Protein AF-A0A7S4SMW5-F1 (afdb_monomer_lite)

Radius of gyration: 36.95 Å; chains: 1; bounding box: 103×95×147 Å

pLDDT: mean 75.42, std 23.66, range [21.19, 98.94]

Secondary structure (DSSP, 8-state):
-------------------------------------------------------------GGGGGGGTTTTSS-SS-------------------------------PPPP---EEEEE-TTTSS--GGGBSEEEETTEEEEPTTEEE-TTS-EEE----------SSSHHHHTTTEEEEETTEEEEPPTT-B---TTGGGSTTTT-TTTSPBPTTS-TT-B---BHHHHHHTSSEETTEE-TTT-SGGGT-HHHH-GGGT-SEEEE-SS-----------------EEEEE-TTTSS--GGG-SEEEETTEEEEPTTEEE-TTS-EEEPPPPPS-THHHHHHHTTTEEEPGGG-EEEPPTT-B---TTGGGSTTTT-TTTEEEPTTS-TT-EEEEBHHHHHHTT-EETTEEPTTSTTSS-HHHH-GGGT-SEEEE-TTHHHHHHHHHHS-----EEEEE-TTTSS--GGGBSEEEETTEEEEPTTEEE-TTS-EEE---EEEEEEEE-BTTB----GGGSS--EEEEE---HHHHHHHHHHHHHHHHHTT-GGG--EEEEEHHHHHHHHHHHH-SS-HHHHH-SPP-GGG--HHHHTSPPPGGGGGGG--HHHHHHHHHHHT--HHHHHHHHHIIIIIGGGT---SS-BB-SSHHHHHHHHHH-GGGSS---B-PPTTS-SEEEEEEEEEEETTB---TTT-EEEEE-SSEEEE-S-GGGS-EEE-BTTGGGSPPEEEE---SEEEEGGGTTSBPPSS--TT-EEEEEEPPSS--BHHHHHHHHT-TTHHHHHHHT--SSTTSGGGS-EEEE-PPP-SSS-SPPPPEEEEEEEGGGT-SSSHHHHHHTT-SEEEEEE--SSPPPSS--TTSS-TT---TTSS-HHHHGGGT-----GGGT--GGG---S-HHHHHHHHHHHHHHHHTT--EEEEEEEEEEEETTTTEEEEEEEEEEEEE----HHHHHHS-HHHHHHHTTTTSSTTTT-SS--SS-SSSSSSPPPHHHHHHHHHHHHHHHHTTHHHHHHHH-

Sequence (1034 aa):
GGAPKREAALPIRPAMRPCAADGSALLGDGPQEEDSTGSESGNLEALVVGGRLRGCLASSRWVALLAAGLALTVLVLAPQPLSGLGLPALAPALEAVGLSSGFSAGAAPPPPCSLTTVGSCRFTGRCDSSRGNTTCRSGRCVCAQGYCANSAGVCLWQGGGAVERPQAAPVLRTALGLHVVSRDMMCEDTPEWTDGWLHCGYEDGGAHPELCPPTPGASWPSTRGWTCQAYREKGWCSGGKGTSSMMGLLRNHPEGNCCACGGGRQIASRRATGELAAVRLLEGRCSRDTGGSCAWTKSCGRFRGPVACVSGKCLCQEGYCSDVAGTCHPKAPPAAPMASLVVRESLGLHREPGQAMCQDTPGWSDGWALCAYEAGGRRSDLCRPFPGLAWPSTAGWTCQAYAEKGWCRGRRVLDGHLGAFFPEQHCCACGGGKIVARGSSAAAVVANATQPKCYRDTGGTCRLLGQCRDFRGEASCESNRCICREGYCAHSDGACYRNFGLIAATVVPVHQQQPSFPERQAFIATGLCISGGGSRSAASALGVLRALHSLGLLPGVDAISAVSGGSWASAVFMFANLTLAELLGSRTDPSRLSLAALAAPPPALGFVATAATTRTALGLKAAGVPLGALWVSTVAKAILEPFGLGSLHMPMAPSSEAVASIRARNPQFREQAFLVPQPGRPRTFIIGGTVEAPDGYRASGDNAVSLQMSPDFSGTPFYPNNMTVSYESSLGPRRPPLKNVLLGGGLVETFAFGGEGPAVQPPNGGAVLLRAPVQVLSLARAVGISSAAFAGAVSQAGLLDSSAGATLSPHGNIWPVTSAQQPGPRQTITYQLGDGASIENTGLLALLQRRVPKIAMVINTDVPLSTDVDFCNVASDYDPSGTVSSALADKFGFPTVSSMSGLFWARNQVFSKSDFLPLLCELGTLRKAGRPLVSRHQLPVQPNAWWGISGGWTVDLLLVLLDRSPAFEAELPAETQAEVEKGTVGRFAHFPHFKTVLQTADLTALHVDQANLLAALMEYAVMENAQHFQDIFR

InterPro domains:
  IPR016035 Acyl transferase/acyl hydrolase/lysophospholipase [SSF52151] (517-577)

Foldseek 3Di:
DDDDDDDDDDDDDDDDDDDDDDDDDDDDDDDDDDDDDDDDDDDDDDDDDDDDDDDDDDDDPPVPVVVPVPPDLPDDDDDDDDYDDDDDDDDDDDDDDDDDDDDDDDDDDDDDFAFFAPFFCQPPLDTDPQQPAWHQDPRGTTHDPQWGQDPNNRTDHDDDDDDDDDDDDCPVCVVQQWDDLDPFWIFHFAPPDFQQPQQQLVDPVNVPCQQWNADPPDDPVGTRHGDLVVCVVVPQFASLAGDPVCADDNRPGSSQGHVSHNHGGIDGGPDDDDDDDPDDPDDDDFFFFLVAFCQPVCDTDCQQPQWHQDPRTTTHDPQWGHDPNSHTDGDDDDDDPCVVVLVCLVQQWDADPQRWIFHFAPPDALQPLCLCVDDVNVPCSAWPADPPDDPPGTRHGGLVVCVVVVCADPLAGDPPCPPSNCCSQGHRSHNHGDRPGGHPVVVVVVVVLQDDPQFQFLVAFPQPPCDTQCQQPQWHHDPRTTGHDPQWGHDPQSHTFGFLRKAKWWWAFCALVRVDDPPLLFPFQFEEWQFAQFLLSLLLLLLQLQLCVVLVQQLLHQEYFYFANRLLLVLCQFFFPDDPCQQNNHADQQLPLDPVNLQDFGRDSSQSQFFQLFVQLSVVVVSPGFQACSLLQSCLPGRQVVRPQSDQHAAFAADPVRLVVRCVRRVSCVVGHHTYTDPSGHSKYWQWKWFAFFPQWAGALQAIAIWTAIRFKTFGRYWALNFAGKTHGLLPPVDHIRPRHTGARTIMGQQQFLWWFAQDADQRIDIGMTGGHSGGDGSSNSNSLSNQQCQLLLRHNSPDPDPRRLRNFHKGWGWYRAHPVRDDGDGITITGMHHSQLAAGWSVLSVLSNVRAFYETEASALQDQAPVDQLVPDDQPDQCQSNGDLSVVLCQQRRNDDSNSSHNSNQRHFFHVNVVSVLSNQQSVCVVVLHFSWDWDFTFTDDRSRSSRHTDHTHTYTYGYDDGRPVSLVSHPPNVNVQVVVACDHQQHSPPSQHSAPSDPRGGHDNSSNSNVSSNSSSVNCVVVVVSSVVNSD

Organism: NCBI:txid311494

Structure (mmCIF, N/CA/C/O backbone):
data_AF-A0A7S4SMW5-F1
#
_entry.id   AF-A0A7S4SMW5-F1
#
loop_
_atom_site.group_PDB
_atom_site.id
_atom_site.type_symbol
_atom_site.label_atom_id
_atom_site.label_alt_id
_atom_site.label_comp_id
_atom_site.label_asym_id
_atom_site.label_entity_id
_atom_site.label_seq_id
_atom_site.pdbx_PDB_ins_code
_atom_site.Cartn_x
_atom_site.Cartn_y
_atom_site.Cartn_z
_atom_site.occupancy
_atom_site.B_iso_or_equiv
_atom_site.auth_seq_id
_atom_site.auth_comp_id
_atom_site.auth_asym_id
_atom_site.auth_atom_id
_atom_site.pdbx_PDB_model_num
ATOM 1 N N . GLY A 1 1 ? -10.385 17.214 84.967 1.00 27.80 1 GLY A N 1
ATOM 2 C CA . GLY A 1 1 ? -10.527 18.529 85.628 1.00 27.80 1 GLY A CA 1
ATOM 3 C C . GLY A 1 1 ? -9.815 19.585 84.804 1.00 27.80 1 GLY A C 1
ATOM 4 O O . GLY A 1 1 ? -8.972 19.207 84.001 1.00 27.80 1 GLY A O 1
ATOM 5 N N . GLY A 1 2 ? -10.170 20.864 84.961 1.00 30.41 2 GLY A N 1
ATOM 6 C CA . GLY A 1 2 ? -9.479 21.990 84.304 1.00 30.41 2 GLY A CA 1
ATOM 7 C C . GLY A 1 2 ? -8.140 22.345 84.975 1.00 30.41 2 GLY A C 1
ATOM 8 O O . GLY A 1 2 ? -7.918 21.931 86.108 1.00 30.41 2 GLY A O 1
ATOM 9 N N . ALA A 1 3 ? -7.228 23.026 84.264 1.00 34.56 3 ALA A N 1
ATOM 10 C CA . ALA A 1 3 ? -7.095 24.507 84.249 1.00 34.56 3 ALA A CA 1
ATOM 11 C C . ALA A 1 3 ? -6.193 25.003 85.417 1.00 34.56 3 ALA A C 1
ATOM 13 O O . ALA A 1 3 ? -5.865 24.163 86.255 1.00 34.56 3 ALA A O 1
ATOM 14 N N . PRO A 1 4 ? -5.745 26.285 85.539 1.00 61.53 4 PRO A N 1
ATOM 15 C CA . PRO A 1 4 ? -5.929 27.526 84.729 1.00 61.53 4 PRO A CA 1
ATOM 16 C C . PRO A 1 4 ? -4.967 27.556 83.500 1.00 61.53 4 PRO A C 1
ATOM 18 O O . PRO A 1 4 ? -4.498 26.480 83.155 1.00 61.53 4 PRO A O 1
ATOM 21 N N . LYS A 1 5 ? -4.536 28.615 82.770 1.00 34.62 5 LYS A N 1
ATOM 22 C CA . LYS A 1 5 ? -4.829 30.034 82.324 1.00 34.62 5 LYS A CA 1
ATOM 23 C C . LYS A 1 5 ? -3.675 30.335 81.297 1.00 34.62 5 LYS A C 1
ATOM 25 O O . LYS A 1 5 ? -2.670 29.640 81.390 1.00 34.62 5 LYS A O 1
ATOM 30 N N . ARG A 1 6 ? -3.580 31.304 80.366 1.00 35.34 6 ARG A N 1
ATOM 31 C CA . ARG A 1 6 ? -4.329 32.386 79.645 1.00 35.34 6 ARG A CA 1
ATOM 32 C C . ARG A 1 6 ? -3.314 32.899 78.561 1.00 35.34 6 ARG A C 1
ATOM 34 O O . ARG A 1 6 ? -2.131 32.649 78.758 1.00 35.34 6 ARG A O 1
ATOM 41 N N . GLU A 1 7 ? -3.553 33.614 77.451 1.00 33.50 7 GLU A N 1
ATOM 42 C CA . GLU A 1 7 ? -4.680 34.188 76.664 1.00 33.50 7 GLU A CA 1
ATOM 43 C C . GLU A 1 7 ? -4.083 34.624 75.272 1.00 33.50 7 GLU A C 1
ATOM 45 O O . GLU A 1 7 ? -2.875 34.501 75.099 1.00 33.50 7 GLU A O 1
ATOM 50 N N . ALA A 1 8 ? -4.761 35.122 74.219 1.00 25.19 8 ALA A N 1
ATOM 51 C CA . ALA A 1 8 ? -6.172 35.489 74.029 1.00 25.19 8 ALA A CA 1
ATOM 52 C C . ALA A 1 8 ? -6.758 35.139 72.624 1.00 25.19 8 ALA A C 1
ATOM 54 O O . ALA A 1 8 ? -7.539 34.196 72.536 1.00 25.19 8 ALA A O 1
ATOM 55 N N . ALA A 1 9 ? -6.482 35.922 71.557 1.00 29.30 9 ALA A N 1
ATOM 56 C CA . ALA A 1 9 ? -7.368 36.029 70.372 1.00 29.30 9 ALA A CA 1
ATOM 57 C C . ALA A 1 9 ? -6.740 36.722 69.123 1.00 29.30 9 ALA A C 1
ATOM 59 O O . ALA A 1 9 ? -5.805 37.494 69.307 1.00 29.30 9 ALA A O 1
ATOM 60 N N . LEU A 1 10 ? -7.224 36.600 67.861 1.00 24.59 10 LEU A N 1
ATOM 61 C CA . LEU A 1 10 ? -8.102 35.582 67.218 1.00 24.59 10 LEU A CA 1
ATOM 62 C C . LEU A 1 10 ? -7.814 35.366 65.665 1.00 24.59 10 LEU A C 1
ATOM 64 O O . LEU A 1 10 ? -6.851 34.642 65.433 1.00 24.59 10 LEU A O 1
ATOM 68 N N . PRO A 1 11 ? -8.554 35.828 64.595 1.00 51.38 11 PRO A N 1
ATOM 69 C CA . PRO A 1 11 ? -8.689 35.014 63.345 1.00 51.38 11 PRO A CA 1
ATOM 70 C C . PRO A 1 11 ? -8.680 35.724 61.934 1.00 51.38 11 PRO A C 1
ATOM 72 O O . PRO A 1 11 ? -8.496 36.931 61.829 1.00 51.38 11 PRO A O 1
ATOM 75 N N . ILE A 1 12 ? -9.041 34.955 60.873 1.00 26.02 12 ILE A N 1
ATOM 76 C CA . ILE A 1 12 ? -9.769 35.292 59.593 1.00 26.02 12 ILE A CA 1
ATOM 77 C C . ILE A 1 12 ? -9.053 35.046 58.221 1.00 26.02 12 ILE A C 1
ATOM 79 O O . ILE A 1 12 ? -7.835 35.059 58.100 1.00 26.02 12 ILE A O 1
ATOM 83 N N . ARG A 1 13 ? -9.888 34.710 57.209 1.00 30.89 13 ARG A N 1
ATOM 84 C CA . ARG A 1 13 ? -9.672 34.260 55.803 1.00 30.89 13 ARG A CA 1
ATOM 85 C C . ARG A 1 13 ? -9.303 35.378 54.793 1.00 30.89 13 ARG A C 1
ATOM 87 O O . ARG A 1 13 ? -9.582 36.542 55.064 1.00 30.89 13 ARG A O 1
ATOM 94 N N . PRO A 1 14 ? -8.897 35.009 53.556 1.00 37.12 14 PRO A N 1
ATOM 95 C CA . PRO A 1 14 ? -9.666 35.343 52.325 1.00 37.12 14 PRO A CA 1
ATOM 96 C C . PRO A 1 14 ? -9.847 34.121 51.373 1.00 37.12 14 PRO A C 1
ATOM 98 O O . PRO A 1 14 ? -9.265 33.076 51.642 1.00 37.12 14 PRO A O 1
ATOM 101 N N . ALA A 1 15 ? -10.678 34.061 50.312 1.00 24.03 15 ALA A N 1
ATOM 102 C CA . ALA A 1 15 ? -11.484 35.001 49.485 1.00 24.03 15 ALA A CA 1
ATOM 103 C C . ALA A 1 15 ? -10.901 35.364 48.080 1.00 24.03 15 ALA A C 1
ATOM 105 O O . ALA A 1 15 ? -9.728 35.129 47.817 1.00 24.03 15 ALA A O 1
ATOM 106 N N . MET A 1 16 ? -11.760 35.808 47.139 1.00 24.06 16 MET A N 1
ATOM 107 C CA . MET A 1 16 ? -11.584 35.711 45.664 1.00 24.06 16 MET A CA 1
ATOM 108 C C . MET A 1 16 ? -11.137 36.993 44.908 1.00 24.06 16 MET A C 1
ATOM 110 O O . MET A 1 16 ? -11.603 38.072 45.259 1.00 24.06 16 MET A O 1
ATOM 114 N N . ARG A 1 17 ? -10.524 36.799 43.710 1.00 22.72 17 ARG A N 1
ATOM 115 C CA . ARG A 1 17 ? -10.624 37.648 42.473 1.00 22.72 17 ARG A CA 1
ATOM 116 C C . ARG A 1 17 ? -10.066 39.109 42.571 1.00 22.72 17 ARG A C 1
ATOM 118 O O . ARG A 1 17 ? -9.559 39.470 43.624 1.00 22.72 17 ARG A O 1
ATOM 125 N N . PRO A 1 18 ? -10.147 39.965 41.517 1.00 51.06 18 PRO A N 1
ATOM 126 C CA . PRO A 1 18 ? -9.567 39.849 40.154 1.00 51.06 18 PRO A CA 1
ATOM 127 C C . PRO A 1 18 ? -8.881 41.172 39.669 1.00 51.06 18 PRO A C 1
ATOM 129 O O . PRO A 1 18 ? -8.834 42.125 40.438 1.00 51.06 18 PRO A O 1
ATOM 132 N N . CYS A 1 19 ? -8.412 41.256 38.402 1.00 21.19 19 CYS A N 1
ATOM 133 C CA . CYS A 1 19 ? -8.600 42.374 37.419 1.00 21.19 19 CYS A CA 1
ATOM 134 C C . CYS A 1 19 ? -7.594 42.330 36.232 1.00 21.19 19 CYS A C 1
ATOM 136 O O . CYS A 1 19 ? -6.705 41.482 36.222 1.00 21.19 19 CYS A O 1
ATOM 138 N N . ALA A 1 20 ? -7.779 43.188 35.210 1.00 24.80 20 ALA A N 1
ATOM 139 C CA . ALA A 1 20 ? -7.033 43.216 33.934 1.00 24.80 20 ALA A CA 1
ATOM 140 C C . ALA A 1 20 ? -6.979 44.633 33.289 1.00 24.80 20 ALA A C 1
ATOM 142 O O . ALA A 1 20 ? -7.697 45.514 33.760 1.00 24.80 20 ALA A O 1
ATOM 143 N N . ALA A 1 21 ? -6.211 44.784 32.187 1.00 30.50 21 ALA A N 1
ATOM 144 C CA . ALA A 1 21 ? -5.989 45.997 31.352 1.00 30.50 21 ALA A CA 1
ATOM 145 C C . ALA A 1 21 ? -5.236 47.163 32.058 1.00 30.50 21 ALA A C 1
ATOM 147 O O . ALA A 1 21 ? -5.276 47.253 33.281 1.00 30.50 21 ALA A O 1
ATOM 148 N N . ASP A 1 22 ? -4.490 48.075 31.410 1.00 28.53 22 ASP A N 1
ATOM 149 C CA . ASP A 1 22 ? -4.074 48.306 29.996 1.00 28.53 22 ASP A CA 1
ATOM 150 C C . ASP A 1 22 ? -2.712 49.088 30.011 1.00 28.53 22 ASP A C 1
ATOM 152 O O . ASP A 1 22 ? -2.187 49.313 31.101 1.00 28.53 22 ASP A O 1
ATOM 156 N N . GLY A 1 23 ? -2.040 49.571 28.946 1.00 26.62 23 GLY A N 1
ATOM 157 C CA . GLY A 1 23 ? -2.279 49.611 27.488 1.00 26.62 23 GLY A CA 1
ATOM 158 C C . GLY A 1 23 ? -1.383 50.669 26.782 1.00 26.62 23 GLY A C 1
ATOM 159 O O . GLY A 1 23 ? -0.776 51.489 27.466 1.00 26.62 23 GLY A O 1
ATOM 160 N N . SER A 1 24 ? -1.384 50.730 25.433 1.00 26.80 24 SER A N 1
ATOM 161 C CA . SER A 1 24 ? -0.723 51.758 24.557 1.00 26.80 24 SER A CA 1
ATOM 162 C C . SER A 1 24 ? 0.833 51.771 24.471 1.00 26.80 24 SER A C 1
ATOM 164 O O . SER A 1 24 ? 1.486 51.332 25.406 1.00 26.80 24 SER A O 1
ATOM 166 N N . ALA A 1 25 ? 1.529 52.323 23.447 1.00 28.08 25 ALA A N 1
ATOM 167 C CA . ALA A 1 25 ? 1.265 52.516 21.996 1.00 28.08 25 ALA A CA 1
ATOM 168 C C . ALA A 1 25 ? 2.518 53.064 21.219 1.00 28.08 25 ALA A C 1
ATOM 170 O O . ALA A 1 25 ? 3.287 53.822 21.796 1.00 28.08 25 ALA A O 1
ATOM 171 N N . LEU A 1 26 ? 2.601 52.790 19.895 1.00 27.72 26 LEU A N 1
ATOM 172 C CA . LEU A 1 26 ? 3.250 53.563 18.785 1.00 27.72 26 LEU A CA 1
ATOM 173 C C . LEU A 1 26 ? 4.799 53.689 18.592 1.00 27.72 26 LEU A C 1
ATOM 175 O O . LEU A 1 26 ? 5.475 54.251 19.440 1.00 27.72 26 LEU A O 1
ATOM 179 N N . LEU A 1 27 ? 5.243 53.376 17.343 1.00 27.70 27 LEU A N 1
ATOM 180 C CA . LEU A 1 27 ? 6.417 53.885 16.552 1.00 27.70 27 LEU A CA 1
ATOM 181 C C . LEU A 1 27 ? 7.842 53.633 17.133 1.00 27.70 27 LEU A C 1
ATOM 183 O O . LEU A 1 27 ? 7.990 53.506 18.338 1.00 27.70 27 LEU A O 1
ATOM 187 N N . GLY A 1 28 ? 8.970 53.528 16.407 1.00 25.41 28 GLY A N 1
ATOM 188 C CA . GLY A 1 28 ? 9.387 53.569 14.980 1.00 25.41 28 GLY A CA 1
ATOM 189 C C . GLY A 1 28 ? 10.949 53.501 14.939 1.00 25.41 28 GLY A C 1
ATOM 190 O O . GLY A 1 28 ? 11.555 53.678 15.995 1.00 25.41 28 GLY A O 1
ATOM 191 N N . ASP A 1 29 ? 11.731 53.235 13.875 1.00 27.59 29 ASP A N 1
ATOM 192 C CA . ASP A 1 29 ? 11.532 52.873 12.451 1.00 27.59 29 ASP A CA 1
ATOM 193 C C . ASP A 1 29 ? 12.815 52.134 11.910 1.00 27.59 29 ASP A C 1
ATOM 195 O O . ASP A 1 29 ? 13.575 51.596 12.715 1.00 27.59 29 ASP A O 1
ATOM 199 N N . GLY A 1 30 ? 13.065 52.042 10.583 1.00 23.69 30 GLY A N 1
ATOM 200 C CA . GLY A 1 30 ? 14.235 51.350 9.947 1.00 23.69 30 GLY A CA 1
ATOM 201 C C . GLY A 1 30 ? 15.356 52.290 9.424 1.00 23.69 30 GLY A C 1
ATOM 202 O O . GLY A 1 30 ? 15.435 53.404 9.942 1.00 23.69 30 GLY A O 1
ATOM 203 N N . PRO A 1 31 ? 16.168 51.953 8.374 1.00 45.47 31 PRO A N 1
ATOM 204 C CA . PRO A 1 31 ? 16.222 50.743 7.513 1.00 45.47 31 PRO A CA 1
ATOM 205 C C . PRO A 1 31 ? 17.684 50.270 7.137 1.00 45.47 31 PRO A C 1
ATOM 207 O O . PRO A 1 31 ? 18.601 50.507 7.915 1.00 45.47 31 PRO A O 1
ATOM 210 N N . GLN A 1 32 ? 17.887 49.675 5.933 1.00 26.41 32 GLN A N 1
ATOM 211 C CA . GLN A 1 32 ? 19.157 49.263 5.241 1.00 26.41 32 GLN A CA 1
ATOM 212 C C . GLN A 1 32 ? 19.795 47.920 5.705 1.00 26.41 32 GLN A C 1
ATOM 214 O O . GLN A 1 32 ? 19.625 47.532 6.855 1.00 26.41 32 GLN A O 1
ATOM 219 N N . GLU A 1 33 ? 20.273 47.002 4.835 1.00 26.50 33 GLU A N 1
ATOM 220 C CA . GLU A 1 33 ? 21.410 47.009 3.858 1.00 26.50 33 GLU A CA 1
ATOM 221 C C . GLU A 1 33 ? 22.780 47.145 4.579 1.00 26.50 33 GLU A C 1
ATOM 223 O O . GLU A 1 33 ? 22.881 47.908 5.531 1.00 26.50 33 GLU A O 1
ATOM 228 N N . GLU A 1 34 ? 23.863 46.410 4.268 1.00 27.38 34 GLU A N 1
ATOM 229 C CA . GLU A 1 34 ? 24.282 45.767 3.004 1.00 27.38 34 GLU A CA 1
ATOM 230 C C . GLU A 1 34 ? 25.174 44.488 3.217 1.00 27.38 34 GLU A C 1
ATOM 232 O O . GLU A 1 34 ? 25.127 43.843 4.260 1.00 27.38 34 GLU A O 1
ATOM 237 N N . ASP A 1 35 ? 25.939 44.117 2.185 1.00 25.86 35 ASP A N 1
ATOM 238 C CA . ASP A 1 35 ? 26.629 42.865 1.790 1.00 25.86 35 ASP A CA 1
ATOM 239 C C . ASP A 1 35 ? 27.801 42.278 2.657 1.00 25.86 35 ASP A C 1
ATOM 241 O O . ASP A 1 35 ? 28.300 42.888 3.599 1.00 25.86 35 ASP A O 1
ATOM 245 N N . SER A 1 36 ? 28.347 41.136 2.186 1.00 25.02 36 SER A N 1
ATOM 246 C CA . SER A 1 36 ? 29.781 40.723 2.181 1.00 25.02 36 SER A CA 1
ATOM 247 C C . SER A 1 36 ? 30.413 39.731 3.213 1.00 25.02 36 SER A C 1
ATOM 249 O O . SER A 1 36 ? 30.618 40.007 4.386 1.00 25.02 36 SER A O 1
ATOM 251 N N . THR A 1 37 ? 30.851 38.581 2.661 1.00 25.70 37 THR A N 1
ATOM 252 C CA . THR A 1 37 ? 32.169 37.875 2.775 1.00 25.70 37 THR A CA 1
ATOM 253 C C . THR A 1 37 ? 32.894 37.530 4.102 1.00 25.70 37 THR A C 1
ATOM 255 O O . THR A 1 37 ? 33.118 38.376 4.954 1.00 25.70 37 THR A O 1
ATOM 258 N N . GLY A 1 38 ? 33.510 36.329 4.112 1.00 23.58 38 GLY A N 1
ATOM 259 C CA . GLY A 1 38 ? 34.675 35.928 4.941 1.00 23.58 38 GLY A CA 1
ATOM 260 C C . GLY A 1 38 ? 34.314 35.089 6.183 1.00 23.58 38 GLY A C 1
ATOM 261 O O . GLY A 1 38 ? 33.488 35.523 6.969 1.00 23.58 38 GLY A O 1
ATOM 262 N N . SER A 1 39 ? 34.725 33.829 6.411 1.00 24.19 39 SER A N 1
ATOM 263 C CA . SER A 1 39 ? 35.981 33.052 6.233 1.00 24.19 39 SER A CA 1
ATOM 264 C C . SER A 1 39 ? 36.849 32.979 7.500 1.00 24.19 39 SER A C 1
ATOM 266 O O . SER A 1 39 ? 36.927 33.948 8.237 1.00 24.19 39 SER A O 1
ATOM 268 N N . GLU A 1 40 ? 37.539 31.841 7.682 1.00 25.31 40 GLU A N 1
ATOM 269 C CA . GLU A 1 40 ? 38.502 31.524 8.766 1.00 25.31 40 GLU A CA 1
ATOM 270 C C . GLU A 1 40 ? 37.867 31.375 10.173 1.00 25.31 40 GLU A C 1
ATOM 272 O O . GLU A 1 40 ? 37.367 32.317 10.767 1.00 25.31 40 GLU A O 1
ATOM 277 N N . SER A 1 41 ? 37.632 30.167 10.706 1.00 26.12 41 SER A N 1
ATOM 278 C CA . SER A 1 41 ? 38.523 29.044 11.090 1.00 26.12 41 SER A CA 1
ATOM 279 C C . SER A 1 41 ? 38.976 29.108 12.554 1.00 26.12 41 SER A C 1
ATOM 281 O O . SER A 1 41 ? 39.723 29.999 12.944 1.00 26.12 41 SER A O 1
ATOM 283 N N . GLY A 1 42 ? 38.591 28.101 13.345 1.00 24.08 42 GLY A N 1
ATOM 284 C CA . GLY A 1 42 ? 38.998 27.958 14.743 1.00 24.08 42 GLY A CA 1
ATOM 285 C C . GLY A 1 42 ? 38.905 26.508 15.211 1.00 24.08 42 GLY A C 1
ATOM 286 O O . GLY A 1 42 ? 37.850 26.064 15.655 1.00 24.08 42 GLY A O 1
ATOM 287 N N . ASN A 1 43 ? 40.013 25.769 15.114 1.00 24.47 43 ASN A N 1
ATOM 288 C CA . ASN A 1 43 ? 40.161 24.487 15.804 1.00 24.47 43 ASN A CA 1
ATOM 289 C C . ASN A 1 43 ? 40.403 24.739 17.295 1.00 24.47 43 ASN A C 1
ATOM 291 O O . ASN A 1 43 ? 41.274 25.536 17.637 1.00 24.47 43 ASN A O 1
ATOM 295 N N . LEU A 1 44 ? 39.734 23.985 18.167 1.00 24.44 44 LEU A N 1
ATOM 296 C CA . LEU A 1 44 ? 40.197 23.747 19.534 1.00 24.44 44 LEU A CA 1
ATOM 297 C C . LEU A 1 44 ? 39.686 22.385 20.016 1.00 24.44 44 LEU A C 1
ATOM 299 O O . LEU A 1 44 ? 38.498 22.083 19.913 1.00 24.44 44 LEU A O 1
ATOM 303 N N . GLU A 1 45 ? 40.599 21.545 20.498 1.00 25.69 45 GLU A N 1
ATOM 304 C CA . GLU A 1 45 ? 40.285 20.201 20.986 1.00 25.69 45 GLU A CA 1
ATOM 305 C C . GLU A 1 45 ? 39.690 20.246 22.401 1.00 25.69 45 GLU A C 1
ATOM 307 O O . GLU A 1 45 ? 40.026 21.107 23.215 1.00 25.69 45 GLU A O 1
ATOM 312 N N . ALA A 1 46 ? 38.804 19.298 22.712 1.00 24.48 46 ALA A N 1
ATOM 313 C CA . ALA A 1 46 ? 38.152 19.219 24.014 1.00 24.48 46 ALA A CA 1
ATOM 314 C C . ALA A 1 46 ? 38.964 18.375 25.011 1.00 24.48 46 ALA A C 1
ATOM 316 O O . ALA A 1 46 ? 39.336 17.241 24.710 1.00 24.48 46 ALA A O 1
ATOM 317 N N . LEU A 1 47 ? 39.137 18.879 26.238 1.00 22.19 47 LEU A N 1
ATOM 318 C CA . LEU A 1 47 ? 39.600 18.090 27.384 1.00 22.19 47 LEU A CA 1
ATOM 319 C C . LEU A 1 47 ? 38.471 17.939 28.416 1.00 22.19 47 LEU A C 1
ATOM 321 O O . LEU A 1 47 ? 37.728 18.883 28.679 1.00 22.19 47 LEU A O 1
ATOM 325 N N . VAL A 1 48 ? 38.329 16.746 28.999 1.00 25.23 48 VAL A N 1
ATOM 326 C CA . VAL A 1 48 ? 37.160 16.360 29.809 1.00 25.23 48 VAL A CA 1
ATOM 327 C C . VAL A 1 48 ? 37.492 16.261 31.298 1.00 25.23 48 VAL A C 1
ATOM 329 O O . VAL A 1 48 ? 38.304 15.426 31.688 1.00 25.23 48 VAL A O 1
ATOM 332 N N . VAL A 1 49 ? 36.746 16.988 32.138 1.00 22.72 49 VAL A N 1
ATOM 333 C CA . VAL A 1 49 ? 36.401 16.588 33.520 1.00 22.72 49 VAL A CA 1
ATOM 334 C C . VAL A 1 49 ? 34.938 16.982 33.775 1.00 22.72 49 VAL A C 1
ATOM 336 O O . VAL A 1 49 ? 34.493 18.032 33.321 1.00 22.72 49 VAL A O 1
ATOM 339 N N . GLY A 1 50 ? 34.159 16.124 34.443 1.00 23.19 50 GLY A N 1
ATOM 340 C CA . GLY A 1 50 ? 32.700 16.273 34.556 1.00 23.19 50 GLY A CA 1
ATOM 341 C C . GLY A 1 50 ? 32.182 16.828 35.890 1.00 23.19 50 GLY A C 1
ATOM 342 O O . GLY A 1 50 ? 32.824 16.699 36.930 1.00 23.19 50 GLY A O 1
ATOM 343 N N . GLY A 1 51 ? 30.953 17.355 35.864 1.00 22.42 51 GLY A N 1
ATOM 344 C CA . GLY A 1 51 ? 30.154 17.737 37.036 1.00 22.42 51 GLY A CA 1
ATOM 345 C C . GLY A 1 51 ? 28.715 17.213 36.917 1.00 22.42 51 GLY A C 1
ATOM 346 O O . GLY A 1 51 ? 28.187 17.089 35.814 1.00 22.42 51 GLY A O 1
ATOM 347 N N . ARG A 1 52 ? 28.079 16.851 38.040 1.00 24.48 52 ARG A N 1
ATOM 348 C CA . ARG A 1 52 ? 26.722 16.267 38.064 1.00 24.48 52 ARG A CA 1
ATOM 349 C C . ARG A 1 52 ? 25.644 17.330 38.278 1.00 24.48 52 ARG A C 1
ATOM 351 O O . ARG A 1 52 ? 25.736 18.084 39.239 1.00 24.48 52 ARG A O 1
ATOM 358 N N . LEU A 1 53 ? 24.540 17.228 37.537 1.00 23.94 53 LEU A N 1
ATOM 359 C CA . LEU A 1 53 ? 23.218 17.703 37.964 1.00 23.94 53 LEU A CA 1
ATOM 360 C C . LEU A 1 53 ? 22.145 16.654 37.622 1.00 23.94 53 LEU A C 1
ATOM 362 O O . LEU A 1 53 ? 22.338 15.815 36.742 1.00 23.94 53 LEU A O 1
ATOM 366 N N . ARG A 1 54 ? 21.036 16.655 38.370 1.00 24.30 54 ARG A N 1
ATOM 367 C CA . ARG A 1 54 ? 19.895 15.731 38.224 1.00 24.30 54 ARG A CA 1
ATOM 368 C C . ARG A 1 54 ? 18.614 16.534 38.009 1.00 24.30 54 ARG A C 1
ATOM 370 O O . ARG A 1 54 ? 18.424 17.522 38.706 1.00 24.30 54 ARG A O 1
ATOM 377 N N . GLY A 1 55 ? 17.691 15.998 37.206 1.00 22.12 55 GLY A N 1
ATOM 378 C CA . GLY A 1 55 ? 16.257 16.251 37.389 1.00 22.12 55 GLY A CA 1
ATOM 379 C C . GLY A 1 55 ? 15.508 16.847 36.199 1.00 22.12 55 GLY A C 1
ATOM 380 O O . GLY A 1 55 ? 15.248 18.039 36.187 1.00 22.12 55 GLY A O 1
ATOM 381 N N . CYS A 1 56 ? 15.082 15.988 35.269 1.00 22.12 56 CYS A N 1
ATOM 382 C CA . CYS A 1 56 ? 13.724 15.991 34.706 1.00 22.12 56 CYS A CA 1
ATOM 383 C C . CYS A 1 56 ? 13.452 14.628 34.039 1.00 22.12 56 CYS A C 1
ATOM 385 O O . CYS A 1 56 ? 14.388 13.935 33.633 1.00 22.12 56 CYS A O 1
ATOM 387 N N . LEU A 1 57 ? 12.186 14.208 33.997 1.00 24.33 57 LEU A N 1
ATOM 388 C CA . LEU A 1 57 ? 11.757 12.890 33.506 1.00 24.33 57 LEU A CA 1
ATOM 389 C C . LEU A 1 57 ? 11.578 12.947 31.975 1.00 24.33 57 LEU A C 1
ATOM 391 O O . LEU A 1 57 ? 10.874 13.804 31.462 1.00 24.33 57 LEU A O 1
ATOM 395 N N . ALA A 1 58 ? 12.367 12.195 31.207 1.00 27.06 58 ALA A N 1
ATOM 396 C CA . ALA A 1 58 ? 12.171 10.772 30.877 1.00 27.06 58 ALA A CA 1
ATOM 397 C C . ALA A 1 58 ? 11.392 10.545 29.563 1.00 27.06 58 ALA A C 1
ATOM 399 O O . ALA A 1 58 ? 10.444 9.766 29.503 1.00 27.06 58 ALA A O 1
ATOM 400 N N . SER A 1 59 ? 11.848 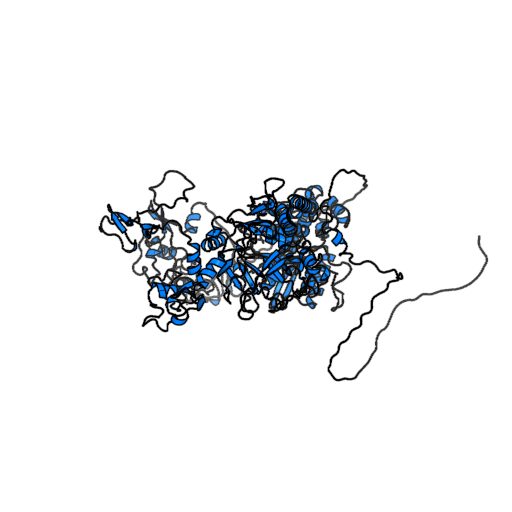11.186 28.486 1.00 28.61 59 SER A N 1
ATOM 401 C CA . SER A 1 59 ? 11.396 10.916 27.122 1.00 28.61 59 SER A CA 1
ATOM 402 C C . SER A 1 59 ? 12.196 9.785 26.447 1.00 28.61 59 SER A C 1
ATOM 404 O O . SER A 1 59 ? 13.392 9.590 26.672 1.00 28.61 59 SER A O 1
ATOM 406 N N . SER A 1 60 ? 11.502 9.025 25.596 1.00 35.81 60 SER A N 1
ATOM 407 C CA . SER A 1 60 ? 12.005 8.462 24.331 1.00 35.81 60 SER A CA 1
ATOM 408 C C . SER A 1 60 ? 13.456 7.930 24.251 1.00 35.81 60 SER A C 1
ATOM 410 O O . SER A 1 60 ? 14.213 8.321 23.363 1.00 35.81 60 SER A O 1
ATOM 412 N N . ARG A 1 61 ? 13.831 6.921 25.053 1.00 28.11 61 ARG A N 1
ATOM 413 C CA . ARG A 1 61 ? 15.070 6.119 24.860 1.00 28.11 61 ARG A CA 1
ATOM 414 C C . ARG A 1 61 ? 15.037 5.177 23.625 1.00 28.11 61 ARG A C 1
ATOM 416 O O . ARG A 1 61 ? 15.655 4.117 23.633 1.00 28.11 61 ARG A O 1
ATOM 423 N N . TRP A 1 62 ? 14.345 5.552 22.548 1.00 33.47 62 TRP A N 1
ATOM 424 C CA . TRP A 1 62 ? 14.027 4.687 21.395 1.00 33.47 62 TRP A CA 1
ATOM 425 C C . TRP A 1 62 ? 15.236 4.185 20.581 1.00 33.47 62 TRP A C 1
ATOM 427 O O . TRP A 1 62 ? 15.126 3.172 19.900 1.00 33.47 62 TRP A O 1
ATOM 437 N N . VAL A 1 63 ? 16.411 4.811 20.702 1.00 30.16 63 VAL A N 1
ATOM 438 C CA . VAL A 1 63 ? 17.661 4.328 20.073 1.00 30.16 63 VAL A CA 1
ATOM 439 C C . VAL A 1 63 ? 18.243 3.094 20.795 1.00 30.16 63 VAL A C 1
ATOM 441 O O . VAL A 1 63 ? 19.042 2.352 20.227 1.00 30.16 63 VAL A O 1
ATOM 444 N N . ALA A 1 64 ? 17.828 2.819 22.039 1.00 31.59 64 ALA A N 1
ATOM 445 C CA . ALA A 1 64 ? 18.439 1.794 22.894 1.00 31.59 64 ALA A CA 1
ATOM 446 C C . ALA A 1 64 ? 18.239 0.336 22.424 1.00 31.59 64 ALA A C 1
ATOM 448 O O . ALA A 1 64 ? 18.872 -0.556 22.982 1.00 31.59 64 ALA A O 1
ATOM 449 N N . LEU A 1 65 ? 17.421 0.082 21.392 1.00 31.28 65 LEU A N 1
ATOM 450 C CA . LEU A 1 65 ? 17.298 -1.228 20.733 1.00 31.28 65 LEU A CA 1
ATOM 451 C C . LEU A 1 65 ? 17.820 -1.270 19.283 1.00 31.28 65 LEU A C 1
ATOM 453 O O . LEU A 1 65 ? 17.533 -2.212 18.548 1.00 31.28 65 LEU A O 1
ATOM 457 N N . LEU A 1 66 ? 18.791 -0.405 18.949 1.00 41.88 66 LEU A N 1
ATOM 458 C CA . LEU A 1 66 ? 19.922 -0.865 18.118 1.00 41.88 66 LEU A CA 1
ATOM 459 C C . LEU A 1 66 ? 20.542 -2.153 18.703 1.00 41.88 66 LEU A C 1
ATOM 461 O O . LEU A 1 66 ? 20.973 -3.028 17.960 1.00 41.88 66 LEU A O 1
ATOM 465 N N . ALA A 1 67 ? 20.473 -2.324 20.029 1.00 36.69 67 ALA A N 1
ATOM 466 C CA . ALA A 1 67 ? 20.764 -3.564 20.747 1.00 36.69 67 ALA A CA 1
ATOM 467 C C . ALA A 1 67 ? 19.736 -4.707 20.531 1.00 36.69 67 ALA A C 1
ATOM 469 O O . ALA A 1 67 ? 19.682 -5.630 21.339 1.00 36.69 67 ALA A O 1
ATOM 470 N N . ALA A 1 68 ? 18.950 -4.681 19.446 1.00 31.34 68 ALA A N 1
ATOM 471 C CA . ALA A 1 68 ? 18.341 -5.874 18.850 1.00 31.34 68 ALA A CA 1
ATOM 472 C C . ALA A 1 68 ? 18.653 -6.070 17.351 1.00 31.34 68 ALA A C 1
ATOM 474 O O . ALA A 1 68 ? 18.133 -7.006 16.740 1.00 31.34 68 ALA A O 1
ATOM 475 N N . GLY A 1 69 ? 19.551 -5.267 16.762 1.00 42.31 69 GLY A N 1
ATOM 476 C CA . GLY A 1 69 ? 20.054 -5.418 15.389 1.00 42.31 69 GLY A CA 1
ATOM 477 C C . GLY A 1 69 ? 20.931 -6.664 15.230 1.00 42.31 69 GLY A C 1
ATOM 478 O O . GLY A 1 69 ? 22.150 -6.562 15.166 1.00 42.31 69 GLY A O 1
ATOM 479 N N . LEU A 1 70 ? 20.287 -7.836 15.213 1.00 37.91 70 LEU A N 1
ATOM 480 C CA . LEU A 1 70 ? 20.831 -9.121 15.669 1.00 37.91 70 LEU A CA 1
ATOM 481 C C . LEU A 1 70 ? 21.204 -9.131 17.169 1.00 37.91 70 LEU A C 1
ATOM 483 O O . LEU A 1 70 ? 22.347 -9.407 17.528 1.00 37.91 70 LEU A O 1
ATOM 487 N N . ALA A 1 71 ? 20.206 -8.965 18.050 1.00 36.00 71 ALA A N 1
ATOM 488 C CA . ALA A 1 71 ? 20.194 -9.665 19.346 1.00 36.00 71 ALA A CA 1
ATOM 489 C C . ALA A 1 71 ? 19.314 -10.927 19.221 1.00 36.00 71 ALA A C 1
ATOM 491 O O . ALA A 1 71 ? 18.123 -10.903 19.505 1.00 36.00 71 ALA A O 1
ATOM 492 N N . LEU A 1 72 ? 19.833 -12.055 18.739 1.00 30.77 72 LEU A N 1
ATOM 493 C CA . LEU A 1 72 ? 21.232 -12.335 18.400 1.00 30.77 72 LEU A CA 1
ATOM 494 C C . LEU A 1 72 ? 21.406 -12.792 16.948 1.00 30.77 72 LEU A C 1
ATOM 496 O O . LEU A 1 72 ? 20.452 -13.086 16.228 1.00 30.77 72 LEU A O 1
ATOM 500 N N . THR A 1 73 ? 22.664 -13.037 16.592 1.00 43.78 73 THR A N 1
ATOM 501 C CA . THR A 1 73 ? 23.102 -14.217 15.824 1.00 43.78 73 THR A CA 1
ATOM 502 C C . THR A 1 73 ? 22.640 -15.535 16.503 1.00 43.78 73 THR A C 1
ATOM 504 O O . THR A 1 73 ? 23.448 -16.396 16.833 1.00 43.78 73 THR A O 1
ATOM 507 N N . VAL A 1 74 ? 21.333 -15.660 16.777 1.00 30.34 74 VAL A N 1
ATOM 508 C CA . VAL A 1 74 ? 20.573 -16.733 17.463 1.00 30.34 74 VAL A CA 1
ATOM 509 C C . VAL A 1 74 ? 20.960 -17.084 18.917 1.00 30.34 74 VAL A C 1
ATOM 511 O O . VAL A 1 74 ? 20.069 -17.460 19.668 1.00 30.34 74 VAL A O 1
ATOM 514 N N . LEU A 1 75 ? 22.223 -16.918 19.336 1.00 30.50 75 LEU A N 1
ATOM 515 C CA . LEU A 1 75 ? 22.965 -17.935 20.112 1.00 30.50 75 LEU A CA 1
ATOM 516 C C . LEU A 1 75 ? 23.111 -19.195 19.231 1.00 30.50 75 LEU A C 1
ATOM 518 O O . LEU A 1 75 ? 22.138 -19.827 18.853 1.00 30.50 75 LEU A O 1
ATOM 522 N N . VAL A 1 76 ? 24.288 -19.590 18.746 1.00 29.48 76 VAL A N 1
ATOM 523 C CA . VAL A 1 76 ? 25.534 -19.806 19.498 1.00 29.48 76 VAL A CA 1
ATOM 524 C C . VAL A 1 76 ? 25.257 -20.596 20.782 1.00 29.48 76 VAL A C 1
ATOM 526 O O . VAL A 1 76 ? 25.351 -20.066 21.882 1.00 29.48 76 VAL A O 1
ATOM 529 N N . LEU A 1 77 ? 24.986 -21.894 20.582 1.00 27.17 77 LEU A N 1
ATOM 530 C CA . LEU A 1 77 ? 24.855 -22.957 21.594 1.00 27.17 77 LEU A CA 1
ATOM 531 C C . LEU A 1 77 ? 23.513 -22.980 22.371 1.00 27.17 77 LEU A C 1
ATOM 533 O O . LEU A 1 77 ? 22.754 -22.019 22.387 1.00 27.17 77 LEU A O 1
ATOM 537 N N . ALA A 1 78 ? 23.196 -24.144 22.947 1.00 24.36 78 ALA A N 1
ATOM 538 C CA . ALA A 1 78 ? 21.917 -24.526 23.576 1.00 24.36 78 ALA A CA 1
ATOM 539 C C . ALA A 1 78 ? 22.201 -25.325 24.882 1.00 24.36 78 ALA A C 1
ATOM 541 O O . ALA A 1 78 ? 23.384 -25.554 25.145 1.00 24.36 78 ALA A O 1
ATOM 542 N N . PRO A 1 79 ? 21.227 -25.915 25.624 1.00 42.31 79 PRO A N 1
ATOM 543 C CA . PRO A 1 79 ? 19.801 -25.605 25.886 1.00 42.31 79 PRO A CA 1
ATOM 544 C C . PRO A 1 79 ? 19.472 -25.575 27.428 1.00 42.31 79 PRO A C 1
ATOM 546 O O . PRO A 1 79 ? 20.389 -25.536 28.238 1.00 42.31 79 PRO A O 1
ATOM 549 N N . GLN A 1 80 ? 18.182 -25.729 27.815 1.00 28.31 80 GLN A N 1
ATOM 550 C CA . GLN A 1 80 ? 17.621 -26.143 29.146 1.00 28.31 80 GLN A CA 1
ATOM 551 C C . GLN A 1 80 ? 17.204 -25.038 30.185 1.00 28.31 80 GLN A C 1
ATOM 553 O O . GLN A 1 80 ? 17.647 -23.901 30.038 1.00 28.31 80 GLN A O 1
ATOM 558 N N . PRO A 1 81 ? 16.229 -25.298 31.117 1.00 42.81 81 PRO A N 1
ATOM 559 C CA . PRO A 1 81 ? 15.155 -24.332 31.461 1.00 42.81 81 PRO A CA 1
ATOM 560 C C . PRO A 1 81 ? 14.722 -24.295 32.974 1.00 42.81 81 PRO A C 1
ATOM 562 O O . PRO A 1 81 ? 15.558 -24.514 33.843 1.00 42.81 81 PRO A O 1
ATOM 565 N N . LEU A 1 82 ? 13.401 -24.115 33.246 1.00 25.94 82 LEU A N 1
ATOM 566 C CA . LEU A 1 82 ? 12.608 -24.162 34.519 1.00 25.94 82 LEU A CA 1
ATOM 567 C C . LEU A 1 82 ? 12.320 -22.773 35.164 1.00 25.94 82 LEU A C 1
ATOM 569 O O . LEU A 1 82 ? 13.229 -21.971 35.314 1.00 25.94 82 LEU A O 1
ATOM 573 N N . SER A 1 83 ? 11.052 -22.328 35.305 1.00 26.88 83 SER A N 1
ATOM 574 C CA . SER A 1 83 ? 10.016 -22.590 36.358 1.00 26.88 83 SER A CA 1
ATOM 575 C C . SER A 1 83 ? 10.158 -21.685 37.606 1.00 26.88 83 SER A C 1
ATOM 577 O O . SER A 1 83 ? 11.271 -21.470 38.057 1.00 26.88 83 SER A O 1
ATOM 579 N N . GLY A 1 84 ? 9.106 -21.141 38.248 1.00 25.00 84 GLY A N 1
ATOM 580 C CA . GLY A 1 84 ? 7.641 -21.221 38.051 1.00 25.00 84 GLY A CA 1
ATOM 581 C C . GLY A 1 84 ? 6.875 -20.353 39.092 1.00 25.00 84 GLY A C 1
ATOM 582 O O . GLY A 1 84 ? 7.447 -19.383 39.574 1.00 25.00 84 GLY A O 1
ATOM 583 N N . LEU A 1 85 ? 5.648 -20.757 39.489 1.00 25.25 85 LEU A N 1
ATOM 584 C CA . LEU A 1 85 ? 4.737 -20.146 40.508 1.00 25.25 85 LEU A CA 1
ATOM 585 C C . LEU A 1 85 ? 3.966 -18.855 40.089 1.00 25.25 85 LEU A C 1
ATOM 587 O O . LEU A 1 85 ? 4.503 -18.030 39.363 1.00 25.25 85 LEU A O 1
ATOM 591 N N . GLY A 1 86 ? 2.715 -18.596 40.526 1.00 22.06 86 GLY A N 1
ATOM 592 C CA . GLY A 1 86 ? 1.734 -19.529 41.123 1.00 22.06 86 GLY A CA 1
ATOM 593 C C . GLY A 1 86 ? 0.592 -18.954 42.004 1.00 22.06 86 GLY A C 1
ATOM 594 O O . GLY A 1 86 ? 0.688 -19.107 43.215 1.00 22.06 86 GLY A O 1
ATOM 595 N N . LEU A 1 87 ? -0.529 -18.486 41.407 1.00 22.77 87 LEU A N 1
ATOM 596 C CA . LEU A 1 87 ? -1.888 -18.328 42.025 1.00 22.77 87 LEU A CA 1
ATOM 597 C C . LEU A 1 87 ? -2.014 -17.374 43.254 1.00 22.77 87 LEU A C 1
ATOM 599 O O . LEU A 1 87 ? -1.015 -16.797 43.670 1.00 22.77 87 LEU A O 1
ATOM 603 N N . PRO A 1 88 ? -3.197 -17.240 43.910 1.00 30.38 88 PRO A N 1
ATOM 604 C CA . PRO A 1 88 ? -4.586 -16.998 43.446 1.00 30.38 88 PRO A CA 1
ATOM 605 C C . PRO A 1 88 ? -5.072 -15.566 43.856 1.00 30.38 88 PRO A C 1
ATOM 607 O O . PRO A 1 88 ? -4.460 -14.935 44.707 1.00 30.38 88 PRO A O 1
ATOM 610 N N . ALA A 1 89 ? -6.067 -14.881 43.270 1.00 23.50 89 ALA A N 1
ATOM 611 C CA . ALA A 1 89 ? -7.463 -15.198 42.912 1.00 23.50 89 ALA A CA 1
ATOM 612 C C . ALA A 1 89 ? -8.441 -15.350 44.109 1.00 23.50 89 ALA A C 1
ATOM 614 O O . ALA A 1 89 ? -8.429 -16.373 44.785 1.00 23.50 89 ALA A O 1
ATOM 615 N N . LEU A 1 90 ? -9.337 -14.366 44.314 1.00 22.88 90 LEU A N 1
ATOM 616 C CA . LEU A 1 90 ? -10.587 -14.490 45.093 1.00 22.88 90 LEU A CA 1
ATOM 617 C C . LEU A 1 90 ? -11.607 -13.388 44.712 1.00 22.88 90 LEU A C 1
ATOM 619 O O . LEU A 1 90 ? -11.254 -12.218 44.604 1.00 22.88 90 LEU A O 1
ATOM 623 N N . ALA A 1 91 ? -12.865 -13.794 44.540 1.00 22.06 91 ALA A N 1
ATOM 624 C CA . ALA A 1 91 ? -14.100 -12.992 44.427 1.00 22.06 91 ALA A CA 1
ATOM 625 C C . ALA A 1 91 ? -15.106 -13.586 45.470 1.00 22.06 91 ALA A C 1
ATOM 627 O O . ALA A 1 91 ? -14.636 -14.429 46.245 1.00 22.06 91 ALA A O 1
ATOM 628 N N . PRO A 1 92 ? -16.434 -13.299 45.547 1.00 40.59 92 PRO A N 1
ATOM 629 C CA . PRO A 1 92 ? -17.356 -12.523 44.689 1.00 40.59 92 PRO A CA 1
ATOM 630 C C . PRO A 1 92 ? -18.132 -11.457 45.547 1.00 40.59 92 PRO A C 1
ATOM 632 O O . PRO A 1 92 ? -17.504 -10.918 46.451 1.00 40.59 92 PRO A O 1
ATOM 635 N N . ALA A 1 93 ? -19.406 -11.037 45.390 1.00 23.83 93 ALA A N 1
ATOM 636 C CA . ALA A 1 93 ? -20.557 -11.474 44.577 1.00 23.83 93 ALA A CA 1
ATOM 637 C C . ALA A 1 93 ? -21.722 -10.444 44.556 1.00 23.83 93 ALA A C 1
ATOM 639 O O . ALA A 1 93 ? -21.863 -9.736 45.545 1.00 23.83 93 ALA A O 1
ATOM 640 N N . LEU A 1 94 ? -22.599 -10.534 43.528 1.00 22.66 94 LEU A N 1
ATOM 641 C CA . LEU A 1 94 ? -24.077 -10.291 43.528 1.00 22.66 94 LEU A CA 1
ATOM 642 C C . LEU A 1 94 ? -24.590 -8.883 43.961 1.00 22.66 94 LEU A C 1
ATOM 644 O O . LEU A 1 94 ? -23.863 -8.119 44.575 1.00 22.66 94 LEU A O 1
ATOM 648 N N . GLU A 1 95 ? -25.792 -8.379 43.638 1.00 23.97 95 GLU A N 1
ATOM 649 C CA . GLU A 1 95 ? -27.058 -8.828 42.996 1.00 23.97 95 GLU A CA 1
ATOM 650 C C . GLU A 1 95 ? -27.613 -7.596 42.200 1.00 23.97 95 GLU A C 1
ATOM 652 O O . GLU A 1 95 ? -27.360 -6.471 42.619 1.00 23.97 95 GLU A O 1
ATOM 657 N N . ALA A 1 96 ? -28.193 -7.644 40.986 1.00 24.75 96 ALA A N 1
ATOM 658 C CA . ALA A 1 96 ? -29.428 -8.272 40.463 1.00 24.75 96 ALA A CA 1
ATOM 659 C C . ALA A 1 96 ? -30.639 -7.295 40.342 1.00 24.75 96 ALA A C 1
ATOM 661 O O . ALA A 1 96 ? -30.611 -6.199 40.886 1.00 24.75 96 ALA A O 1
ATOM 662 N N . VAL A 1 97 ? -31.706 -7.734 39.643 1.00 24.84 97 VAL A N 1
ATOM 663 C CA . VAL A 1 97 ? -32.931 -6.983 39.231 1.00 24.84 97 VAL A CA 1
ATOM 664 C C . VAL A 1 97 ? -32.707 -5.972 38.079 1.00 24.84 97 VAL A C 1
ATOM 666 O O . VAL A 1 97 ? -31.752 -5.211 38.100 1.00 24.84 97 VAL A O 1
ATOM 669 N N . GLY A 1 98 ? -33.551 -5.880 37.039 1.00 22.81 98 GLY A N 1
ATOM 670 C CA . GLY A 1 98 ? -34.688 -6.731 36.641 1.00 22.81 98 GLY A CA 1
ATOM 671 C C . GLY A 1 98 ? -35.796 -5.973 35.880 1.00 22.81 98 GLY A C 1
ATOM 672 O O . GLY A 1 98 ? -35.961 -4.776 36.080 1.00 22.81 98 GLY A O 1
ATOM 673 N N . LEU A 1 99 ? -36.600 -6.713 35.096 1.00 23.67 99 LEU A N 1
ATOM 674 C CA . LEU A 1 99 ? -37.790 -6.276 34.324 1.00 23.67 99 LEU A CA 1
ATOM 675 C C . LEU A 1 99 ? -37.535 -5.407 33.061 1.00 23.67 99 LEU A C 1
ATOM 677 O O . LEU A 1 99 ? -36.563 -4.669 32.988 1.00 23.67 99 LEU A O 1
ATOM 681 N N . SER A 1 100 ? -38.465 -5.311 32.097 1.00 23.17 100 SER A N 1
ATOM 682 C CA . SER A 1 100 ? -38.958 -6.338 31.142 1.00 23.17 100 SER A CA 1
ATOM 683 C C . SER A 1 100 ? -40.143 -5.809 30.301 1.00 23.17 100 SER A C 1
ATOM 685 O O . SER A 1 100 ? -41.197 -5.522 30.857 1.00 23.17 100 SER A O 1
ATOM 687 N N . SER A 1 101 ? -39.994 -5.810 28.968 1.00 24.64 101 SER A N 1
ATOM 688 C CA . SER A 1 101 ? -41.031 -6.045 27.926 1.00 24.64 101 SER A CA 1
ATOM 689 C C . SER A 1 101 ? -42.401 -5.317 27.928 1.00 24.64 101 SER A C 1
ATOM 691 O O . SER A 1 101 ? -43.230 -5.521 28.810 1.00 24.64 101 SER A O 1
ATOM 693 N N . GLY A 1 102 ? -42.730 -4.676 26.794 1.00 24.77 102 GLY A N 1
ATOM 694 C CA . GLY A 1 102 ? -44.093 -4.267 26.387 1.00 24.77 102 GLY A CA 1
ATOM 695 C C . GLY A 1 102 ? -44.109 -2.896 25.684 1.00 24.77 102 GLY A C 1
ATOM 696 O O . GLY A 1 102 ? -43.352 -2.023 26.083 1.00 24.77 102 GLY A O 1
ATOM 697 N N . PHE A 1 103 ? -44.904 -2.616 24.642 1.00 24.20 103 PHE A N 1
ATOM 698 C CA . PHE A 1 103 ? -45.846 -3.448 23.867 1.00 24.20 103 PHE A CA 1
ATOM 699 C C . PHE A 1 103 ? -45.827 -3.026 22.368 1.00 24.20 103 PHE A C 1
ATOM 701 O O . PHE A 1 103 ? -44.908 -2.330 21.947 1.00 24.20 103 PHE A O 1
ATOM 708 N N . SER A 1 104 ? -46.776 -3.488 21.539 1.00 25.62 104 SER A N 1
ATOM 709 C CA . SER A 1 104 ? -46.667 -3.486 20.062 1.00 25.62 104 SER A CA 1
ATOM 710 C C . SER A 1 104 ? -47.740 -2.676 19.300 1.00 25.62 104 SER A C 1
ATOM 712 O O . SER A 1 104 ? -48.798 -2.375 19.845 1.00 25.62 104 SER A O 1
ATOM 714 N N . ALA A 1 105 ? -47.477 -2.488 17.997 1.00 25.72 105 ALA A N 1
ATOM 715 C CA . ALA A 1 105 ? -48.394 -2.182 16.884 1.00 25.72 105 ALA A CA 1
ATOM 716 C C . ALA A 1 105 ? -48.959 -0.750 16.706 1.00 25.72 105 ALA A C 1
ATOM 718 O O . ALA A 1 105 ? -49.223 -0.021 17.654 1.00 25.72 105 ALA A O 1
ATOM 719 N N . GLY A 1 106 ? -49.199 -0.386 15.433 1.00 24.66 106 GLY A N 1
ATOM 720 C CA . GLY A 1 106 ? -49.876 0.850 15.002 1.00 24.66 106 GLY A CA 1
ATOM 721 C C . GLY A 1 106 ? -49.301 1.422 13.697 1.00 24.66 106 GLY A C 1
ATOM 722 O O . GLY A 1 106 ? -48.280 2.098 13.724 1.00 24.66 106 GLY A O 1
ATOM 723 N N . ALA A 1 107 ? -49.927 1.144 12.548 1.00 29.08 107 ALA A N 1
ATOM 724 C CA . ALA A 1 107 ? -49.425 1.553 11.227 1.00 29.08 107 ALA A CA 1
ATOM 725 C C . ALA A 1 107 ? -50.148 2.784 10.648 1.00 29.08 107 ALA A C 1
ATOM 727 O O . ALA A 1 107 ? -51.316 3.024 10.946 1.00 29.08 107 ALA A O 1
ATOM 728 N N . ALA A 1 108 ? -49.482 3.488 9.726 1.00 25.78 108 ALA A N 1
ATOM 729 C CA . ALA A 1 108 ? -50.096 4.452 8.812 1.00 25.78 108 ALA A CA 1
ATOM 730 C C . ALA A 1 108 ? -49.650 4.143 7.364 1.00 25.78 108 ALA A C 1
ATOM 732 O O . ALA A 1 108 ? -48.445 4.127 7.104 1.00 25.78 108 ALA A O 1
ATOM 733 N N . PRO A 1 109 ? -50.569 3.860 6.420 1.00 34.47 109 PRO A N 1
ATOM 734 C CA . PRO A 1 109 ? -50.219 3.604 5.023 1.00 34.47 109 PRO A CA 1
ATOM 735 C C . PRO A 1 109 ? -50.021 4.913 4.228 1.00 34.47 109 PRO A C 1
ATOM 737 O O . PRO A 1 109 ? -50.663 5.919 4.539 1.00 34.47 109 PRO A O 1
ATOM 740 N N . PRO A 1 110 ? -49.188 4.917 3.168 1.00 36.44 110 PRO A N 1
ATOM 741 C CA . PRO A 1 110 ? -49.106 6.041 2.236 1.00 36.44 110 PRO A CA 1
ATOM 742 C C . PRO A 1 110 ? -50.413 6.209 1.425 1.00 36.44 110 PRO A C 1
ATOM 744 O O . PRO A 1 110 ? -51.157 5.241 1.244 1.00 36.44 110 PRO A O 1
ATOM 747 N N . PRO A 1 111 ? -50.716 7.427 0.933 1.00 44.75 111 PRO A N 1
ATOM 748 C CA . PRO A 1 111 ? -51.997 7.743 0.299 1.00 44.75 111 PRO A CA 1
ATOM 749 C C . PRO A 1 111 ? -52.179 7.086 -1.086 1.00 44.75 111 PRO A C 1
ATOM 751 O O . PRO A 1 111 ? -51.196 6.806 -1.776 1.00 44.75 111 PRO A O 1
ATOM 754 N N . PRO A 1 112 ? -53.432 6.873 -1.535 1.00 57.72 112 PRO A N 1
ATOM 755 C CA . PRO A 1 112 ? -53.722 6.203 -2.800 1.00 57.72 112 PRO A CA 1
ATOM 756 C C . PRO A 1 112 ? -53.297 7.020 -4.031 1.00 57.72 112 PRO A C 1
ATOM 758 O O . PRO A 1 112 ? -53.537 8.224 -4.129 1.00 57.72 112 PRO A O 1
ATOM 761 N N . CYS A 1 113 ? -52.723 6.320 -5.010 1.00 66.38 113 CYS A N 1
ATOM 762 C CA . CYS A 1 113 ? -52.313 6.844 -6.312 1.00 66.38 113 CYS A CA 1
ATOM 763 C C . CYS A 1 113 ? -53.496 7.462 -7.085 1.00 66.38 113 CYS A C 1
ATOM 765 O O . CYS A 1 113 ? -54.385 6.748 -7.555 1.00 66.38 113 CYS A O 1
ATOM 767 N N . SER A 1 114 ? -53.498 8.787 -7.267 1.00 70.50 114 SER A N 1
ATOM 768 C CA . SER A 1 114 ? -54.426 9.445 -8.195 1.00 70.50 114 SER A CA 1
ATOM 769 C C . SER A 1 114 ? -53.970 9.217 -9.636 1.00 70.50 114 SER A C 1
ATOM 771 O O . SER A 1 114 ? -52.818 9.484 -9.969 1.00 70.50 114 SER A O 1
ATOM 773 N N . LEU A 1 115 ? -54.871 8.762 -10.509 1.00 76.44 115 LEU A N 1
ATOM 774 C CA . LEU A 1 115 ? -54.589 8.601 -11.943 1.00 76.44 115 LEU A CA 1
ATOM 775 C C . LEU A 1 115 ? -55.169 9.734 -12.802 1.00 76.44 115 LEU A C 1
ATOM 777 O O . LEU A 1 115 ? -54.834 9.835 -13.977 1.00 76.44 115 LEU A O 1
ATOM 781 N N . THR A 1 116 ? -56.040 10.591 -12.267 1.00 67.12 116 THR A N 1
ATOM 782 C CA . THR A 1 116 ? -56.694 11.665 -13.034 1.00 67.12 116 THR A CA 1
ATOM 783 C C . THR A 1 116 ? -55.919 12.975 -12.965 1.00 67.12 116 THR A C 1
ATOM 785 O O . THR A 1 116 ? -55.776 13.551 -11.888 1.00 67.12 116 THR A O 1
ATOM 788 N N . THR A 1 117 ? -55.493 13.492 -14.121 1.00 76.62 117 THR A N 1
ATOM 789 C CA . THR A 1 117 ? -54.963 14.860 -14.242 1.00 76.62 117 THR A CA 1
ATOM 790 C C . THR A 1 117 ? -56.083 15.845 -14.596 1.00 76.62 117 THR A C 1
ATOM 792 O O . THR A 1 117 ? -57.149 15.453 -15.072 1.00 76.62 117 THR A O 1
ATOM 795 N N . VAL A 1 118 ? -55.821 17.146 -14.447 1.00 77.56 118 VAL A N 1
ATOM 796 C CA . VAL A 1 118 ? -56.727 18.222 -14.900 1.00 77.56 118 VAL A CA 1
ATOM 797 C C . VAL A 1 118 ? -56.682 18.476 -16.421 1.00 77.56 118 VAL A C 1
ATOM 799 O O . VAL A 1 118 ? -57.323 19.400 -16.913 1.00 77.56 118 VAL A O 1
ATOM 802 N N . GLY A 1 119 ? -55.911 17.692 -17.185 1.00 69.00 119 GLY A N 1
ATOM 803 C CA . GLY A 1 119 ? -55.753 17.868 -18.630 1.00 69.00 119 GLY A CA 1
ATOM 804 C C . GLY A 1 119 ? -56.943 17.361 -19.455 1.00 69.00 119 GLY A C 1
ATOM 805 O O . GLY A 1 119 ? -57.515 16.305 -19.178 1.00 69.00 119 GLY A O 1
ATOM 806 N N . SER A 1 120 ? -57.267 18.085 -20.528 1.00 77.62 120 SER A N 1
ATOM 807 C CA . SER A 1 120 ? -58.195 17.653 -21.580 1.00 77.62 120 SER A CA 1
ATOM 808 C C . SER A 1 120 ? -57.424 17.289 -22.846 1.00 77.62 120 SER A C 1
ATOM 810 O O . SER A 1 120 ? -56.478 17.976 -23.218 1.00 77.62 120 SER A O 1
ATOM 812 N N . CYS A 1 121 ? -57.870 16.237 -23.524 1.00 80.75 121 CYS A N 1
ATOM 813 C CA . CYS A 1 121 ? -57.393 15.801 -24.840 1.00 80.75 121 CYS A CA 1
ATOM 814 C C . CYS A 1 121 ? -58.553 15.665 -25.846 1.00 80.75 121 CYS A C 1
ATOM 816 O O . CYS A 1 121 ? -58.402 15.074 -26.912 1.00 80.75 121 CYS A O 1
ATOM 818 N N . ARG A 1 122 ? -59.739 16.198 -25.506 1.00 77.94 122 ARG A N 1
ATOM 819 C CA . ARG A 1 122 ? -61.011 15.970 -26.219 1.00 77.94 122 ARG A CA 1
ATOM 820 C C . ARG A 1 122 ? -61.018 16.406 -27.692 1.00 77.94 122 ARG A C 1
ATOM 822 O O . ARG A 1 122 ? -61.808 15.867 -28.457 1.00 77.94 122 ARG A O 1
ATOM 829 N N . PHE A 1 123 ? -60.163 17.355 -28.073 1.00 67.06 123 PHE A N 1
ATOM 830 C CA . PHE A 1 123 ? -60.082 17.899 -29.438 1.00 67.06 123 PHE A CA 1
ATOM 831 C C . PHE A 1 123 ? -58.830 17.448 -30.208 1.00 67.06 123 PHE A C 1
ATOM 833 O O . PHE A 1 123 ? -58.839 17.418 -31.431 1.00 67.06 123 PHE A O 1
ATOM 840 N N . THR A 1 124 ? -57.760 17.087 -29.497 1.00 74.12 124 THR A N 1
ATOM 841 C CA . THR A 1 124 ? -56.443 16.724 -30.052 1.00 74.12 124 THR A CA 1
ATOM 842 C C . THR A 1 124 ? -56.187 15.216 -30.073 1.00 74.12 124 THR A C 1
ATOM 844 O O . THR A 1 124 ? -55.214 14.766 -30.672 1.00 74.12 124 THR A O 1
ATOM 847 N N . GLY A 1 125 ? -56.980 14.429 -29.336 1.00 72.62 125 GLY A N 1
ATOM 848 C CA . GLY A 1 125 ? -56.741 13.003 -29.080 1.00 72.62 125 GLY A CA 1
ATOM 849 C C . GLY A 1 125 ? -55.495 12.705 -28.231 1.00 72.62 125 GLY A C 1
ATOM 850 O O . GLY A 1 125 ? -55.233 11.547 -27.913 1.00 72.62 125 GLY A O 1
ATOM 851 N N . ARG A 1 126 ? -54.717 13.729 -27.853 1.00 76.50 126 ARG A N 1
ATOM 852 C CA . ARG A 1 126 ? -53.421 13.613 -27.169 1.00 76.50 126 ARG A CA 1
ATOM 853 C C . ARG A 1 126 ? -53.316 14.597 -26.011 1.00 76.50 126 ARG A C 1
ATOM 855 O O . ARG A 1 126 ? -53.897 15.681 -26.050 1.00 76.50 126 ARG A O 1
ATOM 862 N N . CYS A 1 127 ? -52.575 14.192 -24.991 1.00 76.75 127 CYS A N 1
ATOM 863 C CA . CYS A 1 127 ? -52.324 14.978 -23.793 1.00 76.75 127 CYS A CA 1
ATOM 864 C C . CYS A 1 127 ? -51.081 15.854 -23.946 1.00 76.75 127 CYS A C 1
ATOM 866 O O . CYS A 1 127 ? -50.164 15.514 -24.691 1.00 76.75 127 CYS A O 1
ATOM 868 N N . ASP A 1 128 ? -51.072 16.982 -23.240 1.00 76.44 128 ASP A N 1
ATOM 869 C CA . ASP A 1 128 ? -49.932 17.894 -23.213 1.00 76.44 128 ASP A CA 1
ATOM 870 C C . ASP A 1 128 ? -48.726 17.236 -22.521 1.00 76.44 128 ASP A C 1
ATOM 872 O O . ASP A 1 128 ? -48.858 16.689 -21.421 1.00 76.44 128 ASP A O 1
ATOM 876 N N . SER A 1 129 ? -47.556 17.286 -23.160 1.00 74.25 129 SER A N 1
ATOM 877 C CA . SER A 1 129 ? -46.338 16.602 -22.708 1.00 74.25 129 SER A CA 1
ATOM 878 C C . SER A 1 129 ? -45.791 17.129 -21.378 1.00 74.25 129 SER A C 1
ATOM 880 O O . SER A 1 129 ? -45.113 16.382 -20.671 1.00 74.25 129 SER A O 1
ATOM 882 N N . SER A 1 130 ? -46.146 18.353 -20.968 1.00 72.75 130 SER A N 1
ATOM 883 C CA . SER A 1 130 ? -45.824 18.886 -19.633 1.00 72.75 130 SER A CA 1
ATOM 884 C C . SER A 1 130 ? -46.427 18.066 -18.483 1.00 72.75 130 SER A C 1
ATOM 886 O O . SER A 1 130 ? -45.974 18.166 -17.344 1.00 72.75 130 SER A O 1
ATOM 888 N N . ARG A 1 131 ? -47.432 17.223 -18.764 1.00 73.06 131 ARG A N 1
ATOM 889 C CA . ARG A 1 131 ? -48.144 16.403 -17.768 1.00 73.06 131 ARG A CA 1
ATOM 890 C C . ARG A 1 131 ? -47.494 15.043 -17.506 1.00 73.06 131 ARG A C 1
ATOM 892 O O . ARG A 1 131 ? -48.047 14.250 -16.745 1.00 73.06 131 ARG A O 1
ATOM 899 N N . GLY A 1 132 ? -46.326 14.767 -18.084 1.00 78.25 132 GLY A N 1
ATOM 900 C CA . GLY A 1 132 ? -45.649 13.478 -17.940 1.00 78.25 132 GLY A CA 1
ATOM 901 C C . GLY A 1 132 ? -46.401 12.344 -18.644 1.00 78.25 132 GLY A C 1
ATOM 902 O O . GLY A 1 132 ? -47.199 12.583 -19.555 1.00 78.25 132 GLY A O 1
ATOM 903 N N . ASN A 1 133 ? -46.143 11.096 -18.237 1.00 79.12 133 ASN A N 1
ATOM 904 C CA . ASN A 1 133 ? -46.658 9.926 -18.953 1.00 79.12 133 ASN A CA 1
ATOM 905 C C . ASN A 1 133 ? -48.183 9.774 -18.775 1.00 79.12 133 ASN A C 1
ATOM 907 O O . ASN A 1 133 ? -48.673 9.237 -17.777 1.00 79.12 133 ASN A O 1
ATOM 911 N N . THR A 1 134 ? -48.926 10.287 -19.756 1.00 81.94 134 THR A N 1
ATOM 912 C CA . THR A 1 134 ? -50.386 10.396 -19.768 1.00 81.94 134 THR A CA 1
ATOM 913 C C . THR A 1 134 ? -50.986 9.736 -21.004 1.00 81.94 134 THR A C 1
ATOM 915 O O . THR A 1 134 ? -50.479 9.844 -22.118 1.00 81.94 134 THR A O 1
ATOM 918 N N . THR A 1 135 ? -52.132 9.092 -20.808 1.00 84.38 135 THR A N 1
ATOM 919 C CA . THR A 1 135 ? -52.981 8.538 -21.862 1.00 84.38 135 THR A CA 1
ATOM 920 C C . THR A 1 135 ? -54.261 9.363 -21.981 1.00 84.38 135 THR A C 1
ATOM 922 O O . THR A 1 135 ? -54.803 9.856 -20.986 1.00 84.38 135 THR A O 1
ATOM 925 N N . CYS A 1 136 ? -54.758 9.526 -23.208 1.00 78.62 136 CYS A N 1
ATOM 926 C CA . CYS A 1 136 ? -56.052 10.152 -23.445 1.00 78.62 136 CYS A CA 1
ATOM 927 C C . CYS A 1 136 ? -57.164 9.111 -23.268 1.00 78.62 136 CYS A C 1
ATOM 929 O O . CYS A 1 136 ? -57.252 8.160 -24.045 1.00 78.62 136 CYS A O 1
ATOM 931 N N . ARG A 1 137 ? -58.031 9.285 -22.266 1.00 82.25 137 ARG A N 1
ATOM 932 C CA . ARG A 1 137 ? -59.160 8.383 -21.994 1.00 82.25 137 ARG A CA 1
ATOM 933 C C . ARG A 1 137 ? -60.446 9.196 -21.860 1.00 82.25 137 ARG A C 1
ATOM 935 O O . ARG A 1 137 ? -60.542 10.098 -21.031 1.00 82.25 137 ARG A O 1
ATOM 942 N N . SER A 1 138 ? -61.420 8.921 -22.728 1.00 78.25 138 SER A N 1
ATOM 943 C CA . SER A 1 138 ? -62.703 9.646 -22.801 1.00 78.25 138 SER A CA 1
ATOM 944 C C . SER A 1 138 ? -62.558 11.180 -22.883 1.00 78.25 138 SER A C 1
ATOM 946 O O . SER A 1 138 ? -63.339 11.926 -22.297 1.00 78.25 138 SER A O 1
ATOM 948 N N . GLY A 1 139 ? -61.527 11.664 -23.589 1.00 76.44 139 GLY A N 1
ATOM 949 C CA . GLY A 1 139 ? -61.237 13.093 -23.752 1.00 76.44 139 GLY A CA 1
ATOM 950 C C . GLY A 1 139 ? -60.563 13.777 -22.553 1.00 76.44 139 GLY A C 1
ATOM 951 O O . GLY A 1 139 ? -60.338 14.985 -22.611 1.00 76.44 139 GLY A O 1
ATOM 952 N N . ARG A 1 140 ? -60.207 13.038 -21.493 1.00 79.44 140 ARG A N 1
ATOM 953 C CA . ARG A 1 140 ? -59.416 13.519 -20.346 1.00 79.44 140 ARG A CA 1
ATOM 954 C C . ARG A 1 140 ? -58.052 12.833 -20.284 1.00 79.44 140 ARG A C 1
ATOM 956 O O . ARG A 1 140 ? -57.888 11.712 -20.760 1.00 79.44 140 ARG A O 1
ATOM 963 N N . CYS A 1 141 ? -57.089 13.507 -19.669 1.00 82.25 141 CYS A N 1
ATOM 964 C CA . CYS A 1 141 ? -55.730 13.012 -19.500 1.00 82.25 141 CYS A CA 1
ATOM 965 C C . CYS A 1 141 ? -55.570 12.283 -18.167 1.00 82.25 141 CYS A C 1
ATOM 967 O O . CYS A 1 141 ? -55.775 12.866 -17.099 1.00 82.25 141 CYS A O 1
ATOM 969 N N . VAL A 1 142 ? -55.187 11.010 -18.233 1.00 86.88 142 VAL A N 1
ATOM 970 C CA . VAL A 1 142 ? -54.977 10.145 -17.066 1.00 86.88 142 VAL A CA 1
ATOM 971 C C . VAL A 1 142 ? -53.599 9.495 -17.132 1.00 86.88 142 VAL A C 1
ATOM 973 O O . VAL A 1 142 ? -53.094 9.244 -18.224 1.00 86.88 142 VAL A O 1
ATOM 976 N N . CYS A 1 143 ? -52.968 9.238 -15.992 1.00 80.44 143 CYS A N 1
ATOM 977 C CA . CYS A 1 143 ? -51.629 8.659 -15.955 1.00 80.44 143 CYS A CA 1
ATOM 978 C C . CYS A 1 143 ? -51.586 7.256 -16.572 1.00 80.44 143 CYS A C 1
ATOM 980 O O . CYS A 1 143 ? -52.546 6.487 -16.479 1.00 80.44 143 CYS A O 1
ATOM 982 N N . ALA A 1 144 ? -50.463 6.934 -17.214 1.00 73.12 144 ALA A N 1
ATOM 983 C CA . ALA A 1 144 ? -50.177 5.579 -17.665 1.00 73.12 144 ALA A CA 1
ATOM 984 C C . ALA A 1 144 ? -50.016 4.617 -16.470 1.00 73.12 144 ALA A C 1
ATOM 986 O O . ALA A 1 144 ? -49.734 5.030 -15.346 1.00 73.12 144 ALA A O 1
ATOM 987 N N . GLN A 1 145 ? -50.187 3.317 -16.708 1.00 70.38 145 GLN A N 1
ATOM 988 C CA . GLN A 1 145 ? -50.076 2.289 -15.669 1.00 70.38 145 GLN A CA 1
ATOM 989 C C . GLN A 1 145 ? -48.681 2.316 -15.010 1.00 70.38 145 GLN A C 1
ATOM 991 O O . GLN A 1 145 ? -47.670 2.339 -15.706 1.00 70.38 145 GLN A O 1
ATOM 996 N N . GLY A 1 146 ? -48.638 2.358 -13.672 1.00 67.00 146 GLY A N 1
ATOM 997 C CA . GLY A 1 146 ? -47.410 2.536 -12.872 1.00 67.00 146 GLY A CA 1
ATOM 998 C C . GLY A 1 146 ? -46.981 3.997 -12.633 1.00 67.00 146 GLY A C 1
ATOM 999 O O . GLY A 1 146 ? -46.052 4.249 -11.864 1.00 67.00 146 GLY A O 1
ATOM 1000 N N . TYR A 1 147 ? -47.670 4.974 -13.233 1.00 73.81 147 TYR A N 1
ATOM 1001 C CA . TYR A 1 147 ? -47.474 6.400 -12.964 1.00 73.81 147 TYR A CA 1
ATOM 1002 C C . TYR A 1 147 ? -48.633 6.963 -12.133 1.00 73.81 147 TYR A C 1
ATOM 1004 O O . TYR A 1 147 ? -49.795 6.673 -12.406 1.00 73.81 147 TYR A O 1
ATOM 1012 N N . CYS A 1 148 ? -48.320 7.827 -11.170 1.00 79.25 148 CYS A N 1
ATOM 1013 C CA . CYS A 1 148 ? -49.290 8.523 -10.325 1.00 79.25 148 CYS A CA 1
ATOM 1014 C C . CYS A 1 148 ? -49.223 10.034 -10.562 1.00 79.25 148 CYS A C 1
ATOM 1016 O O . CYS A 1 148 ? -48.138 10.603 -10.703 1.00 79.25 148 CYS A O 1
ATOM 1018 N N . ALA A 1 149 ? -50.377 10.697 -10.582 1.00 79.25 149 ALA A N 1
ATOM 1019 C CA . ALA A 1 149 ? -50.465 12.147 -10.649 1.00 79.25 149 ALA A CA 1
ATOM 1020 C C . ALA A 1 149 ? -50.042 12.744 -9.303 1.00 79.25 149 ALA A C 1
ATOM 1022 O O . ALA A 1 149 ? -50.637 12.444 -8.266 1.00 79.25 149 ALA A O 1
ATOM 1023 N N . ASN A 1 150 ? -49.045 13.626 -9.326 1.00 77.44 150 ASN A N 1
ATOM 1024 C CA . ASN A 1 150 ? -48.770 14.508 -8.196 1.00 77.44 150 ASN A CA 1
ATOM 1025 C C . ASN A 1 150 ? -49.862 15.595 -8.069 1.00 77.44 150 ASN A C 1
ATOM 1027 O O . ASN A 1 150 ? -50.757 15.714 -8.910 1.00 77.44 150 ASN A O 1
ATOM 1031 N N . SER A 1 151 ? -49.772 16.435 -7.036 1.00 71.19 151 SER A N 1
ATOM 1032 C CA . SER A 1 151 ? -50.719 17.535 -6.785 1.00 71.19 151 SER A CA 1
ATOM 1033 C C . SER A 1 151 ? -50.792 18.591 -7.901 1.00 71.19 151 SER A C 1
ATOM 1035 O O . SER A 1 151 ? -51.791 19.299 -7.990 1.00 71.19 151 SER A O 1
ATOM 1037 N N . ALA A 1 152 ? -49.791 18.674 -8.786 1.00 70.44 152 ALA A N 1
ATOM 1038 C CA . ALA A 1 152 ? -49.807 19.532 -9.976 1.00 70.44 152 ALA A CA 1
ATOM 1039 C C . ALA A 1 152 ? -50.464 18.863 -11.208 1.00 70.44 152 ALA A C 1
ATOM 1041 O O . ALA A 1 152 ? -50.579 19.478 -12.270 1.00 70.44 152 ALA A O 1
ATOM 1042 N N . GLY A 1 153 ? -50.899 17.603 -11.096 1.00 69.94 153 GLY A N 1
ATOM 1043 C CA . GLY A 1 153 ? -51.461 16.836 -12.208 1.00 69.94 153 GLY A CA 1
ATOM 1044 C C . GLY A 1 153 ? -50.414 16.376 -13.227 1.00 69.94 153 GLY A C 1
ATOM 1045 O O . GLY A 1 153 ? -50.749 16.246 -14.406 1.00 69.94 153 GLY A O 1
ATOM 1046 N N . VAL A 1 154 ? -49.170 16.158 -12.784 1.00 76.56 154 VAL A N 1
ATOM 1047 C CA . VAL A 1 154 ? -48.066 15.587 -13.572 1.00 76.56 154 VAL A CA 1
ATOM 1048 C C . VAL A 1 154 ? -47.839 14.138 -13.139 1.00 76.56 154 VAL A C 1
ATOM 1050 O O . VAL A 1 154 ? -47.728 13.850 -11.947 1.00 76.56 154 VAL A O 1
ATOM 1053 N N . CYS A 1 155 ? -47.785 13.225 -14.106 1.00 78.19 155 CYS A N 1
ATOM 1054 C CA . CYS A 1 155 ? -47.693 11.785 -13.888 1.00 78.19 155 CYS A CA 1
ATOM 1055 C C . CYS A 1 155 ? -46.240 11.324 -13.720 1.00 78.19 155 CYS A C 1
ATOM 1057 O O . CYS A 1 155 ? -45.464 11.330 -14.679 1.00 78.19 155 CYS A O 1
ATOM 1059 N N . LEU A 1 156 ? -45.892 10.898 -12.505 1.00 68.75 156 LEU A N 1
ATOM 1060 C CA . LEU A 1 156 ? -44.555 10.455 -12.102 1.00 68.75 156 LEU A CA 1
ATOM 1061 C C . LEU A 1 156 ? -44.553 8.954 -11.783 1.00 68.75 156 LEU A C 1
ATOM 1063 O O . LEU A 1 156 ? -45.531 8.426 -11.258 1.00 68.75 156 LEU A O 1
ATOM 1067 N N . TRP A 1 157 ? -43.462 8.264 -12.114 1.00 59.09 157 TRP A N 1
ATOM 1068 C CA . TRP A 1 157 ? -43.318 6.821 -11.898 1.00 59.09 157 TRP A CA 1
ATOM 1069 C C . TRP A 1 157 ? -43.203 6.503 -10.403 1.00 59.09 157 TRP A C 1
ATOM 1071 O O . TRP A 1 157 ? -42.338 7.062 -9.727 1.00 59.09 157 TRP A O 1
ATOM 1081 N N . GLN A 1 158 ? -44.026 5.584 -9.896 1.00 52.50 158 GLN A N 1
ATOM 1082 C CA . GLN A 1 158 ? -43.834 4.990 -8.570 1.00 52.50 158 GLN A CA 1
ATOM 1083 C C . GLN A 1 158 ? -43.574 3.493 -8.726 1.00 52.50 158 GLN A C 1
ATOM 1085 O O . GLN A 1 158 ? -44.488 2.690 -8.893 1.00 52.50 158 GLN A O 1
ATOM 1090 N N . GLY A 1 159 ? -42.292 3.126 -8.712 1.00 57.72 159 GLY A N 1
ATOM 1091 C CA . GLY A 1 159 ? -41.855 1.752 -8.928 1.00 57.72 159 GLY A CA 1
ATOM 1092 C C . GLY A 1 159 ? -42.133 0.843 -7.730 1.00 57.72 159 GLY A C 1
ATOM 1093 O O . GLY A 1 159 ? -41.511 0.992 -6.681 1.00 57.72 159 GLY A O 1
ATOM 1094 N N . GLY A 1 160 ? -43.004 -0.149 -7.917 1.00 43.84 160 GLY A N 1
ATOM 1095 C CA . GLY A 1 160 ? -43.186 -1.273 -6.996 1.00 43.84 160 GLY A CA 1
ATOM 1096 C C . GLY A 1 160 ? -44.381 -2.150 -7.380 1.00 43.84 160 GLY A C 1
ATOM 1097 O O . GLY A 1 160 ? -45.403 -1.619 -7.803 1.00 43.84 160 GLY A O 1
ATOM 1098 N N . GLY A 1 161 ? -44.274 -3.479 -7.212 1.00 30.80 161 GLY A N 1
ATOM 1099 C CA . GLY A 1 161 ? -45.463 -4.353 -7.238 1.00 30.80 161 GLY A CA 1
ATOM 1100 C C . GLY A 1 161 ? -45.435 -5.680 -8.015 1.00 30.80 161 GLY A C 1
ATOM 1101 O O . GLY A 1 161 ? -46.412 -5.943 -8.696 1.00 30.80 161 GLY A O 1
ATOM 1102 N N . ALA A 1 162 ? -44.412 -6.527 -7.817 1.00 31.28 162 ALA A N 1
ATOM 1103 C CA . ALA A 1 162 ? -44.494 -8.009 -7.774 1.00 31.28 162 ALA A CA 1
ATOM 1104 C C . ALA A 1 162 ? -45.063 -8.849 -8.963 1.00 31.28 162 ALA A C 1
ATOM 1106 O O . ALA A 1 162 ? -45.715 -8.353 -9.868 1.00 31.28 162 ALA A O 1
ATOM 1107 N N . VAL A 1 163 ? -44.857 -10.181 -8.856 1.00 31.03 163 VAL A N 1
ATOM 1108 C CA . VAL A 1 163 ? -45.425 -11.281 -9.689 1.00 31.03 163 VAL A CA 1
ATOM 1109 C C . VAL A 1 163 ? -44.825 -11.350 -11.121 1.00 31.03 163 VAL A C 1
ATOM 1111 O O . VAL A 1 163 ? -44.656 -10.331 -11.771 1.00 31.03 163 VAL A O 1
ATOM 1114 N N . GLU A 1 164 ? -44.376 -12.485 -11.682 1.00 26.14 164 GLU A N 1
ATOM 1115 C CA . GLU A 1 164 ? -44.555 -13.918 -11.359 1.00 26.14 164 GLU A CA 1
ATOM 1116 C C . GLU A 1 164 ? -43.271 -14.765 -11.590 1.00 26.14 164 GLU A C 1
ATOM 1118 O O . GLU A 1 164 ? -42.284 -14.287 -12.146 1.00 26.14 164 GLU A O 1
ATOM 1123 N N . ARG A 1 165 ? -43.284 -16.057 -11.213 1.00 33.41 165 ARG A N 1
ATOM 1124 C CA . ARG A 1 165 ? -42.318 -17.084 -11.679 1.00 33.41 165 ARG A CA 1
ATOM 1125 C C . ARG A 1 165 ? -43.018 -18.032 -12.658 1.00 33.41 165 ARG A C 1
ATOM 1127 O O . ARG A 1 165 ? -44.090 -18.524 -12.315 1.00 33.41 165 ARG A O 1
ATOM 1134 N N . PRO A 1 166 ? -42.348 -18.465 -13.743 1.00 34.38 166 PRO A N 1
ATOM 1135 C CA . PRO A 1 166 ? -42.133 -19.914 -13.859 1.00 34.38 166 PRO A CA 1
ATOM 1136 C C . PRO A 1 166 ? -40.796 -20.369 -14.489 1.00 34.38 166 PRO A C 1
ATOM 1138 O O . PRO A 1 166 ? -40.339 -19.842 -15.493 1.00 34.38 166 PRO A O 1
ATOM 1141 N N . GLN A 1 167 ? -40.275 -21.464 -13.917 1.00 26.80 167 GLN A N 1
ATOM 1142 C CA . GLN A 1 167 ? -39.506 -22.568 -14.532 1.00 26.80 167 GLN A CA 1
ATOM 1143 C C . GLN A 1 167 ? -38.180 -22.295 -15.287 1.00 26.80 167 GLN A C 1
ATOM 1145 O O . GLN A 1 167 ? -38.085 -21.560 -16.265 1.00 26.80 167 GLN A O 1
ATOM 1150 N N . ALA A 1 168 ? -37.133 -23.017 -14.870 1.00 41.59 168 ALA A N 1
ATOM 1151 C CA . ALA A 1 168 ? -35.791 -22.944 -15.444 1.00 41.59 168 ALA A CA 1
ATOM 1152 C C . ALA A 1 168 ? -35.564 -23.985 -16.557 1.00 41.59 168 ALA A C 1
ATOM 1154 O O . ALA A 1 168 ? -35.546 -25.184 -16.291 1.00 41.59 168 ALA A O 1
ATOM 1155 N N . ALA A 1 169 ? -35.323 -23.511 -17.784 1.00 31.56 169 ALA A N 1
ATOM 1156 C CA . ALA A 1 169 ? -34.690 -24.260 -18.882 1.00 31.56 169 ALA A CA 1
ATOM 1157 C C . ALA A 1 169 ? -34.179 -23.372 -20.049 1.00 31.56 169 ALA A C 1
ATOM 1159 O O . ALA A 1 169 ? -33.084 -23.645 -20.545 1.00 31.56 169 ALA A O 1
ATOM 1160 N N . PRO A 1 170 ? -34.901 -22.326 -20.521 1.00 35.81 170 PRO A N 1
ATOM 1161 C CA . PRO A 1 170 ? -34.532 -21.647 -21.773 1.00 35.81 170 PRO A CA 1
ATOM 1162 C C . PRO A 1 170 ? -33.576 -20.454 -21.606 1.00 35.81 170 PRO A C 1
ATOM 1164 O O . PRO A 1 170 ? -32.889 -20.102 -22.563 1.00 35.81 170 PRO A O 1
ATOM 1167 N N . VAL A 1 171 ? -33.508 -19.845 -20.415 1.00 36.12 171 VAL A N 1
ATOM 1168 C CA . VAL A 1 171 ? -32.871 -18.529 -20.170 1.00 36.12 171 VAL A CA 1
ATOM 1169 C C . VAL A 1 171 ? -31.411 -18.461 -20.647 1.00 36.12 171 VAL A C 1
ATOM 1171 O O . VAL A 1 171 ? -30.997 -17.458 -21.223 1.00 36.12 171 VAL A O 1
ATOM 1174 N N . LEU A 1 172 ? -30.650 -19.552 -20.500 1.00 36.28 172 LEU A N 1
ATOM 1175 C CA . LEU A 1 172 ? -29.239 -19.612 -20.903 1.00 36.28 172 LEU A CA 1
ATOM 1176 C C . LEU A 1 172 ? -29.020 -19.574 -22.432 1.00 36.28 172 LEU A C 1
ATOM 1178 O O . LEU A 1 172 ? -27.891 -19.405 -22.873 1.00 36.28 172 LEU A O 1
ATOM 1182 N N . ARG A 1 173 ? -30.061 -19.753 -23.260 1.00 37.75 173 ARG A N 1
ATOM 1183 C CA . ARG A 1 173 ? -29.935 -19.686 -24.731 1.00 37.75 173 ARG A CA 1
ATOM 1184 C C . ARG A 1 173 ? -30.132 -18.275 -25.268 1.00 37.75 173 ARG A C 1
ATOM 1186 O O . ARG A 1 173 ? -29.370 -17.857 -26.134 1.00 37.75 173 ARG A O 1
ATOM 1193 N N . THR A 1 174 ? -31.106 -17.539 -24.732 1.00 39.00 174 THR A N 1
ATOM 1194 C CA . THR A 1 174 ? -31.354 -16.140 -25.114 1.00 39.00 174 THR A CA 1
ATOM 1195 C C . THR A 1 174 ? -30.198 -15.247 -24.667 1.00 39.00 174 THR A C 1
ATOM 1197 O O . THR A 1 174 ? -29.683 -14.479 -25.470 1.00 39.00 174 THR A O 1
ATOM 1200 N N . ALA A 1 175 ? -29.700 -15.442 -23.440 1.00 36.88 175 ALA A N 1
ATOM 1201 C CA . ALA A 1 175 ? -28.550 -14.714 -22.892 1.00 36.88 175 ALA A CA 1
ATOM 1202 C C . ALA A 1 175 ? -27.201 -14.993 -23.599 1.00 36.88 175 ALA A C 1
ATOM 1204 O O . ALA A 1 175 ? -26.199 -14.375 -23.254 1.00 36.88 175 ALA A O 1
ATOM 1205 N N . LEU A 1 176 ? -27.166 -15.921 -24.565 1.00 41.88 176 LEU A N 1
ATOM 1206 C CA . LEU A 1 176 ? -25.987 -16.269 -25.371 1.00 41.88 176 LEU A CA 1
ATOM 1207 C C . LEU A 1 176 ? -26.236 -16.137 -26.890 1.00 41.88 176 LEU A C 1
ATOM 1209 O O . LEU A 1 176 ? -25.429 -16.619 -27.675 1.00 41.88 176 LEU A O 1
ATOM 1213 N N . GLY A 1 177 ? -27.357 -15.546 -27.329 1.00 44.75 177 GLY A N 1
ATOM 1214 C CA . GLY A 1 177 ? -27.645 -15.340 -28.761 1.00 44.75 177 GLY A CA 1
ATOM 1215 C C . GLY A 1 177 ? -27.798 -16.622 -29.599 1.00 44.75 177 GLY A C 1
ATOM 1216 O O . GLY A 1 177 ? -27.687 -16.577 -30.822 1.00 44.75 177 GLY A O 1
ATOM 1217 N N . LEU A 1 178 ? -28.036 -17.780 -28.966 1.00 51.84 178 LEU A N 1
ATOM 1218 C CA . LEU A 1 178 ? -28.001 -19.088 -29.630 1.00 51.84 178 LEU A CA 1
ATOM 1219 C C . LEU A 1 178 ? -29.341 -19.446 -30.284 1.00 51.84 178 LEU A C 1
ATOM 1221 O O . LEU A 1 178 ? -30.387 -19.513 -29.629 1.00 51.84 178 LEU A O 1
ATOM 1225 N N . HIS A 1 179 ? -29.312 -19.738 -31.583 1.00 57.88 179 HIS A N 1
ATOM 1226 C CA . HIS A 1 179 ? -30.496 -19.929 -32.419 1.00 57.88 179 HIS A CA 1
ATOM 1227 C C . HIS A 1 179 ? -30.445 -21.239 -33.216 1.00 57.88 179 HIS A C 1
ATOM 1229 O O . HIS A 1 179 ? -29.419 -21.637 -33.765 1.00 57.88 179 HIS A O 1
ATOM 1235 N N . VAL A 1 180 ? -31.583 -21.933 -33.281 1.00 51.25 180 VAL A N 1
ATOM 1236 C CA . VAL A 1 180 ? -31.742 -23.196 -34.017 1.00 51.25 180 VAL A CA 1
ATOM 1237 C C . VAL A 1 180 ? -32.325 -22.873 -35.391 1.00 51.25 180 VAL A C 1
ATOM 1239 O O . VAL A 1 180 ? -33.477 -22.462 -35.487 1.00 51.25 180 VAL A O 1
ATOM 1242 N N . VAL A 1 181 ? -31.524 -23.034 -36.446 1.00 54.16 181 VAL A N 1
ATOM 1243 C CA . VAL A 1 181 ? -31.900 -22.657 -37.826 1.00 54.16 181 VAL A CA 1
ATOM 1244 C C . VAL A 1 181 ? -32.559 -23.829 -38.567 1.00 54.16 181 VAL A C 1
ATOM 1246 O O . VAL A 1 181 ? -33.375 -23.635 -39.464 1.00 54.16 181 VAL A O 1
ATOM 1249 N N . SER A 1 182 ? -32.253 -25.063 -38.163 1.00 51.91 182 SER A N 1
ATOM 1250 C CA . SER A 1 182 ? -32.940 -26.287 -38.589 1.00 51.91 182 SER A CA 1
ATOM 1251 C C . SER A 1 182 ? -32.815 -27.359 -37.498 1.00 51.91 182 SER A C 1
ATOM 1253 O O . SER A 1 182 ? -32.130 -27.139 -36.499 1.00 51.91 182 SER A O 1
ATOM 1255 N N . ARG A 1 183 ? -33.425 -28.543 -37.678 1.00 45.12 183 ARG A N 1
ATOM 1256 C CA . ARG A 1 183 ? -33.296 -29.670 -36.725 1.00 45.12 183 ARG A CA 1
ATOM 1257 C C . ARG A 1 183 ? -31.843 -30.065 -36.410 1.00 45.12 183 ARG A C 1
ATOM 1259 O O . ARG A 1 183 ? -31.607 -30.614 -35.337 1.00 45.12 183 ARG A O 1
ATOM 1266 N N . ASP A 1 184 ? -30.898 -29.753 -37.298 1.00 50.16 184 ASP A N 1
ATOM 1267 C CA . ASP A 1 184 ? -29.513 -30.232 -37.244 1.00 50.16 184 ASP A CA 1
ATOM 1268 C C . ASP A 1 184 ? -28.454 -29.110 -37.240 1.00 50.16 184 ASP A C 1
ATOM 1270 O O . ASP A 1 184 ? -27.262 -29.410 -37.329 1.00 50.16 184 ASP A O 1
ATOM 1274 N N . MET A 1 185 ? -28.855 -27.831 -37.130 1.00 54.78 185 MET A N 1
ATOM 1275 C CA . MET A 1 185 ? -27.939 -26.681 -37.222 1.00 54.78 185 MET A CA 1
ATOM 1276 C C . MET A 1 185 ? -28.225 -25.583 -36.183 1.00 54.78 185 MET A C 1
ATOM 1278 O O . MET A 1 185 ? -29.327 -25.031 -36.123 1.00 54.78 185 MET A O 1
ATOM 1282 N N . MET A 1 186 ? -27.192 -25.228 -35.411 1.00 63.25 186 MET A N 1
ATOM 1283 C CA . MET A 1 186 ? -27.179 -24.083 -34.488 1.00 63.25 186 MET A CA 1
ATOM 1284 C C . MET A 1 186 ? -26.305 -22.945 -35.022 1.00 63.25 186 MET A C 1
ATOM 1286 O O . MET A 1 186 ? -25.231 -23.194 -35.576 1.00 63.25 186 MET A O 1
ATOM 1290 N N . CYS A 1 187 ? -26.770 -21.714 -34.823 1.00 70.69 187 CYS A N 1
ATOM 1291 C CA . CYS A 1 187 ? -26.155 -20.468 -35.268 1.00 70.69 187 CYS A CA 1
ATOM 1292 C C . CYS A 1 187 ? -26.257 -19.393 -34.168 1.00 70.69 187 CYS A C 1
ATOM 1294 O O . CYS A 1 187 ? -27.138 -19.471 -33.314 1.00 70.69 187 CYS A O 1
ATOM 1296 N N . GLU A 1 188 ? -25.370 -18.407 -34.192 1.00 72.25 188 GLU A N 1
ATOM 1297 C CA . GLU A 1 188 ? -25.275 -17.287 -33.248 1.00 72.25 188 GLU A CA 1
ATOM 1298 C C . GLU A 1 188 ? -25.132 -15.967 -34.026 1.00 72.25 188 GLU A C 1
ATOM 1300 O O . GLU A 1 188 ? -24.308 -15.874 -34.941 1.00 72.25 188 GLU A O 1
ATOM 1305 N N . ASP A 1 189 ? -25.957 -14.967 -33.703 1.00 75.44 189 ASP A N 1
ATOM 1306 C CA . ASP A 1 189 ? -25.900 -13.640 -34.337 1.00 75.44 189 ASP A CA 1
ATOM 1307 C C . ASP A 1 189 ? -24.604 -12.899 -33.937 1.00 75.44 189 ASP A C 1
ATOM 1309 O O . ASP A 1 189 ? -24.087 -13.098 -32.836 1.00 75.44 189 ASP A O 1
ATOM 1313 N N . THR A 1 190 ? -24.076 -12.020 -34.799 1.00 72.94 190 THR A N 1
ATOM 1314 C CA . THR A 1 190 ? -22.894 -11.197 -34.477 1.00 72.94 190 THR A CA 1
ATOM 1315 C C . THR A 1 190 ? -23.159 -10.348 -33.219 1.00 72.94 190 THR A C 1
ATOM 1317 O O . THR A 1 190 ? -24.082 -9.527 -33.239 1.00 72.94 190 THR A O 1
ATOM 1320 N N . PRO A 1 191 ? -22.355 -10.480 -32.141 1.00 67.31 191 PRO A N 1
ATOM 1321 C CA . PRO A 1 191 ? -22.562 -9.724 -30.907 1.00 67.31 191 PRO A CA 1
ATOM 1322 C C . PRO A 1 191 ? -22.565 -8.207 -31.124 1.00 67.31 191 PRO A C 1
ATOM 1324 O O . PRO A 1 191 ? -21.748 -7.677 -31.874 1.00 67.31 191 PRO A O 1
ATOM 1327 N N . GLU A 1 192 ? -23.494 -7.527 -30.449 1.00 73.12 192 GLU A N 1
ATOM 1328 C CA . GLU A 1 192 ? -23.719 -6.071 -30.498 1.00 73.12 192 GLU A CA 1
ATOM 1329 C C . GLU A 1 192 ? -23.990 -5.459 -31.889 1.00 73.12 192 GLU A C 1
ATOM 1331 O O . GLU A 1 192 ? -24.013 -4.234 -32.021 1.00 73.12 192 GLU A O 1
ATOM 1336 N N . TRP A 1 193 ? -24.237 -6.270 -32.924 1.00 83.19 193 TRP A N 1
ATOM 1337 C CA . TRP A 1 193 ? -24.514 -5.761 -34.267 1.00 83.19 193 TRP A CA 1
ATOM 1338 C C . TRP A 1 193 ? -25.826 -4.961 -34.335 1.00 83.19 193 TRP A C 1
ATOM 1340 O O . TRP A 1 193 ? -26.877 -5.394 -33.848 1.00 83.19 193 TRP A O 1
ATOM 1350 N N . THR A 1 194 ? -25.761 -3.820 -35.024 1.00 82.88 194 THR A N 1
ATOM 1351 C CA . THR A 1 194 ? -26.903 -2.997 -35.436 1.00 82.88 194 THR A CA 1
ATOM 1352 C C . THR A 1 194 ? -26.758 -2.555 -36.893 1.00 82.88 194 THR A C 1
ATOM 1354 O O . THR A 1 194 ? -25.646 -2.440 -37.417 1.00 82.88 194 THR A O 1
ATOM 1357 N N . ASP A 1 195 ? -27.880 -2.255 -37.549 1.00 81.19 195 ASP A N 1
ATOM 1358 C CA . ASP A 1 195 ? -27.913 -1.835 -38.960 1.00 81.19 195 ASP A CA 1
ATOM 1359 C C . ASP A 1 195 ? -27.443 -0.390 -39.226 1.00 81.19 195 ASP A C 1
ATOM 1361 O O . ASP A 1 195 ? -27.356 0.033 -40.380 1.00 81.19 195 ASP A O 1
ATOM 1365 N N . GLY A 1 196 ? -27.143 0.369 -38.167 1.00 72.88 196 GLY A N 1
ATOM 1366 C CA . GLY A 1 196 ? -26.710 1.767 -38.226 1.00 72.88 196 GLY A CA 1
ATOM 1367 C C . GLY A 1 196 ? -27.833 2.795 -38.419 1.00 72.88 196 GLY A C 1
ATOM 1368 O O . GLY A 1 196 ? -27.544 3.983 -38.563 1.00 72.88 196 GLY A O 1
ATOM 1369 N N . TRP A 1 197 ? -29.110 2.396 -38.415 1.00 80.06 197 TRP A N 1
ATOM 1370 C CA . TRP A 1 197 ? -30.237 3.315 -38.599 1.00 80.06 197 TRP A CA 1
ATOM 1371 C C . TRP A 1 197 ? -30.532 4.138 -37.333 1.00 80.06 197 TRP A C 1
ATOM 1373 O O . TRP A 1 197 ? -31.431 3.823 -36.558 1.00 80.06 197 TRP A O 1
ATOM 1383 N N . LEU A 1 198 ? -29.780 5.227 -37.133 1.00 73.69 198 LEU A N 1
ATOM 1384 C CA . LEU A 1 198 ? -29.791 6.071 -35.919 1.00 73.69 198 LEU A CA 1
ATOM 1385 C C . LEU A 1 198 ? -31.164 6.664 -35.528 1.00 73.69 198 LEU A C 1
ATOM 1387 O O . LEU A 1 198 ? -31.317 7.188 -34.422 1.00 73.69 198 LEU A O 1
ATOM 1391 N N . HIS A 1 199 ? -32.153 6.587 -36.423 1.00 75.81 199 HIS A N 1
ATOM 1392 C CA . HIS A 1 199 ? -33.532 7.028 -36.214 1.00 75.81 199 HIS A CA 1
ATOM 1393 C C . HIS A 1 199 ? -34.504 5.897 -35.827 1.00 75.81 199 HIS A C 1
ATOM 1395 O O . HIS A 1 199 ? -35.693 6.178 -35.677 1.00 75.81 199 HIS A O 1
ATOM 1401 N N . CYS A 1 200 ? -34.043 4.652 -35.626 1.00 80.44 200 CYS A N 1
ATOM 1402 C CA . CYS A 1 200 ? -34.917 3.502 -35.343 1.00 80.44 200 CYS A CA 1
ATOM 1403 C C . CYS A 1 200 ? -35.903 3.741 -34.192 1.00 80.44 200 CYS A C 1
ATOM 1405 O O . CYS A 1 200 ? -37.034 3.265 -34.235 1.00 80.44 200 CYS A O 1
ATOM 1407 N N . GLY A 1 201 ? -35.517 4.536 -33.192 1.00 77.69 201 GLY A N 1
ATOM 1408 C CA . GLY A 1 201 ? -36.357 4.789 -32.028 1.00 77.69 201 GLY A CA 1
ATOM 1409 C C . GLY A 1 201 ? -37.636 5.589 -32.319 1.00 77.69 201 GLY A C 1
ATOM 1410 O O . GLY A 1 201 ? -38.575 5.542 -31.527 1.00 77.69 201 GLY A O 1
ATOM 1411 N N . TYR A 1 202 ? -37.673 6.348 -33.423 1.00 78.44 202 TYR A N 1
ATOM 1412 C CA . TYR A 1 202 ? -38.838 7.147 -33.833 1.00 78.44 202 TYR A CA 1
ATOM 1413 C C . TYR A 1 202 ? -39.923 6.307 -34.533 1.00 78.44 202 TYR A C 1
ATOM 1415 O O . TYR A 1 202 ? -41.020 6.808 -34.781 1.00 78.44 202 TYR A O 1
ATOM 1423 N N . GLU A 1 203 ? -39.618 5.056 -34.877 1.00 79.81 203 GLU A N 1
ATOM 1424 C CA . GLU A 1 203 ? -40.510 4.115 -35.557 1.00 79.81 203 GLU A CA 1
ATOM 1425 C C . GLU A 1 203 ? -41.182 3.151 -34.563 1.00 79.81 203 GLU A C 1
ATOM 1427 O O . GLU A 1 203 ? -40.734 2.976 -33.427 1.00 79.81 203 GLU A O 1
ATOM 1432 N N . ASP A 1 204 ? -42.242 2.462 -34.998 1.00 74.62 204 ASP A N 1
ATOM 1433 C CA . ASP A 1 204 ? -42.960 1.501 -34.153 1.00 74.62 204 ASP A CA 1
ATOM 1434 C C . ASP A 1 204 ? -42.035 0.388 -33.626 1.00 74.62 204 ASP A C 1
ATOM 1436 O O . ASP A 1 204 ? -41.273 -0.243 -34.369 1.00 74.62 204 ASP A O 1
ATOM 1440 N N . GLY A 1 205 ? -42.092 0.154 -32.313 1.00 71.75 205 GLY A N 1
ATOM 1441 C CA . GLY A 1 205 ? -41.193 -0.749 -31.585 1.00 71.75 205 GLY A CA 1
ATOM 1442 C C . GLY A 1 205 ? -39.805 -0.168 -31.265 1.00 71.75 205 GLY A C 1
ATOM 1443 O O . GLY A 1 205 ? -39.034 -0.799 -30.547 1.00 71.75 205 GLY A O 1
ATOM 1444 N N . GLY A 1 206 ? -39.486 1.041 -31.735 1.00 71.25 206 GLY A N 1
ATOM 1445 C CA . GLY A 1 206 ? -38.188 1.692 -31.540 1.00 71.25 206 GLY A CA 1
ATOM 1446 C C . GLY A 1 206 ? -37.862 2.063 -30.090 1.00 71.25 206 GLY A C 1
ATOM 1447 O O . GLY A 1 206 ? -36.697 2.180 -29.727 1.00 71.25 206 GLY A O 1
ATOM 1448 N N . ALA A 1 207 ? -38.875 2.178 -29.229 1.00 70.38 207 ALA A N 1
ATOM 1449 C CA . ALA A 1 207 ? -38.695 2.425 -27.799 1.00 70.38 207 ALA A CA 1
ATOM 1450 C C . ALA A 1 207 ? -38.182 1.199 -27.004 1.00 70.38 207 ALA A C 1
ATOM 1452 O O . ALA A 1 207 ? -37.909 1.328 -25.811 1.00 70.38 207 ALA A O 1
ATOM 1453 N N . HIS A 1 208 ? -38.060 0.016 -27.623 1.00 73.12 208 HIS A N 1
ATOM 1454 C CA . HIS A 1 208 ? -37.514 -1.178 -26.971 1.00 73.12 208 HIS A CA 1
ATOM 1455 C C . HIS A 1 208 ? -35.982 -1.238 -27.131 1.00 73.12 208 HIS A C 1
ATOM 1457 O O . HIS A 1 208 ? -35.503 -1.452 -28.248 1.00 73.12 208 HIS A O 1
ATOM 1463 N N . PRO A 1 209 ? -35.189 -1.127 -26.045 1.00 71.56 209 PRO A N 1
ATOM 1464 C CA . PRO A 1 209 ? -33.727 -1.042 -26.135 1.00 71.56 209 PRO A CA 1
ATOM 1465 C C . PRO A 1 209 ? -33.043 -2.341 -26.599 1.00 71.56 209 PRO A C 1
ATOM 1467 O O . PRO A 1 209 ? -31.886 -2.300 -27.000 1.00 71.56 209 PRO A O 1
ATOM 1470 N N . GLU A 1 210 ? -33.740 -3.481 -26.584 1.00 77.06 210 GLU A N 1
ATOM 1471 C CA . GLU A 1 210 ? -33.266 -4.750 -27.170 1.00 77.06 210 GLU A CA 1
ATOM 1472 C C . GLU A 1 210 ? -33.390 -4.767 -28.708 1.00 77.06 210 GLU A C 1
ATOM 1474 O O . GLU A 1 210 ? -32.632 -5.445 -29.405 1.00 77.06 210 GLU A O 1
ATOM 1479 N N . LEU A 1 211 ? -34.328 -3.986 -29.256 1.00 83.81 211 LEU A N 1
ATOM 1480 C CA . LEU A 1 211 ? -34.586 -3.885 -30.694 1.00 83.81 211 LEU A CA 1
ATOM 1481 C C . LEU A 1 211 ? -33.834 -2.706 -31.320 1.00 83.81 211 LEU A C 1
ATOM 1483 O O . LEU A 1 211 ? -33.283 -2.832 -32.411 1.00 83.81 211 LEU A O 1
ATOM 1487 N N . CYS A 1 212 ? -33.804 -1.574 -30.620 1.00 84.44 212 CYS A N 1
ATOM 1488 C CA . CYS A 1 212 ? -33.174 -0.325 -31.034 1.00 84.44 212 CYS A CA 1
ATOM 1489 C C . CYS A 1 212 ? -32.436 0.287 -29.822 1.00 84.44 212 CYS A C 1
ATOM 1491 O O . CYS A 1 212 ? -32.981 1.135 -29.111 1.00 84.44 212 CYS A O 1
ATOM 1493 N N . PRO A 1 213 ? -31.212 -0.178 -29.507 1.00 81.06 213 PRO A N 1
ATOM 1494 C CA . PRO A 1 213 ? -30.485 0.279 -28.330 1.00 81.06 213 PRO A CA 1
ATOM 1495 C C . PRO A 1 213 ? -30.108 1.769 -28.420 1.00 81.06 213 PRO A C 1
ATOM 1497 O O . PRO A 1 213 ? -29.627 2.222 -29.468 1.00 81.06 213 PRO A O 1
ATOM 1500 N N . PRO A 1 214 ? -30.242 2.532 -27.318 1.00 74.31 214 PRO A N 1
ATOM 1501 C CA . PRO A 1 214 ? -29.775 3.911 -27.255 1.00 74.31 214 PRO A CA 1
ATOM 1502 C C . PRO A 1 214 ? -28.251 3.989 -27.412 1.00 74.31 214 PRO A C 1
ATOM 1504 O O . PRO A 1 214 ? -27.517 3.035 -27.124 1.00 74.31 214 PRO A O 1
ATOM 1507 N N . THR A 1 215 ? -27.766 5.146 -27.855 1.00 77.00 215 THR A N 1
ATOM 1508 C CA . THR A 1 215 ? -26.326 5.425 -27.929 1.00 77.00 215 THR A CA 1
ATOM 1509 C C . THR A 1 215 ? -25.800 5.793 -26.534 1.00 77.00 215 THR A C 1
ATOM 1511 O O . THR A 1 215 ? -26.318 6.742 -25.940 1.00 77.00 215 THR A O 1
ATOM 1514 N N . PRO A 1 216 ? -24.794 5.084 -25.979 1.00 64.62 216 PRO A N 1
ATOM 1515 C CA . PRO A 1 216 ? -24.282 5.360 -24.636 1.00 64.62 216 PRO A CA 1
ATOM 1516 C C . PRO A 1 216 ? -23.843 6.819 -24.456 1.00 64.62 216 PRO A C 1
ATOM 1518 O O . PRO A 1 216 ? -23.103 7.357 -25.276 1.00 64.62 216 PRO A O 1
ATOM 1521 N N . GLY A 1 217 ? -24.313 7.462 -23.383 1.00 58.75 217 GLY A N 1
ATOM 1522 C CA . GLY A 1 217 ? -24.016 8.866 -23.069 1.00 58.75 217 GLY A CA 1
ATOM 1523 C C . GLY A 1 217 ? -24.794 9.914 -23.880 1.00 58.75 217 GLY A C 1
ATOM 1524 O O . GLY A 1 217 ? -24.676 11.098 -23.578 1.00 58.75 217 GLY A O 1
ATOM 1525 N N . ALA A 1 218 ? -25.605 9.517 -24.866 1.00 63.06 218 ALA A N 1
ATOM 1526 C CA . ALA A 1 218 ? -26.429 10.436 -25.650 1.00 63.06 218 ALA A CA 1
ATOM 1527 C C . ALA A 1 218 ? -27.870 10.519 -25.119 1.00 63.06 218 ALA A C 1
ATOM 1529 O O . ALA A 1 218 ? -28.409 9.562 -24.561 1.00 63.06 218 ALA A O 1
ATOM 1530 N N . SER A 1 219 ? -28.536 11.653 -25.345 1.00 64.69 219 SER A N 1
ATOM 1531 C CA . SER A 1 219 ? -29.972 11.777 -25.105 1.00 64.69 219 SER A CA 1
ATOM 1532 C C . SER A 1 219 ? -30.771 11.077 -26.208 1.00 64.69 219 SER A C 1
ATOM 1534 O O . SER A 1 219 ? -30.614 11.357 -27.398 1.00 64.69 219 SER A O 1
ATOM 1536 N N . TRP A 1 220 ? -31.675 10.185 -25.805 1.00 57.06 220 TRP A N 1
ATOM 1537 C CA . TRP A 1 220 ? -32.825 9.746 -26.603 1.00 57.06 220 TRP A CA 1
ATOM 1538 C C . TRP A 1 220 ? -33.621 11.010 -27.015 1.00 57.06 220 TRP A C 1
ATOM 1540 O O . TRP A 1 220 ? -34.056 11.689 -26.079 1.00 57.06 220 TRP A O 1
ATOM 1550 N N . PRO A 1 221 ? -33.781 11.435 -28.302 1.00 54.81 221 PRO A N 1
ATOM 1551 C CA . PRO A 1 221 ? -33.670 10.820 -29.643 1.00 54.81 221 PRO A CA 1
ATOM 1552 C C . PRO A 1 221 ? -32.623 9.785 -30.137 1.00 54.81 221 PRO A C 1
ATOM 1554 O O . PRO A 1 221 ? -32.847 9.138 -31.156 1.00 54.81 221 PRO A O 1
ATOM 1557 N N . SER A 1 222 ? -31.430 9.693 -29.545 1.00 75.31 222 SER A N 1
ATOM 1558 C CA . SER A 1 222 ? -30.244 9.076 -30.179 1.00 75.31 222 SER A CA 1
ATOM 1559 C C . SER A 1 222 ? -30.125 7.552 -29.991 1.00 75.31 222 SER A C 1
ATOM 1561 O O . SER A 1 222 ? -30.053 7.070 -28.858 1.00 75.31 222 SER A O 1
ATOM 1563 N N . THR A 1 223 ? -30.022 6.789 -31.088 1.00 82.75 223 THR A N 1
ATOM 1564 C CA . THR A 1 223 ? -29.952 5.307 -31.079 1.00 82.75 223 THR A CA 1
ATOM 1565 C C . THR A 1 223 ? -28.870 4.750 -32.008 1.00 82.75 223 THR A C 1
ATOM 1567 O O . THR A 1 223 ? -28.356 5.475 -32.858 1.00 82.75 223 THR A O 1
ATOM 1570 N N . ARG A 1 224 ? -28.501 3.467 -31.846 1.00 82.50 224 ARG A N 1
ATOM 1571 C CA . ARG A 1 224 ? -27.418 2.799 -32.605 1.00 82.50 224 ARG A CA 1
ATOM 1572 C C . ARG A 1 224 ? -27.867 2.070 -33.883 1.00 82.50 224 ARG A C 1
ATOM 1574 O O . ARG A 1 224 ? -27.014 1.562 -34.609 1.00 82.50 224 ARG A O 1
ATOM 1581 N N . GLY A 1 225 ? -29.169 1.989 -34.155 1.00 84.62 225 GLY A N 1
ATOM 1582 C CA . GLY A 1 225 ? -29.744 1.177 -35.237 1.00 84.62 225 GLY A CA 1
ATOM 1583 C C . GLY A 1 225 ? -30.487 -0.064 -34.743 1.00 84.62 225 GLY A C 1
ATOM 1584 O O . GLY A 1 225 ? -30.436 -0.409 -33.563 1.00 84.62 225 GLY A O 1
ATOM 1585 N N . TRP A 1 226 ? -31.186 -0.730 -35.659 1.00 90.81 226 TRP A N 1
ATOM 1586 C CA . TRP A 1 226 ? -31.966 -1.938 -35.393 1.00 90.81 226 TRP A CA 1
ATOM 1587 C C . TRP A 1 226 ? -31.055 -3.167 -35.222 1.00 90.81 226 TRP A C 1
ATOM 1589 O O . TRP A 1 226 ? -30.122 -3.360 -36.001 1.00 90.81 226 TRP A O 1
ATOM 1599 N N . THR A 1 227 ? -31.335 -4.021 -34.234 1.00 91.75 227 THR A N 1
ATOM 1600 C CA . THR A 1 227 ? -30.564 -5.250 -33.938 1.00 91.75 227 THR A CA 1
ATOM 1601 C C . THR A 1 227 ? -30.979 -6.449 -34.804 1.00 91.75 227 THR A C 1
ATOM 1603 O O . THR A 1 227 ? -32.054 -6.463 -35.411 1.00 91.75 227 THR A O 1
ATOM 1606 N N . CYS A 1 228 ? -30.185 -7.529 -34.804 1.00 87.25 228 CYS A N 1
ATOM 1607 C CA . CYS A 1 228 ? -30.575 -8.803 -35.435 1.00 87.25 228 CYS A CA 1
ATOM 1608 C C . CYS A 1 228 ? -31.889 -9.400 -34.875 1.00 87.25 228 CYS A C 1
ATOM 1610 O O . CYS A 1 228 ? -32.567 -10.169 -35.566 1.00 87.25 228 CYS A O 1
ATOM 1612 N N . GLN A 1 229 ? -32.275 -9.034 -33.646 1.00 86.50 229 GLN A N 1
ATOM 1613 C CA . GLN A 1 229 ? -33.573 -9.375 -33.064 1.00 86.50 229 GLN A CA 1
ATOM 1614 C C . GLN A 1 229 ? -34.697 -8.547 -33.709 1.00 86.50 229 GLN A C 1
ATOM 1616 O O . GLN A 1 229 ? -35.679 -9.122 -34.179 1.00 86.50 229 GLN A O 1
ATOM 1621 N N . ALA A 1 230 ? -34.520 -7.230 -33.863 1.00 88.12 230 ALA A N 1
ATOM 1622 C CA . ALA A 1 230 ? -35.483 -6.371 -34.560 1.00 88.12 230 ALA A CA 1
ATOM 1623 C C . ALA A 1 230 ? -35.728 -6.801 -36.016 1.00 88.12 230 ALA A C 1
ATOM 1625 O O . ALA A 1 230 ? -36.877 -6.862 -36.452 1.00 88.12 230 ALA A O 1
ATOM 1626 N N . TYR A 1 231 ? -34.675 -7.183 -36.749 1.00 87.69 231 TYR A N 1
ATOM 1627 C CA . TYR A 1 231 ? -34.787 -7.709 -38.120 1.00 87.69 231 TYR A CA 1
ATOM 1628 C C . TYR A 1 231 ? -35.638 -8.985 -38.216 1.00 87.69 231 TYR A C 1
ATOM 1630 O O . TYR A 1 231 ? -36.236 -9.261 -39.256 1.00 87.69 231 TYR A O 1
ATOM 1638 N N . ARG A 1 232 ? -35.713 -9.760 -37.132 1.00 85.81 232 ARG A N 1
ATOM 1639 C CA . ARG A 1 232 ? -36.494 -10.996 -37.034 1.00 85.81 232 ARG A CA 1
ATOM 1640 C C . ARG A 1 232 ? -37.935 -10.719 -36.618 1.00 85.81 232 ARG A C 1
ATOM 1642 O O . ARG A 1 232 ? -38.856 -11.209 -37.263 1.00 85.81 232 ARG A O 1
ATOM 1649 N N . GLU A 1 233 ? -38.133 -9.906 -35.584 1.00 84.00 233 GLU A N 1
ATOM 1650 C CA . GLU A 1 233 ? -39.460 -9.565 -35.052 1.00 84.00 233 GLU A CA 1
ATOM 1651 C C . GLU A 1 233 ? -40.279 -8.701 -36.023 1.00 84.00 233 GLU A C 1
ATOM 1653 O O . GLU A 1 233 ? -41.483 -8.904 -36.160 1.00 84.00 233 GLU A O 1
ATOM 1658 N N . LYS A 1 234 ? -39.628 -7.813 -36.788 1.00 84.12 234 LYS A N 1
ATOM 1659 C CA . LYS A 1 234 ? -40.258 -7.041 -37.876 1.00 84.12 234 LYS A CA 1
ATOM 1660 C C . LYS A 1 234 ? -40.424 -7.838 -39.181 1.00 84.12 234 LYS A C 1
ATOM 1662 O O . LYS A 1 234 ? -40.870 -7.285 -40.184 1.00 84.12 234 LYS A O 1
ATOM 1667 N N . GLY A 1 235 ? -40.043 -9.118 -39.202 1.00 83.00 235 GLY A N 1
ATOM 1668 C CA . GLY A 1 235 ? -40.168 -10.004 -40.366 1.00 83.00 235 GLY A CA 1
ATOM 1669 C C . GLY A 1 235 ? -39.242 -9.679 -41.546 1.00 83.00 235 GLY A C 1
ATOM 1670 O O . GLY A 1 235 ? -39.358 -10.307 -42.598 1.00 83.00 235 GLY A O 1
ATOM 1671 N N . TRP A 1 236 ? -38.310 -8.731 -41.397 1.00 88.56 236 TRP A N 1
ATOM 1672 C CA . TRP A 1 236 ? -37.355 -8.350 -42.446 1.00 88.56 236 TRP A CA 1
ATOM 1673 C C . TRP A 1 236 ? -36.392 -9.482 -42.810 1.00 88.56 236 TRP A C 1
ATOM 1675 O O . TRP A 1 236 ? -35.914 -9.516 -43.947 1.00 88.56 236 TRP A O 1
ATOM 1685 N N . CYS A 1 237 ? -36.169 -10.418 -41.882 1.00 83.06 237 CYS A N 1
ATOM 1686 C CA . CYS A 1 237 ? -35.464 -11.676 -42.082 1.00 83.06 237 CYS A CA 1
ATOM 1687 C C . CYS A 1 237 ? -36.212 -12.877 -41.499 1.00 83.06 237 CYS A C 1
ATOM 1689 O O . CYS A 1 237 ? -36.630 -12.868 -40.342 1.00 83.06 237 CYS A O 1
ATOM 1691 N N . SER A 1 238 ? -36.306 -13.953 -42.279 1.00 77.62 238 SER A N 1
ATOM 1692 C CA . SER A 1 238 ? -36.837 -15.242 -41.831 1.00 77.62 238 SER A CA 1
ATOM 1693 C C . SER A 1 238 ? -36.279 -16.399 -42.667 1.00 77.62 238 SER A C 1
ATOM 1695 O O . SER A 1 238 ? -35.938 -16.244 -43.838 1.00 77.62 238 SER A O 1
ATOM 1697 N N . GLY A 1 239 ? -36.165 -17.586 -42.060 1.00 63.91 239 GLY A N 1
ATOM 1698 C CA . GLY A 1 239 ? -35.775 -18.813 -42.769 1.00 63.91 239 GLY A CA 1
ATOM 1699 C C . GLY A 1 239 ? -34.380 -18.797 -43.413 1.00 63.91 239 GLY A C 1
ATOM 1700 O O . GLY A 1 239 ? -34.150 -19.556 -44.353 1.00 63.91 239 GLY A O 1
ATOM 1701 N N . GLY A 1 240 ? -33.464 -17.938 -42.949 1.00 66.94 240 GLY A N 1
ATOM 1702 C CA . GLY A 1 240 ? -32.132 -17.783 -43.541 1.00 66.94 240 GLY A CA 1
ATOM 1703 C C . GLY A 1 240 ? -32.115 -16.915 -44.804 1.00 66.94 240 GLY A C 1
ATOM 1704 O O . GLY A 1 240 ? -31.258 -17.111 -45.664 1.00 66.94 240 GLY A O 1
ATOM 1705 N N . LYS A 1 241 ? -33.086 -16.002 -44.949 1.00 68.50 241 LYS A N 1
ATOM 1706 C CA . LYS A 1 241 ? -33.182 -15.014 -46.034 1.00 68.50 241 LYS A CA 1
ATOM 1707 C C . LYS A 1 241 ? -33.728 -13.692 -45.502 1.00 68.50 241 LYS A C 1
ATOM 1709 O O . LYS A 1 241 ? -34.445 -13.673 -44.503 1.00 68.50 241 LYS A O 1
ATOM 1714 N N . GLY A 1 242 ? -33.445 -12.601 -46.206 1.00 73.81 242 GLY A N 1
ATOM 1715 C CA . GLY A 1 242 ? -33.984 -11.279 -45.899 1.00 73.81 242 GLY A CA 1
ATOM 1716 C C . GLY A 1 242 ? -34.659 -10.588 -47.081 1.00 73.81 242 GLY A C 1
ATOM 1717 O O . GLY A 1 242 ? -34.468 -10.957 -48.241 1.00 73.81 242 GLY A O 1
ATOM 1718 N N . THR A 1 243 ? -35.470 -9.580 -46.769 1.00 73.00 243 THR A N 1
ATOM 1719 C CA . THR A 1 243 ? -36.153 -8.717 -47.745 1.00 73.00 243 THR A CA 1
ATOM 1720 C C . THR A 1 243 ? -35.152 -7.796 -48.448 1.00 73.00 243 THR A C 1
ATOM 1722 O O . THR A 1 243 ? -34.332 -7.148 -47.804 1.00 73.00 243 THR A O 1
ATOM 1725 N N . SER A 1 244 ? -35.191 -7.731 -49.783 1.00 60.28 244 SER A N 1
ATOM 1726 C CA . SER A 1 244 ? -34.114 -7.131 -50.594 1.00 60.28 244 SER A CA 1
ATOM 1727 C C . SER A 1 244 ? -33.852 -5.642 -50.338 1.00 60.28 244 SER A C 1
ATOM 1729 O O . SER A 1 244 ? -32.731 -5.191 -50.546 1.00 60.28 244 SER A O 1
ATOM 1731 N N . SER A 1 245 ? -34.844 -4.888 -49.859 1.00 69.12 245 SER A N 1
ATOM 1732 C CA . SER A 1 245 ? -34.713 -3.475 -49.473 1.00 69.12 245 SER A CA 1
ATOM 1733 C C . SER A 1 245 ? -34.060 -3.248 -48.102 1.00 69.12 245 SER A C 1
ATOM 1735 O O . SER A 1 245 ? -33.706 -2.113 -47.785 1.00 69.12 245 SER A O 1
ATOM 1737 N N . MET A 1 246 ? -33.898 -4.304 -47.299 1.00 74.75 246 MET A N 1
ATOM 1738 C CA . MET A 1 246 ? -33.287 -4.253 -45.966 1.00 74.75 246 MET A CA 1
ATOM 1739 C C . MET A 1 246 ? -31.935 -4.983 -45.890 1.00 74.75 246 MET A C 1
ATOM 1741 O O . MET A 1 246 ? -31.327 -5.013 -44.828 1.00 74.75 246 MET A O 1
ATOM 1745 N N . MET A 1 247 ? -31.455 -5.592 -46.979 1.00 75.31 247 MET A N 1
ATOM 1746 C CA . MET A 1 247 ? -30.172 -6.314 -47.015 1.00 75.31 247 MET A CA 1
ATOM 1747 C C . MET A 1 247 ? -29.036 -5.445 -47.583 1.00 75.31 247 MET A C 1
ATOM 1749 O O . MET A 1 247 ? -29.273 -4.446 -48.264 1.00 75.31 247 MET A O 1
ATOM 1753 N N . GLY A 1 248 ? -27.789 -5.862 -47.365 1.00 58.38 248 GLY A N 1
ATOM 1754 C CA . GLY A 1 248 ? -26.608 -5.266 -47.985 1.00 58.38 248 GLY A CA 1
ATOM 1755 C C . GLY A 1 248 ? -25.987 -4.089 -47.227 1.00 58.38 248 GLY A C 1
ATOM 1756 O O . GLY A 1 248 ? -26.278 -3.817 -46.061 1.00 58.38 248 GLY A O 1
ATOM 1757 N N . LEU A 1 249 ? -25.085 -3.384 -47.919 1.00 55.09 249 LEU A N 1
ATOM 1758 C CA . LEU A 1 249 ? -24.164 -2.404 -47.328 1.00 55.09 249 LEU A CA 1
ATOM 1759 C C . LEU A 1 249 ? -24.872 -1.248 -46.602 1.00 55.09 249 LEU A C 1
ATOM 1761 O O . LEU A 1 249 ? -24.449 -0.862 -45.517 1.00 55.09 249 LEU A O 1
ATOM 1765 N N . LEU A 1 250 ? -25.976 -0.738 -47.160 1.00 59.22 250 LEU A N 1
ATOM 1766 C CA . LEU A 1 250 ? -26.753 0.372 -46.582 1.00 59.22 250 LEU A CA 1
ATOM 1767 C C . LEU A 1 250 ? -27.484 0.012 -45.274 1.00 59.22 250 LEU A C 1
ATOM 1769 O O . LEU A 1 250 ? -28.070 0.892 -44.650 1.00 59.22 250 LEU A O 1
ATOM 1773 N N . ARG A 1 251 ? -27.458 -1.264 -44.871 1.00 71.44 251 ARG A N 1
ATOM 1774 C CA . ARG A 1 251 ? -28.007 -1.782 -43.610 1.00 71.44 251 ARG A CA 1
ATOM 1775 C C . ARG A 1 251 ? -26.964 -2.546 -42.789 1.00 71.44 251 ARG A C 1
ATOM 1777 O O . ARG A 1 251 ? -27.326 -3.339 -41.935 1.00 71.44 251 ARG A O 1
ATOM 1784 N N . ASN A 1 252 ? -25.670 -2.335 -43.049 1.00 72.25 252 ASN A N 1
ATOM 1785 C CA . ASN A 1 252 ? -24.559 -3.003 -42.354 1.00 72.25 252 ASN A CA 1
ATOM 1786 C C . ASN A 1 252 ? -24.522 -4.547 -42.517 1.00 72.25 252 ASN A C 1
ATOM 1788 O O . ASN A 1 252 ? -24.054 -5.271 -41.636 1.00 72.25 252 ASN A O 1
ATOM 1792 N N . HIS A 1 253 ? -24.991 -5.065 -43.660 1.00 72.69 253 HIS A N 1
ATOM 1793 C CA . HIS A 1 253 ? -24.954 -6.491 -44.027 1.00 72.69 253 HIS A CA 1
ATOM 1794 C C . HIS A 1 253 ? -25.625 -7.456 -43.018 1.00 72.69 253 HIS A C 1
ATOM 1796 O O . HIS A 1 253 ? -24.959 -8.348 -42.473 1.00 72.69 253 HIS A O 1
ATOM 1802 N N . PRO A 1 254 ? -26.944 -7.342 -42.771 1.00 72.31 254 PRO A N 1
ATOM 1803 C CA . PRO A 1 254 ? -27.681 -8.287 -41.929 1.00 72.31 254 PRO A CA 1
ATOM 1804 C C . PRO A 1 254 ? -27.611 -9.726 -42.465 1.00 72.31 254 PRO A C 1
ATOM 1806 O O . PRO A 1 254 ? -27.539 -10.667 -41.679 1.00 72.31 254 PRO A O 1
ATOM 1809 N N . GLU A 1 255 ? -27.521 -9.918 -43.786 1.00 76.06 255 GLU A N 1
ATOM 1810 C CA . GLU A 1 255 ? -27.313 -11.224 -44.428 1.00 76.06 255 GLU A CA 1
ATOM 1811 C C . GLU A 1 255 ? -25.968 -11.891 -44.086 1.00 76.06 255 GLU A C 1
ATOM 1813 O O . GLU A 1 255 ? -25.828 -13.098 -44.260 1.00 76.06 255 GLU A O 1
ATOM 1818 N N . GLY A 1 256 ? -24.988 -11.130 -43.583 1.00 66.06 256 GLY A N 1
ATOM 1819 C CA . GLY A 1 256 ? -23.729 -11.660 -43.052 1.00 66.06 256 GLY A CA 1
ATOM 1820 C C . GLY A 1 256 ? -23.725 -11.819 -41.529 1.00 66.06 256 GLY A C 1
ATOM 1821 O O . GLY A 1 256 ? -23.088 -12.734 -41.011 1.00 66.06 256 GLY A O 1
ATOM 1822 N N . ASN A 1 257 ? -24.455 -10.963 -40.809 1.00 70.88 257 ASN A N 1
ATOM 1823 C CA . ASN A 1 257 ? -24.356 -10.840 -39.351 1.00 70.88 257 ASN A CA 1
ATOM 1824 C C . ASN A 1 257 ? -25.467 -11.552 -38.564 1.00 70.88 257 ASN A C 1
ATOM 1826 O O . ASN A 1 257 ? -25.241 -11.948 -37.424 1.00 70.88 257 ASN A O 1
ATOM 1830 N N . CYS A 1 258 ? -26.644 -11.753 -39.156 1.00 78.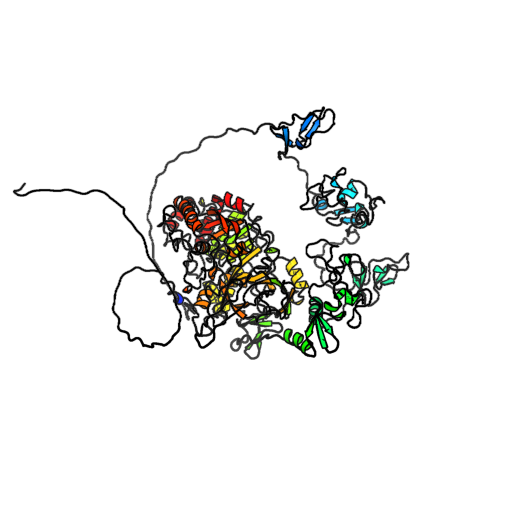38 258 CYS A N 1
ATOM 1831 C CA . CYS A 1 258 ? -27.809 -12.288 -38.457 1.00 78.38 258 CYS A CA 1
ATOM 1832 C C . CYS A 1 258 ? -28.218 -13.659 -39.020 1.00 78.38 258 CYS A C 1
ATOM 1834 O O . CYS A 1 258 ? -28.541 -13.794 -40.204 1.00 78.38 258 CYS A O 1
ATOM 1836 N N . CYS A 1 259 ? -28.311 -14.674 -38.161 1.00 79.31 259 CYS A N 1
ATOM 1837 C CA . CYS A 1 259 ? -28.717 -16.039 -38.504 1.00 79.31 259 CYS A CA 1
ATOM 1838 C C . CYS A 1 259 ? -30.108 -16.107 -39.143 1.00 79.31 259 CYS A C 1
ATOM 1840 O O . CYS A 1 259 ? -30.342 -16.904 -40.051 1.00 79.31 259 CYS A O 1
ATOM 1842 N N . ALA A 1 260 ? -31.033 -15.240 -38.716 1.00 80.56 260 ALA A N 1
ATOM 1843 C CA . ALA A 1 260 ? -32.366 -15.139 -39.315 1.00 80.56 260 ALA A CA 1
ATOM 1844 C C . ALA A 1 260 ? -32.319 -14.757 -40.809 1.00 80.56 260 ALA A C 1
ATOM 1846 O O . ALA A 1 260 ? -33.169 -15.203 -41.582 1.00 80.56 260 ALA A O 1
ATOM 1847 N N . CYS A 1 261 ? -31.315 -13.967 -41.205 1.00 75.75 261 CYS A N 1
ATOM 1848 C CA . CYS A 1 261 ? -31.096 -13.465 -42.562 1.00 75.75 261 CYS A CA 1
ATOM 1849 C C . CYS A 1 261 ? -30.222 -14.394 -43.425 1.00 75.75 261 CYS A C 1
ATOM 1851 O O . CYS A 1 261 ? -30.126 -14.174 -44.629 1.00 75.75 261 CYS A O 1
ATOM 1853 N N . GLY A 1 262 ? -29.602 -15.418 -42.820 1.00 70.19 262 GLY A N 1
ATOM 1854 C CA . GLY A 1 262 ? -28.689 -16.370 -43.470 1.00 70.19 262 GLY A CA 1
ATOM 1855 C C . GLY A 1 262 ? -27.218 -16.258 -43.043 1.00 70.19 262 GLY A C 1
ATOM 1856 O O . GLY A 1 262 ? -26.417 -17.097 -43.455 1.00 70.19 262 GLY A O 1
ATOM 1857 N N . GLY A 1 263 ? -26.876 -15.263 -42.218 1.00 75.62 263 GLY A N 1
ATOM 1858 C CA . GLY A 1 263 ? -25.521 -15.004 -41.723 1.00 75.62 263 GLY A CA 1
ATOM 1859 C C . GLY A 1 263 ? -25.218 -15.657 -40.370 1.00 75.62 263 GLY A C 1
ATOM 1860 O O . GLY A 1 263 ? -25.775 -16.702 -40.037 1.00 75.62 263 GLY A O 1
ATOM 1861 N N . GLY A 1 264 ? -24.356 -15.011 -39.579 1.00 69.75 264 GLY A N 1
ATOM 1862 C CA . GLY A 1 264 ? -24.006 -15.426 -38.214 1.00 69.75 264 GLY A CA 1
ATOM 1863 C C . GLY A 1 264 ? -23.023 -16.606 -38.128 1.00 69.75 264 GLY A C 1
ATOM 1864 O O . GLY A 1 264 ? -22.617 -17.202 -39.131 1.00 69.75 264 GLY A O 1
ATOM 1865 N N . ARG A 1 265 ? -22.597 -16.949 -36.906 1.00 64.56 265 ARG A N 1
ATOM 1866 C CA . ARG A 1 265 ? -21.626 -18.024 -36.637 1.00 64.56 265 ARG A CA 1
ATOM 1867 C C . ARG A 1 265 ? -22.336 -19.367 -36.464 1.00 64.56 265 ARG A C 1
ATOM 1869 O O . ARG A 1 265 ? -23.044 -19.569 -35.486 1.00 64.56 265 ARG A O 1
ATOM 1876 N N . GLN A 1 266 ? -22.104 -20.319 -37.369 1.00 64.31 266 GLN A N 1
ATOM 1877 C CA . GLN A 1 266 ? -22.574 -21.705 -37.209 1.00 64.31 266 GLN A CA 1
ATOM 1878 C C . GLN A 1 266 ? -21.684 -22.484 -36.229 1.00 64.31 266 GLN A C 1
ATOM 1880 O O . GLN A 1 266 ? -20.461 -22.351 -36.266 1.00 64.31 266 GLN A O 1
ATOM 1885 N N . ILE A 1 267 ? -22.291 -23.300 -35.357 1.00 53.56 267 ILE A N 1
ATOM 1886 C CA . ILE A 1 267 ? -21.603 -23.859 -34.175 1.00 53.56 267 ILE A CA 1
ATOM 1887 C C . ILE A 1 267 ? -21.399 -25.385 -34.231 1.00 53.56 267 ILE A C 1
ATOM 1889 O O . ILE A 1 267 ? -20.332 -25.854 -33.840 1.00 53.56 267 ILE A O 1
ATOM 1893 N N . ALA A 1 268 ? -22.363 -26.179 -34.723 1.00 48.94 268 ALA A N 1
ATOM 1894 C CA . ALA A 1 268 ? -22.201 -27.633 -34.904 1.00 48.94 268 ALA A CA 1
ATOM 1895 C C . ALA A 1 268 ? -23.297 -28.269 -35.787 1.00 48.94 268 ALA A C 1
ATOM 1897 O O . ALA A 1 268 ? -24.385 -27.711 -35.931 1.00 48.94 268 ALA A O 1
ATOM 1898 N N . SER A 1 269 ? -23.036 -29.492 -36.279 1.00 39.31 269 SER A N 1
ATOM 1899 C CA . SER A 1 269 ? -24.059 -30.448 -36.748 1.00 39.31 269 SER A CA 1
ATOM 1900 C C . SER A 1 269 ? -23.748 -31.881 -36.273 1.00 39.31 269 SER A C 1
ATOM 1902 O O . SER A 1 269 ? -22.596 -32.234 -36.004 1.00 39.31 269 SER A O 1
ATOM 1904 N N . ARG A 1 270 ? -24.777 -32.727 -36.120 1.00 36.94 270 ARG A N 1
ATOM 1905 C CA . ARG A 1 270 ? -24.665 -34.056 -35.483 1.00 36.94 270 ARG A CA 1
ATOM 1906 C C . ARG A 1 270 ? -24.166 -35.160 -36.429 1.00 36.94 270 ARG A C 1
ATOM 1908 O O . ARG A 1 270 ? -24.934 -36.030 -36.831 1.00 36.94 270 ARG A O 1
ATOM 1915 N N . ARG A 1 271 ? -22.862 -35.190 -36.729 1.00 34.81 271 ARG A N 1
ATOM 1916 C CA . ARG A 1 271 ? -22.206 -36.387 -37.317 1.00 34.81 271 ARG A CA 1
ATOM 1917 C C . ARG A 1 271 ? -20.886 -36.825 -36.670 1.00 34.81 271 ARG A C 1
ATOM 1919 O O . ARG A 1 271 ? -20.204 -37.689 -37.208 1.00 34.81 271 ARG A O 1
ATOM 1926 N N . ALA A 1 272 ? -20.571 -36.287 -35.492 1.00 34.53 272 ALA A N 1
ATOM 1927 C CA . ALA A 1 272 ? -19.439 -36.701 -34.661 1.00 34.53 272 ALA A CA 1
ATOM 1928 C C . ALA A 1 272 ? -19.855 -36.793 -33.178 1.00 34.53 272 ALA A C 1
ATOM 1930 O O . ALA A 1 272 ? -19.406 -36.018 -32.340 1.00 34.53 272 ALA A O 1
ATOM 1931 N N . THR A 1 273 ? -20.766 -37.717 -32.858 1.00 33.94 273 THR A N 1
ATOM 1932 C CA . THR A 1 273 ? -21.174 -38.026 -31.475 1.00 33.94 273 THR A CA 1
ATOM 1933 C C . THR A 1 273 ? -20.683 -39.419 -31.093 1.00 33.94 273 THR A C 1
ATOM 1935 O O . THR A 1 273 ? -21.215 -40.408 -31.592 1.00 33.94 273 THR A O 1
ATOM 1938 N N . GLY A 1 274 ? -19.677 -39.477 -30.220 1.00 29.08 274 GLY A N 1
ATOM 1939 C CA . GLY A 1 274 ? -19.022 -40.706 -29.767 1.00 29.08 274 GLY A CA 1
ATOM 1940 C C . GLY A 1 274 ? -18.184 -40.446 -28.514 1.00 29.08 274 GLY A C 1
ATOM 1941 O O . GLY A 1 274 ? -16.965 -40.389 -28.598 1.00 29.08 274 GLY A O 1
ATOM 1942 N N . GLU A 1 275 ? -18.885 -40.269 -27.390 1.00 27.69 275 GLU A N 1
ATOM 1943 C CA . GLU A 1 275 ? -18.368 -40.135 -26.013 1.00 27.69 275 GLU A CA 1
ATOM 1944 C C . GLU A 1 275 ? -17.476 -38.922 -25.672 1.00 27.69 275 GLU A C 1
ATOM 1946 O O . GLU A 1 275 ? -17.040 -38.143 -26.521 1.00 27.69 275 GLU A O 1
ATOM 1951 N N . LEU A 1 276 ? -17.298 -38.705 -24.362 1.00 42.31 276 LEU A N 1
ATOM 1952 C CA . LEU A 1 276 ? -16.517 -37.608 -23.796 1.00 42.31 276 LEU A CA 1
ATOM 1953 C C . LEU A 1 276 ? -15.030 -37.979 -23.774 1.00 42.31 276 LEU A C 1
ATOM 1955 O O . LEU A 1 276 ? -14.626 -38.885 -23.051 1.00 42.31 276 LEU A O 1
ATOM 1959 N N . ALA A 1 277 ? -14.203 -37.188 -24.455 1.00 27.34 277 ALA A N 1
ATOM 1960 C CA . ALA A 1 277 ? -12.762 -37.167 -24.237 1.00 27.34 277 ALA A CA 1
ATOM 1961 C C . ALA A 1 277 ? -12.300 -35.728 -23.979 1.00 27.34 277 ALA A C 1
ATOM 1963 O O . ALA A 1 277 ? -12.278 -34.890 -24.881 1.00 27.34 277 ALA A O 1
ATOM 1964 N N . ALA A 1 278 ? -11.915 -35.441 -22.735 1.00 30.78 278 ALA A N 1
ATOM 1965 C CA . ALA A 1 278 ? -11.131 -34.251 -22.431 1.00 30.78 278 ALA A CA 1
ATOM 1966 C C . ALA A 1 278 ? -9.711 -34.379 -23.026 1.00 30.78 278 ALA A C 1
ATOM 1968 O O . ALA A 1 278 ? -9.246 -35.474 -23.331 1.00 30.78 278 ALA A O 1
ATOM 1969 N N . VAL A 1 279 ? -8.997 -33.253 -23.130 1.00 32.75 279 VAL A N 1
ATOM 1970 C CA . VAL A 1 279 ? -7.559 -33.186 -23.467 1.00 32.75 279 VAL A CA 1
ATOM 1971 C C . VAL A 1 279 ? -7.181 -33.694 -24.875 1.00 32.75 279 VAL A C 1
ATOM 1973 O O . VAL A 1 279 ? -6.520 -34.716 -25.042 1.00 32.75 279 VAL A O 1
ATOM 1976 N N . ARG A 1 280 ? -7.465 -32.883 -25.907 1.00 28.11 280 ARG A N 1
ATOM 1977 C CA . ARG A 1 280 ? -6.665 -32.839 -27.155 1.00 28.11 280 ARG A CA 1
ATOM 1978 C C . ARG A 1 280 ? -6.450 -31.403 -27.651 1.00 28.11 280 ARG A C 1
ATOM 1980 O O . ARG A 1 280 ? -7.017 -30.987 -28.653 1.00 28.11 280 ARG A O 1
ATOM 1987 N N . LEU A 1 281 ? -5.593 -30.661 -26.945 1.00 31.98 281 LEU A N 1
ATOM 1988 C CA . LEU A 1 281 ? -5.086 -29.339 -27.358 1.00 31.98 281 LEU A CA 1
ATOM 1989 C C . LEU A 1 281 ? -3.542 -29.290 -27.427 1.00 31.98 281 LEU A C 1
ATOM 1991 O O . LEU A 1 281 ? -2.917 -28.267 -27.166 1.00 31.98 281 LEU A O 1
ATOM 1995 N N . LEU A 1 282 ? -2.925 -30.414 -27.805 1.00 33.34 282 LEU A N 1
ATOM 1996 C CA . LEU A 1 282 ? -1.494 -30.538 -28.091 1.00 33.34 282 LEU A CA 1
ATOM 1997 C C . LEU A 1 282 ? -1.270 -31.463 -29.299 1.00 33.34 282 LEU A C 1
ATOM 1999 O O . LEU A 1 282 ? -1.227 -32.675 -29.136 1.00 33.34 282 LEU A O 1
ATOM 2003 N N . GLU A 1 283 ? -1.142 -30.887 -30.498 1.00 31.06 283 GLU A N 1
ATOM 2004 C CA . GLU A 1 283 ? -0.176 -31.293 -31.540 1.00 31.06 283 GLU A CA 1
ATOM 2005 C C . GLU A 1 283 ? -0.328 -30.414 -32.796 1.00 31.06 283 GLU A C 1
ATOM 2007 O O . GLU A 1 283 ? -1.410 -30.291 -33.368 1.00 31.06 283 GLU A O 1
ATOM 2012 N N . GLY A 1 284 ? 0.771 -29.821 -33.268 1.00 46.00 284 GLY A N 1
ATOM 2013 C CA . GLY A 1 284 ? 0.778 -28.991 -34.475 1.00 46.00 284 GLY A CA 1
ATOM 2014 C C . GLY A 1 284 ? 0.845 -29.816 -35.763 1.00 46.00 284 GLY A C 1
ATOM 2015 O O . GLY A 1 284 ? 1.915 -29.921 -36.360 1.00 46.00 284 GLY A O 1
ATOM 2016 N N . ARG A 1 285 ? -0.281 -30.382 -36.223 1.00 44.22 285 ARG A N 1
ATOM 2017 C CA . ARG A 1 285 ? -0.356 -31.057 -37.535 1.00 44.22 285 ARG A CA 1
ATOM 2018 C C . ARG A 1 285 ? -1.003 -30.175 -38.604 1.00 44.22 285 ARG A C 1
ATOM 2020 O O . ARG A 1 285 ? -2.174 -29.826 -38.537 1.00 44.22 285 ARG A O 1
ATOM 2027 N N . CYS A 1 286 ? -0.207 -29.868 -39.624 1.00 60.06 286 CYS A N 1
ATOM 2028 C CA . CYS A 1 286 ? -0.592 -29.186 -40.858 1.00 60.06 286 CYS A CA 1
ATOM 2029 C C . CYS A 1 286 ? -1.718 -29.944 -41.593 1.00 60.06 286 CYS A C 1
ATOM 2031 O O . CYS A 1 286 ? -1.454 -30.983 -42.201 1.00 60.06 286 CYS A O 1
ATOM 2033 N N . SER A 1 287 ? -2.955 -29.435 -41.564 1.00 70.25 287 SER A N 1
ATOM 2034 C CA . SER A 1 287 ? -4.015 -29.915 -42.463 1.00 70.25 287 SER A CA 1
ATOM 2035 C C . SER A 1 287 ? -3.762 -29.410 -43.882 1.00 70.25 287 SER A C 1
ATOM 2037 O O . SER A 1 287 ? -3.374 -28.257 -44.061 1.00 70.25 287 SER A O 1
ATOM 2039 N N . ARG A 1 288 ? -4.037 -30.236 -44.897 1.00 80.62 288 ARG A N 1
ATOM 2040 C CA . ARG A 1 288 ? -4.133 -29.786 -46.297 1.00 80.62 288 ARG A CA 1
ATOM 2041 C C . ARG A 1 288 ? -5.577 -29.647 -46.784 1.00 80.62 288 ARG A C 1
ATOM 2043 O O . ARG A 1 288 ? -5.764 -29.050 -47.831 1.00 80.62 288 ARG A O 1
ATOM 2050 N N . ASP A 1 289 ? -6.587 -30.158 -46.080 1.00 78.25 289 ASP A N 1
ATOM 2051 C CA . ASP A 1 289 ? -7.992 -29.987 -46.488 1.00 78.25 289 ASP A CA 1
ATOM 2052 C C . ASP A 1 289 ? -8.505 -28.617 -46.033 1.00 78.25 289 ASP A C 1
ATOM 2054 O O . ASP A 1 289 ? -8.402 -28.290 -44.849 1.00 78.25 289 ASP A O 1
ATOM 2058 N N . THR A 1 290 ? -9.035 -27.820 -46.968 1.00 71.38 290 THR A N 1
ATOM 2059 C CA . THR A 1 290 ? -9.552 -26.472 -46.684 1.00 71.38 290 THR A CA 1
ATOM 2060 C C . THR A 1 290 ? -11.053 -26.445 -46.382 1.00 71.38 290 THR A C 1
ATOM 2062 O O . THR A 1 290 ? -11.645 -25.364 -46.304 1.00 71.38 290 THR A O 1
ATOM 2065 N N . GLY A 1 291 ? -11.722 -27.603 -46.356 1.00 67.06 291 GLY A N 1
ATOM 2066 C CA . GLY A 1 291 ? -13.184 -27.701 -46.285 1.00 67.06 291 GLY A CA 1
ATOM 2067 C C . GLY A 1 291 ? -13.909 -27.157 -47.526 1.00 67.06 291 GLY A C 1
ATOM 2068 O O . GLY A 1 291 ? -15.127 -26.995 -47.512 1.00 67.06 291 GLY A O 1
ATOM 2069 N N . GLY A 1 292 ? -13.183 -26.833 -48.602 1.00 62.72 292 GLY A N 1
ATOM 2070 C CA . GLY A 1 292 ? -13.762 -26.355 -49.856 1.00 62.72 292 GLY A CA 1
ATOM 2071 C C . GLY A 1 292 ? -14.136 -27.509 -50.784 1.00 62.72 292 GLY A C 1
ATOM 2072 O O . GLY A 1 292 ? -13.389 -28.478 -50.899 1.00 62.72 292 GLY A O 1
ATOM 2073 N N . SER A 1 293 ? -15.257 -27.386 -51.496 1.00 69.62 293 SER A N 1
ATOM 2074 C CA . SER A 1 293 ? -15.609 -28.282 -52.604 1.00 69.62 293 SER A CA 1
ATOM 2075 C C . SER A 1 293 ? -15.334 -27.610 -53.948 1.00 69.62 293 SER A C 1
ATOM 2077 O O . SER A 1 293 ? -15.567 -26.415 -54.116 1.00 69.62 293 SER A O 1
ATOM 2079 N N . CYS A 1 294 ? -14.863 -28.404 -54.904 1.00 76.44 294 CYS A N 1
ATOM 2080 C CA . CYS A 1 294 ? -14.701 -28.054 -56.314 1.00 76.44 294 CYS A CA 1
ATOM 2081 C C . CYS A 1 294 ? -15.362 -29.089 -57.244 1.00 76.44 294 CYS A C 1
ATOM 2083 O O . CYS A 1 294 ? -15.153 -29.046 -58.455 1.00 76.44 294 CYS A O 1
ATOM 2085 N N . ALA A 1 295 ? -16.156 -30.023 -56.702 1.00 68.62 295 ALA A N 1
ATOM 2086 C CA . ALA A 1 295 ? -16.739 -31.142 -57.450 1.00 68.62 295 ALA A CA 1
ATOM 2087 C C . ALA A 1 295 ? -17.577 -30.707 -58.671 1.00 68.62 295 ALA A C 1
ATOM 2089 O O . ALA A 1 295 ? -17.549 -31.374 -59.701 1.00 68.62 295 ALA A O 1
ATOM 2090 N N . TRP A 1 296 ? -18.271 -29.568 -58.568 1.00 58.47 296 TRP A N 1
ATOM 2091 C CA . TRP A 1 296 ? -19.133 -29.021 -59.625 1.00 58.47 296 TRP A CA 1
ATOM 2092 C C . TRP A 1 296 ? -18.439 -27.964 -60.495 1.00 58.47 296 TRP A C 1
ATOM 2094 O O . TRP A 1 296 ? -18.675 -27.892 -61.695 1.00 58.47 296 TRP A O 1
ATOM 2104 N N . THR A 1 297 ? -17.559 -27.153 -59.904 1.00 72.31 297 THR A N 1
ATOM 2105 C CA . THR A 1 297 ? -16.874 -26.023 -60.562 1.00 72.31 297 THR A CA 1
ATOM 2106 C C . THR A 1 297 ? -15.539 -26.402 -61.209 1.00 72.31 297 THR A C 1
ATOM 2108 O O . THR A 1 297 ? -14.940 -25.575 -61.898 1.00 72.31 297 THR A O 1
ATOM 2111 N N . LYS A 1 298 ? -15.009 -27.599 -60.904 1.00 70.50 298 LYS A N 1
ATOM 2112 C CA . LYS A 1 298 ? -13.629 -28.069 -61.173 1.00 70.50 298 LYS A CA 1
ATOM 2113 C C . LYS A 1 298 ? -12.513 -27.102 -60.743 1.00 70.50 298 LYS A C 1
ATOM 2115 O O . LYS A 1 298 ? -11.356 -27.269 -61.115 1.00 70.50 298 LYS A O 1
ATOM 2120 N N . SER A 1 299 ? -12.848 -26.095 -59.942 1.00 69.31 299 SER A N 1
ATOM 2121 C CA . SER A 1 299 ? -11.986 -24.971 -59.591 1.00 69.31 299 SER A CA 1
ATOM 2122 C C . SER A 1 299 ? -12.304 -24.482 -58.180 1.00 69.31 299 SER A C 1
ATOM 2124 O O . SER A 1 299 ? -13.448 -24.531 -57.725 1.00 69.31 299 SER A O 1
ATOM 2126 N N . CYS A 1 300 ? -11.271 -24.037 -57.470 1.00 75.56 300 CYS A N 1
ATOM 2127 C CA . CYS A 1 300 ? -11.370 -23.589 -56.085 1.00 75.56 300 CYS A CA 1
ATOM 2128 C C . CYS A 1 300 ? -11.385 -22.061 -55.995 1.00 75.56 300 CYS A C 1
ATOM 2130 O O . CYS A 1 300 ? -10.718 -21.376 -56.771 1.00 75.56 300 CYS A O 1
ATOM 2132 N N . GLY A 1 301 ? -12.128 -21.521 -55.025 1.00 66.19 301 GLY A N 1
ATOM 2133 C CA . GLY A 1 301 ? -12.211 -20.076 -54.804 1.00 66.19 301 GLY A CA 1
ATOM 2134 C C . GLY A 1 301 ? -10.842 -19.467 -54.489 1.00 66.19 301 GLY A C 1
ATOM 2135 O O . GLY A 1 301 ? -10.186 -19.893 -53.540 1.00 66.19 301 GLY A O 1
ATOM 2136 N N . ARG A 1 302 ? -10.429 -18.450 -55.262 1.00 62.00 302 ARG A N 1
ATOM 2137 C CA . ARG A 1 302 ? -9.091 -17.820 -55.182 1.00 62.00 302 ARG A CA 1
ATOM 2138 C C . ARG A 1 302 ? -8.723 -17.284 -53.791 1.00 62.00 302 ARG A C 1
ATOM 2140 O O . ARG A 1 302 ? -7.544 -17.206 -53.472 1.00 62.00 302 ARG A O 1
ATOM 2147 N N . PHE A 1 303 ? -9.715 -16.955 -52.960 1.00 55.25 303 PHE A N 1
ATOM 2148 C CA . PHE A 1 303 ? -9.510 -16.502 -51.580 1.00 55.25 303 PHE A CA 1
ATOM 2149 C C . PHE A 1 303 ? -8.804 -17.537 -50.688 1.00 55.25 303 PHE A C 1
ATOM 2151 O O . PHE A 1 303 ? -8.225 -17.163 -49.677 1.00 55.25 303 PHE A O 1
ATOM 2158 N N . ARG A 1 304 ? -8.813 -18.823 -51.068 1.00 71.50 304 ARG A N 1
ATOM 2159 C CA . ARG A 1 304 ? -8.218 -19.927 -50.298 1.00 71.50 304 ARG A CA 1
ATOM 2160 C C . ARG A 1 304 ? -6.692 -20.035 -50.433 1.00 71.50 304 ARG A C 1
ATOM 2162 O O . ARG A 1 304 ? -6.099 -20.944 -49.858 1.00 71.50 304 ARG A O 1
ATOM 2169 N N . GLY A 1 305 ? -6.043 -19.137 -51.177 1.00 75.12 305 GLY A N 1
ATOM 2170 C CA . GLY A 1 305 ? -4.598 -19.179 -51.416 1.00 75.12 305 GLY A CA 1
ATOM 2171 C C . GLY A 1 305 ? -4.187 -20.289 -52.401 1.00 75.12 305 GLY A C 1
ATOM 2172 O O . GLY A 1 305 ? -4.981 -20.654 -53.273 1.00 75.12 305 GLY A O 1
ATOM 2173 N N . PRO A 1 306 ? -2.953 -20.823 -52.319 1.00 82.62 306 PRO A N 1
ATOM 2174 C CA . PRO A 1 306 ? -2.461 -21.866 -53.221 1.00 82.62 306 PRO A CA 1
ATOM 2175 C C . PRO A 1 306 ? -3.108 -23.229 -52.927 1.00 82.62 306 PRO A C 1
ATOM 2177 O O . PRO A 1 306 ? -2.620 -24.037 -52.134 1.00 82.62 306 PRO A O 1
ATOM 2180 N N . VAL A 1 307 ? -4.218 -23.487 -53.617 1.00 84.19 307 VAL A N 1
ATOM 2181 C CA . VAL A 1 307 ? -4.993 -24.736 -53.577 1.00 84.19 307 VAL A CA 1
ATOM 2182 C C . VAL A 1 307 ? -4.943 -25.497 -54.904 1.00 84.19 307 VAL A C 1
ATOM 2184 O O . VAL A 1 307 ? -4.676 -24.929 -55.963 1.00 84.19 307 VAL A O 1
ATOM 2187 N N . ALA A 1 308 ? -5.237 -26.792 -54.848 1.00 84.88 308 ALA A N 1
ATOM 2188 C CA . ALA A 1 308 ? -5.514 -27.659 -55.984 1.00 84.88 308 ALA A CA 1
ATOM 2189 C C . ALA A 1 308 ? -6.872 -28.355 -55.785 1.00 84.88 308 ALA A C 1
ATOM 2191 O O . ALA A 1 308 ? -7.255 -28.678 -54.658 1.00 84.88 308 ALA A O 1
ATOM 2192 N N . CYS A 1 309 ? -7.597 -28.596 -56.879 1.00 82.25 309 CYS A N 1
ATOM 2193 C CA . CYS A 1 309 ? -8.819 -29.398 -56.857 1.00 82.25 309 CYS A CA 1
ATOM 2194 C C . CYS A 1 309 ? -8.448 -30.884 -56.971 1.00 82.25 309 CYS A C 1
ATOM 2196 O O . CYS A 1 309 ? -7.992 -31.326 -58.024 1.00 82.25 309 CYS A O 1
ATOM 2198 N N . VAL A 1 310 ? -8.628 -31.651 -55.895 1.00 83.50 310 VAL A N 1
ATOM 2199 C CA . VAL A 1 310 ? -8.277 -33.077 -55.808 1.00 83.50 310 VAL A CA 1
ATOM 2200 C C . VAL A 1 310 ? -9.503 -33.853 -55.340 1.00 83.50 310 VAL A C 1
ATOM 2202 O O . VAL A 1 310 ? -10.065 -33.556 -54.288 1.00 83.50 310 VAL A O 1
ATOM 2205 N N . SER A 1 311 ? -9.951 -34.831 -56.132 1.00 77.38 311 SER A N 1
ATOM 2206 C CA . SER A 1 311 ? -11.123 -35.676 -55.830 1.00 77.38 311 SER A CA 1
ATOM 2207 C C . SER A 1 311 ? -12.381 -34.885 -55.418 1.00 77.38 311 SER A C 1
ATOM 2209 O O . SER A 1 311 ? -13.115 -35.277 -54.515 1.00 77.38 311 SER A O 1
ATOM 2211 N N . GLY A 1 312 ? -12.614 -33.733 -56.060 1.00 72.00 312 GLY A N 1
ATOM 2212 C CA . GLY A 1 312 ? -13.751 -32.847 -55.781 1.00 72.00 312 GLY A CA 1
ATOM 2213 C C . GLY A 1 312 ? -13.602 -31.946 -54.547 1.00 72.00 312 GLY A C 1
ATOM 2214 O O . GLY A 1 312 ? -14.509 -31.158 -54.280 1.00 72.00 312 GLY A O 1
ATOM 2215 N N . LYS A 1 313 ? -12.473 -32.003 -53.829 1.00 74.00 313 LYS A N 1
ATOM 2216 C CA . LYS A 1 313 ? -12.131 -31.123 -52.700 1.00 74.00 313 LYS A CA 1
ATOM 2217 C C . LYS A 1 313 ? -11.032 -30.123 -53.050 1.00 74.00 313 LYS A C 1
ATOM 2219 O O . LYS A 1 313 ? -10.154 -30.401 -53.862 1.00 74.00 313 LYS A O 1
ATOM 2224 N N . CYS A 1 314 ? -11.048 -28.981 -52.376 1.00 76.81 314 CYS A N 1
ATOM 2225 C CA . CYS A 1 314 ? -9.967 -28.006 -52.393 1.00 76.81 314 CYS A CA 1
ATOM 2226 C C . CYS A 1 314 ? -8.946 -28.358 -51.313 1.00 76.81 314 CYS A C 1
ATOM 2228 O O . CYS A 1 314 ? -9.250 -28.289 -50.123 1.00 76.81 314 CYS A O 1
ATOM 2230 N N . LEU A 1 315 ? -7.743 -28.743 -51.740 1.00 83.88 315 LEU A N 1
ATOM 2231 C CA . LEU A 1 315 ? -6.626 -29.050 -50.853 1.00 83.88 315 LEU A CA 1
ATOM 2232 C C . LEU A 1 315 ? -5.494 -28.041 -51.063 1.00 83.88 315 LEU A C 1
ATOM 2234 O O . LEU A 1 315 ? -5.227 -27.646 -52.196 1.00 83.88 315 LEU A O 1
ATOM 2238 N N . CYS A 1 316 ? -4.783 -27.662 -50.005 1.00 80.12 316 CYS A N 1
ATOM 2239 C CA . CYS A 1 316 ? -3.564 -26.869 -50.114 1.00 80.12 316 CYS A CA 1
ATOM 2240 C C . CYS A 1 316 ? -2.504 -27.586 -50.954 1.00 80.12 316 CYS A C 1
ATOM 2242 O O . CYS A 1 316 ? -2.334 -28.813 -50.883 1.00 80.12 316 CYS A O 1
ATOM 2244 N N . GLN A 1 317 ? -1.765 -26.803 -51.736 1.00 79.69 317 GLN A N 1
ATOM 2245 C CA . GLN A 1 317 ? -0.596 -27.276 -52.470 1.00 79.69 317 GLN A CA 1
ATOM 2246 C C . GLN A 1 317 ? 0.517 -27.720 -51.501 1.00 79.69 317 GLN A C 1
ATOM 2248 O O . GLN A 1 317 ? 0.471 -27.468 -50.295 1.00 79.69 317 GLN A O 1
ATOM 2253 N N . GLU A 1 318 ? 1.488 -28.472 -52.011 1.00 73.00 318 GLU A N 1
ATOM 2254 C CA . GLU A 1 318 ? 2.570 -29.029 -51.194 1.00 73.00 318 GLU A CA 1
ATOM 2255 C C . GLU A 1 318 ? 3.412 -27.906 -50.563 1.00 73.00 318 GLU A C 1
ATOM 2257 O O . GLU A 1 318 ? 3.671 -26.885 -51.195 1.00 73.00 318 GLU A O 1
ATOM 2262 N N . GLY A 1 319 ? 3.799 -28.068 -49.295 1.00 65.38 319 GLY A N 1
ATOM 2263 C CA . GLY A 1 319 ? 4.453 -27.010 -48.513 1.00 65.38 319 GLY A CA 1
ATOM 2264 C C . GLY A 1 319 ? 3.502 -26.011 -47.835 1.00 65.38 319 GLY A C 1
ATOM 2265 O O . GLY A 1 319 ? 3.972 -25.219 -47.021 1.00 65.38 319 GLY A O 1
ATOM 2266 N N . TYR A 1 320 ? 2.188 -26.073 -48.088 1.00 74.19 320 TYR A N 1
ATOM 2267 C CA . TYR A 1 320 ? 1.184 -25.194 -47.473 1.00 74.19 320 TYR A CA 1
ATOM 2268 C C . TYR A 1 320 ? 0.211 -25.952 -46.553 1.00 74.19 320 TYR A C 1
ATOM 2270 O O . TYR A 1 320 ? -0.082 -27.131 -46.758 1.00 74.19 320 TYR A O 1
ATOM 2278 N N . CYS A 1 321 ? -0.309 -25.246 -45.547 1.00 75.94 321 CYS A N 1
ATOM 2279 C CA . CYS A 1 321 ? -1.251 -25.732 -44.539 1.00 75.94 321 CYS A CA 1
ATOM 2280 C C . CYS A 1 321 ? -2.519 -24.874 -44.535 1.00 75.94 321 CYS A C 1
ATOM 2282 O O . CYS A 1 321 ? -2.420 -23.649 -44.576 1.00 75.94 321 CYS A O 1
ATOM 2284 N N . SER A 1 322 ? -3.695 -25.492 -44.429 1.00 68.88 322 SER A N 1
ATOM 2285 C CA . SER A 1 322 ? -4.948 -24.760 -44.231 1.00 68.88 322 SER A CA 1
ATOM 2286 C C . SER A 1 322 ? -5.038 -24.239 -42.802 1.00 68.88 322 SER A C 1
ATOM 2288 O O . SER A 1 322 ? -4.809 -24.989 -41.851 1.00 68.88 322 SER A O 1
ATOM 2290 N N . ASP A 1 323 ? -5.447 -22.984 -42.655 1.00 53.94 323 ASP A N 1
ATOM 2291 C CA . ASP A 1 323 ? -6.002 -22.464 -41.409 1.00 53.94 323 ASP A CA 1
ATOM 2292 C C . ASP A 1 323 ? -7.456 -22.935 -41.188 1.00 53.94 323 ASP A C 1
ATOM 2294 O O . ASP A 1 323 ? -8.040 -23.665 -41.999 1.00 53.94 323 ASP A O 1
ATOM 2298 N N . VAL A 1 324 ? -8.045 -22.482 -40.078 1.00 47.44 324 VAL A N 1
ATOM 2299 C CA . VAL A 1 324 ? -9.443 -22.738 -39.689 1.00 47.44 324 VAL A CA 1
ATOM 2300 C C . VAL A 1 324 ? -10.483 -22.011 -40.556 1.00 47.44 324 VAL A C 1
ATOM 2302 O O . VAL A 1 324 ? -11.661 -22.347 -40.485 1.00 47.44 324 VAL A O 1
ATOM 2305 N N . ALA A 1 325 ? -10.072 -21.044 -41.384 1.00 46.31 325 ALA A N 1
ATOM 2306 C CA . ALA A 1 325 ? -10.929 -20.362 -42.357 1.00 46.31 325 ALA A CA 1
ATOM 2307 C C . ALA A 1 325 ? -10.906 -21.047 -43.740 1.00 46.31 325 ALA A C 1
ATOM 2309 O O . ALA A 1 325 ? -11.641 -20.656 -44.651 1.00 46.31 325 ALA A O 1
ATOM 2310 N N . GLY A 1 326 ? -10.079 -22.083 -43.917 1.00 53.22 326 GLY A N 1
ATOM 2311 C CA . GLY A 1 326 ? -9.930 -22.782 -45.186 1.00 53.22 326 GLY A CA 1
ATOM 2312 C C . GLY A 1 326 ? -9.022 -22.054 -46.183 1.00 53.22 326 GLY A C 1
ATOM 2313 O O . GLY A 1 326 ? -9.286 -22.121 -47.389 1.00 53.22 326 GLY A O 1
ATOM 2314 N N . THR A 1 327 ? -7.999 -21.354 -45.687 1.00 61.72 327 THR A N 1
ATOM 2315 C CA . THR A 1 327 ? -7.000 -20.607 -46.467 1.00 61.72 327 THR A CA 1
ATOM 2316 C C . THR A 1 327 ? -5.600 -21.179 -46.244 1.00 61.72 327 THR A C 1
ATOM 2318 O O . THR A 1 327 ? -5.226 -21.511 -45.122 1.00 61.72 327 THR A O 1
ATOM 2321 N N . CYS A 1 328 ? -4.825 -21.323 -47.319 1.00 69.25 328 CYS A N 1
ATOM 2322 C CA . CYS A 1 328 ? -3.539 -22.017 -47.317 1.00 69.25 328 CYS A CA 1
ATOM 2323 C C . CYS A 1 328 ? -2.345 -21.081 -47.078 1.00 69.25 328 CYS A C 1
ATOM 2325 O O . CYS A 1 328 ? -2.050 -20.218 -47.903 1.00 69.25 328 CYS A O 1
ATOM 2327 N N . HIS A 1 329 ? -1.602 -21.326 -45.997 1.00 70.81 329 HIS A N 1
ATOM 2328 C CA . HIS A 1 329 ? -0.418 -20.563 -45.576 1.00 70.81 329 HIS A CA 1
ATOM 2329 C C . HIS A 1 329 ? 0.856 -21.421 -45.640 1.00 70.81 329 HIS A C 1
ATOM 2331 O O . HIS A 1 329 ? 0.756 -22.641 -45.489 1.00 70.81 329 HIS A O 1
ATOM 2337 N N . PRO A 1 330 ? 2.055 -20.843 -45.853 1.00 68.38 330 PRO A N 1
ATOM 2338 C CA . PRO A 1 330 ? 3.301 -21.609 -45.868 1.00 68.38 330 PRO A CA 1
ATOM 2339 C C . PRO A 1 330 ? 3.534 -22.363 -44.552 1.00 68.38 330 PRO A C 1
ATOM 2341 O O . PRO A 1 330 ? 3.361 -21.814 -43.463 1.00 68.38 330 PRO A O 1
ATOM 2344 N N . LYS A 1 331 ? 3.978 -23.620 -44.636 1.00 56.72 331 LYS A N 1
ATOM 2345 C CA . LYS A 1 331 ? 4.372 -24.406 -43.463 1.00 56.72 331 LYS A CA 1
ATOM 2346 C C . LYS A 1 331 ? 5.652 -23.818 -42.859 1.00 56.72 331 LYS A C 1
ATOM 2348 O O . LYS A 1 331 ? 6.695 -23.819 -43.509 1.00 56.72 331 LYS A O 1
ATOM 2353 N N . ALA A 1 332 ? 5.577 -23.336 -41.619 1.00 50.31 332 ALA A N 1
ATOM 2354 C CA . ALA A 1 332 ? 6.710 -22.702 -40.945 1.00 50.31 332 ALA A CA 1
ATOM 2355 C C . ALA A 1 332 ? 7.937 -23.643 -40.847 1.00 50.31 332 ALA A C 1
ATOM 2357 O O . ALA A 1 332 ? 7.770 -24.821 -40.503 1.00 50.31 332 ALA A O 1
ATOM 2358 N N . PRO A 1 333 ? 9.162 -23.154 -41.128 1.00 38.69 333 PRO A N 1
ATOM 2359 C CA . PRO A 1 333 ? 10.383 -23.946 -41.005 1.00 38.69 333 PRO A CA 1
ATOM 2360 C C . PRO A 1 333 ? 10.766 -24.193 -39.530 1.00 38.69 333 PRO A C 1
ATOM 2362 O O . PRO A 1 333 ? 10.386 -23.412 -38.654 1.00 38.69 333 PRO A O 1
ATOM 2365 N N . PRO A 1 334 ? 11.533 -25.263 -39.233 1.00 35.84 334 PRO A N 1
ATOM 2366 C CA . PRO A 1 334 ? 12.059 -25.521 -37.893 1.00 35.84 334 PRO A CA 1
ATOM 2367 C C . PRO A 1 334 ? 13.081 -24.456 -37.450 1.00 35.84 334 PRO A C 1
ATOM 2369 O O . PRO A 1 334 ? 13.605 -23.686 -38.253 1.00 35.84 334 PRO A O 1
ATOM 2372 N N . ALA A 1 335 ? 13.323 -24.387 -36.139 1.00 41.91 335 ALA A N 1
ATOM 2373 C CA . ALA A 1 335 ? 13.798 -23.172 -35.482 1.00 41.91 335 ALA A CA 1
ATOM 2374 C C . ALA A 1 335 ? 15.263 -22.768 -35.756 1.00 41.91 335 ALA A C 1
ATOM 2376 O O . ALA A 1 335 ? 16.196 -23.552 -35.608 1.00 41.91 335 ALA A O 1
ATOM 2377 N N . ALA A 1 336 ? 15.432 -21.468 -36.000 1.00 27.94 336 ALA A N 1
ATOM 2378 C CA . ALA A 1 336 ? 16.652 -20.675 -35.830 1.00 27.94 336 ALA A CA 1
ATOM 2379 C C . ALA A 1 336 ? 16.265 -19.377 -35.056 1.00 27.94 336 ALA A C 1
ATOM 2381 O O . ALA A 1 336 ? 15.070 -19.176 -34.808 1.00 27.94 336 ALA A O 1
ATOM 2382 N N . PRO A 1 337 ? 17.191 -18.506 -34.595 1.00 38.72 337 PRO A N 1
ATOM 2383 C CA . PRO A 1 337 ? 16.905 -17.553 -33.507 1.00 38.72 337 PRO A CA 1
ATOM 2384 C C . PRO A 1 337 ? 16.020 -16.344 -33.895 1.00 38.72 337 PRO A C 1
ATOM 2386 O O . PRO A 1 337 ? 16.490 -15.220 -34.080 1.00 38.72 337 PRO A O 1
ATOM 2389 N N . MET A 1 338 ? 14.700 -16.563 -33.913 1.00 36.00 338 MET A N 1
ATOM 2390 C CA . MET A 1 338 ? 13.649 -15.571 -34.210 1.00 36.00 338 MET A CA 1
ATOM 2391 C C . MET A 1 338 ? 13.644 -14.336 -33.294 1.00 36.00 338 MET A C 1
ATOM 2393 O O . MET A 1 338 ? 13.152 -13.282 -33.697 1.00 36.00 338 MET A O 1
ATOM 2397 N N . ALA A 1 339 ? 14.208 -14.431 -32.084 1.00 34.94 339 ALA A N 1
ATOM 2398 C CA . ALA A 1 339 ? 14.215 -13.343 -31.101 1.00 34.94 339 ALA A CA 1
ATOM 2399 C C . ALA A 1 339 ? 14.815 -12.031 -31.647 1.00 34.94 339 ALA A C 1
ATOM 2401 O O . ALA A 1 339 ? 14.386 -10.953 -31.253 1.00 34.94 339 ALA A O 1
ATOM 2402 N N . SER A 1 340 ? 15.760 -12.101 -32.595 1.00 37.75 340 SER A N 1
ATOM 2403 C CA . SER A 1 340 ? 16.367 -10.910 -33.207 1.00 37.75 340 SER A CA 1
ATOM 2404 C C . SER A 1 340 ? 15.578 -10.312 -34.389 1.00 37.75 340 SER A C 1
ATOM 2406 O O . SER A 1 340 ? 15.970 -9.235 -34.847 1.00 37.75 340 SER A O 1
ATOM 2408 N N . LEU A 1 341 ? 14.537 -10.972 -34.917 1.00 37.28 341 LEU A N 1
ATOM 2409 C CA . LEU A 1 341 ? 13.651 -10.388 -35.942 1.00 37.28 341 LEU A CA 1
ATOM 2410 C C . LEU A 1 341 ? 12.408 -9.760 -35.311 1.00 37.28 341 LEU A C 1
ATOM 2412 O O . LEU A 1 341 ? 12.193 -8.566 -35.485 1.00 37.28 341 LEU A O 1
ATOM 2416 N N . VAL A 1 342 ? 11.677 -10.518 -34.488 1.00 38.41 342 VAL A N 1
ATOM 2417 C CA . VAL A 1 342 ? 10.422 -10.064 -33.855 1.00 38.41 342 VAL A CA 1
ATOM 2418 C C . VAL A 1 342 ? 10.630 -8.789 -33.019 1.00 38.41 342 VAL A C 1
ATOM 2420 O O . VAL A 1 342 ? 9.797 -7.885 -33.018 1.00 38.41 342 VAL A O 1
ATOM 2423 N N . VAL A 1 343 ? 11.784 -8.671 -32.353 1.00 40.22 343 VAL A N 1
ATOM 2424 C CA . VAL A 1 343 ? 12.203 -7.472 -31.604 1.00 40.22 343 VAL A CA 1
ATOM 2425 C C . VAL A 1 343 ? 12.585 -6.285 -32.508 1.00 40.22 343 VAL A C 1
ATOM 2427 O O . VAL A 1 343 ? 12.522 -5.144 -32.066 1.00 40.22 343 VAL A O 1
ATOM 2430 N N . ARG A 1 344 ? 12.977 -6.501 -33.771 1.00 48.94 344 ARG A N 1
ATOM 2431 C CA . ARG A 1 344 ? 13.228 -5.398 -34.721 1.00 48.94 344 ARG A CA 1
ATOM 2432 C C . ARG A 1 344 ? 11.932 -4.895 -35.343 1.00 48.94 344 ARG A C 1
ATOM 2434 O O . ARG A 1 344 ? 11.712 -3.689 -35.385 1.00 48.94 344 ARG A O 1
ATOM 2441 N N . GLU A 1 345 ? 11.075 -5.816 -35.768 1.00 46.53 345 GLU A N 1
ATOM 2442 C CA . GLU A 1 345 ? 9.771 -5.520 -36.371 1.00 46.53 345 GLU A CA 1
ATOM 2443 C C . GLU A 1 345 ? 8.884 -4.744 -35.385 1.00 46.53 345 GLU A C 1
ATOM 2445 O O . GLU A 1 345 ? 8.422 -3.651 -35.703 1.00 46.53 345 GLU A O 1
ATOM 2450 N N . SER A 1 346 ? 8.769 -5.211 -34.136 1.00 43.69 346 SER A N 1
ATOM 2451 C CA . SER A 1 346 ? 7.999 -4.522 -33.082 1.00 43.69 346 SER A CA 1
ATOM 2452 C C . SER A 1 346 ? 8.556 -3.157 -32.630 1.00 43.69 346 SER A C 1
ATOM 2454 O O . SER A 1 346 ? 7.865 -2.435 -31.912 1.00 43.69 346 SER A O 1
ATOM 2456 N N . LEU A 1 347 ? 9.765 -2.773 -33.059 1.00 46.94 347 LEU A N 1
ATOM 2457 C CA . LEU A 1 347 ? 10.391 -1.473 -32.771 1.00 46.94 347 LEU A CA 1
ATOM 2458 C C . LEU A 1 347 ? 10.526 -0.565 -34.010 1.00 46.94 347 LEU A C 1
ATOM 2460 O O . LEU A 1 347 ? 11.080 0.530 -33.889 1.00 46.94 347 LEU A O 1
ATOM 2464 N N . GLY A 1 348 ? 10.059 -0.999 -35.189 1.00 54.28 348 GLY A N 1
ATOM 2465 C CA . GLY A 1 348 ? 10.206 -0.256 -36.451 1.00 54.28 348 GLY A CA 1
ATOM 2466 C C . GLY A 1 348 ? 11.658 -0.134 -36.932 1.00 54.28 348 GLY A C 1
ATOM 2467 O O . GLY A 1 348 ? 12.044 0.901 -37.470 1.00 54.28 348 GLY A O 1
ATOM 2468 N N . LEU A 1 349 ? 12.493 -1.147 -36.667 1.00 58.00 349 LEU A N 1
ATOM 2469 C CA . LEU A 1 349 ? 13.945 -1.114 -36.878 1.00 58.00 349 LEU A CA 1
ATOM 2470 C C . LEU A 1 349 ? 14.376 -1.790 -38.193 1.00 58.00 349 LEU A C 1
ATOM 2472 O O . LEU A 1 349 ? 14.458 -3.017 -38.282 1.00 58.00 349 LEU A O 1
ATOM 2476 N N . HIS A 1 350 ? 14.782 -0.979 -39.174 1.00 69.69 350 HIS A N 1
ATOM 2477 C CA . HIS A 1 350 ? 15.165 -1.397 -40.530 1.00 69.69 350 HIS A CA 1
ATOM 2478 C C . HIS A 1 350 ? 16.681 -1.368 -40.769 1.00 69.69 350 HIS A C 1
ATOM 2480 O O . HIS A 1 350 ? 17.378 -0.440 -40.351 1.00 69.69 350 HIS A O 1
ATOM 2486 N N . ARG A 1 351 ? 17.205 -2.370 -41.488 1.00 64.56 351 ARG A N 1
ATOM 2487 C CA . ARG A 1 351 ? 18.613 -2.412 -41.925 1.00 64.56 351 ARG A CA 1
ATOM 2488 C C . ARG A 1 351 ? 18.801 -1.671 -43.243 1.00 64.56 351 ARG A C 1
ATOM 2490 O O . ARG A 1 351 ? 18.157 -1.999 -44.232 1.00 64.56 351 ARG A O 1
ATOM 2497 N N . GLU A 1 352 ? 19.755 -0.753 -43.258 1.00 67.44 352 GLU A N 1
ATOM 2498 C CA . GLU A 1 352 ? 20.094 0.081 -44.408 1.00 67.44 352 GLU A CA 1
ATOM 2499 C C . GLU A 1 352 ? 21.381 -0.394 -45.115 1.00 67.44 352 GLU A C 1
ATOM 2501 O O . GLU A 1 352 ? 22.243 -1.034 -44.488 1.00 67.44 352 GLU A O 1
ATOM 2506 N N . PRO A 1 353 ? 21.574 -0.055 -46.406 1.00 60.53 353 PRO A N 1
ATOM 2507 C CA . PRO A 1 353 ? 22.850 -0.234 -47.096 1.00 60.53 353 PRO A CA 1
ATOM 2508 C C . PRO A 1 353 ? 24.017 0.388 -46.308 1.00 60.53 353 PRO A C 1
ATOM 2510 O O . PRO A 1 353 ? 23.886 1.451 -45.705 1.00 60.53 353 PRO A O 1
ATOM 2513 N N . GLY A 1 354 ? 25.173 -0.283 -46.290 1.00 59.56 354 GLY A N 1
ATOM 2514 C CA . GLY A 1 354 ? 26.328 0.157 -45.491 1.00 59.56 354 GLY A CA 1
ATOM 2515 C C . GLY A 1 354 ? 26.245 -0.176 -43.992 1.00 59.56 354 GLY A C 1
ATOM 2516 O O . GLY A 1 354 ? 26.930 0.453 -43.188 1.00 59.56 354 GLY A O 1
ATOM 2517 N N . GLN A 1 355 ? 25.428 -1.165 -43.603 1.00 54.53 355 GLN A N 1
ATOM 2518 C CA . GLN A 1 355 ? 25.250 -1.629 -42.213 1.00 54.53 355 GLN A CA 1
ATOM 2519 C C . GLN A 1 355 ? 24.697 -0.565 -41.244 1.00 54.53 355 GLN A C 1
ATOM 2521 O O . GLN A 1 355 ? 24.836 -0.701 -40.029 1.00 54.53 355 GLN A O 1
ATOM 2526 N N . ALA A 1 356 ? 24.065 0.499 -41.743 1.00 62.25 356 ALA A N 1
ATOM 2527 C CA . ALA A 1 356 ? 23.332 1.410 -40.875 1.00 62.25 356 ALA A CA 1
ATOM 2528 C C . ALA A 1 356 ? 22.019 0.771 -40.384 1.00 62.25 356 ALA A C 1
ATOM 2530 O O . ALA A 1 356 ? 21.453 -0.120 -41.020 1.00 62.25 356 ALA A O 1
ATOM 2531 N N . MET A 1 357 ? 21.545 1.228 -39.228 1.00 70.06 357 MET A N 1
ATOM 2532 C CA . MET A 1 357 ? 20.216 0.920 -38.709 1.00 70.06 357 MET A CA 1
ATOM 2533 C C . MET A 1 357 ? 19.395 2.194 -38.695 1.00 70.06 357 MET A C 1
ATOM 2535 O O . MET A 1 357 ? 19.807 3.190 -38.098 1.00 70.06 357 MET A O 1
ATOM 2539 N N . CYS A 1 358 ? 18.232 2.132 -39.323 1.00 76.44 358 CYS A N 1
ATOM 2540 C CA . CYS A 1 358 ? 17.223 3.171 -39.289 1.00 76.44 358 CYS A CA 1
ATOM 2541 C C . CYS A 1 358 ? 16.054 2.727 -38.397 1.00 76.44 358 CYS A C 1
ATOM 2543 O O . CYS A 1 358 ? 15.765 1.533 -38.298 1.00 76.44 358 CYS A O 1
ATOM 2545 N N . GLN A 1 359 ? 15.403 3.677 -37.732 1.00 78.38 359 GLN A N 1
ATOM 2546 C CA . GLN A 1 359 ? 14.154 3.471 -37.011 1.00 78.38 359 GLN A CA 1
ATOM 2547 C C . GLN A 1 359 ? 13.062 4.370 -37.597 1.00 78.38 359 GLN A C 1
ATOM 2549 O O . GLN A 1 359 ? 13.265 5.581 -37.727 1.00 78.38 359 GLN A O 1
ATOM 2554 N N . ASP A 1 360 ? 11.912 3.783 -37.928 1.00 78.75 360 ASP A N 1
ATOM 2555 C CA . ASP A 1 360 ? 10.706 4.534 -38.281 1.00 78.75 360 ASP A CA 1
ATOM 2556 C C . ASP A 1 360 ? 10.264 5.414 -37.102 1.00 78.75 360 ASP A C 1
ATOM 2558 O O . ASP A 1 360 ? 10.507 5.092 -35.937 1.00 78.75 360 ASP A O 1
ATOM 2562 N N . THR A 1 361 ? 9.581 6.524 -37.383 1.00 74.62 361 THR A N 1
ATOM 2563 C CA . THR A 1 361 ? 9.053 7.402 -36.327 1.00 74.62 361 THR A CA 1
ATOM 2564 C C . THR A 1 361 ? 8.003 6.649 -35.494 1.00 74.62 361 THR A C 1
ATOM 2566 O O . THR A 1 361 ? 6.957 6.281 -36.041 1.00 74.62 361 THR A O 1
ATOM 2569 N N . PRO A 1 362 ? 8.222 6.415 -34.181 1.00 66.50 362 PRO A N 1
ATOM 2570 C CA . PRO A 1 362 ? 7.291 5.634 -33.373 1.00 66.50 362 PRO A CA 1
ATOM 2571 C C . PRO A 1 362 ? 5.901 6.275 -33.345 1.00 66.50 362 PRO A C 1
ATOM 2573 O O . PRO A 1 362 ? 5.759 7.459 -33.054 1.00 66.50 362 PRO A O 1
ATOM 2576 N N . GLY A 1 363 ? 4.873 5.487 -33.663 1.00 62.50 363 GLY A N 1
ATOM 2577 C CA . GLY A 1 363 ? 3.485 5.955 -33.709 1.00 62.50 363 GLY A CA 1
ATOM 2578 C C . GLY A 1 363 ? 3.073 6.724 -34.974 1.00 62.50 363 GLY A C 1
ATOM 2579 O O . GLY A 1 363 ? 1.889 7.024 -35.096 1.00 62.50 363 GLY A O 1
ATOM 2580 N N . TRP A 1 364 ? 3.970 6.989 -35.936 1.00 79.44 364 TRP A N 1
ATOM 2581 C CA . TRP A 1 364 ? 3.603 7.683 -37.182 1.00 79.44 364 TRP A CA 1
ATOM 2582 C C . TRP A 1 364 ? 2.695 6.840 -38.087 1.00 79.44 364 TRP A C 1
ATOM 2584 O O . TRP A 1 364 ? 2.910 5.632 -38.263 1.00 79.44 364 TRP A O 1
ATOM 2594 N N . SER A 1 365 ? 1.695 7.495 -38.670 1.00 80.12 365 SER A N 1
ATOM 2595 C CA . SER A 1 365 ? 0.860 7.013 -39.772 1.00 80.12 365 SER A CA 1
ATOM 2596 C C . SER A 1 365 ? 0.349 8.204 -40.595 1.00 80.12 365 SER A C 1
ATOM 2598 O O . SER A 1 365 ? 0.281 9.320 -40.083 1.00 80.12 365 SER A O 1
ATOM 2600 N N . ASP A 1 366 ? -0.004 7.975 -41.859 1.00 77.56 366 ASP A N 1
ATOM 2601 C CA . ASP A 1 366 ? -0.268 9.025 -42.863 1.00 77.56 366 ASP A CA 1
ATOM 2602 C C . ASP A 1 366 ? -1.631 9.742 -42.761 1.00 77.56 366 ASP A C 1
ATOM 2604 O O . ASP A 1 366 ? -2.030 10.454 -43.680 1.00 77.56 366 ASP A O 1
ATOM 2608 N N . GLY A 1 367 ? -2.388 9.533 -41.682 1.00 70.00 367 GLY A N 1
ATOM 2609 C CA . GLY A 1 367 ? -3.698 10.155 -41.481 1.00 70.00 367 GLY A CA 1
ATOM 2610 C C . GLY A 1 367 ? -4.822 9.663 -42.406 1.00 70.00 367 GLY A C 1
ATOM 2611 O O . GLY A 1 367 ? -5.952 10.133 -42.261 1.00 70.00 367 GLY A O 1
ATOM 2612 N N . TRP A 1 368 ? -4.582 8.715 -43.323 1.00 77.81 368 TRP A N 1
ATOM 2613 C CA . TRP A 1 368 ? -5.609 8.203 -44.238 1.00 77.81 368 TRP A CA 1
ATOM 2614 C C . TRP A 1 368 ? -6.612 7.275 -43.529 1.00 77.81 368 TRP A C 1
ATOM 2616 O O . TRP A 1 368 ? -6.546 6.047 -43.613 1.00 77.81 368 TRP A O 1
ATOM 2626 N N . ALA A 1 369 ? -7.577 7.874 -42.829 1.00 68.12 369 ALA A N 1
ATOM 2627 C CA . ALA A 1 369 ? -8.571 7.194 -41.990 1.00 68.12 369 ALA A CA 1
ATOM 2628 C C . ALA A 1 369 ? -9.519 6.221 -42.728 1.00 68.12 369 ALA A C 1
ATOM 2630 O O . ALA A 1 369 ? -10.335 5.547 -42.102 1.00 68.12 369 ALA A O 1
ATOM 2631 N N . LEU A 1 370 ? -9.421 6.125 -44.058 1.00 69.19 370 LEU A N 1
ATOM 2632 C CA . LEU A 1 370 ? -10.129 5.133 -44.871 1.00 69.19 370 LEU A CA 1
ATOM 2633 C C . LEU A 1 370 ? -9.291 3.878 -45.166 1.00 69.19 370 LEU A C 1
ATOM 2635 O O . LEU A 1 370 ? -9.816 2.941 -45.771 1.00 69.19 370 LEU A O 1
ATOM 2639 N N . CYS A 1 371 ? -8.038 3.795 -44.691 1.00 70.56 371 CYS A N 1
ATOM 2640 C CA . CYS A 1 371 ? -7.165 2.639 -44.930 1.00 70.56 371 CYS A CA 1
ATOM 2641 C C . CYS A 1 371 ? -7.819 1.301 -44.546 1.00 70.56 371 CYS A C 1
ATOM 2643 O O . CYS A 1 371 ? -7.575 0.296 -45.206 1.00 70.56 371 CYS A O 1
ATOM 2645 N N . ALA A 1 372 ? -8.717 1.300 -43.552 1.00 66.31 372 ALA A N 1
ATOM 2646 C CA . ALA A 1 372 ? -9.463 0.140 -43.063 1.00 66.31 372 ALA A CA 1
ATOM 2647 C C . ALA A 1 372 ? -10.274 -0.611 -44.139 1.00 66.31 372 ALA A C 1
ATOM 2649 O O . ALA A 1 372 ? -10.519 -1.815 -44.000 1.00 66.31 372 ALA A O 1
ATOM 2650 N N . TYR A 1 373 ? -10.702 0.094 -45.190 1.00 64.06 373 TYR A N 1
ATOM 2651 C CA . TYR A 1 373 ? -11.560 -0.423 -46.261 1.00 64.06 373 TYR A CA 1
ATOM 2652 C C . TYR A 1 373 ? -10.782 -0.943 -47.482 1.00 64.06 373 TYR A C 1
ATOM 2654 O O . TYR A 1 373 ? -11.355 -1.592 -48.355 1.00 64.06 373 TYR A O 1
ATOM 2662 N N . GLU A 1 374 ? -9.480 -0.675 -47.552 1.00 68.50 374 GLU A N 1
ATOM 2663 C CA . GLU A 1 374 ? -8.622 -1.012 -48.688 1.00 68.50 374 GLU A CA 1
ATOM 2664 C C . GLU A 1 374 ? -7.953 -2.393 -48.569 1.00 68.50 374 GLU A C 1
ATOM 2666 O O . GLU A 1 374 ? -7.935 -3.042 -47.518 1.00 68.50 374 GLU A O 1
ATOM 2671 N N . ALA A 1 375 ? -7.314 -2.841 -49.655 1.00 67.19 375 ALA A N 1
ATOM 2672 C CA . ALA A 1 375 ? -6.456 -4.022 -49.635 1.00 67.19 375 ALA A CA 1
ATOM 2673 C C . ALA A 1 375 ? -5.297 -3.845 -48.629 1.00 67.19 375 ALA A C 1
ATOM 2675 O O . ALA A 1 375 ? -4.531 -2.878 -48.695 1.00 67.19 375 ALA A O 1
ATOM 2676 N N . GLY A 1 376 ? -5.190 -4.787 -47.685 1.00 61.06 376 GLY A N 1
ATOM 2677 C CA . GLY A 1 376 ? -4.283 -4.714 -46.531 1.00 61.06 376 GLY A CA 1
ATOM 2678 C C . GLY A 1 376 ? -4.839 -3.943 -45.323 1.00 61.06 376 GLY A C 1
ATOM 2679 O O . GLY A 1 376 ? -4.236 -3.986 -44.259 1.00 61.06 376 GLY A O 1
ATOM 2680 N N . GLY A 1 377 ? -6.002 -3.297 -45.443 1.00 59.91 377 GLY A N 1
ATOM 2681 C CA . GLY A 1 377 ? -6.556 -2.374 -44.448 1.00 59.91 377 GLY A CA 1
ATOM 2682 C C . GLY A 1 377 ? -6.905 -2.968 -43.089 1.00 59.91 377 GLY A C 1
ATOM 2683 O O . GLY A 1 377 ? -6.898 -2.268 -42.088 1.00 59.91 377 GLY A O 1
ATOM 2684 N N . ARG A 1 378 ? -7.180 -4.275 -43.027 1.00 58.56 378 ARG A N 1
ATOM 2685 C CA . ARG A 1 378 ? -7.525 -4.982 -41.778 1.00 58.56 378 ARG A CA 1
ATOM 2686 C C . ARG A 1 378 ? -6.311 -5.481 -40.981 1.00 58.56 378 ARG A C 1
ATOM 2688 O O . ARG A 1 378 ? -6.488 -6.124 -39.952 1.00 58.56 378 ARG A O 1
ATOM 2695 N N . ARG A 1 379 ? -5.088 -5.218 -41.452 1.00 65.69 379 ARG A N 1
ATOM 2696 C CA . ARG A 1 379 ? -3.841 -5.498 -40.727 1.00 65.69 379 ARG A CA 1
ATOM 2697 C C . ARG A 1 379 ? -3.467 -4.275 -39.894 1.00 65.69 379 ARG A C 1
ATOM 2699 O O . ARG A 1 379 ? -3.127 -3.242 -40.461 1.00 65.69 379 ARG A O 1
ATOM 2706 N N . SER A 1 380 ? -3.543 -4.380 -38.568 1.00 57.12 380 SER A N 1
ATOM 2707 C CA . SER A 1 380 ? -3.295 -3.265 -37.633 1.00 57.12 380 SER A CA 1
ATOM 2708 C C . SER A 1 380 ? -1.838 -2.787 -37.603 1.00 57.12 380 SER A C 1
ATOM 2710 O O . SER A 1 380 ? -1.557 -1.669 -37.170 1.00 57.12 380 SER A O 1
ATOM 2712 N N . ASP A 1 381 ? -0.922 -3.620 -38.093 1.00 62.59 381 ASP A N 1
ATOM 2713 C CA . ASP A 1 381 ? 0.476 -3.314 -38.388 1.00 62.59 381 ASP A CA 1
ATOM 2714 C C . ASP A 1 381 ? 0.642 -2.457 -39.658 1.00 62.59 381 ASP A C 1
ATOM 2716 O O . ASP A 1 381 ? 1.563 -1.644 -39.737 1.00 62.59 381 ASP A O 1
ATOM 2720 N N . LEU A 1 382 ? -0.289 -2.559 -40.616 1.00 72.06 382 LEU A N 1
ATOM 2721 C CA . LEU A 1 382 ? -0.315 -1.751 -41.841 1.00 72.06 382 LEU A CA 1
ATOM 2722 C C . LEU A 1 382 ? -1.192 -0.497 -41.721 1.00 72.06 382 LEU A C 1
ATOM 2724 O O . LEU A 1 382 ? -0.791 0.566 -42.175 1.00 72.06 382 LEU A O 1
ATOM 2728 N N . CYS A 1 383 ? -2.379 -0.603 -41.133 1.00 73.25 383 CYS A N 1
ATOM 2729 C CA . CYS A 1 383 ? -3.373 0.464 -41.009 1.00 73.25 383 CYS A CA 1
ATOM 2730 C C . CYS A 1 383 ? -3.756 0.598 -39.530 1.00 73.25 383 CYS A C 1
ATOM 2732 O O . CYS A 1 383 ? -4.400 -0.284 -38.957 1.00 73.25 383 CYS A O 1
ATOM 2734 N N . ARG A 1 384 ? -3.301 1.672 -38.876 1.00 78.25 384 ARG A N 1
ATOM 2735 C CA . ARG A 1 384 ? -3.344 1.782 -37.410 1.00 78.25 384 ARG A CA 1
ATOM 2736 C C . ARG A 1 384 ? -4.742 2.202 -36.925 1.00 78.25 384 ARG A C 1
ATOM 2738 O O . ARG A 1 384 ? -5.209 3.253 -37.354 1.00 78.25 384 ARG A O 1
ATOM 2745 N N . PRO A 1 385 ? -5.402 1.481 -35.999 1.00 62.00 385 PRO A N 1
ATOM 2746 C CA . PRO A 1 385 ? -6.638 1.953 -35.365 1.00 62.00 385 PRO A CA 1
ATOM 2747 C C . PRO A 1 385 ? -6.389 3.161 -34.450 1.00 62.00 385 PRO A C 1
ATOM 2749 O O . PRO A 1 385 ? -5.323 3.272 -33.841 1.00 62.00 385 PRO A O 1
ATOM 2752 N N . PHE A 1 386 ? -7.383 4.041 -34.302 1.00 58.16 386 PHE A N 1
ATOM 2753 C CA . PHE A 1 386 ? -7.347 5.073 -33.260 1.00 58.16 386 PHE A CA 1
ATOM 2754 C C . PHE A 1 386 ? -7.535 4.442 -31.865 1.00 58.16 386 PHE A C 1
ATOM 2756 O O . PHE A 1 386 ? -8.491 3.685 -31.673 1.00 58.16 386 PHE A O 1
ATOM 2763 N N . PRO A 1 387 ? -6.681 4.749 -30.867 1.00 45.38 387 PRO A N 1
ATOM 2764 C CA . PRO A 1 387 ? -6.871 4.264 -29.502 1.00 45.38 387 PRO A CA 1
ATOM 2765 C C . PRO A 1 387 ? -8.220 4.713 -28.923 1.00 45.38 387 PRO A C 1
ATOM 2767 O O . PRO A 1 387 ? -8.536 5.900 -28.933 1.00 45.38 387 PRO A O 1
ATOM 2770 N N . GLY A 1 388 ? -9.008 3.765 -28.409 1.00 38.59 388 GLY A N 1
ATOM 2771 C CA . GLY A 1 388 ? -10.298 4.040 -27.765 1.00 38.59 388 GLY A CA 1
ATOM 2772 C C . GLY A 1 388 ? -11.489 4.277 -28.706 1.00 38.59 388 GLY A C 1
ATOM 2773 O O . GLY A 1 388 ? -12.587 4.506 -28.209 1.00 38.59 388 GLY A O 1
ATOM 2774 N N . LEU A 1 389 ? -11.316 4.195 -30.032 1.00 43.00 389 LEU A N 1
ATOM 2775 C CA . LEU A 1 389 ? -12.417 4.295 -31.001 1.00 43.00 389 LEU A CA 1
ATOM 2776 C C . LEU A 1 389 ? -12.736 2.944 -31.653 1.00 43.00 389 LEU A C 1
ATOM 2778 O O . LEU A 1 389 ? -11.864 2.096 -31.844 1.00 43.00 389 LEU A O 1
ATOM 2782 N N . ALA A 1 390 ? -14.003 2.752 -32.025 1.00 43.91 390 ALA A N 1
ATOM 2783 C CA . ALA A 1 390 ? -14.456 1.543 -32.704 1.00 43.91 390 ALA A CA 1
ATOM 2784 C C . ALA A 1 390 ? -13.915 1.460 -34.143 1.00 43.91 390 ALA A C 1
ATOM 2786 O O . ALA A 1 390 ? -13.855 2.459 -34.869 1.00 43.91 390 ALA A O 1
ATOM 2787 N N . TRP A 1 391 ? -13.570 0.246 -34.580 1.00 42.59 391 TRP A N 1
ATOM 2788 C CA . TRP A 1 391 ? -13.259 -0.037 -35.983 1.00 42.59 391 TRP A CA 1
ATOM 2789 C C . TRP A 1 391 ? -14.483 0.296 -36.858 1.00 42.59 391 TRP A C 1
ATOM 2791 O O . TRP A 1 391 ? -15.590 -0.084 -36.472 1.00 42.59 391 TRP A O 1
ATOM 2801 N N . PRO A 1 392 ? -14.338 0.977 -38.013 1.00 44.41 392 PRO A N 1
ATOM 2802 C CA . PRO A 1 392 ? -13.115 1.189 -38.795 1.00 44.41 392 PRO A CA 1
ATOM 2803 C C . PRO A 1 392 ? -12.424 2.556 -38.605 1.00 44.41 392 PRO A C 1
ATOM 2805 O O . PRO A 1 392 ? -11.799 3.051 -39.537 1.00 44.41 392 PRO A O 1
ATOM 2808 N N . SER A 1 393 ? -12.498 3.177 -37.423 1.00 59.53 393 SER A N 1
ATOM 2809 C CA . SER A 1 393 ? -11.801 4.447 -37.147 1.00 59.53 393 SER A CA 1
ATOM 2810 C C . SER A 1 393 ? -10.275 4.256 -37.090 1.00 59.53 393 SER A C 1
ATOM 2812 O O . SER A 1 393 ? -9.754 3.683 -36.128 1.00 59.53 393 SER A O 1
ATOM 2814 N N . THR A 1 394 ? -9.539 4.743 -38.094 1.00 68.25 394 THR A N 1
ATOM 2815 C CA . THR A 1 394 ? -8.079 4.555 -38.199 1.00 68.25 394 THR A CA 1
ATOM 2816 C C . THR A 1 394 ? -7.298 5.860 -38.337 1.00 68.25 394 THR A C 1
ATOM 2818 O O . THR A 1 394 ? -7.797 6.866 -38.826 1.00 68.25 394 THR A O 1
ATOM 2821 N N . ALA A 1 395 ? -6.043 5.828 -37.893 1.00 66.38 395 ALA A N 1
ATOM 2822 C CA . ALA A 1 395 ? -5.081 6.927 -37.918 1.00 66.38 395 ALA A CA 1
ATOM 2823 C C . ALA A 1 395 ? -4.191 6.929 -39.183 1.00 66.38 395 ALA A C 1
ATOM 2825 O O . ALA A 1 395 ? -3.185 7.640 -39.227 1.00 66.38 395 ALA A O 1
ATOM 2826 N N . GLY A 1 396 ? -4.527 6.118 -40.193 1.00 79.00 396 GLY A N 1
ATOM 2827 C CA . GLY A 1 396 ? -3.798 6.011 -41.461 1.00 79.00 396 GLY A CA 1
ATOM 2828 C C . GLY A 1 396 ? -2.899 4.783 -41.618 1.00 79.00 396 GLY A C 1
ATOM 2829 O O . GLY A 1 396 ? -2.764 3.938 -40.723 1.00 79.00 396 GLY A O 1
ATOM 2830 N N . TRP A 1 397 ? -2.277 4.701 -42.791 1.00 85.69 397 TRP A N 1
ATOM 2831 C CA . TRP A 1 397 ? -1.263 3.714 -43.145 1.00 85.69 397 TRP A CA 1
ATOM 2832 C C . TRP A 1 397 ? 0.047 3.973 -42.389 1.00 85.69 397 TRP A C 1
ATOM 2834 O O . TRP A 1 397 ? 0.467 5.113 -42.208 1.00 85.69 397 TRP A O 1
ATOM 2844 N N . THR A 1 398 ? 0.718 2.912 -41.950 1.00 84.69 398 THR A N 1
ATOM 2845 C CA . THR A 1 398 ? 2.011 2.958 -41.250 1.00 84.69 398 THR A CA 1
ATOM 2846 C C . THR A 1 398 ? 3.189 2.942 -42.229 1.00 84.69 398 THR A C 1
ATOM 2848 O O . THR A 1 398 ? 3.045 2.583 -43.399 1.00 84.69 398 THR A O 1
ATOM 2851 N N . CYS A 1 399 ? 4.403 3.217 -41.742 1.00 81.88 399 CYS A N 1
ATOM 2852 C CA . CYS A 1 399 ? 5.632 3.026 -42.525 1.00 81.88 399 CYS A CA 1
ATOM 2853 C C . CYS A 1 399 ? 5.781 1.603 -43.105 1.00 81.88 399 CYS A C 1
ATOM 2855 O O . CYS A 1 399 ? 6.310 1.437 -44.206 1.00 81.88 399 CYS A O 1
ATOM 2857 N N . GLN A 1 400 ? 5.257 0.579 -42.418 1.00 80.94 400 GLN A N 1
ATOM 2858 C CA . GLN A 1 400 ? 5.249 -0.799 -42.914 1.00 80.94 400 GLN A CA 1
ATOM 2859 C C . GLN A 1 400 ? 4.322 -0.963 -44.130 1.00 80.94 400 GLN A C 1
ATOM 2861 O O . GLN A 1 400 ? 4.672 -1.676 -45.066 1.00 80.94 400 GLN A O 1
ATOM 2866 N N . ALA A 1 401 ? 3.190 -0.254 -44.185 1.00 82.88 401 ALA A N 1
ATOM 2867 C CA . ALA A 1 401 ? 2.331 -0.238 -45.370 1.00 82.88 401 ALA A CA 1
ATOM 2868 C C . ALA A 1 401 ? 2.982 0.470 -46.563 1.00 82.88 401 ALA A C 1
ATOM 2870 O O . ALA A 1 401 ? 2.892 -0.040 -47.677 1.00 82.88 401 ALA A O 1
ATOM 2871 N N . TYR A 1 402 ? 3.693 1.581 -46.343 1.00 82.50 402 TYR A N 1
ATOM 2872 C CA . TYR A 1 402 ? 4.455 2.255 -47.405 1.00 82.50 402 TYR A CA 1
ATOM 2873 C C . TYR A 1 402 ? 5.568 1.363 -47.984 1.00 82.50 402 TYR A C 1
ATOM 2875 O O . TYR A 1 402 ? 5.838 1.414 -49.188 1.00 82.50 402 TYR A O 1
ATOM 2883 N N . ALA A 1 403 ? 6.170 0.502 -47.156 1.00 79.62 403 ALA A N 1
ATOM 2884 C CA . ALA A 1 403 ? 7.112 -0.522 -47.599 1.00 79.62 403 ALA A CA 1
ATOM 2885 C C . ALA A 1 403 ? 6.419 -1.686 -48.341 1.00 79.62 403 ALA A C 1
ATOM 2887 O O . ALA A 1 403 ? 6.766 -1.973 -49.485 1.00 79.62 403 ALA A O 1
ATOM 2888 N N . GLU A 1 404 ? 5.422 -2.341 -47.734 1.00 82.75 404 GLU A N 1
ATOM 2889 C CA . GLU A 1 404 ? 4.777 -3.540 -48.299 1.00 82.75 404 GLU A CA 1
ATOM 2890 C C . GLU A 1 404 ? 3.939 -3.264 -49.555 1.00 82.75 404 GLU A C 1
ATOM 2892 O O . GLU A 1 404 ? 3.897 -4.100 -50.457 1.00 82.75 404 GLU A O 1
ATOM 2897 N N . LYS A 1 405 ? 3.310 -2.086 -49.664 1.00 81.00 405 LYS A N 1
ATOM 2898 C CA . LYS A 1 405 ? 2.594 -1.661 -50.882 1.00 81.00 405 LYS A CA 1
ATOM 2899 C C . LYS A 1 405 ? 3.541 -1.179 -51.990 1.00 81.00 405 LYS A C 1
ATOM 2901 O O . LYS A 1 405 ? 3.089 -0.894 -53.096 1.00 81.00 405 LYS A O 1
ATOM 2906 N N . GLY A 1 406 ? 4.847 -1.087 -51.717 1.00 80.69 406 GLY A N 1
ATOM 2907 C CA . GLY A 1 406 ? 5.859 -0.651 -52.681 1.00 80.69 406 GLY A CA 1
ATOM 2908 C C . GLY A 1 406 ? 5.808 0.839 -53.033 1.00 80.69 406 GLY A C 1
ATOM 2909 O O . GLY A 1 406 ? 6.439 1.240 -54.010 1.00 80.69 406 GLY A O 1
ATOM 2910 N N . TRP A 1 407 ? 5.087 1.652 -52.249 1.00 85.06 407 TRP A N 1
ATOM 2911 C CA . TRP A 1 407 ? 4.982 3.111 -52.405 1.00 85.06 407 TRP A CA 1
ATOM 2912 C C . TRP A 1 407 ? 6.311 3.836 -52.167 1.00 85.06 407 TRP A C 1
ATOM 2914 O O . TRP A 1 407 ? 6.499 4.962 -52.626 1.00 85.06 407 TRP A O 1
ATOM 2924 N N . CYS A 1 408 ? 7.253 3.169 -51.500 1.00 82.25 408 CYS A N 1
ATOM 2925 C CA . CYS A 1 408 ? 8.624 3.619 -51.343 1.00 82.25 408 CYS A CA 1
ATOM 2926 C C . CYS A 1 408 ? 9.606 2.634 -51.994 1.00 82.25 408 CYS A C 1
ATOM 2928 O O . CYS A 1 408 ? 9.559 1.426 -51.758 1.00 82.25 408 CYS A O 1
ATOM 2930 N N . ARG A 1 409 ? 10.516 3.151 -52.829 1.00 80.44 409 ARG A N 1
ATOM 2931 C CA . ARG A 1 409 ? 11.493 2.367 -53.600 1.00 80.44 409 ARG A CA 1
ATOM 2932 C C . ARG A 1 409 ? 12.846 3.073 -53.604 1.00 80.44 409 ARG A C 1
ATOM 2934 O O . ARG A 1 409 ? 12.937 4.249 -53.932 1.00 80.44 409 ARG A O 1
ATOM 2941 N N . GLY A 1 410 ? 13.912 2.345 -53.266 1.00 71.81 410 GLY A N 1
ATOM 2942 C CA . GLY A 1 410 ? 15.278 2.882 -53.312 1.00 71.81 410 GLY A CA 1
ATOM 2943 C C . GLY A 1 410 ? 15.511 4.078 -52.380 1.00 71.81 410 GLY A C 1
ATOM 2944 O O . GLY A 1 410 ? 16.247 4.990 -52.748 1.00 71.81 410 GLY A O 1
ATOM 2945 N N . ARG A 1 411 ? 14.875 4.083 -51.196 1.00 76.62 411 ARG A N 1
ATOM 2946 C CA . ARG A 1 411 ? 14.899 5.192 -50.220 1.00 76.62 411 ARG A CA 1
ATOM 2947 C C . ARG A 1 411 ? 14.332 6.513 -50.767 1.00 76.62 411 ARG A C 1
ATOM 2949 O O . ARG A 1 411 ? 14.844 7.585 -50.452 1.00 76.62 411 ARG A O 1
ATOM 2956 N N . ARG A 1 412 ? 13.288 6.425 -51.597 1.00 78.38 412 ARG A N 1
ATOM 2957 C CA . ARG A 1 412 ? 12.456 7.549 -52.055 1.00 78.38 412 ARG A CA 1
ATOM 2958 C C . ARG A 1 412 ? 10.988 7.132 -52.092 1.00 78.38 412 ARG A C 1
ATOM 2960 O O . ARG A 1 412 ? 10.685 5.971 -52.369 1.00 78.38 412 ARG A O 1
ATOM 2967 N N . VAL A 1 413 ? 10.097 8.084 -51.843 1.00 79.69 413 VAL A N 1
ATOM 2968 C CA . VAL A 1 413 ? 8.656 7.964 -52.116 1.00 79.69 413 VAL A CA 1
ATOM 2969 C C . VAL A 1 413 ? 8.441 8.020 -53.633 1.00 79.69 413 VAL A C 1
ATOM 2971 O O . VAL A 1 413 ? 9.159 8.743 -54.324 1.00 79.69 413 VAL A O 1
ATOM 2974 N N . LEU A 1 414 ? 7.494 7.242 -54.157 1.00 77.25 414 LEU A N 1
ATOM 2975 C CA . LEU A 1 414 ? 7.117 7.279 -55.572 1.00 77.25 414 LEU A CA 1
ATOM 2976 C C . LEU A 1 414 ? 6.114 8.408 -55.863 1.00 77.25 414 LEU A C 1
ATOM 2978 O O . LEU A 1 414 ? 5.276 8.750 -55.023 1.00 77.25 414 LEU A O 1
ATOM 2982 N N . ASP A 1 415 ? 6.191 8.971 -57.071 1.00 57.19 415 ASP A N 1
ATOM 2983 C CA . ASP A 1 415 ? 5.305 10.049 -57.516 1.00 57.19 415 ASP A CA 1
ATOM 2984 C C . ASP A 1 415 ? 3.824 9.651 -57.398 1.00 57.19 415 ASP A C 1
ATOM 2986 O O . ASP A 1 415 ? 3.428 8.535 -57.735 1.00 57.19 415 ASP A O 1
ATOM 2990 N N . GLY A 1 416 ? 3.012 10.575 -56.876 1.00 62.12 416 GLY A N 1
ATOM 2991 C CA . GLY A 1 416 ? 1.624 10.330 -56.466 1.00 62.12 416 GLY A CA 1
ATOM 2992 C C . GLY A 1 416 ? 1.429 10.127 -54.956 1.00 62.12 416 GLY A C 1
ATOM 2993 O O . GLY A 1 416 ? 0.327 10.359 -54.472 1.00 62.12 416 GLY A O 1
ATOM 2994 N N . HIS A 1 417 ? 2.483 9.782 -54.200 1.00 60.41 417 HIS A N 1
ATOM 2995 C CA . HIS A 1 417 ? 2.434 9.649 -52.730 1.00 60.41 417 HIS A CA 1
ATOM 2996 C C . HIS A 1 417 ? 3.321 10.661 -51.972 1.00 60.41 417 HIS A C 1
ATOM 2998 O O . HIS A 1 417 ? 3.339 10.683 -50.741 1.00 60.41 417 HIS A O 1
ATOM 3004 N N . LEU A 1 418 ? 4.046 11.524 -52.692 1.00 48.09 418 LEU A N 1
ATOM 3005 C CA . LEU A 1 418 ? 4.813 12.635 -52.117 1.00 48.09 418 LEU A CA 1
ATOM 3006 C C . LEU A 1 418 ? 3.889 13.652 -51.423 1.00 48.09 418 LEU A C 1
ATOM 3008 O O . LEU A 1 418 ? 2.902 14.096 -52.004 1.00 48.09 418 LEU A O 1
ATOM 3012 N N . GLY A 1 419 ? 4.239 14.052 -50.196 1.00 50.06 419 GLY A N 1
ATOM 3013 C CA . GLY A 1 419 ? 3.522 15.082 -49.429 1.00 50.06 419 GLY A CA 1
ATOM 3014 C C . GLY A 1 419 ? 2.385 14.584 -48.523 1.00 50.06 419 GLY A C 1
ATOM 3015 O O . GLY A 1 419 ? 1.842 15.379 -47.758 1.00 50.06 419 GLY A O 1
ATOM 3016 N N . ALA A 1 420 ? 2.054 13.289 -48.529 1.00 54.16 420 ALA A N 1
ATOM 3017 C CA . ALA A 1 420 ? 1.059 12.699 -47.625 1.00 54.16 420 ALA A CA 1
ATOM 3018 C C . ALA A 1 420 ? 1.608 12.535 -46.188 1.00 54.16 420 ALA A C 1
ATOM 3020 O O . ALA A 1 420 ? 1.974 11.442 -45.771 1.00 54.16 420 ALA A O 1
ATOM 3021 N N . PHE A 1 421 ? 1.704 13.636 -45.432 1.00 65.75 421 PHE A N 1
ATOM 3022 C CA . PHE A 1 421 ? 2.226 13.679 -44.048 1.00 65.75 421 PHE A CA 1
ATOM 3023 C C . PHE A 1 421 ? 3.685 13.190 -43.880 1.00 65.75 421 PHE A C 1
ATOM 3025 O O . PHE A 1 421 ? 4.082 12.690 -42.825 1.00 65.75 421 PHE A O 1
ATOM 3032 N N . PHE A 1 422 ? 4.502 13.426 -44.910 1.00 77.19 422 PHE A N 1
ATOM 3033 C CA . PHE A 1 422 ? 5.970 13.319 -44.917 1.00 77.19 422 PHE A CA 1
ATOM 3034 C C . PHE A 1 422 ? 6.583 11.922 -44.624 1.00 77.19 422 PHE A C 1
ATOM 3036 O O . PHE A 1 422 ? 7.490 11.805 -43.788 1.00 77.19 422 PHE A O 1
ATOM 3043 N N . PRO A 1 423 ? 6.174 10.837 -45.316 1.00 76.94 423 PRO A N 1
ATOM 3044 C CA . PRO A 1 423 ? 6.824 9.526 -45.201 1.00 76.94 423 PRO A CA 1
ATOM 3045 C C . PRO A 1 423 ? 8.329 9.575 -45.523 1.00 76.94 423 PRO A C 1
ATOM 3047 O O . PRO A 1 423 ? 9.109 8.846 -44.912 1.00 76.94 423 PRO A O 1
ATOM 3050 N N . GLU A 1 424 ? 8.775 10.475 -46.406 1.00 78.44 424 GLU A N 1
ATOM 3051 C CA . GLU A 1 424 ? 10.192 10.740 -46.701 1.00 78.44 424 GLU A CA 1
ATOM 3052 C C . GLU A 1 424 ? 10.983 11.368 -45.537 1.00 78.44 424 GLU A C 1
ATOM 3054 O O . GLU A 1 424 ? 12.210 11.419 -45.592 1.00 78.44 424 GLU A O 1
ATOM 3059 N N . GLN A 1 425 ? 10.308 11.804 -44.469 1.00 77.25 425 GLN A N 1
ATOM 3060 C CA . GLN A 1 425 ? 10.921 12.235 -43.208 1.00 77.25 425 GLN A CA 1
ATOM 3061 C C . GLN A 1 425 ? 10.741 11.182 -42.107 1.00 77.25 425 GLN A C 1
ATOM 3063 O O . GLN A 1 425 ? 11.647 10.968 -41.301 1.00 77.25 425 GLN A O 1
ATOM 3068 N N . HIS A 1 426 ? 9.611 10.471 -42.094 1.00 77.06 426 HIS A N 1
ATOM 3069 C CA . HIS A 1 426 ? 9.231 9.604 -40.979 1.00 77.06 426 HIS A CA 1
ATOM 3070 C C . HIS A 1 426 ? 9.556 8.112 -41.138 1.00 77.06 426 HIS A C 1
ATOM 3072 O O . HIS A 1 426 ? 9.713 7.443 -40.112 1.00 77.06 426 HIS A O 1
ATOM 3078 N N . CYS A 1 427 ? 9.701 7.607 -42.367 1.00 84.19 427 CYS A N 1
ATOM 3079 C CA . CYS A 1 427 ? 9.817 6.178 -42.668 1.00 84.19 427 CYS A CA 1
ATOM 3080 C C . CYS A 1 427 ? 11.135 5.816 -43.371 1.00 84.19 427 CYS A C 1
ATOM 3082 O O . CYS A 1 427 ? 11.486 6.386 -44.407 1.00 84.19 427 CYS A O 1
ATOM 3084 N N . CYS A 1 428 ? 11.831 4.798 -42.866 1.00 84.31 428 CYS A N 1
ATOM 3085 C CA . CYS A 1 428 ? 13.153 4.381 -43.344 1.00 84.31 428 CYS A CA 1
ATOM 3086 C C . CYS A 1 428 ? 13.154 3.924 -44.807 1.00 84.31 428 CYS A C 1
ATOM 3088 O O . CYS A 1 428 ? 13.960 4.392 -45.615 1.00 84.31 428 CYS A O 1
ATOM 3090 N N . ALA A 1 429 ? 12.184 3.079 -45.179 1.00 83.94 429 ALA A N 1
ATOM 3091 C CA . ALA A 1 429 ? 12.006 2.590 -46.550 1.00 83.94 429 ALA A CA 1
ATOM 3092 C C . ALA A 1 429 ? 11.827 3.726 -47.583 1.00 83.94 429 ALA A C 1
ATOM 3094 O O . ALA A 1 429 ? 12.171 3.570 -48.757 1.00 83.94 429 ALA A O 1
ATOM 3095 N N . CYS A 1 430 ? 11.323 4.876 -47.130 1.00 83.69 430 CYS A N 1
ATOM 3096 C CA . CYS A 1 430 ? 11.018 6.066 -47.922 1.00 83.69 430 CYS A CA 1
ATOM 3097 C C . CYS A 1 430 ? 12.159 7.093 -47.965 1.00 83.69 430 CYS A C 1
ATOM 3099 O O . CYS A 1 430 ? 12.046 8.088 -48.676 1.00 83.69 430 CYS A O 1
ATOM 3101 N N . GLY A 1 431 ? 13.259 6.839 -47.246 1.00 77.81 431 GLY A N 1
ATOM 3102 C CA . GLY A 1 431 ? 14.437 7.707 -47.158 1.00 77.81 431 GLY A CA 1
ATOM 3103 C C . GLY A 1 431 ? 14.576 8.460 -45.837 1.00 77.81 431 GLY A C 1
ATOM 3104 O O . GLY A 1 431 ? 15.704 8.811 -45.474 1.00 77.81 431 GLY A O 1
ATOM 3105 N N . GLY A 1 432 ? 13.469 8.616 -45.109 1.00 80.94 432 GLY A N 1
ATOM 3106 C CA . GLY A 1 432 ? 13.397 9.251 -43.799 1.00 80.94 432 GLY A CA 1
ATOM 3107 C C . GLY A 1 432 ? 13.765 8.310 -42.656 1.00 80.94 432 GLY A C 1
ATOM 3108 O O . GLY A 1 432 ? 14.631 7.443 -42.793 1.00 80.94 432 GLY A O 1
ATOM 3109 N N . GLY A 1 433 ? 13.091 8.495 -41.520 1.00 74.56 433 GLY A N 1
ATOM 3110 C CA . GLY A 1 433 ? 13.371 7.786 -40.276 1.00 74.56 433 GLY A CA 1
ATOM 3111 C C . GLY A 1 433 ? 14.671 8.255 -39.614 1.00 74.56 433 GLY A C 1
ATOM 3112 O O . GLY A 1 433 ? 15.474 9.004 -40.177 1.00 74.56 433 GLY A O 1
ATOM 3113 N N . LYS A 1 434 ? 14.901 7.825 -38.372 1.00 75.12 434 LYS A N 1
ATOM 3114 C CA . LYS A 1 434 ? 16.110 8.184 -37.622 1.00 75.12 434 LYS A CA 1
ATOM 3115 C C . LYS A 1 434 ? 17.179 7.116 -37.810 1.00 75.12 434 LYS A C 1
ATOM 3117 O O . LYS A 1 434 ? 16.980 5.971 -37.418 1.00 75.12 434 LYS A O 1
ATOM 3122 N N . ILE A 1 435 ? 18.357 7.484 -38.316 1.00 71.06 435 ILE A N 1
ATOM 3123 C CA . ILE A 1 435 ? 19.526 6.593 -38.263 1.00 71.06 435 ILE A CA 1
ATOM 3124 C C . ILE A 1 435 ? 19.971 6.458 -36.800 1.00 71.06 435 ILE A C 1
ATOM 3126 O O . ILE A 1 435 ? 20.507 7.402 -36.220 1.00 71.06 435 ILE A O 1
ATOM 3130 N N . VAL A 1 436 ? 19.731 5.289 -36.204 1.00 55.50 436 VAL A N 1
ATOM 3131 C CA . VAL A 1 436 ? 20.021 4.980 -34.792 1.00 55.50 436 VAL A CA 1
ATOM 3132 C C . VAL A 1 436 ? 21.376 4.295 -34.584 1.00 55.50 436 VAL A C 1
ATOM 3134 O O . VAL A 1 436 ? 21.900 4.327 -33.476 1.00 55.50 436 VAL A O 1
ATOM 3137 N N . ALA A 1 437 ? 21.985 3.727 -35.634 1.00 50.56 437 ALA A N 1
ATOM 3138 C CA . ALA A 1 437 ? 23.384 3.278 -35.626 1.00 50.56 437 ALA A CA 1
ATOM 3139 C C . ALA A 1 437 ? 23.991 3.266 -37.044 1.00 50.56 437 ALA A C 1
ATOM 3141 O O . ALA A 1 437 ? 23.264 3.230 -38.039 1.00 50.56 437 ALA A O 1
ATOM 3142 N N . ARG A 1 438 ? 25.329 3.267 -37.152 1.00 48.78 438 ARG A N 1
ATOM 3143 C CA . ARG A 1 438 ? 26.075 3.172 -38.426 1.00 48.78 438 ARG A CA 1
ATOM 3144 C C . ARG A 1 438 ? 27.198 2.133 -38.340 1.00 48.78 438 ARG A C 1
ATOM 3146 O O . ARG A 1 438 ? 27.949 2.116 -37.364 1.00 48.78 438 ARG A O 1
ATOM 3153 N N . GLY A 1 439 ? 27.350 1.309 -39.376 1.00 53.97 439 GLY A N 1
ATOM 3154 C CA . GLY A 1 439 ? 28.417 0.309 -39.464 1.00 53.97 439 GLY A CA 1
ATOM 3155 C C . GLY A 1 439 ? 28.245 -0.885 -38.514 1.00 53.97 439 GLY A C 1
ATOM 3156 O O . GLY A 1 439 ? 27.174 -1.124 -37.953 1.00 53.97 439 GLY A O 1
ATOM 3157 N N . SER A 1 440 ? 29.344 -1.603 -38.276 1.00 39.97 440 SER A N 1
ATOM 3158 C CA . SER A 1 440 ? 29.412 -2.799 -37.417 1.00 39.97 440 SER A CA 1
ATOM 3159 C C . SER A 1 440 ? 28.884 -2.588 -35.989 1.00 39.97 440 SER A C 1
ATOM 3161 O O . SER A 1 440 ? 28.449 -3.549 -35.347 1.00 39.97 440 SER A O 1
ATOM 3163 N N . SER A 1 441 ? 28.826 -1.333 -35.522 1.00 43.22 441 SER A N 1
ATOM 3164 C CA . SER A 1 441 ? 28.194 -0.938 -34.258 1.00 43.22 441 SER A CA 1
ATOM 3165 C C . SER A 1 441 ? 26.746 -1.424 -34.122 1.00 43.22 441 SER A C 1
ATOM 3167 O O . SER A 1 441 ? 26.343 -1.799 -33.029 1.00 43.22 441 SER A O 1
ATOM 3169 N N . ALA A 1 442 ? 25.967 -1.507 -35.206 1.00 38.50 442 ALA A N 1
ATOM 3170 C CA . ALA A 1 442 ? 24.571 -1.942 -35.148 1.00 38.50 442 ALA A CA 1
ATOM 3171 C C . ALA A 1 442 ? 24.416 -3.422 -34.754 1.00 38.50 442 ALA A C 1
ATOM 3173 O O . ALA A 1 442 ? 23.541 -3.785 -33.964 1.00 38.50 442 ALA A O 1
ATOM 3174 N N . ALA A 1 443 ? 25.279 -4.287 -35.296 1.00 38.59 443 ALA A N 1
ATOM 3175 C CA . ALA A 1 443 ? 25.338 -5.688 -34.896 1.00 38.59 443 ALA A CA 1
ATOM 3176 C C . ALA A 1 443 ? 25.923 -5.823 -33.484 1.00 38.59 443 ALA A C 1
ATOM 3178 O O . ALA A 1 443 ? 25.397 -6.596 -32.688 1.00 38.59 443 ALA A O 1
ATOM 3179 N N . ALA A 1 444 ? 26.945 -5.026 -33.155 1.00 36.12 444 ALA A N 1
ATOM 3180 C CA . ALA A 1 444 ? 27.564 -5.014 -31.834 1.00 36.12 444 ALA A CA 1
ATOM 3181 C C . ALA A 1 444 ? 26.612 -4.532 -30.725 1.00 36.12 444 ALA A C 1
ATOM 3183 O O . ALA A 1 444 ? 26.615 -5.124 -29.657 1.00 36.12 444 ALA A O 1
ATOM 3184 N N . VAL A 1 445 ? 25.758 -3.528 -30.952 1.00 37.84 445 VAL A N 1
ATOM 3185 C CA . VAL A 1 445 ? 24.780 -3.046 -29.956 1.00 37.84 445 VAL A CA 1
ATOM 3186 C C . VAL A 1 445 ? 23.736 -4.117 -29.653 1.00 37.84 445 VAL A C 1
ATOM 3188 O O . VAL A 1 445 ? 23.476 -4.388 -28.485 1.00 37.84 445 VAL A O 1
ATOM 3191 N N . VAL A 1 446 ? 23.192 -4.795 -30.672 1.00 37.19 446 VAL A N 1
ATOM 3192 C CA . VAL A 1 446 ? 22.268 -5.920 -30.438 1.00 37.19 446 VAL A CA 1
ATOM 3193 C C . VAL A 1 446 ? 22.997 -7.086 -29.763 1.00 37.19 446 VAL A C 1
ATOM 3195 O O . VAL A 1 446 ? 22.493 -7.612 -28.777 1.00 37.19 446 VAL A O 1
ATOM 3198 N N . ALA A 1 447 ? 24.203 -7.443 -30.219 1.00 33.78 447 ALA A N 1
ATOM 3199 C CA . ALA A 1 447 ? 24.989 -8.529 -29.635 1.00 33.78 447 ALA A CA 1
ATOM 3200 C C . ALA A 1 447 ? 25.402 -8.254 -28.177 1.00 33.78 447 ALA A C 1
ATOM 3202 O O . ALA A 1 447 ? 25.337 -9.163 -27.358 1.00 33.78 447 ALA A O 1
ATOM 3203 N N . ASN A 1 448 ? 25.767 -7.016 -27.836 1.00 35.81 448 ASN A N 1
ATOM 3204 C CA . ASN A 1 448 ? 26.179 -6.586 -26.495 1.00 35.81 448 ASN A CA 1
ATOM 3205 C C . ASN A 1 448 ? 24.977 -6.310 -25.564 1.00 35.81 448 ASN A C 1
ATOM 3207 O O . ASN A 1 448 ? 25.123 -6.301 -24.346 1.00 35.81 448 ASN A O 1
ATOM 3211 N N . ALA A 1 449 ? 23.773 -6.133 -26.120 1.00 37.28 449 ALA A N 1
ATOM 3212 C CA . ALA A 1 449 ? 22.521 -6.173 -25.367 1.00 37.28 449 ALA A CA 1
ATOM 3213 C C . ALA A 1 449 ? 22.065 -7.620 -25.092 1.00 37.28 449 ALA A C 1
ATOM 3215 O O . ALA A 1 449 ? 21.589 -7.916 -23.995 1.00 37.28 449 ALA A O 1
ATOM 3216 N N . THR A 1 450 ? 22.245 -8.547 -26.044 1.00 36.56 450 THR A N 1
ATOM 3217 C CA . THR A 1 450 ? 21.937 -9.977 -25.840 1.00 36.56 450 THR A CA 1
ATOM 3218 C C . THR A 1 450 ? 22.995 -10.718 -25.023 1.00 36.56 450 THR A C 1
ATOM 3220 O O . THR A 1 450 ? 22.647 -11.653 -24.309 1.00 36.56 450 THR A O 1
ATOM 3223 N N . GLN A 1 451 ? 24.259 -10.285 -25.062 1.00 35.66 451 GLN A N 1
ATOM 3224 C CA . GLN A 1 451 ? 25.261 -10.626 -24.051 1.00 35.66 451 GLN A CA 1
ATOM 3225 C C . GLN A 1 451 ? 24.834 -9.986 -22.716 1.00 35.66 451 GLN A C 1
ATOM 3227 O O . GLN A 1 451 ? 24.538 -8.786 -22.667 1.00 35.66 451 GLN A O 1
ATOM 3232 N N . PRO A 1 452 ? 24.758 -10.756 -21.624 1.00 39.31 452 PRO A N 1
ATOM 3233 C CA . PRO A 1 452 ? 24.410 -10.219 -20.318 1.00 39.31 452 PRO A CA 1
ATOM 3234 C C . PRO A 1 452 ? 25.637 -10.077 -19.408 1.00 39.31 452 PRO A C 1
ATOM 3236 O O . PRO A 1 452 ? 26.546 -10.905 -19.430 1.00 39.31 452 PRO A O 1
ATOM 3239 N N . LYS A 1 453 ? 25.576 -9.142 -18.452 1.00 54.75 453 LYS A N 1
ATOM 3240 C CA . LYS A 1 453 ? 26.325 -9.248 -17.183 1.00 54.75 453 LYS A CA 1
ATOM 3241 C C . LYS A 1 453 ? 25.711 -10.338 -16.278 1.00 54.75 453 LYS A C 1
ATOM 3243 O O . LYS A 1 453 ? 25.412 -10.107 -15.112 1.00 54.75 453 LYS A O 1
ATOM 3248 N N . CYS A 1 454 ? 25.468 -11.523 -16.839 1.00 66.50 454 CYS A N 1
ATOM 3249 C CA . CYS A 1 454 ? 24.945 -12.684 -16.125 1.00 66.50 454 CYS A CA 1
ATOM 3250 C C . CYS A 1 454 ? 26.112 -13.389 -15.440 1.00 66.50 454 CYS A C 1
ATOM 3252 O O . CYS A 1 454 ? 26.681 -14.348 -15.964 1.00 66.50 454 CYS A O 1
ATOM 3254 N N . TYR A 1 455 ? 26.501 -12.885 -14.274 1.00 75.75 455 TYR A N 1
ATOM 3255 C CA . TYR A 1 455 ? 27.416 -13.616 -13.412 1.00 75.75 455 TYR A CA 1
ATOM 3256 C C . TYR A 1 455 ? 26.724 -14.919 -12.998 1.00 75.75 455 TYR A C 1
ATOM 3258 O O . TYR A 1 455 ? 25.644 -14.886 -12.414 1.00 75.75 455 TYR A O 1
ATOM 3266 N N . ARG A 1 456 ? 27.303 -16.071 -13.357 1.00 84.75 456 ARG A N 1
ATOM 3267 C CA . ARG A 1 456 ? 26.800 -17.380 -12.906 1.00 84.75 456 ARG A CA 1
ATOM 3268 C C . ARG A 1 456 ? 27.358 -17.759 -11.530 1.00 84.75 456 ARG A C 1
ATOM 3270 O O . ARG A 1 456 ? 26.694 -18.491 -10.813 1.00 84.75 456 ARG A O 1
ATOM 3277 N N . ASP A 1 457 ? 28.539 -17.276 -11.141 1.00 83.00 457 ASP A N 1
ATOM 3278 C CA . ASP A 1 457 ? 29.101 -17.536 -9.807 1.00 83.00 457 ASP A CA 1
ATOM 3279 C C . ASP A 1 457 ? 28.271 -16.828 -8.726 1.00 83.00 457 ASP A C 1
ATOM 3281 O O . ASP A 1 457 ? 28.103 -15.609 -8.761 1.00 83.00 457 ASP A O 1
ATOM 3285 N N . THR A 1 458 ? 27.744 -17.594 -7.768 1.00 82.06 458 THR A N 1
ATOM 3286 C CA . THR A 1 458 ? 26.877 -17.078 -6.701 1.00 82.06 458 THR A CA 1
ATOM 3287 C C . THR A 1 458 ? 27.646 -16.570 -5.475 1.00 82.06 458 THR A C 1
ATOM 3289 O O . THR A 1 458 ? 27.045 -16.376 -4.410 1.00 82.06 458 THR A O 1
ATOM 3292 N N . GLY A 1 459 ? 28.982 -16.517 -5.541 1.00 81.81 459 GLY A N 1
ATOM 3293 C CA . GLY A 1 459 ? 29.859 -16.337 -4.378 1.00 81.81 459 GLY A CA 1
ATOM 3294 C C . GLY A 1 459 ? 29.749 -17.476 -3.353 1.00 81.81 459 GLY A C 1
ATOM 3295 O O . GLY A 1 459 ? 30.179 -17.339 -2.209 1.00 81.81 459 GLY A O 1
ATOM 3296 N N . GLY A 1 460 ? 29.106 -18.589 -3.720 1.00 81.44 460 GLY A N 1
ATOM 3297 C CA . GLY A 1 460 ? 28.863 -19.727 -2.841 1.00 81.44 460 GLY A CA 1
ATOM 3298 C C . GLY A 1 460 ? 29.926 -20.805 -2.991 1.00 81.44 460 GLY A C 1
ATOM 3299 O O . GLY A 1 460 ? 30.496 -20.983 -4.064 1.00 81.44 460 GLY A O 1
ATOM 3300 N N . THR A 1 461 ? 30.147 -21.584 -1.933 1.00 83.12 461 THR A N 1
ATOM 3301 C CA . THR A 1 461 ? 30.951 -22.809 -1.999 1.00 83.12 461 THR A CA 1
ATOM 3302 C C . THR A 1 461 ? 30.125 -24.029 -1.609 1.00 83.12 461 THR A C 1
ATOM 3304 O O . THR A 1 461 ? 29.320 -23.977 -0.680 1.00 83.12 461 THR A O 1
ATOM 3307 N N . CYS A 1 462 ? 30.365 -25.128 -2.321 1.00 88.31 462 CYS A N 1
ATOM 3308 C CA . CYS A 1 462 ? 29.833 -26.461 -2.042 1.00 88.31 462 CYS A CA 1
ATOM 3309 C C . CYS A 1 462 ? 30.902 -27.414 -1.462 1.00 88.31 462 CYS A C 1
ATOM 3311 O O . CYS A 1 462 ? 30.616 -28.588 -1.234 1.00 88.31 462 CYS A O 1
ATOM 3313 N N . ARG A 1 463 ? 32.122 -26.918 -1.179 1.00 87.94 463 ARG A N 1
ATOM 3314 C CA . ARG A 1 463 ? 33.326 -27.702 -0.813 1.00 87.94 463 ARG A CA 1
ATOM 3315 C C . ARG A 1 463 ? 33.130 -28.743 0.299 1.00 87.94 463 ARG A C 1
ATOM 3317 O O . ARG A 1 463 ? 33.834 -29.744 0.309 1.00 87.94 463 ARG A O 1
ATOM 3324 N N . LEU A 1 464 ? 32.231 -28.489 1.251 1.00 79.94 464 LEU A N 1
ATOM 3325 C CA . LEU A 1 464 ? 32.013 -29.355 2.419 1.00 79.94 464 LEU A CA 1
ATOM 3326 C C . LEU A 1 464 ? 30.909 -30.405 2.230 1.00 79.94 464 LEU A C 1
ATOM 3328 O O . LEU A 1 464 ? 30.898 -31.388 2.959 1.00 79.94 464 LEU A O 1
ATOM 3332 N N . LEU A 1 465 ? 29.972 -30.189 1.300 1.00 80.38 465 LEU A N 1
ATOM 3333 C CA . LEU A 1 465 ? 28.755 -31.006 1.158 1.00 80.38 465 LEU A CA 1
ATOM 3334 C C . LEU A 1 465 ? 28.574 -31.592 -0.253 1.00 80.38 465 LEU A C 1
ATOM 3336 O O . LEU A 1 465 ? 27.620 -32.324 -0.489 1.00 80.38 465 LEU A O 1
ATOM 3340 N N . GLY A 1 466 ? 29.423 -31.222 -1.219 1.00 84.38 466 GLY A N 1
ATOM 3341 C CA . GLY A 1 466 ? 29.272 -31.579 -2.638 1.00 84.38 466 GLY A CA 1
ATOM 3342 C C . GLY A 1 466 ? 28.060 -30.938 -3.333 1.00 84.38 466 GLY A C 1
ATOM 3343 O O . GLY A 1 466 ? 27.882 -31.097 -4.537 1.00 84.38 466 GLY A O 1
ATOM 3344 N N . GLN A 1 467 ? 27.236 -30.198 -2.591 1.00 88.69 467 GLN A N 1
ATOM 3345 C CA . GLN A 1 467 ? 25.966 -29.626 -3.027 1.00 88.69 467 GLN A CA 1
ATOM 3346 C C . GLN A 1 467 ? 25.870 -28.151 -2.626 1.00 88.69 467 GLN A C 1
ATOM 3348 O O . GLN A 1 467 ? 26.554 -27.681 -1.710 1.00 88.69 467 GLN A O 1
ATOM 3353 N N . CYS A 1 468 ? 25.022 -27.410 -3.333 1.00 88.56 468 CYS A N 1
ATOM 3354 C CA . CYS A 1 468 ? 24.720 -26.014 -3.037 1.00 88.56 468 CYS A CA 1
ATOM 3355 C C . CYS A 1 468 ? 23.511 -25.910 -2.108 1.00 88.56 468 CYS A C 1
ATOM 3357 O O . CYS A 1 468 ? 22.604 -26.727 -2.184 1.00 88.56 468 CYS A O 1
ATOM 3359 N N . ARG A 1 469 ? 23.504 -24.902 -1.228 1.00 84.38 469 ARG A N 1
ATOM 3360 C CA . ARG A 1 469 ? 22.392 -24.659 -0.295 1.00 84.38 469 ARG A CA 1
ATOM 3361 C C . ARG A 1 469 ? 21.125 -24.269 -1.064 1.00 84.38 469 ARG A C 1
ATOM 3363 O O . ARG A 1 469 ? 21.184 -23.341 -1.868 1.00 84.38 469 ARG A O 1
ATOM 3370 N N . ASP A 1 470 ? 20.000 -24.898 -0.735 1.00 84.06 470 ASP A N 1
ATOM 3371 C CA . ASP A 1 470 ? 18.719 -24.818 -1.461 1.00 84.06 470 ASP A CA 1
ATOM 3372 C C . ASP A 1 470 ? 18.214 -23.392 -1.720 1.00 84.06 470 ASP A C 1
ATOM 3374 O O . ASP A 1 470 ? 17.626 -23.123 -2.765 1.00 84.06 470 ASP A O 1
ATOM 3378 N N . PHE A 1 471 ? 18.495 -22.442 -0.814 1.00 81.06 471 PHE A N 1
ATOM 3379 C CA . PHE A 1 471 ? 18.109 -21.033 -0.987 1.00 81.06 471 PHE A CA 1
ATOM 3380 C C . PHE A 1 471 ? 18.685 -20.396 -2.262 1.00 81.06 471 PHE A C 1
ATOM 3382 O O . PHE A 1 471 ? 18.187 -19.366 -2.711 1.00 81.06 471 PHE A O 1
ATOM 3389 N N . ARG A 1 472 ? 19.737 -20.988 -2.844 1.00 81.94 472 ARG A N 1
ATOM 3390 C CA . ARG A 1 472 ? 20.343 -20.519 -4.091 1.00 81.94 472 ARG A CA 1
ATOM 3391 C C . ARG A 1 472 ? 19.532 -20.897 -5.334 1.00 81.94 472 ARG A C 1
ATOM 3393 O O . ARG A 1 472 ? 19.837 -20.385 -6.405 1.00 81.94 472 ARG A O 1
ATOM 3400 N N . GLY A 1 473 ? 18.513 -21.748 -5.210 1.00 85.81 473 GLY A N 1
ATOM 3401 C CA . GLY A 1 473 ? 17.679 -22.189 -6.326 1.00 85.81 473 GLY A CA 1
ATOM 3402 C C . GLY A 1 473 ? 18.460 -23.032 -7.336 1.00 85.81 473 GLY A C 1
ATOM 3403 O O . GLY A 1 473 ? 19.151 -23.981 -6.970 1.00 85.81 473 GLY A O 1
ATOM 3404 N N . GLU A 1 474 ? 18.355 -22.679 -8.616 1.00 89.62 474 GLU A N 1
ATOM 3405 C CA . GLU A 1 474 ? 18.911 -23.426 -9.754 1.00 89.62 474 GLU A CA 1
ATOM 3406 C C . GLU A 1 474 ? 20.443 -23.280 -9.880 1.00 89.62 474 GLU A C 1
ATOM 3408 O O . GLU A 1 474 ? 20.963 -22.698 -10.834 1.00 89.62 474 GLU A O 1
ATOM 3413 N N . ALA A 1 475 ? 21.177 -23.824 -8.905 1.00 90.69 475 ALA A N 1
ATOM 3414 C CA . ALA A 1 475 ? 22.637 -23.837 -8.835 1.00 90.69 475 ALA A CA 1
ATOM 3415 C C . ALA A 1 475 ? 23.223 -25.258 -8.950 1.00 90.69 475 ALA A C 1
ATOM 3417 O O . ALA A 1 475 ? 22.715 -26.221 -8.375 1.00 90.69 475 ALA A O 1
ATOM 3418 N N . SER A 1 476 ? 24.334 -25.380 -9.669 1.00 93.19 476 SER A N 1
ATOM 3419 C CA . SER A 1 476 ? 25.210 -26.551 -9.744 1.00 93.19 476 SER A CA 1
ATOM 3420 C C . SER A 1 476 ? 26.461 -26.349 -8.877 1.00 93.19 476 SER A C 1
ATOM 3422 O O . SER A 1 476 ? 26.968 -25.235 -8.727 1.00 93.19 476 SER A O 1
ATOM 3424 N N . CYS A 1 477 ? 26.977 -27.441 -8.304 1.00 92.19 477 CYS A N 1
ATOM 3425 C CA . CYS A 1 477 ? 28.301 -27.453 -7.683 1.00 92.19 477 CYS A CA 1
ATOM 3426 C C . CYS A 1 477 ? 29.354 -27.687 -8.775 1.00 92.19 477 CYS A C 1
ATOM 3428 O O . CYS A 1 477 ? 29.490 -28.797 -9.284 1.00 92.19 477 CYS A O 1
ATOM 3430 N N . GLU A 1 478 ? 30.091 -26.643 -9.145 1.00 92.56 478 GLU A N 1
ATOM 3431 C CA . GLU A 1 478 ? 31.123 -26.672 -10.186 1.00 92.56 478 GLU A CA 1
ATOM 3432 C C . GLU A 1 478 ? 32.450 -26.220 -9.555 1.00 92.56 478 GLU A C 1
ATOM 3434 O O . GLU A 1 478 ? 32.550 -25.127 -8.998 1.00 92.56 478 GLU A O 1
ATOM 3439 N N . SER A 1 479 ? 33.483 -27.070 -9.585 1.00 88.50 479 SER A N 1
ATOM 3440 C CA . SER A 1 479 ? 34.825 -26.763 -9.049 1.00 88.50 479 SER A CA 1
ATOM 3441 C C . SER A 1 479 ? 34.833 -26.204 -7.611 1.00 88.50 479 SER A C 1
ATOM 3443 O O . SER A 1 479 ? 35.529 -25.235 -7.304 1.00 88.50 479 SER A O 1
ATOM 3445 N N . ASN A 1 480 ? 34.059 -26.825 -6.710 1.00 89.12 480 ASN A N 1
ATOM 3446 C CA . ASN A 1 480 ? 33.823 -26.405 -5.315 1.00 89.12 480 ASN A CA 1
ATOM 3447 C C . ASN A 1 480 ? 33.079 -25.063 -5.127 1.00 89.12 480 ASN A C 1
ATOM 3449 O O . ASN A 1 480 ? 32.903 -24.624 -3.983 1.00 89.12 480 ASN A O 1
ATOM 3453 N N . ARG A 1 481 ? 32.601 -24.426 -6.202 1.00 88.00 481 ARG A N 1
ATOM 3454 C CA . ARG A 1 481 ? 31.760 -23.221 -6.172 1.00 88.00 481 ARG A CA 1
ATOM 3455 C C . ARG A 1 481 ? 30.310 -23.540 -6.515 1.00 88.00 481 ARG A C 1
ATOM 3457 O O . ARG A 1 481 ? 30.022 -24.531 -7.177 1.00 88.00 481 ARG A O 1
ATOM 3464 N N . CYS A 1 482 ? 29.407 -22.673 -6.077 1.00 88.88 482 CYS A N 1
ATOM 3465 C CA . CYS A 1 482 ? 28.021 -22.680 -6.520 1.00 88.88 482 CYS A CA 1
ATOM 3466 C C . CYS A 1 482 ? 27.871 -21.751 -7.716 1.00 88.88 482 CYS A C 1
ATOM 3468 O O . CYS A 1 482 ? 28.089 -20.545 -7.608 1.00 88.88 482 CYS A O 1
ATOM 3470 N N . ILE A 1 483 ? 27.525 -22.341 -8.854 1.00 90.56 483 ILE A N 1
ATOM 3471 C CA . ILE A 1 483 ? 27.375 -21.664 -10.135 1.00 90.56 483 ILE A CA 1
ATOM 3472 C C . ILE A 1 483 ? 25.926 -21.869 -10.586 1.00 90.56 483 ILE A C 1
ATOM 3474 O O . ILE A 1 483 ? 25.428 -22.989 -10.566 1.00 90.56 483 ILE A O 1
ATOM 3478 N N . CYS A 1 484 ? 25.218 -20.816 -10.981 1.00 87.00 484 CYS A N 1
ATOM 3479 C CA . CYS A 1 484 ? 23.869 -20.934 -11.527 1.00 87.00 484 CYS A CA 1
ATOM 3480 C C . CYS A 1 484 ? 23.861 -21.791 -12.790 1.00 87.00 484 CYS A C 1
ATOM 3482 O O . CYS A 1 484 ? 24.781 -21.702 -13.603 1.00 87.00 484 CYS A O 1
ATOM 3484 N N . ARG A 1 485 ? 22.818 -22.597 -12.984 1.00 90.62 485 ARG A N 1
ATOM 3485 C CA . ARG A 1 485 ? 22.629 -23.417 -14.188 1.00 90.62 485 ARG A CA 1
ATOM 3486 C C . ARG A 1 485 ? 22.499 -22.543 -15.441 1.00 90.62 485 ARG A C 1
ATOM 3488 O O . ARG A 1 485 ? 22.287 -21.331 -15.366 1.00 90.62 485 ARG A O 1
ATOM 3495 N N . GLU A 1 486 ? 22.656 -23.148 -16.615 1.00 83.31 486 GLU A N 1
ATOM 3496 C CA . GLU A 1 486 ? 22.469 -22.431 -17.878 1.00 83.31 486 GLU A CA 1
ATOM 3497 C C . GLU A 1 486 ? 21.050 -21.841 -17.969 1.00 83.31 486 GLU A C 1
ATOM 3499 O O . GLU A 1 486 ? 20.073 -22.462 -17.554 1.00 83.31 486 GLU A O 1
ATOM 3504 N N . GLY A 1 487 ? 20.943 -20.601 -18.454 1.00 77.00 487 GLY A N 1
ATOM 3505 C CA . GLY A 1 487 ? 19.694 -19.835 -18.434 1.00 77.00 487 GLY A CA 1
ATOM 3506 C C . GLY A 1 487 ? 19.379 -19.129 -17.107 1.00 77.00 487 GLY A C 1
ATOM 3507 O O . GLY A 1 487 ? 18.350 -18.459 -17.035 1.00 77.00 487 GLY A O 1
ATOM 3508 N N . TYR A 1 488 ? 20.241 -19.212 -16.085 1.00 84.62 488 TYR A N 1
ATOM 3509 C CA . TYR A 1 488 ? 20.073 -18.531 -14.793 1.00 84.62 488 TYR A CA 1
ATOM 3510 C C . TYR A 1 488 ? 21.267 -17.621 -14.460 1.00 84.62 488 TYR A C 1
ATOM 3512 O O . TYR A 1 488 ? 22.412 -17.931 -14.786 1.00 84.62 488 TYR A O 1
ATOM 3520 N N . CYS A 1 489 ? 20.997 -16.502 -13.782 1.00 82.06 489 CYS A N 1
ATOM 3521 C CA . CYS A 1 489 ? 22.003 -15.552 -13.296 1.00 82.06 489 CYS A CA 1
ATOM 3522 C C . CYS A 1 489 ? 21.978 -15.465 -11.772 1.00 82.06 489 CYS A C 1
ATOM 3524 O O . CYS A 1 489 ? 20.903 -15.476 -11.170 1.00 82.06 489 CYS A O 1
ATOM 3526 N N . ALA A 1 490 ? 23.152 -15.308 -11.165 1.00 77.25 490 ALA A N 1
ATOM 3527 C CA . ALA A 1 490 ? 23.276 -14.962 -9.761 1.00 77.25 490 ALA A CA 1
ATOM 3528 C C . ALA A 1 490 ? 22.881 -13.495 -9.541 1.00 77.25 490 ALA A C 1
ATOM 3530 O O . ALA A 1 490 ? 23.224 -12.620 -10.342 1.00 77.25 490 ALA A O 1
ATOM 3531 N N . HIS A 1 491 ? 22.197 -13.221 -8.434 1.00 73.19 491 HIS A N 1
ATOM 3532 C CA . HIS A 1 491 ? 22.010 -11.868 -7.916 1.00 73.19 491 HIS A CA 1
ATOM 3533 C C . HIS A 1 491 ? 22.906 -11.620 -6.678 1.00 73.19 491 HIS A C 1
ATOM 3535 O O . HIS A 1 491 ? 23.645 -12.510 -6.255 1.00 73.19 491 HIS A O 1
ATOM 3541 N N . SER A 1 492 ? 22.896 -10.411 -6.100 1.00 64.94 492 SER A N 1
ATOM 3542 C CA . SER A 1 492 ? 23.715 -10.052 -4.924 1.00 64.94 492 SER A CA 1
ATOM 3543 C C . SER A 1 492 ? 23.316 -10.778 -3.629 1.00 64.94 492 SER A C 1
ATOM 3545 O O . SER A 1 492 ? 24.091 -10.799 -2.675 1.00 64.94 492 SER A O 1
ATOM 3547 N N . ASP A 1 493 ? 22.155 -11.437 -3.606 1.00 65.44 493 ASP A N 1
ATOM 3548 C CA . ASP A 1 493 ? 21.760 -12.404 -2.575 1.00 65.44 493 ASP A CA 1
ATOM 3549 C C . ASP A 1 493 ? 22.442 -13.784 -2.748 1.00 65.44 493 ASP A C 1
ATOM 3551 O O . ASP A 1 493 ? 22.354 -14.659 -1.884 1.00 65.44 493 ASP A O 1
ATOM 3555 N N . GLY A 1 494 ? 23.145 -14.000 -3.862 1.00 71.50 494 GLY A N 1
ATOM 3556 C CA . GLY A 1 494 ? 23.747 -15.279 -4.210 1.00 71.50 494 GLY A CA 1
ATOM 3557 C C . GLY A 1 494 ? 22.729 -16.365 -4.579 1.00 71.50 494 GLY A C 1
ATOM 3558 O O . GLY A 1 494 ? 23.079 -17.546 -4.509 1.00 71.50 494 GLY A O 1
ATOM 3559 N N . ALA A 1 495 ? 21.501 -16.003 -4.953 1.00 79.94 495 ALA A N 1
ATOM 3560 C CA . ALA A 1 495 ? 20.516 -16.919 -5.517 1.00 79.94 495 ALA A CA 1
ATOM 3561 C C . ALA A 1 495 ? 20.419 -16.788 -7.045 1.00 79.94 495 ALA A C 1
ATOM 3563 O O . ALA A 1 495 ? 20.779 -15.765 -7.632 1.00 79.94 495 ALA A O 1
ATOM 3564 N N . CYS A 1 496 ? 19.968 -17.866 -7.686 1.00 81.69 496 CYS A N 1
ATOM 3565 C CA . CYS A 1 496 ? 19.924 -18.034 -9.132 1.00 81.69 496 CYS A CA 1
ATOM 3566 C C . CYS A 1 496 ? 18.518 -17.801 -9.680 1.00 81.69 496 CYS A C 1
ATOM 3568 O O . CYS A 1 496 ? 17.589 -18.555 -9.391 1.00 81.69 496 CYS A O 1
ATOM 3570 N N . TYR A 1 497 ? 18.377 -16.788 -10.531 1.00 81.12 497 TYR A N 1
ATOM 3571 C CA . TYR A 1 497 ? 17.106 -16.384 -11.128 1.00 81.12 497 TYR A CA 1
ATOM 3572 C C . TYR A 1 497 ? 17.134 -16.552 -12.654 1.00 81.12 497 TYR A C 1
ATOM 3574 O O . TYR A 1 497 ? 18.175 -16.353 -13.283 1.00 81.12 497 TYR A O 1
ATOM 3582 N N . ARG A 1 498 ? 16.000 -16.935 -13.263 1.00 81.44 498 ARG A N 1
ATOM 3583 C CA . ARG A 1 498 ? 15.916 -17.227 -14.708 1.00 81.44 498 ARG A CA 1
ATOM 3584 C C . ARG A 1 498 ? 16.158 -15.955 -15.527 1.00 81.44 498 ARG A C 1
ATOM 3586 O O . ARG A 1 498 ? 15.533 -14.924 -15.293 1.00 81.44 498 ARG A O 1
ATOM 3593 N N . ASN A 1 499 ? 17.047 -16.034 -16.508 1.00 80.38 499 ASN A N 1
ATOM 3594 C CA . ASN A 1 499 ? 17.400 -14.925 -17.383 1.00 80.38 499 ASN A CA 1
ATOM 3595 C C . ASN A 1 499 ? 16.425 -14.837 -18.565 1.00 80.38 499 ASN A C 1
ATOM 3597 O O . ASN A 1 499 ? 16.502 -15.629 -19.502 1.00 80.38 499 ASN A O 1
ATOM 3601 N N . PHE A 1 500 ? 15.534 -13.844 -18.549 1.00 81.50 500 PHE A N 1
ATOM 3602 C CA . PHE A 1 500 ? 14.592 -13.591 -19.648 1.00 81.50 500 PHE A CA 1
ATOM 3603 C C . PHE A 1 500 ? 15.154 -12.669 -20.748 1.00 81.50 500 PHE A C 1
ATOM 3605 O O . PHE A 1 500 ? 14.437 -12.326 -21.687 1.00 81.50 500 PHE A O 1
ATOM 3612 N N . GLY A 1 501 ? 16.432 -12.279 -20.669 1.00 77.19 501 GLY A N 1
ATOM 3613 C CA . GLY A 1 501 ? 17.121 -11.519 -21.712 1.00 77.19 501 GLY A CA 1
ATOM 3614 C C . GLY A 1 501 ? 16.558 -10.109 -21.908 1.00 77.19 501 GLY A C 1
ATOM 3615 O O . GLY A 1 501 ? 16.603 -9.284 -20.996 1.00 77.19 501 GLY A O 1
ATOM 3616 N N . LEU A 1 502 ? 16.070 -9.824 -23.117 1.00 78.81 502 LEU A N 1
ATOM 3617 C CA . LEU A 1 502 ? 15.421 -8.561 -23.477 1.00 78.81 502 LEU A CA 1
ATOM 3618 C C . LEU A 1 502 ? 13.903 -8.769 -23.521 1.00 78.81 502 LEU A C 1
ATOM 3620 O O . LEU A 1 502 ? 13.431 -9.728 -24.130 1.00 78.81 502 LEU A O 1
ATOM 3624 N N . ILE A 1 503 ? 13.152 -7.872 -22.883 1.00 83.31 503 ILE A N 1
ATOM 3625 C CA . ILE A 1 503 ? 11.691 -7.935 -22.757 1.00 83.31 503 ILE A CA 1
ATOM 3626 C C . ILE A 1 503 ? 11.043 -6.658 -23.302 1.00 83.31 503 ILE A C 1
ATOM 3628 O O . ILE A 1 503 ? 11.579 -5.560 -23.145 1.00 83.31 503 ILE A O 1
ATOM 3632 N N . ALA A 1 504 ? 9.887 -6.815 -23.943 1.00 85.56 504 ALA A N 1
ATOM 3633 C CA . ALA A 1 504 ? 9.034 -5.734 -24.411 1.00 85.56 504 ALA A CA 1
ATOM 3634 C C . ALA A 1 504 ? 7.973 -5.420 -23.344 1.00 85.56 504 ALA A C 1
ATOM 3636 O O . ALA A 1 504 ? 7.107 -6.255 -23.060 1.00 85.56 504 ALA A O 1
ATOM 3637 N N . ALA A 1 505 ? 8.041 -4.223 -22.766 1.00 91.12 505 ALA A N 1
ATOM 3638 C CA . ALA A 1 505 ? 7.185 -3.771 -21.669 1.00 91.12 505 ALA A CA 1
ATOM 3639 C C . ALA A 1 505 ? 6.692 -2.337 -21.906 1.00 91.12 505 ALA A C 1
ATOM 3641 O O . ALA A 1 505 ? 7.343 -1.561 -22.600 1.00 91.12 505 ALA A O 1
ATOM 3642 N N . THR A 1 506 ? 5.552 -1.972 -21.333 1.00 91.62 506 THR A N 1
ATOM 3643 C CA . THR A 1 506 ? 4.979 -0.625 -21.428 1.00 91.62 506 THR A CA 1
ATOM 3644 C C . THR A 1 506 ? 5.459 0.251 -20.275 1.00 91.62 506 THR A C 1
ATOM 3646 O O . THR A 1 506 ? 5.445 -0.161 -19.113 1.00 91.62 506 THR A O 1
ATOM 3649 N N . VAL A 1 507 ? 5.848 1.481 -20.607 1.00 91.06 507 VAL A N 1
ATOM 3650 C CA . VAL A 1 507 ? 6.203 2.556 -19.673 1.00 91.06 507 VAL A CA 1
ATOM 3651 C C . VAL A 1 507 ? 5.155 3.657 -19.775 1.00 91.06 507 VAL A C 1
ATOM 3653 O O . VAL A 1 507 ? 4.757 4.036 -20.878 1.00 91.06 507 VAL A O 1
ATOM 3656 N N . VAL A 1 508 ? 4.715 4.174 -18.630 1.00 92.38 508 VAL A N 1
ATOM 3657 C CA . VAL A 1 508 ? 3.686 5.213 -18.523 1.00 92.38 508 VAL A CA 1
ATOM 3658 C C . VAL A 1 508 ? 4.258 6.385 -17.722 1.00 92.38 508 VAL A C 1
ATOM 3660 O O . VAL A 1 508 ? 4.441 6.248 -16.510 1.00 92.38 508 VAL A O 1
ATOM 3663 N N . PRO A 1 509 ? 4.565 7.527 -18.365 1.00 92.62 509 PRO A N 1
ATOM 3664 C CA . PRO A 1 509 ? 4.869 8.763 -17.667 1.00 92.62 509 PRO A CA 1
ATOM 3665 C C . PRO A 1 509 ? 3.675 9.182 -16.814 1.00 92.62 509 PRO A C 1
ATOM 3667 O O . PRO A 1 509 ? 2.539 9.230 -17.283 1.00 92.62 509 PRO A O 1
ATOM 3670 N N . VAL A 1 510 ? 3.960 9.475 -15.552 1.00 94.19 510 VAL A N 1
ATOM 3671 C CA . VAL A 1 510 ? 3.020 10.038 -14.587 1.00 94.19 510 VAL A CA 1
ATOM 3672 C C . VAL A 1 510 ? 3.785 11.157 -13.899 1.00 94.19 510 VAL A C 1
ATOM 3674 O O . VAL A 1 510 ? 4.629 10.898 -13.046 1.00 94.19 510 VAL A O 1
ATOM 3677 N N . HIS A 1 511 ? 3.573 12.394 -14.332 1.00 91.62 511 HIS A N 1
ATOM 3678 C CA . HIS A 1 511 ? 4.267 13.582 -13.825 1.00 91.62 511 HIS A CA 1
ATOM 3679 C C . HIS A 1 511 ? 3.360 14.813 -13.933 1.00 91.62 511 HIS A C 1
ATOM 3681 O O . HIS A 1 511 ? 2.243 14.723 -14.429 1.00 91.62 511 HIS A O 1
ATOM 3687 N N . GLN A 1 512 ? 3.795 15.979 -13.452 1.00 88.50 512 GLN A N 1
ATOM 3688 C CA . GLN A 1 512 ? 2.897 17.127 -13.250 1.00 88.50 512 GLN A CA 1
ATOM 3689 C C . GLN A 1 512 ? 2.210 17.626 -14.543 1.00 88.50 512 GLN A C 1
ATOM 3691 O O . GLN A 1 512 ? 1.108 18.161 -14.482 1.00 88.50 512 GLN A O 1
ATOM 3696 N N . GLN A 1 513 ? 2.828 17.415 -15.710 1.00 85.44 513 GLN A N 1
ATOM 3697 C CA . GLN A 1 513 ? 2.289 17.779 -17.031 1.00 85.44 513 GLN A CA 1
ATOM 3698 C C . GLN A 1 513 ? 1.519 16.629 -17.709 1.00 85.44 513 GLN A C 1
ATOM 3700 O O . GLN A 1 513 ? 0.761 16.871 -18.642 1.00 85.44 513 GLN A O 1
ATOM 3705 N N . GLN A 1 514 ? 1.686 15.393 -17.227 1.00 87.56 514 GLN A N 1
ATOM 3706 C CA . GLN A 1 514 ? 0.929 14.208 -17.636 1.00 87.56 514 GLN A CA 1
ATOM 3707 C C . GLN A 1 514 ? 0.506 13.429 -16.370 1.00 87.56 514 GLN A C 1
ATOM 3709 O O . GLN A 1 514 ? 1.074 12.380 -16.067 1.00 87.56 514 GLN A O 1
ATOM 3714 N N . PRO A 1 515 ? -0.460 13.937 -15.575 1.00 88.81 515 PRO A N 1
ATOM 3715 C CA . PRO A 1 515 ? -0.871 13.323 -14.304 1.00 88.81 515 PRO A CA 1
ATOM 3716 C C . PRO A 1 515 ? -1.806 12.108 -14.492 1.00 88.81 515 PRO A C 1
ATOM 3718 O O . PRO A 1 515 ? -2.504 11.696 -13.568 1.00 88.81 515 PRO A O 1
ATOM 3721 N N . SER A 1 516 ? -1.866 11.549 -15.703 1.00 88.44 516 SER A N 1
ATOM 3722 C CA . SER A 1 516 ? -2.729 10.429 -16.073 1.00 88.44 516 SER A CA 1
ATOM 3723 C C . SER A 1 516 ? -2.100 9.093 -15.675 1.00 88.44 516 SER A C 1
ATOM 3725 O O . SER A 1 516 ? -1.154 8.633 -16.315 1.00 88.44 516 SER A O 1
ATOM 3727 N N . PHE A 1 517 ? -2.655 8.444 -14.656 1.00 94.19 517 PHE A N 1
ATOM 3728 C CA . PHE A 1 517 ? -2.318 7.060 -14.317 1.00 94.19 517 PHE A CA 1
ATOM 3729 C C . PHE A 1 517 ? -2.786 6.073 -15.411 1.00 94.19 517 PHE A C 1
ATOM 3731 O O . PHE A 1 517 ? -3.709 6.390 -16.166 1.00 94.19 517 PHE A O 1
ATOM 3738 N N . PRO A 1 518 ? -2.180 4.871 -15.517 1.00 90.38 518 PRO A N 1
ATOM 3739 C CA . PRO A 1 518 ? -2.660 3.822 -16.420 1.00 90.38 518 PRO A CA 1
ATOM 3740 C C . PRO A 1 518 ? -4.108 3.427 -16.098 1.00 90.38 518 PRO A C 1
ATOM 3742 O O . PRO A 1 518 ? -4.516 3.452 -14.942 1.00 90.38 518 PRO A O 1
ATOM 3745 N N . GLU A 1 519 ? -4.872 3.021 -17.116 1.00 84.31 519 GLU A N 1
ATOM 3746 C CA . GLU A 1 519 ? -6.347 2.936 -17.104 1.00 84.31 519 GLU A CA 1
ATOM 3747 C C . GLU A 1 519 ? -6.973 2.225 -15.886 1.00 84.31 519 GLU A C 1
ATOM 3749 O O . GLU A 1 519 ? -8.005 2.675 -15.388 1.00 84.31 519 GLU A O 1
ATOM 3754 N N . ARG A 1 520 ? -6.359 1.146 -15.374 1.00 87.25 520 ARG A N 1
ATOM 3755 C CA . ARG A 1 520 ? -6.837 0.457 -14.160 1.00 87.25 520 ARG A CA 1
ATOM 3756 C C . ARG A 1 520 ? -6.675 1.291 -12.892 1.00 87.25 520 ARG A C 1
ATOM 3758 O O . ARG A 1 520 ? -7.574 1.292 -12.064 1.00 87.25 520 ARG A O 1
ATOM 3765 N N . GLN A 1 521 ? -5.562 2.011 -12.786 1.00 91.81 521 GLN A N 1
ATOM 3766 C CA . GLN A 1 521 ? -5.227 2.916 -11.685 1.00 91.81 521 GLN A CA 1
ATOM 3767 C C . GLN A 1 521 ? -5.830 4.326 -11.852 1.00 91.81 521 GLN A C 1
ATOM 3769 O O . GLN A 1 521 ? -5.580 5.197 -11.019 1.00 91.81 521 GLN A O 1
ATOM 3774 N N . ALA A 1 522 ? -6.591 4.561 -12.922 1.00 88.06 522 ALA A N 1
ATOM 3775 C CA . ALA A 1 522 ? -7.340 5.783 -13.186 1.00 88.06 522 ALA A CA 1
ATOM 3776 C C . ALA A 1 522 ? -8.852 5.535 -13.050 1.00 88.06 522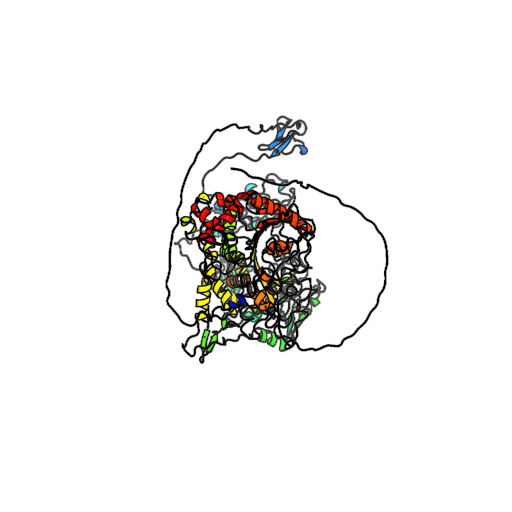 ALA A C 1
ATOM 3778 O O . ALA A 1 522 ? -9.316 4.395 -13.107 1.00 88.06 522 ALA A O 1
ATOM 3779 N N . PHE A 1 523 ? -9.624 6.619 -12.904 1.00 87.19 523 PHE A N 1
ATOM 3780 C CA . PHE A 1 523 ? -11.093 6.586 -12.793 1.00 87.19 523 PHE A CA 1
ATOM 3781 C C . PHE A 1 523 ? -11.617 5.721 -11.627 1.00 87.19 523 PHE A C 1
ATOM 3783 O O . PHE A 1 523 ? -12.665 5.094 -11.727 1.00 87.19 523 PHE A O 1
ATOM 3790 N N . ILE A 1 524 ? -10.869 5.696 -10.522 1.00 95.88 524 ILE A N 1
ATOM 3791 C CA . ILE A 1 524 ? -11.242 5.060 -9.253 1.00 95.88 524 ILE A CA 1
ATOM 3792 C C . ILE A 1 524 ? -12.217 6.000 -8.525 1.00 95.88 524 ILE A C 1
ATOM 3794 O O . ILE A 1 524 ? -11.841 7.126 -8.193 1.00 95.88 524 ILE A O 1
ATOM 3798 N N . ALA A 1 525 ? -13.451 5.559 -8.273 1.00 96.81 525 ALA A N 1
ATOM 3799 C CA . ALA A 1 525 ? -14.457 6.339 -7.555 1.00 96.81 525 ALA A CA 1
ATOM 3800 C C . ALA A 1 525 ? -14.342 6.170 -6.032 1.00 96.81 525 ALA A C 1
ATOM 3802 O O . ALA A 1 525 ? -14.582 7.128 -5.291 1.00 96.81 525 ALA A O 1
ATOM 3803 N N . THR A 1 526 ? -13.944 4.983 -5.563 1.00 98.69 526 THR A N 1
ATOM 3804 C CA . THR A 1 526 ? -13.860 4.660 -4.130 1.00 98.69 526 THR A CA 1
ATOM 3805 C C . THR A 1 526 ? -12.511 4.068 -3.715 1.00 98.69 526 THR A C 1
ATOM 3807 O O . THR A 1 526 ? -11.848 3.346 -4.461 1.00 98.69 526 THR A O 1
ATOM 3810 N N . GLY A 1 527 ? -12.090 4.362 -2.485 1.00 98.62 527 GLY A N 1
ATOM 3811 C CA . GLY A 1 527 ? -10.812 3.910 -1.941 1.00 98.62 527 GLY A CA 1
ATOM 3812 C C . GLY A 1 527 ? -10.912 3.342 -0.532 1.00 98.62 527 GLY A C 1
ATOM 3813 O O . GLY A 1 527 ? -11.575 3.922 0.324 1.00 98.62 527 GLY A O 1
ATOM 3814 N N . LEU A 1 528 ? -10.194 2.249 -0.273 1.00 98.94 528 LEU A N 1
ATOM 3815 C CA . LEU A 1 528 ? -9.925 1.742 1.072 1.00 98.94 528 LEU A CA 1
ATOM 3816 C C . LEU A 1 528 ? -8.421 1.826 1.369 1.00 98.94 528 LEU A C 1
ATOM 3818 O O . LEU A 1 528 ? -7.615 1.099 0.786 1.00 98.94 528 LEU A O 1
ATOM 3822 N N . CYS A 1 529 ? -8.045 2.707 2.291 1.00 98.94 529 CYS A N 1
ATOM 3823 C CA . CYS A 1 529 ? -6.688 2.834 2.811 1.00 98.94 529 CYS A CA 1
ATOM 3824 C C . CYS A 1 529 ? -6.522 2.002 4.090 1.00 98.94 529 CYS A C 1
ATOM 3826 O O . CYS A 1 529 ? -7.318 2.141 5.020 1.00 98.94 529 CYS A O 1
ATOM 3828 N N . ILE A 1 530 ? -5.487 1.158 4.150 1.00 98.75 530 ILE A N 1
ATOM 3829 C CA . ILE A 1 530 ? -5.170 0.309 5.311 1.00 98.75 530 ILE A CA 1
ATOM 3830 C C . ILE A 1 530 ? -3.710 0.534 5.717 1.00 98.75 530 ILE A C 1
ATOM 3832 O O . ILE A 1 530 ? -2.786 0.120 5.009 1.00 98.75 530 ILE A O 1
ATOM 3836 N N . SER A 1 531 ? -3.501 1.185 6.863 1.00 98.44 531 SER A N 1
ATOM 3837 C CA . SER A 1 531 ? -2.171 1.630 7.288 1.00 98.44 531 SER A CA 1
ATOM 3838 C C . SER A 1 531 ? -1.182 0.497 7.582 1.00 98.44 531 SER A C 1
ATOM 3840 O O . SER A 1 531 ? -1.554 -0.666 7.765 1.00 98.44 531 SER A O 1
ATOM 3842 N N . GLY A 1 532 ? 0.090 0.848 7.761 1.00 97.06 532 GLY A N 1
ATOM 3843 C CA . GLY A 1 532 ? 1.064 -0.037 8.392 1.00 97.06 532 GLY A CA 1
ATOM 3844 C C . GLY A 1 532 ? 0.800 -0.274 9.883 1.00 97.06 532 GLY A C 1
ATOM 3845 O O . GLY A 1 532 ? -0.188 0.205 10.447 1.00 97.06 532 GLY A O 1
ATOM 3846 N N . GLY A 1 533 ? 1.681 -1.062 10.512 1.00 92.81 533 GLY A N 1
ATOM 3847 C CA . GLY A 1 533 ? 1.528 -1.538 11.898 1.00 92.81 533 GLY A CA 1
ATOM 3848 C C . GLY A 1 533 ? 1.604 -3.061 12.081 1.00 92.81 533 GLY A C 1
ATOM 3849 O O . GLY A 1 533 ? 1.038 -3.582 13.040 1.00 92.81 533 GLY A O 1
ATOM 3850 N N . GLY A 1 534 ? 2.246 -3.790 11.158 1.00 94.38 534 GLY A N 1
ATOM 3851 C CA . GLY A 1 534 ? 2.450 -5.244 11.255 1.00 94.38 534 GLY A CA 1
ATOM 3852 C C . GLY A 1 534 ? 1.174 -6.037 11.577 1.00 94.38 534 GLY A C 1
ATOM 3853 O O . GLY A 1 534 ? 0.088 -5.748 11.068 1.00 94.38 534 GLY A O 1
ATOM 3854 N N . SER A 1 535 ? 1.289 -7.020 12.466 1.00 97.25 535 SER A N 1
ATOM 3855 C CA . SER A 1 535 ? 0.186 -7.912 12.842 1.00 97.25 535 SER A CA 1
ATOM 3856 C C . SER A 1 535 ? -1.030 -7.206 13.455 1.00 97.25 535 SER A C 1
ATOM 3858 O O . SER A 1 535 ? -2.150 -7.666 13.244 1.00 97.25 535 SER A O 1
ATOM 3860 N N . ARG A 1 536 ? -0.848 -6.066 14.146 1.00 97.56 536 ARG A N 1
ATOM 3861 C CA . ARG A 1 536 ? -1.963 -5.219 14.617 1.00 97.56 536 ARG A CA 1
ATOM 3862 C C . ARG A 1 536 ? -2.803 -4.740 13.432 1.00 97.56 536 ARG A C 1
ATOM 3864 O O . ARG A 1 536 ? -4.025 -4.876 13.443 1.00 97.56 536 ARG A O 1
ATOM 3871 N N . SER A 1 537 ? -2.152 -4.233 12.385 1.00 98.12 537 SER A N 1
ATOM 3872 C CA . SER A 1 537 ? -2.858 -3.796 11.177 1.00 98.12 537 SER A CA 1
ATOM 3873 C C . SER A 1 537 ? -3.500 -4.967 10.424 1.00 98.12 537 SER A C 1
ATOM 3875 O O . SER A 1 537 ? -4.641 -4.851 9.987 1.00 98.12 537 SER A O 1
ATOM 3877 N N . ALA A 1 538 ? -2.837 -6.126 10.353 1.00 98.44 538 ALA A N 1
ATOM 3878 C CA . ALA A 1 538 ? -3.405 -7.310 9.705 1.00 98.44 538 ALA A CA 1
ATOM 3879 C C . ALA A 1 538 ? -4.671 -7.846 10.413 1.00 98.44 538 ALA A C 1
ATOM 3881 O O . ALA A 1 538 ? -5.651 -8.183 9.747 1.00 98.44 538 ALA A O 1
ATOM 3882 N N . ALA A 1 539 ? -4.681 -7.879 11.751 1.00 98.56 539 ALA A N 1
ATOM 3883 C CA . ALA A 1 539 ? -5.854 -8.266 12.540 1.00 98.56 539 ALA A CA 1
ATOM 3884 C C . ALA A 1 539 ? -7.006 -7.252 12.410 1.00 98.56 539 ALA A C 1
ATOM 3886 O O . ALA A 1 539 ? -8.156 -7.643 12.219 1.00 98.56 539 ALA A O 1
ATOM 3887 N N . SER A 1 540 ? -6.704 -5.950 12.430 1.00 98.62 540 SER A N 1
ATOM 3888 C CA . SER A 1 540 ? -7.692 -4.899 12.150 1.00 98.62 540 SER A CA 1
ATOM 3889 C C . SER A 1 540 ? -8.300 -5.028 10.745 1.00 98.62 540 SER A C 1
ATOM 3891 O O . SER A 1 540 ? -9.522 -5.003 10.585 1.00 98.62 540 SER A O 1
ATOM 3893 N N . ALA A 1 541 ? -7.461 -5.240 9.725 1.00 98.75 541 ALA A N 1
ATOM 3894 C CA . ALA A 1 541 ? -7.886 -5.380 8.336 1.00 98.75 541 ALA A CA 1
ATOM 3895 C C . ALA A 1 541 ? -8.856 -6.556 8.130 1.00 98.75 541 ALA A C 1
ATOM 3897 O O . ALA A 1 541 ? -9.809 -6.424 7.364 1.00 98.75 541 ALA A O 1
ATOM 3898 N N . LEU A 1 542 ? -8.667 -7.673 8.846 1.00 98.81 542 LEU A N 1
ATOM 3899 C CA . LEU A 1 542 ? -9.638 -8.773 8.887 1.00 98.81 542 LEU A CA 1
ATOM 3900 C C . LEU A 1 542 ? -11.017 -8.289 9.368 1.00 98.81 542 LEU A C 1
ATOM 3902 O O . LEU A 1 542 ? -12.014 -8.566 8.701 1.00 98.81 542 LEU A O 1
ATOM 3906 N N . GLY A 1 543 ? -11.074 -7.542 10.474 1.00 98.75 543 GLY A N 1
ATOM 3907 C CA . GLY A 1 543 ? -12.319 -6.980 11.007 1.00 98.75 543 GLY A CA 1
ATOM 3908 C C . GLY A 1 543 ? -13.037 -6.066 10.013 1.00 98.75 543 GLY A C 1
ATOM 3909 O O . GLY A 1 543 ? -14.214 -6.270 9.708 1.00 98.75 543 GLY A O 1
ATOM 3910 N N . VAL A 1 544 ? -12.302 -5.114 9.430 1.00 98.81 544 VAL A N 1
ATOM 3911 C CA . VAL A 1 544 ? -12.843 -4.167 8.441 1.00 98.81 544 VAL A CA 1
ATOM 3912 C C . VAL A 1 544 ? -13.352 -4.887 7.189 1.00 98.81 544 VAL A C 1
ATOM 3914 O O . VAL A 1 544 ? -14.487 -4.665 6.766 1.00 98.81 544 VAL A O 1
ATOM 3917 N N . LEU A 1 545 ? -12.557 -5.790 6.604 1.00 98.81 545 LEU A N 1
ATOM 3918 C CA . LEU A 1 545 ? -12.939 -6.518 5.387 1.00 98.81 545 LEU A CA 1
ATOM 3919 C C . LEU A 1 545 ? -14.127 -7.465 5.630 1.00 98.81 545 LEU A C 1
ATOM 3921 O O . LEU A 1 545 ? -14.989 -7.593 4.760 1.00 98.81 545 LEU A O 1
ATOM 3925 N N . ARG A 1 546 ? -14.223 -8.086 6.815 1.00 98.62 546 ARG A N 1
ATOM 3926 C CA . ARG A 1 546 ? -15.368 -8.916 7.227 1.00 98.62 546 ARG A CA 1
ATOM 3927 C C . ARG A 1 546 ? -16.648 -8.097 7.398 1.00 98.62 546 ARG A C 1
ATOM 3929 O O . ARG A 1 546 ? -17.707 -8.544 6.951 1.00 98.62 546 ARG A O 1
ATOM 3936 N N . ALA A 1 547 ? -16.568 -6.907 7.990 1.00 98.69 547 ALA A N 1
ATOM 3937 C CA . ALA A 1 547 ? -17.718 -6.016 8.115 1.00 98.69 547 ALA A CA 1
ATOM 3938 C C . ALA A 1 547 ? -18.188 -5.509 6.740 1.00 98.69 547 ALA A C 1
ATOM 3940 O O . ALA A 1 547 ? -19.368 -5.627 6.414 1.00 98.69 547 ALA A O 1
ATOM 3941 N N . LEU A 1 548 ? -17.267 -5.054 5.881 1.00 98.56 548 LEU A N 1
ATOM 3942 C CA . LEU A 1 548 ? -17.577 -4.655 4.501 1.00 98.56 548 LEU A CA 1
ATOM 3943 C C . LEU A 1 548 ? -18.176 -5.808 3.677 1.00 98.56 548 LEU A C 1
ATOM 3945 O O . LEU A 1 548 ? -19.075 -5.577 2.870 1.00 98.56 548 LEU A O 1
ATOM 3949 N N . HIS A 1 549 ? -17.733 -7.050 3.892 1.00 97.69 549 HIS A N 1
ATOM 3950 C CA . HIS A 1 549 ? -18.349 -8.236 3.289 1.00 97.69 549 HIS A CA 1
ATOM 3951 C C . HIS A 1 549 ? -19.778 -8.453 3.809 1.00 97.69 549 HIS A C 1
ATOM 3953 O O . HIS A 1 549 ? -20.705 -8.608 3.017 1.00 97.69 549 HIS A O 1
ATOM 3959 N N . SER A 1 550 ? -19.967 -8.395 5.130 1.00 97.56 550 SER A N 1
ATOM 3960 C CA . SER A 1 550 ? -21.257 -8.617 5.802 1.00 97.56 550 SER A CA 1
ATOM 3961 C C . SER A 1 550 ? -22.306 -7.543 5.479 1.00 97.56 550 SER A C 1
ATOM 3963 O O . SER A 1 550 ? -23.499 -7.832 5.478 1.00 97.56 550 SER A O 1
ATOM 3965 N N . LEU A 1 551 ? -21.868 -6.318 5.171 1.00 97.81 551 LEU A N 1
ATOM 3966 C CA . LEU A 1 551 ? -22.706 -5.202 4.715 1.00 97.81 551 LEU A CA 1
ATOM 3967 C C . LEU A 1 551 ? -22.956 -5.196 3.192 1.00 97.81 551 LEU A C 1
ATOM 3969 O O . LEU A 1 551 ? -23.697 -4.342 2.700 1.00 97.81 551 LEU A O 1
ATOM 3973 N N . GLY A 1 552 ? -22.336 -6.114 2.438 1.00 97.25 552 GLY A N 1
ATOM 3974 C CA . GLY A 1 552 ? -22.429 -6.177 0.975 1.00 97.25 552 GLY A CA 1
ATOM 3975 C C . GLY A 1 552 ? -21.686 -5.054 0.237 1.00 97.25 552 GLY A C 1
ATOM 3976 O O . GLY A 1 552 ? -22.026 -4.757 -0.903 1.00 97.25 552 GLY A O 1
ATOM 3977 N N . LEU A 1 553 ? -20.697 -4.420 0.877 1.00 98.12 553 LEU A N 1
ATOM 3978 C CA . LEU A 1 553 ? -20.003 -3.219 0.391 1.00 98.12 553 LEU A CA 1
ATOM 3979 C C . LEU A 1 553 ? -18.691 -3.497 -0.357 1.00 98.12 553 LEU A C 1
ATOM 3981 O O . LEU A 1 553 ? -18.235 -2.634 -1.099 1.00 98.12 553 LEU A O 1
ATOM 3985 N N . LEU A 1 554 ? -18.093 -4.689 -0.224 1.00 96.56 554 LEU A N 1
ATOM 3986 C CA . LEU A 1 554 ? -16.866 -5.042 -0.966 1.00 96.56 554 LEU A CA 1
ATOM 3987 C C . LEU A 1 554 ? -16.942 -4.834 -2.498 1.00 96.56 554 LEU A C 1
ATOM 3989 O O . LEU A 1 554 ? -15.933 -4.404 -3.054 1.00 96.56 554 LEU A O 1
ATOM 3993 N N . PRO A 1 555 ? -18.072 -5.082 -3.201 1.00 96.69 555 PRO A N 1
ATOM 3994 C CA . PRO A 1 555 ? -18.179 -4.797 -4.636 1.00 96.69 555 PRO A CA 1
ATOM 3995 C C . PRO A 1 555 ? -18.065 -3.309 -4.993 1.00 96.69 555 PRO A C 1
ATOM 3997 O O . PRO A 1 555 ? -17.774 -2.991 -6.140 1.00 96.69 555 PRO A O 1
ATOM 4000 N N . GLY A 1 556 ? -18.297 -2.413 -4.028 1.00 97.44 556 GLY A N 1
ATOM 4001 C CA . GLY A 1 556 ? -18.173 -0.965 -4.177 1.00 97.44 556 GLY A CA 1
ATOM 4002 C C . GLY A 1 556 ? -16.794 -0.414 -3.810 1.00 97.44 556 GLY A C 1
ATOM 4003 O O . GLY A 1 556 ? -16.675 0.798 -3.668 1.00 97.44 556 GLY A O 1
ATOM 4004 N N . VAL A 1 557 ? -15.769 -1.259 -3.621 1.00 98.38 557 VAL A N 1
ATOM 4005 C CA . VAL A 1 557 ? -14.377 -0.853 -3.346 1.00 98.38 557 VAL A CA 1
ATOM 4006 C C . VAL A 1 557 ? -13.542 -0.982 -4.628 1.00 98.38 557 VAL A C 1
ATOM 4008 O O . VAL A 1 557 ? -13.073 -2.071 -4.958 1.00 98.38 557 VAL A O 1
ATOM 4011 N N . ASP A 1 558 ? -13.318 0.119 -5.349 1.00 98.00 558 ASP A N 1
ATOM 4012 C CA . ASP A 1 558 ? -12.536 0.106 -6.598 1.00 98.00 558 ASP A CA 1
ATOM 4013 C C . ASP A 1 558 ? -11.044 -0.160 -6.352 1.00 98.00 558 ASP A C 1
ATOM 4015 O O . ASP A 1 558 ? -10.394 -0.881 -7.119 1.00 98.00 558 ASP A O 1
ATOM 4019 N N . ALA A 1 559 ? -10.489 0.428 -5.286 1.00 98.56 559 ALA A N 1
ATOM 4020 C CA . ALA A 1 559 ? -9.068 0.346 -4.970 1.00 98.56 559 ALA A CA 1
ATOM 4021 C C . ALA A 1 559 ? -8.777 0.110 -3.483 1.00 98.56 559 ALA A C 1
ATOM 4023 O O . ALA A 1 559 ? -9.358 0.750 -2.606 1.00 98.56 559 ALA A O 1
ATOM 4024 N N . ILE A 1 560 ? -7.787 -0.745 -3.213 1.00 98.81 560 ILE A N 1
ATOM 4025 C CA . ILE A 1 560 ? -7.109 -0.826 -1.912 1.00 98.81 560 ILE A CA 1
ATOM 4026 C C . ILE A 1 560 ? -5.736 -0.159 -2.028 1.00 98.81 560 ILE A C 1
ATOM 4028 O O . ILE A 1 560 ? -4.979 -0.450 -2.955 1.00 98.81 560 ILE A O 1
ATOM 4032 N N . SER A 1 561 ? -5.393 0.696 -1.066 1.00 98.81 561 SER A N 1
ATOM 4033 C CA . SER A 1 561 ? -4.044 1.240 -0.877 1.00 98.81 561 SER A CA 1
ATOM 4034 C C . SER A 1 561 ? -3.543 0.832 0.504 1.00 98.81 561 SER A C 1
ATOM 4036 O O . SER A 1 561 ? -4.174 1.166 1.506 1.00 98.81 561 SER A O 1
ATOM 4038 N N . ALA A 1 562 ? -2.460 0.058 0.581 1.00 98.75 562 ALA A N 1
ATOM 4039 C CA . ALA A 1 562 ? -2.048 -0.560 1.836 1.00 98.75 562 ALA A CA 1
ATOM 4040 C C . ALA A 1 562 ? -0.533 -0.580 2.050 1.00 98.75 562 ALA A C 1
ATOM 4042 O O . ALA A 1 562 ? 0.256 -0.728 1.115 1.00 98.75 562 ALA A O 1
ATOM 4043 N N . VAL A 1 563 ? -0.142 -0.473 3.318 1.00 98.44 563 VAL A N 1
ATOM 4044 C CA . VAL A 1 563 ? 1.251 -0.356 3.769 1.00 98.44 563 VAL A CA 1
ATOM 4045 C C . VAL A 1 563 ? 1.548 -1.460 4.785 1.00 98.44 563 VAL A C 1
ATOM 4047 O O . VAL A 1 563 ? 0.686 -1.798 5.595 1.00 98.44 563 VAL A O 1
ATOM 4050 N N . SER A 1 564 ? 2.753 -2.038 4.770 1.00 96.88 564 SER A N 1
ATOM 4051 C CA . SER A 1 564 ? 3.266 -2.927 5.825 1.00 96.88 564 SER A CA 1
ATOM 4052 C C . SER A 1 564 ? 2.285 -4.047 6.209 1.00 96.88 564 SER A C 1
ATOM 4054 O O . SER A 1 564 ? 1.852 -4.803 5.340 1.00 96.88 564 SER A O 1
ATOM 4056 N N . GLY A 1 565 ? 1.873 -4.147 7.475 1.00 97.50 565 GLY A N 1
ATOM 4057 C CA . GLY A 1 565 ? 0.852 -5.097 7.940 1.00 97.50 565 GLY A CA 1
ATOM 4058 C C . GLY A 1 565 ? -0.511 -5.016 7.235 1.00 97.50 565 GLY A C 1
ATOM 4059 O O . GLY A 1 565 ? -1.162 -6.041 7.033 1.00 97.50 565 GLY A O 1
ATOM 4060 N N . GLY A 1 566 ? -0.921 -3.826 6.784 1.00 98.38 566 GLY A N 1
ATOM 4061 C CA . GLY A 1 566 ? -2.089 -3.664 5.919 1.00 98.38 566 GLY A CA 1
ATOM 4062 C C . GLY A 1 566 ? -1.875 -4.317 4.552 1.00 98.38 566 GLY A C 1
ATOM 4063 O O . GLY A 1 566 ? -2.785 -4.958 4.022 1.00 98.38 566 GLY A O 1
ATOM 4064 N N . SER A 1 567 ? -0.656 -4.233 4.001 1.00 98.62 567 SER A N 1
ATOM 4065 C CA . SER A 1 567 ? -0.288 -4.928 2.759 1.00 98.62 567 SER A CA 1
ATOM 4066 C C . SER A 1 567 ? -0.250 -6.451 2.932 1.00 98.62 567 SER A C 1
ATOM 4068 O O . SER A 1 567 ? -0.643 -7.157 2.008 1.00 98.62 567 SER A O 1
ATOM 4070 N N . TRP A 1 568 ? 0.131 -6.967 4.112 1.00 98.50 568 TRP A N 1
ATOM 4071 C CA . TRP A 1 568 ? 0.115 -8.406 4.412 1.00 98.50 568 TRP A CA 1
ATOM 4072 C C . TRP A 1 568 ? -1.299 -8.983 4.280 1.00 98.50 568 TRP A C 1
ATOM 4074 O O . TRP A 1 568 ? -1.521 -9.935 3.530 1.00 98.50 568 TRP A O 1
ATOM 4084 N N . ALA A 1 569 ? -2.269 -8.372 4.969 1.00 98.62 569 ALA A N 1
ATOM 4085 C CA . ALA A 1 569 ? -3.661 -8.802 4.907 1.00 98.62 569 ALA A CA 1
ATOM 4086 C C . ALA A 1 569 ? -4.273 -8.559 3.517 1.00 98.62 569 ALA A C 1
ATOM 4088 O O . ALA A 1 569 ? -4.930 -9.441 2.963 1.00 98.62 569 ALA A O 1
ATOM 4089 N N . SER A 1 570 ? -4.005 -7.400 2.909 1.00 98.75 570 SER A N 1
ATOM 4090 C CA . SER A 1 570 ? -4.517 -7.073 1.573 1.00 98.75 570 SER A CA 1
ATOM 4091 C C . SER A 1 570 ? -3.979 -8.023 0.499 1.00 98.75 570 SER A C 1
ATOM 4093 O O . SER A 1 570 ? -4.731 -8.440 -0.373 1.00 98.75 570 SER A O 1
ATOM 4095 N N . ALA A 1 571 ? -2.715 -8.446 0.577 1.00 98.69 571 ALA A N 1
ATOM 4096 C CA . ALA A 1 571 ? -2.131 -9.417 -0.345 1.00 98.69 571 ALA A CA 1
ATOM 4097 C C . ALA A 1 571 ? -2.827 -10.784 -0.270 1.00 98.69 571 ALA A C 1
ATOM 4099 O O . ALA A 1 571 ? -3.188 -11.349 -1.302 1.00 98.69 571 ALA A O 1
ATOM 4100 N N . VAL A 1 572 ? -3.073 -11.294 0.940 1.00 98.69 572 VAL A N 1
ATOM 4101 C CA . VAL A 1 572 ? -3.820 -12.546 1.133 1.00 98.69 572 VAL A CA 1
ATOM 4102 C C . VAL A 1 572 ? -5.268 -12.389 0.653 1.00 98.69 572 VAL A C 1
ATOM 4104 O O . VAL A 1 572 ? -5.748 -13.231 -0.103 1.00 98.69 572 VAL A O 1
ATOM 4107 N N . PHE A 1 573 ? -5.940 -11.281 0.980 1.00 98.75 573 PHE A N 1
ATOM 4108 C CA . PHE A 1 573 ? -7.292 -10.982 0.496 1.00 98.75 573 PHE A CA 1
ATOM 4109 C C . PHE A 1 573 ? -7.383 -10.884 -1.038 1.00 98.75 573 PHE A C 1
ATOM 4111 O O . PHE A 1 573 ? -8.340 -11.386 -1.622 1.00 98.75 573 PHE A O 1
ATOM 4118 N N . MET A 1 574 ? -6.415 -10.258 -1.710 1.00 98.56 574 MET A N 1
ATOM 4119 C CA . MET A 1 574 ? -6.447 -10.063 -3.165 1.00 98.56 574 MET A CA 1
ATOM 4120 C C . MET A 1 574 ? -6.128 -11.340 -3.954 1.00 98.56 574 MET A C 1
ATOM 4122 O O . MET A 1 574 ? -6.632 -11.493 -5.066 1.00 98.56 574 MET A O 1
ATOM 4126 N N . PHE A 1 575 ? -5.297 -12.242 -3.417 1.00 98.56 575 PHE A N 1
ATOM 4127 C CA . PHE A 1 575 ? -4.681 -13.316 -4.209 1.00 98.56 575 PHE A CA 1
ATOM 4128 C C . PHE A 1 575 ? -4.912 -14.749 -3.712 1.00 98.56 575 PHE A C 1
ATOM 4130 O O . PHE A 1 575 ? -4.827 -15.670 -4.527 1.00 98.56 575 PHE A O 1
ATOM 4137 N N . ALA A 1 576 ? -5.193 -14.983 -2.427 1.00 98.06 576 ALA A N 1
ATOM 4138 C CA . ALA A 1 576 ? -5.337 -16.346 -1.913 1.00 98.06 576 ALA A CA 1
ATOM 4139 C C . ALA A 1 576 ? -6.539 -17.056 -2.557 1.00 98.06 576 ALA A C 1
ATOM 4141 O O . ALA A 1 576 ? -7.641 -16.508 -2.606 1.00 98.06 576 ALA A O 1
ATOM 4142 N N . ASN A 1 577 ? -6.330 -18.286 -3.036 1.00 96.50 577 ASN A N 1
ATOM 4143 C CA . ASN A 1 577 ? -7.364 -19.096 -3.686 1.00 96.50 577 ASN A CA 1
ATOM 4144 C C . ASN A 1 577 ? -8.297 -19.747 -2.647 1.00 96.50 577 ASN A C 1
ATOM 4146 O O . ASN A 1 577 ? -8.293 -20.961 -2.461 1.00 96.50 577 ASN A O 1
ATOM 4150 N N . LEU A 1 578 ? -9.036 -18.900 -1.933 1.00 96.56 578 LEU A N 1
ATOM 4151 C CA . LEU A 1 578 ? -9.980 -19.230 -0.869 1.00 96.56 578 LEU A CA 1
ATOM 4152 C C . LEU A 1 578 ? -11.232 -18.356 -1.020 1.00 96.56 578 LEU A C 1
ATOM 4154 O O . LEU A 1 578 ? -11.163 -17.213 -1.491 1.00 96.56 578 LEU A O 1
ATOM 4158 N N . THR A 1 579 ? -12.384 -18.867 -0.591 1.00 95.94 579 THR A N 1
ATOM 4159 C CA . THR A 1 579 ? -13.629 -18.092 -0.572 1.00 95.94 579 THR A CA 1
ATOM 4160 C C . THR A 1 579 ? -13.553 -16.939 0.433 1.00 95.94 579 THR A C 1
ATOM 4162 O O . THR A 1 579 ? -12.779 -16.957 1.393 1.00 95.94 579 THR A O 1
ATOM 4165 N N . LEU A 1 580 ? -14.404 -15.923 0.252 1.00 95.81 580 LEU A N 1
ATOM 4166 C CA . LEU A 1 580 ? -14.550 -14.835 1.227 1.00 95.81 580 LEU A CA 1
ATOM 4167 C C . LEU A 1 580 ? -14.954 -15.352 2.620 1.00 95.81 580 LEU A C 1
ATOM 4169 O O . LEU A 1 580 ? -14.507 -14.792 3.617 1.00 95.81 580 LEU A O 1
ATOM 4173 N N . ALA A 1 581 ? -15.727 -16.441 2.695 1.00 95.12 581 ALA A N 1
ATOM 4174 C CA . ALA A 1 581 ? -16.127 -17.066 3.954 1.00 95.12 581 ALA A CA 1
ATOM 4175 C C . ALA A 1 581 ? -14.953 -17.746 4.684 1.00 95.12 581 ALA A C 1
ATOM 4177 O O . ALA A 1 581 ? -14.818 -17.577 5.891 1.00 95.12 581 ALA A O 1
ATOM 4178 N N . GLU A 1 582 ? -14.073 -18.459 3.975 1.00 96.88 582 GLU A N 1
ATOM 4179 C CA . GLU A 1 582 ? -12.878 -19.084 4.571 1.00 96.88 582 GLU A CA 1
ATOM 4180 C C . GLU A 1 582 ? -11.832 -18.042 4.991 1.00 96.88 582 GLU A C 1
ATOM 4182 O O . GLU A 1 582 ? -11.205 -18.172 6.043 1.00 96.88 582 GLU A O 1
ATOM 4187 N N . LEU A 1 583 ? -11.658 -16.989 4.183 1.00 97.31 583 LEU A N 1
ATOM 4188 C CA . LEU A 1 583 ? -10.725 -15.895 4.462 1.00 97.31 583 LEU A CA 1
ATOM 4189 C C . LEU A 1 583 ? -11.152 -15.061 5.667 1.00 97.31 583 LEU A C 1
ATOM 4191 O O . LEU A 1 583 ? -10.349 -14.838 6.570 1.00 97.31 583 LEU A O 1
ATOM 4195 N N . LEU A 1 584 ? -12.394 -14.575 5.661 1.00 97.88 584 LEU A N 1
ATOM 4196 C CA . LEU A 1 584 ? -12.874 -13.579 6.618 1.00 97.88 584 LEU A CA 1
ATOM 4197 C C . LEU A 1 584 ? -13.573 -14.215 7.826 1.00 97.88 584 LEU A C 1
ATOM 4199 O O . LEU A 1 584 ? -13.587 -13.620 8.902 1.00 97.88 584 LEU A O 1
ATOM 4203 N N . GLY A 1 585 ? -14.114 -15.426 7.686 1.00 96.50 585 GLY A N 1
ATOM 4204 C CA . GLY A 1 585 ? -14.974 -16.058 8.686 1.00 96.50 585 GLY A CA 1
ATOM 4205 C C . GLY A 1 585 ? -16.389 -15.474 8.716 1.00 96.50 585 GLY A C 1
ATOM 4206 O O . GLY A 1 585 ? -16.757 -14.609 7.917 1.00 96.50 585 GLY A O 1
ATOM 4207 N N . SER A 1 586 ? -17.197 -15.960 9.658 1.00 94.81 586 SER A N 1
ATOM 4208 C CA . SER A 1 586 ? -18.516 -15.401 9.968 1.00 94.81 586 SER A CA 1
ATOM 4209 C C . SER A 1 586 ? -18.410 -14.045 10.672 1.00 94.81 586 SER A C 1
ATOM 4211 O O . SER A 1 586 ? -17.397 -13.759 11.310 1.00 94.81 586 SER A O 1
ATOM 4213 N N . ARG A 1 587 ? -19.492 -13.254 10.620 1.00 94.94 587 ARG A N 1
ATOM 4214 C CA . ARG A 1 587 ? -19.654 -12.044 11.442 1.00 94.94 587 ARG A CA 1
ATOM 4215 C C . ARG A 1 587 ? -19.451 -12.369 12.932 1.00 94.94 587 ARG A C 1
ATOM 4217 O O . ARG A 1 587 ? -19.945 -13.401 13.393 1.00 94.94 587 ARG A O 1
ATOM 4224 N N . THR A 1 588 ? -18.782 -11.493 13.677 1.00 95.44 588 THR A N 1
ATOM 4225 C CA . THR A 1 588 ? -18.636 -11.613 15.137 1.00 95.44 588 THR A CA 1
ATOM 4226 C C . THR A 1 588 ? -19.852 -11.067 15.887 1.00 95.44 588 THR A C 1
ATOM 4228 O O . THR A 1 588 ? -20.479 -10.087 15.483 1.00 95.44 588 THR A O 1
ATOM 4231 N N . ASP A 1 589 ? -20.142 -11.699 17.021 1.00 96.88 589 ASP A N 1
ATOM 4232 C CA . ASP A 1 589 ? -21.077 -11.264 18.057 1.00 96.88 589 ASP A CA 1
ATOM 4233 C C . ASP A 1 589 ? -20.241 -11.021 19.333 1.00 96.88 589 ASP A C 1
ATOM 4235 O O . ASP A 1 589 ? -19.731 -12.002 19.891 1.00 96.88 589 ASP A O 1
ATOM 4239 N N . PRO A 1 590 ? -20.013 -9.761 19.764 1.00 98.00 590 PRO A N 1
ATOM 4240 C CA . PRO A 1 590 ? -19.130 -9.453 20.894 1.00 98.00 590 PRO A CA 1
ATOM 4241 C C . PRO A 1 590 ? -19.526 -10.175 22.187 1.00 98.00 590 PRO A C 1
ATOM 4243 O O . PRO A 1 590 ? -18.648 -10.653 22.906 1.00 98.00 590 PRO A O 1
ATOM 4246 N N . SER A 1 591 ? -20.829 -10.400 22.401 1.00 98.25 591 SER A N 1
ATOM 4247 C CA . SER A 1 591 ? -21.378 -11.125 23.559 1.00 98.25 591 SER A CA 1
ATOM 4248 C C . SER A 1 591 ? -20.954 -12.594 23.660 1.00 98.25 591 SER A C 1
ATOM 4250 O O . SER A 1 591 ? -21.154 -13.234 24.693 1.00 98.25 591 SER A O 1
ATOM 4252 N N . ARG A 1 592 ? -20.326 -13.146 22.612 1.00 97.88 592 ARG A N 1
ATOM 4253 C CA . ARG A 1 592 ? -19.813 -14.527 22.572 1.00 97.88 592 ARG A CA 1
ATOM 4254 C C . ARG A 1 592 ? -18.296 -14.623 22.706 1.00 97.88 592 ARG A C 1
ATOM 4256 O O . ARG A 1 592 ? -17.767 -15.734 22.708 1.00 97.88 592 ARG A O 1
ATOM 4263 N N . LEU A 1 593 ? -17.587 -13.500 22.823 1.00 98.12 593 LEU A N 1
ATOM 4264 C CA . LEU A 1 593 ? -16.123 -13.447 22.874 1.00 98.12 593 LEU A CA 1
ATOM 4265 C C . LEU A 1 593 ? -15.569 -13.764 24.266 1.00 98.12 593 LEU A C 1
ATOM 4267 O O . LEU A 1 593 ? -14.891 -12.948 24.888 1.00 98.12 593 LEU A O 1
ATOM 4271 N N . SER A 1 594 ? -15.852 -14.970 24.754 1.00 98.50 594 SER A N 1
ATOM 4272 C CA . SER A 1 594 ? -15.204 -15.532 25.942 1.00 98.50 594 SER A CA 1
ATOM 4273 C C . SER A 1 594 ? -13.705 -15.727 25.698 1.00 98.50 594 SER A C 1
ATOM 4275 O O . SER A 1 594 ? -13.250 -15.822 24.555 1.00 98.50 594 SER A O 1
ATOM 4277 N N . LEU A 1 595 ? -12.918 -15.861 26.762 1.00 98.31 595 LEU A N 1
ATOM 4278 C CA . LEU A 1 595 ? -11.485 -16.151 26.685 1.00 98.31 595 LEU A CA 1
ATOM 4279 C C . LEU A 1 595 ? -11.209 -17.481 25.964 1.00 98.31 595 LEU A C 1
ATOM 4281 O O . LEU A 1 595 ? -10.162 -17.641 25.335 1.00 98.31 595 LEU A O 1
ATOM 4285 N N . ALA A 1 596 ? -12.158 -18.421 26.025 1.00 97.94 596 ALA A N 1
ATOM 4286 C CA . ALA A 1 596 ? -12.130 -19.671 25.271 1.00 97.94 596 ALA A CA 1
ATOM 4287 C C . ALA A 1 596 ? -12.463 -19.473 23.779 1.00 97.94 596 ALA A C 1
ATOM 4289 O O . ALA A 1 596 ? -11.778 -20.041 22.930 1.00 97.94 596 ALA A O 1
ATOM 4290 N N . ALA A 1 597 ? -13.465 -18.650 23.446 1.00 97.81 597 ALA A N 1
ATOM 4291 C CA . ALA A 1 597 ? -13.819 -18.343 22.058 1.00 97.81 597 ALA A CA 1
ATOM 4292 C C . ALA A 1 597 ? -12.723 -17.528 21.354 1.00 97.81 597 ALA A C 1
ATOM 4294 O O . ALA A 1 597 ? -12.367 -17.822 20.217 1.00 97.81 597 ALA A O 1
ATOM 4295 N N . LEU A 1 598 ? -12.128 -16.555 22.048 1.00 98.12 598 LEU A N 1
ATOM 4296 C CA . LEU A 1 598 ? -10.999 -15.772 21.546 1.00 98.12 598 LEU A CA 1
ATOM 4297 C C . LEU A 1 598 ? -9.753 -16.637 21.317 1.00 98.12 598 LEU A C 1
ATOM 4299 O O . LEU A 1 598 ? -9.018 -16.391 20.367 1.00 98.12 598 LEU A O 1
ATOM 4303 N N . ALA A 1 599 ? -9.530 -17.671 22.132 1.00 97.56 599 ALA A N 1
ATOM 4304 C CA . ALA A 1 599 ? -8.425 -18.613 21.952 1.00 97.56 599 ALA A CA 1
ATOM 4305 C C . ALA A 1 599 ? -8.616 -19.605 20.782 1.00 97.56 599 ALA A C 1
ATOM 4307 O O . ALA A 1 599 ? -7.679 -20.340 20.460 1.00 97.56 599 ALA A O 1
ATOM 4308 N N . ALA A 1 600 ? -9.795 -19.654 20.150 1.00 97.12 600 ALA A N 1
ATOM 4309 C CA . ALA A 1 600 ? -10.039 -20.512 18.993 1.00 97.12 600 ALA A CA 1
ATOM 4310 C C . ALA A 1 600 ? -9.267 -20.017 17.748 1.00 97.12 600 ALA A C 1
ATOM 4312 O O . ALA A 1 600 ? -9.088 -18.808 17.585 1.00 97.12 600 ALA A O 1
ATOM 4313 N N . PRO A 1 601 ? -8.818 -20.913 16.843 1.00 96.81 601 PRO A N 1
ATOM 4314 C CA . PRO A 1 601 ? -8.088 -20.513 15.642 1.00 96.81 601 PRO A CA 1
ATOM 4315 C C . PRO A 1 601 ? -8.848 -19.463 14.812 1.00 96.81 601 PRO A C 1
ATOM 4317 O O . PRO A 1 601 ? -10.058 -19.608 14.622 1.00 96.81 601 PRO A O 1
ATOM 4320 N N . PRO A 1 602 ? -8.166 -18.422 14.300 1.00 95.94 602 PRO A N 1
ATOM 4321 C CA . PRO A 1 602 ? -8.808 -17.409 13.476 1.00 95.94 602 PRO A CA 1
ATOM 4322 C C . PRO A 1 602 ? -9.222 -17.990 12.108 1.00 95.94 602 PRO A C 1
ATOM 4324 O O . PRO A 1 602 ? -8.666 -19.003 11.670 1.00 95.94 602 PRO A O 1
ATOM 4327 N N . PRO A 1 603 ? -10.145 -17.336 11.375 1.00 96.69 603 PRO A N 1
ATOM 4328 C CA . PRO A 1 603 ? -10.347 -17.618 9.954 1.00 96.69 603 PRO A CA 1
ATOM 4329 C C . PRO A 1 603 ? -9.082 -17.279 9.154 1.00 96.69 603 PRO A C 1
ATOM 4331 O O . PRO A 1 603 ? -8.187 -16.593 9.654 1.00 96.69 603 PRO A O 1
ATOM 4334 N N . ALA A 1 604 ? -8.991 -17.754 7.910 1.00 97.50 604 ALA A N 1
ATOM 4335 C CA . ALA A 1 604 ? -7.702 -17.951 7.251 1.00 97.50 604 ALA A CA 1
ATOM 4336 C C . ALA A 1 604 ? -6.842 -16.673 7.161 1.00 97.50 604 ALA A C 1
ATOM 4338 O O . ALA A 1 604 ? -5.639 -16.734 7.399 1.00 97.50 604 ALA A O 1
ATOM 4339 N N . LEU A 1 605 ? -7.443 -15.504 6.909 1.00 97.62 605 LEU A N 1
ATOM 4340 C CA . LEU A 1 605 ? -6.725 -14.225 6.855 1.00 97.62 605 LEU A CA 1
ATOM 4341 C C . LEU A 1 605 ? -6.105 -13.817 8.209 1.00 97.62 605 LEU A C 1
ATOM 4343 O O . LEU A 1 605 ? -5.072 -13.153 8.233 1.00 97.62 605 LEU A O 1
ATOM 4347 N N . GLY A 1 606 ? -6.687 -14.227 9.337 1.00 96.62 606 GLY A N 1
ATOM 4348 C CA . GLY A 1 606 ? -6.200 -13.873 10.673 1.00 96.62 606 GLY A CA 1
ATOM 4349 C C . GLY A 1 606 ? -4.893 -14.563 11.070 1.00 96.62 606 GLY A C 1
ATOM 4350 O O . GLY A 1 606 ? -4.149 -14.011 11.880 1.00 96.62 606 GLY A O 1
ATOM 4351 N N . PHE A 1 607 ? -4.537 -15.696 10.446 1.00 96.00 607 PHE A N 1
ATOM 4352 C CA . PHE A 1 607 ? -3.231 -16.337 10.668 1.00 96.00 607 PHE A CA 1
ATOM 4353 C C . PHE A 1 607 ? -2.047 -15.439 10.273 1.00 96.00 607 PHE A C 1
ATOM 4355 O O . PHE A 1 607 ? -0.957 -15.595 10.822 1.00 96.00 607 PHE A O 1
ATOM 4362 N N . VAL A 1 608 ? -2.261 -14.455 9.388 1.00 96.00 608 VAL A N 1
ATOM 4363 C CA . VAL A 1 608 ? -1.272 -13.415 9.048 1.00 96.00 608 VAL A CA 1
ATOM 4364 C C . VAL A 1 608 ? -0.804 -12.658 10.296 1.00 96.00 608 VAL A C 1
ATOM 4366 O O . VAL A 1 608 ? 0.382 -12.369 10.427 1.00 96.00 608 VAL A O 1
ATOM 4369 N N . ALA A 1 609 ? -1.712 -12.371 11.234 1.00 96.69 609 ALA A N 1
ATOM 4370 C CA . ALA A 1 609 ? -1.397 -11.650 12.467 1.00 96.69 609 ALA A CA 1
ATOM 4371 C C . ALA A 1 609 ? -0.730 -12.531 13.544 1.00 96.69 609 ALA A C 1
ATOM 4373 O O . ALA A 1 609 ? -0.179 -12.011 14.512 1.00 96.69 609 ALA A O 1
ATOM 4374 N N . THR A 1 610 ? -0.756 -13.856 13.386 1.00 96.19 610 THR A N 1
ATOM 4375 C CA . THR A 1 610 ? -0.176 -14.826 14.333 1.00 96.19 610 THR A CA 1
ATOM 4376 C C . THR A 1 610 ? 1.038 -15.563 13.752 1.00 96.19 610 THR A C 1
ATOM 4378 O O . THR A 1 610 ? 1.489 -16.562 14.313 1.00 96.19 610 THR A O 1
ATOM 4381 N N . ALA A 1 611 ? 1.555 -15.118 12.603 1.00 93.75 611 ALA A N 1
ATOM 4382 C CA . ALA A 1 611 ? 2.660 -15.760 11.898 1.00 93.75 611 ALA A CA 1
ATOM 4383 C C . ALA A 1 611 ? 3.991 -15.575 12.650 1.00 93.75 611 ALA A C 1
ATOM 4385 O O . ALA A 1 611 ? 4.440 -14.450 12.861 1.00 93.75 611 ALA A O 1
ATOM 4386 N N . ALA A 1 612 ? 4.645 -16.680 13.027 1.00 89.50 612 ALA A N 1
ATOM 4387 C CA . ALA A 1 612 ? 5.896 -16.667 13.791 1.00 89.50 612 ALA A CA 1
ATOM 4388 C C . ALA A 1 612 ? 7.106 -16.256 12.925 1.00 89.50 612 ALA A C 1
ATOM 4390 O O . ALA A 1 612 ? 7.793 -17.106 12.333 1.00 89.50 612 ALA A O 1
ATOM 4391 N N . THR A 1 613 ? 7.371 -14.950 12.832 1.00 91.00 613 THR A N 1
ATOM 4392 C CA . THR A 1 613 ? 8.427 -14.408 11.969 1.00 91.00 613 THR A CA 1
ATOM 4393 C C . THR A 1 613 ? 9.816 -14.639 12.551 1.00 91.00 613 THR A C 1
ATOM 4395 O O . THR A 1 613 ? 10.715 -14.988 11.785 1.00 91.00 613 THR A O 1
ATOM 4398 N N . THR A 1 614 ? 10.001 -14.582 13.879 1.00 90.12 614 THR A N 1
ATOM 4399 C CA . THR A 1 614 ? 11.302 -14.848 14.519 1.00 90.12 614 THR A CA 1
ATOM 4400 C C . THR A 1 614 ? 11.787 -16.243 14.159 1.00 90.12 614 THR A C 1
ATOM 4402 O O . THR A 1 614 ? 12.830 -16.386 13.524 1.00 90.12 614 THR A O 1
ATOM 4405 N N . ARG A 1 615 ? 11.019 -17.287 14.509 1.00 90.06 615 ARG A N 1
ATOM 4406 C CA . ARG A 1 615 ? 11.410 -18.694 14.281 1.00 90.06 615 ARG A CA 1
ATOM 4407 C C . ARG A 1 615 ? 11.750 -18.949 12.811 1.00 90.06 615 ARG A C 1
ATOM 4409 O O . ARG A 1 615 ? 12.726 -19.636 12.511 1.00 90.06 615 ARG A O 1
ATOM 4416 N N . THR A 1 616 ? 10.962 -18.363 11.915 1.00 92.44 616 THR A N 1
ATOM 4417 C CA . THR A 1 616 ? 11.149 -18.470 10.469 1.00 92.44 616 THR A CA 1
ATOM 4418 C C . THR A 1 616 ? 12.447 -17.803 10.013 1.00 92.44 616 THR A C 1
ATOM 4420 O O . THR A 1 616 ? 13.243 -18.439 9.321 1.00 92.44 616 THR A O 1
ATOM 4423 N N . ALA A 1 617 ? 12.723 -16.577 10.466 1.00 90.12 617 ALA A N 1
ATOM 4424 C CA . ALA A 1 617 ? 13.975 -15.880 10.186 1.00 90.12 617 ALA A CA 1
ATOM 4425 C C . ALA A 1 617 ? 15.198 -16.648 10.718 1.00 90.12 617 ALA A C 1
ATOM 4427 O O . ALA A 1 617 ? 16.201 -16.757 10.012 1.00 90.12 617 ALA A O 1
ATOM 4428 N N . LEU A 1 618 ? 15.127 -17.244 11.917 1.00 88.50 618 LEU A N 1
ATOM 4429 C CA . LEU A 1 618 ? 16.260 -18.002 12.470 1.00 88.50 618 LEU A CA 1
ATOM 4430 C C . LEU A 1 618 ? 16.544 -19.260 11.628 1.00 88.50 618 LEU A C 1
ATOM 4432 O O . LEU A 1 618 ? 17.700 -19.544 11.311 1.00 88.50 618 LEU A O 1
ATOM 4436 N N . GLY A 1 619 ? 15.493 -19.971 11.199 1.00 90.19 619 GLY A N 1
ATOM 4437 C CA . GLY A 1 619 ? 15.602 -21.133 10.310 1.00 90.19 619 GLY A CA 1
ATOM 4438 C C . GLY A 1 619 ? 16.178 -20.783 8.934 1.00 90.19 619 GLY A C 1
ATOM 4439 O O . GLY A 1 619 ? 17.125 -21.425 8.478 1.00 90.19 619 GLY A O 1
ATOM 4440 N N . LEU A 1 620 ? 15.678 -19.716 8.302 1.00 88.69 620 LEU A N 1
ATOM 4441 C CA . LEU A 1 620 ? 16.208 -19.197 7.033 1.00 88.69 620 LEU A CA 1
ATOM 4442 C C . LEU A 1 620 ? 17.674 -18.753 7.168 1.00 88.69 620 LEU A C 1
ATOM 4444 O O . LEU A 1 620 ? 18.496 -19.027 6.289 1.00 88.69 620 LEU A O 1
ATOM 4448 N N . LYS A 1 621 ? 18.040 -18.124 8.292 1.00 86.88 621 LYS A N 1
ATOM 4449 C CA . LYS A 1 621 ? 19.421 -17.704 8.543 1.00 86.88 621 LYS A CA 1
ATOM 4450 C C . LYS A 1 621 ? 20.365 -18.893 8.738 1.00 86.88 621 LYS A C 1
ATOM 4452 O O . LYS A 1 621 ? 21.471 -18.864 8.200 1.00 86.88 621 LYS A O 1
ATOM 4457 N N . ALA A 1 622 ? 19.928 -19.952 9.424 1.00 87.06 622 ALA A N 1
ATOM 4458 C CA . ALA A 1 622 ? 20.679 -21.205 9.550 1.00 87.06 622 ALA A CA 1
ATOM 4459 C C . ALA A 1 622 ? 20.852 -21.916 8.189 1.00 87.06 622 ALA A C 1
ATOM 4461 O O . ALA A 1 622 ? 21.965 -22.322 7.830 1.00 87.06 622 ALA A O 1
ATOM 4462 N N . ALA A 1 623 ? 19.785 -21.966 7.380 1.00 84.25 623 ALA A N 1
ATOM 4463 C CA . ALA A 1 623 ? 19.822 -22.444 5.995 1.00 84.25 623 ALA A CA 1
ATOM 4464 C C . ALA A 1 623 ? 20.779 -21.622 5.105 1.00 84.25 623 ALA A C 1
ATOM 4466 O O . ALA A 1 623 ? 21.336 -22.146 4.139 1.00 84.25 623 ALA A O 1
ATOM 4467 N N . GLY A 1 624 ? 21.090 -20.381 5.491 1.00 79.88 624 GLY A N 1
ATOM 4468 C CA . GLY A 1 624 ? 22.186 -19.576 4.942 1.00 79.88 624 GLY A CA 1
ATOM 4469 C C . GLY A 1 624 ? 21.751 -18.347 4.153 1.00 79.88 624 GLY A C 1
ATOM 4470 O O . GLY A 1 624 ? 22.600 -17.742 3.501 1.00 79.88 624 GLY A O 1
ATOM 4471 N N . VAL A 1 625 ? 20.469 -17.975 4.217 1.00 83.31 625 VAL A N 1
ATOM 4472 C CA . VAL A 1 625 ? 19.926 -16.790 3.541 1.00 83.31 625 VAL A CA 1
ATOM 4473 C C . VAL A 1 625 ? 20.716 -15.532 3.968 1.00 83.31 625 VAL A C 1
ATOM 4475 O O . VAL A 1 625 ? 20.982 -15.336 5.168 1.00 83.31 625 VAL A O 1
ATOM 4478 N N . PRO A 1 626 ? 21.155 -14.680 3.019 1.00 79.00 626 PRO A N 1
ATOM 4479 C CA . PRO A 1 626 ? 21.871 -13.443 3.328 1.00 79.00 626 PRO A CA 1
ATOM 4480 C C . PRO A 1 626 ? 20.936 -12.429 3.991 1.00 79.00 626 PRO A C 1
ATOM 4482 O O . PRO A 1 626 ? 19.719 -12.501 3.845 1.00 79.00 626 PRO A O 1
ATOM 4485 N N . LEU A 1 627 ? 21.502 -11.458 4.710 1.00 77.44 627 LEU A N 1
ATOM 4486 C CA . LEU A 1 627 ? 20.718 -10.518 5.518 1.00 77.44 627 LEU A CA 1
ATOM 4487 C C . LEU A 1 627 ? 19.686 -9.725 4.685 1.00 77.44 627 LEU A C 1
ATOM 4489 O O . LEU A 1 627 ? 18.524 -9.683 5.074 1.00 77.44 627 LEU A O 1
ATOM 4493 N N . GLY A 1 628 ? 20.055 -9.229 3.501 1.00 74.69 628 GLY A N 1
ATOM 4494 C CA . GLY A 1 628 ? 19.183 -8.396 2.655 1.00 74.69 628 GLY A CA 1
ATOM 4495 C C . GLY A 1 628 ? 18.057 -9.148 1.944 1.00 74.69 628 GLY A C 1
ATOM 4496 O O . GLY A 1 628 ? 17.089 -8.540 1.495 1.00 74.69 628 GLY A O 1
ATOM 4497 N N . ALA A 1 629 ? 18.146 -10.481 1.875 1.00 83.50 629 ALA A N 1
ATOM 4498 C CA . ALA A 1 629 ? 17.027 -11.328 1.466 1.00 83.50 629 ALA A CA 1
ATOM 4499 C C . ALA A 1 629 ? 16.217 -11.832 2.672 1.00 83.50 629 ALA A C 1
ATOM 4501 O O . ALA A 1 629 ? 15.056 -12.195 2.510 1.00 83.50 629 ALA A O 1
ATOM 4502 N N . LEU A 1 630 ? 16.791 -11.837 3.883 1.00 87.69 630 LEU A N 1
ATOM 4503 C CA . LEU A 1 630 ? 16.237 -12.531 5.047 1.00 87.69 630 LEU A CA 1
ATOM 4504 C C . LEU A 1 630 ? 14.830 -12.060 5.412 1.00 87.69 630 LEU A C 1
ATOM 4506 O O . LEU A 1 630 ? 13.963 -12.898 5.650 1.00 87.69 630 LEU A O 1
ATOM 4510 N N . TRP A 1 631 ? 14.583 -10.748 5.433 1.00 91.94 631 TRP A N 1
ATOM 4511 C CA . TRP A 1 631 ? 13.260 -10.218 5.764 1.00 91.94 631 TRP A CA 1
ATOM 4512 C C . TRP A 1 631 ? 12.212 -10.575 4.703 1.00 91.94 631 TRP A C 1
ATOM 4514 O O . TRP A 1 631 ? 11.170 -11.138 5.029 1.00 91.94 631 TRP A O 1
ATOM 4524 N N . VAL A 1 632 ? 12.525 -10.349 3.424 1.00 93.00 632 VAL A N 1
ATOM 4525 C CA . VAL A 1 632 ? 11.637 -10.682 2.298 1.00 93.00 632 VAL A CA 1
ATOM 4526 C C . VAL A 1 632 ? 11.349 -12.187 2.251 1.00 93.00 632 VAL A C 1
ATOM 4528 O O . VAL A 1 632 ? 10.197 -12.587 2.098 1.00 93.00 632 VAL A O 1
ATOM 4531 N N . SER A 1 633 ? 12.360 -13.035 2.468 1.00 93.56 633 SER A N 1
ATOM 4532 C CA . SER A 1 633 ? 12.193 -14.486 2.599 1.00 93.56 633 SER A CA 1
ATOM 4533 C C . SER A 1 633 ? 11.380 -14.879 3.837 1.00 93.56 633 SER A C 1
ATOM 4535 O O . SER A 1 633 ? 10.641 -15.856 3.780 1.00 93.56 633 SER A O 1
ATOM 4537 N N . THR A 1 634 ? 11.472 -14.132 4.942 1.00 95.12 634 THR A N 1
ATOM 4538 C CA . THR A 1 634 ? 10.683 -14.382 6.161 1.00 95.12 634 THR A CA 1
ATOM 4539 C C . THR A 1 634 ? 9.209 -14.062 5.932 1.00 95.12 634 THR A C 1
ATOM 4541 O O . THR A 1 634 ? 8.364 -14.895 6.246 1.00 95.12 634 THR A O 1
ATOM 4544 N N . VAL A 1 635 ? 8.888 -12.921 5.314 1.00 96.69 635 VAL A N 1
ATOM 4545 C CA . VAL A 1 635 ? 7.511 -12.570 4.917 1.00 96.69 635 VAL A CA 1
ATOM 4546 C C . VAL A 1 635 ? 6.965 -13.586 3.906 1.00 96.69 635 VAL A C 1
ATOM 4548 O O . VAL A 1 635 ? 5.854 -14.089 4.070 1.00 96.69 635 VAL A O 1
ATOM 4551 N N . ALA A 1 636 ? 7.769 -13.974 2.911 1.00 96.75 636 ALA A N 1
ATOM 4552 C CA . ALA A 1 636 ? 7.408 -15.014 1.952 1.00 96.75 636 ALA A CA 1
ATOM 4553 C C . ALA A 1 636 ? 7.054 -16.348 2.641 1.00 96.75 636 ALA A C 1
ATOM 4555 O O . ALA A 1 636 ? 5.968 -16.875 2.414 1.00 96.75 636 ALA A O 1
ATOM 4556 N N . LYS A 1 637 ? 7.938 -16.855 3.512 1.00 96.44 637 LYS A N 1
ATOM 4557 C CA . LYS A 1 637 ? 7.840 -18.168 4.173 1.00 96.44 637 LYS A CA 1
ATOM 4558 C C . LYS A 1 637 ? 6.786 -18.218 5.290 1.00 96.44 637 LYS A C 1
ATOM 4560 O O . LYS A 1 637 ? 6.064 -19.204 5.392 1.00 96.44 637 LYS A O 1
ATOM 4565 N N . ALA A 1 638 ? 6.711 -17.191 6.141 1.00 96.00 638 ALA A N 1
ATOM 4566 C CA . ALA A 1 638 ? 5.856 -17.186 7.333 1.00 96.00 638 ALA A CA 1
ATOM 4567 C C . ALA A 1 638 ? 4.425 -16.707 7.054 1.00 96.00 638 ALA A C 1
ATOM 4569 O O . ALA A 1 638 ? 3.487 -17.227 7.651 1.00 96.00 638 ALA A O 1
ATOM 4570 N N . ILE A 1 639 ? 4.265 -15.701 6.186 1.00 96.62 639 ILE A N 1
ATOM 4571 C CA . ILE A 1 639 ? 2.995 -14.979 6.014 1.00 96.62 639 ILE A CA 1
ATOM 4572 C C . ILE A 1 639 ? 2.283 -15.381 4.719 1.00 96.62 639 ILE A C 1
ATOM 4574 O O . ILE A 1 639 ? 1.063 -15.499 4.712 1.00 96.62 639 ILE A O 1
ATOM 4578 N N . LEU A 1 640 ? 3.015 -15.599 3.622 1.00 98.31 640 LEU A N 1
ATOM 4579 C CA . LEU A 1 640 ? 2.414 -15.755 2.289 1.00 98.31 640 LEU A CA 1
ATOM 4580 C C . LEU A 1 640 ? 2.386 -17.205 1.778 1.00 98.31 640 LEU A C 1
ATOM 4582 O O . LEU A 1 640 ? 1.424 -17.609 1.125 1.00 98.31 640 LEU A O 1
ATOM 4586 N N . GLU A 1 641 ? 3.399 -18.016 2.083 1.00 97.12 641 GLU A N 1
ATOM 4587 C CA . GLU A 1 641 ? 3.448 -19.432 1.698 1.00 97.12 641 GLU A CA 1
ATOM 4588 C C . GLU A 1 641 ? 2.277 -20.289 2.222 1.00 97.12 641 GLU A C 1
ATOM 4590 O O . GLU A 1 641 ? 1.809 -21.116 1.438 1.00 97.12 641 GLU A O 1
ATOM 4595 N N . PRO A 1 642 ? 1.708 -20.070 3.431 1.00 96.56 642 PRO A N 1
ATOM 4596 C CA . PRO A 1 642 ? 0.501 -20.780 3.880 1.00 96.56 642 PRO A CA 1
ATOM 4597 C C . PRO A 1 642 ? -0.712 -20.648 2.940 1.00 96.56 642 PRO A C 1
ATOM 4599 O O . PRO A 1 642 ? -1.616 -21.477 2.986 1.00 96.56 642 PRO A O 1
ATOM 4602 N N . PHE A 1 643 ? -0.718 -19.637 2.064 1.00 97.62 643 PHE A N 1
ATOM 4603 C CA . PHE A 1 643 ? -1.761 -19.376 1.065 1.00 97.62 643 PHE A CA 1
ATOM 4604 C C . PHE A 1 643 ? -1.304 -19.679 -0.377 1.00 97.62 643 PHE A C 1
ATOM 4606 O O . PHE A 1 643 ? -1.990 -19.321 -1.334 1.00 97.62 643 PHE A O 1
ATOM 4613 N N . GLY A 1 644 ? -0.119 -20.278 -0.554 1.00 96.62 644 GLY A N 1
ATOM 4614 C CA . GLY A 1 644 ? 0.526 -20.486 -1.857 1.00 96.62 644 GLY A CA 1
ATOM 4615 C C . GLY A 1 644 ? 1.172 -19.230 -2.466 1.00 96.62 644 GLY A C 1
ATOM 4616 O O . GLY A 1 644 ? 1.641 -19.270 -3.601 1.00 96.62 644 GLY A O 1
ATOM 4617 N N . LEU A 1 645 ? 1.224 -18.114 -1.731 1.00 97.75 645 LEU A N 1
ATOM 4618 C CA . LEU A 1 645 ? 1.627 -16.793 -2.240 1.00 97.75 645 LEU A CA 1
ATOM 4619 C C . LEU A 1 645 ? 3.119 -16.464 -2.028 1.00 97.75 645 LEU A C 1
ATOM 4621 O O . LEU A 1 645 ? 3.599 -15.432 -2.496 1.00 97.75 645 LEU A O 1
ATOM 4625 N N . GLY A 1 646 ? 3.873 -17.333 -1.348 1.00 95.56 646 GLY A N 1
ATOM 4626 C CA . GLY A 1 646 ? 5.271 -17.116 -0.938 1.00 95.56 646 GLY A CA 1
ATOM 4627 C C . GLY A 1 646 ? 6.333 -17.144 -2.051 1.00 95.56 646 GLY A C 1
ATOM 4628 O O . GLY A 1 646 ? 7.520 -17.242 -1.755 1.00 95.56 646 GLY A O 1
ATOM 4629 N N . SER A 1 647 ? 5.961 -17.087 -3.334 1.00 93.81 647 SER A N 1
ATOM 4630 C CA . SER A 1 647 ? 6.936 -17.189 -4.429 1.00 93.81 647 SER A CA 1
ATOM 4631 C C . SER A 1 647 ? 7.743 -15.902 -4.625 1.00 93.81 647 SER A C 1
ATOM 4633 O O . SER A 1 647 ? 7.189 -14.833 -4.884 1.00 93.81 647 SER A O 1
ATOM 4635 N N . LEU A 1 648 ? 9.074 -16.015 -4.605 1.00 90.75 648 LEU A N 1
ATOM 4636 C CA . LEU A 1 648 ? 10.012 -14.937 -4.958 1.00 90.75 648 LEU A CA 1
ATOM 4637 C C . LEU A 1 648 ? 10.281 -14.830 -6.474 1.00 90.75 648 LEU A C 1
ATOM 4639 O O . LEU A 1 648 ? 11.010 -13.936 -6.901 1.00 90.75 648 LEU A O 1
ATOM 4643 N N . HIS A 1 649 ? 9.695 -15.723 -7.283 1.00 87.75 649 HIS A N 1
ATOM 4644 C CA . HIS A 1 649 ? 9.983 -15.869 -8.719 1.00 87.75 649 HIS A CA 1
ATOM 4645 C C . HIS A 1 649 ? 8.741 -15.750 -9.622 1.00 87.75 649 HIS A C 1
ATOM 4647 O O . HIS A 1 649 ? 8.848 -15.904 -10.838 1.00 87.75 649 HIS A O 1
ATOM 4653 N N . MET A 1 650 ? 7.557 -15.507 -9.051 1.00 92.38 650 MET A N 1
ATOM 4654 C CA . MET A 1 650 ? 6.302 -15.372 -9.797 1.00 92.38 650 MET A CA 1
ATOM 4655 C C . MET A 1 650 ? 5.943 -13.882 -9.966 1.00 92.38 650 MET A C 1
ATOM 4657 O O . MET A 1 650 ? 5.515 -13.268 -8.988 1.00 92.38 650 MET A O 1
ATOM 4661 N N . PRO A 1 651 ? 6.121 -13.268 -11.154 1.00 94.25 651 PRO A N 1
ATOM 4662 C CA . PRO A 1 651 ? 5.695 -11.892 -11.395 1.00 94.25 651 PRO A CA 1
ATOM 4663 C C . PRO A 1 651 ? 4.178 -11.748 -11.234 1.00 94.25 651 PRO A C 1
ATOM 4665 O O . PRO A 1 651 ? 3.414 -12.677 -11.514 1.00 94.25 651 PRO A O 1
ATOM 4668 N N . MET A 1 652 ? 3.745 -10.563 -10.814 1.00 96.88 652 MET A N 1
ATOM 4669 C CA . MET A 1 652 ? 2.328 -10.206 -10.802 1.00 96.88 652 MET A CA 1
ATOM 4670 C C . MET A 1 652 ? 1.846 -9.765 -12.193 1.00 96.88 652 MET A C 1
ATOM 4672 O O . MET A 1 652 ? 2.623 -9.256 -13.004 1.00 96.88 652 MET A O 1
ATOM 4676 N N . ALA A 1 653 ? 0.554 -9.959 -12.447 1.00 96.81 653 ALA A N 1
ATOM 4677 C CA . ALA A 1 653 ? -0.202 -9.378 -13.553 1.00 96.81 653 ALA A CA 1
ATOM 4678 C C . ALA A 1 653 ? -1.634 -9.045 -13.072 1.00 96.81 653 ALA A C 1
ATOM 4680 O O . ALA A 1 653 ? -2.114 -9.657 -12.119 1.00 96.81 653 ALA A O 1
ATOM 4681 N N . PRO A 1 654 ? -2.363 -8.110 -13.705 1.00 96.12 654 PRO A N 1
ATOM 4682 C CA . PRO A 1 654 ? -3.664 -7.657 -13.201 1.00 96.12 654 PRO A CA 1
ATOM 4683 C C . PRO A 1 654 ? -4.862 -8.531 -13.610 1.00 96.12 654 PRO A C 1
ATOM 4685 O O . PRO A 1 654 ? -5.951 -8.355 -13.062 1.00 96.12 654 PRO A O 1
ATOM 4688 N N . SER A 1 655 ? -4.692 -9.437 -14.579 1.00 95.50 655 SER A N 1
ATOM 4689 C CA . SER A 1 655 ? -5.686 -10.441 -14.995 1.00 95.50 655 SER A CA 1
ATOM 4690 C C . SER A 1 655 ? -5.080 -11.481 -15.952 1.00 95.50 655 SER A C 1
ATOM 4692 O O . SER A 1 655 ? -3.926 -11.349 -16.372 1.00 95.50 655 SER A O 1
ATOM 4694 N N . SER A 1 656 ? -5.848 -12.514 -16.326 1.00 94.44 656 SER A N 1
ATOM 4695 C CA . SER A 1 656 ? -5.372 -13.583 -17.223 1.00 94.44 656 SER A CA 1
ATOM 4696 C C . SER A 1 656 ? -5.093 -13.081 -18.650 1.00 94.44 656 SER A C 1
ATOM 4698 O O . SER A 1 656 ? -4.145 -13.512 -19.307 1.00 94.44 656 SER A O 1
ATOM 4700 N N . GLU A 1 657 ? -5.858 -12.087 -19.094 1.00 93.75 657 GLU A N 1
ATOM 4701 C CA . GLU A 1 657 ? -5.767 -11.468 -20.420 1.00 93.75 657 GLU A CA 1
ATOM 4702 C C . GLU A 1 657 ? -4.502 -10.605 -20.517 1.00 93.75 657 GLU A C 1
ATOM 4704 O O . GLU A 1 657 ? -3.815 -10.600 -21.542 1.00 93.75 657 GLU A O 1
ATOM 4709 N N . ALA A 1 658 ? -4.123 -9.949 -19.414 1.00 94.38 658 ALA A N 1
ATOM 4710 C CA . ALA A 1 658 ? -2.840 -9.269 -19.305 1.00 94.38 658 ALA A CA 1
ATOM 4711 C C . ALA A 1 658 ? -1.670 -10.266 -19.373 1.00 94.38 658 ALA A C 1
ATOM 4713 O O . ALA A 1 658 ? -0.722 -10.027 -20.118 1.00 94.38 658 ALA A O 1
ATOM 4714 N N . VAL A 1 659 ? -1.752 -11.426 -18.702 1.00 96.31 659 VAL A N 1
ATOM 4715 C CA . VAL A 1 659 ? -0.742 -12.501 -18.835 1.00 96.31 659 VAL A CA 1
ATOM 4716 C C . VAL A 1 659 ? -0.636 -12.993 -20.283 1.00 96.31 659 VAL A C 1
ATOM 4718 O O . VAL A 1 659 ? 0.474 -13.193 -20.783 1.00 96.31 659 VAL A O 1
ATOM 4721 N N . ALA A 1 660 ? -1.761 -13.146 -20.988 1.00 92.19 660 ALA A N 1
ATOM 4722 C CA . ALA A 1 660 ? -1.768 -13.507 -22.405 1.00 92.19 660 ALA A CA 1
ATOM 4723 C C . ALA A 1 660 ? -1.089 -12.433 -23.280 1.00 92.19 660 ALA A C 1
ATOM 4725 O O . ALA A 1 660 ? -0.226 -12.769 -24.092 1.00 92.19 660 ALA A O 1
ATOM 4726 N N . SER A 1 661 ? -1.394 -11.147 -23.063 1.00 88.50 661 SER A N 1
ATOM 4727 C CA . SER A 1 661 ? -0.741 -10.009 -23.735 1.00 88.50 661 SER A CA 1
ATOM 4728 C C . SER A 1 661 ? 0.769 -9.949 -23.472 1.00 88.50 661 SER A C 1
ATOM 4730 O O . SER A 1 661 ? 1.558 -9.758 -24.402 1.00 88.50 661 SER A O 1
ATOM 4732 N N . ILE A 1 662 ? 1.195 -10.153 -22.222 1.00 91.88 662 ILE A N 1
ATOM 4733 C CA . ILE A 1 662 ? 2.612 -10.177 -21.836 1.00 91.88 662 ILE A CA 1
ATOM 4734 C C . ILE A 1 662 ? 3.331 -11.318 -22.562 1.00 91.88 662 ILE A C 1
ATOM 4736 O O . ILE A 1 662 ? 4.358 -11.076 -23.195 1.00 91.88 662 ILE A O 1
ATOM 4740 N N . ARG A 1 663 ? 2.775 -12.538 -22.540 1.00 91.88 663 ARG A N 1
ATOM 4741 C CA . ARG A 1 663 ? 3.339 -13.722 -23.218 1.00 91.88 663 ARG A CA 1
ATOM 4742 C C . ARG A 1 663 ? 3.358 -13.604 -24.743 1.00 91.88 663 ARG A C 1
ATOM 4744 O O . ARG A 1 663 ? 4.285 -14.119 -25.364 1.00 91.88 663 ARG A O 1
ATOM 4751 N N . ALA A 1 664 ? 2.378 -12.932 -25.348 1.00 83.75 664 ALA A N 1
ATOM 4752 C CA . ALA A 1 664 ? 2.354 -12.672 -26.788 1.00 83.75 664 ALA A CA 1
ATOM 4753 C C . ALA A 1 664 ? 3.497 -11.735 -27.216 1.00 83.75 664 ALA A C 1
ATOM 4755 O O . ALA A 1 664 ? 4.164 -11.995 -28.214 1.00 83.75 664 ALA A O 1
ATOM 4756 N N . ARG A 1 665 ? 3.769 -10.690 -26.421 1.00 88.31 665 ARG A N 1
ATOM 4757 C CA . ARG A 1 665 ? 4.898 -9.763 -26.623 1.00 88.31 665 ARG A CA 1
ATOM 4758 C C . ARG A 1 665 ? 6.257 -10.355 -26.226 1.00 88.31 665 ARG A C 1
ATOM 4760 O O . ARG A 1 665 ? 7.284 -9.905 -26.720 1.00 88.31 665 ARG A O 1
ATOM 4767 N N . ASN A 1 666 ? 6.268 -11.354 -25.342 1.00 85.81 666 ASN A N 1
ATOM 4768 C CA . ASN A 1 666 ? 7.471 -11.928 -24.735 1.00 85.81 666 ASN A CA 1
ATOM 4769 C C . ASN A 1 666 ? 7.410 -13.471 -24.717 1.00 85.81 666 ASN A C 1
ATOM 4771 O O . ASN A 1 666 ? 7.095 -14.066 -23.678 1.00 85.81 666 ASN A O 1
ATOM 4775 N N . PRO A 1 667 ? 7.730 -14.154 -25.835 1.00 82.00 667 PRO A N 1
ATOM 4776 C CA . PRO A 1 667 ? 7.646 -15.615 -25.942 1.00 82.00 667 PRO A CA 1
ATOM 4777 C C . PRO A 1 667 ? 8.439 -16.396 -24.877 1.00 82.00 667 PRO A C 1
ATOM 4779 O O . PRO A 1 667 ? 8.060 -17.509 -24.519 1.00 82.00 667 PRO A O 1
ATOM 4782 N N . GLN A 1 668 ? 9.501 -15.809 -24.324 1.00 79.69 668 GLN A N 1
ATOM 4783 C CA . GLN A 1 668 ? 10.309 -16.339 -23.221 1.00 79.69 668 GLN A CA 1
ATOM 4784 C C . GLN A 1 668 ? 9.545 -16.485 -21.887 1.00 79.69 668 GLN A C 1
ATOM 4786 O O . GLN A 1 668 ? 9.948 -17.277 -21.036 1.00 79.69 668 GLN A O 1
ATOM 4791 N N . PHE A 1 669 ? 8.413 -15.789 -21.715 1.00 87.19 669 PHE A N 1
ATOM 4792 C CA . PHE A 1 669 ? 7.501 -15.959 -20.577 1.00 87.19 669 PHE A CA 1
ATOM 4793 C C . PHE A 1 669 ? 6.399 -17.014 -20.820 1.00 87.19 669 PHE A C 1
ATOM 4795 O O . PHE A 1 669 ? 5.514 -17.173 -19.978 1.00 87.19 669 PHE A O 1
ATOM 4802 N N . ARG A 1 670 ? 6.432 -17.766 -21.935 1.00 86.06 670 ARG A N 1
ATOM 4803 C CA . ARG A 1 670 ? 5.441 -18.820 -22.258 1.00 86.06 670 ARG A CA 1
ATOM 4804 C C . ARG A 1 670 ? 5.230 -19.817 -21.113 1.00 86.06 670 ARG A C 1
ATOM 4806 O O . ARG A 1 670 ? 4.091 -20.158 -20.814 1.00 86.06 670 ARG A O 1
ATOM 4813 N N . GLU A 1 671 ? 6.318 -20.245 -20.481 1.00 86.12 671 GLU A N 1
ATOM 4814 C CA . GLU A 1 671 ? 6.334 -21.202 -19.362 1.00 86.12 671 GLU A CA 1
ATOM 4815 C C . GLU A 1 671 ? 6.262 -20.522 -17.987 1.00 86.12 671 GLU A C 1
ATOM 4817 O O . GLU A 1 671 ? 6.017 -21.180 -16.980 1.00 86.12 671 GLU A O 1
ATOM 4822 N N . GLN A 1 672 ? 6.486 -19.206 -17.921 1.00 89.94 672 GLN A N 1
ATOM 4823 C CA . GLN A 1 672 ? 6.538 -18.476 -16.659 1.00 89.94 672 GLN A CA 1
ATOM 4824 C C . GLN A 1 672 ? 5.143 -18.409 -16.036 1.00 89.94 672 GLN A C 1
ATOM 4826 O O . GLN A 1 672 ? 4.200 -17.929 -16.670 1.00 89.94 672 GLN A O 1
ATOM 4831 N N . ALA A 1 673 ? 5.008 -18.858 -14.788 1.00 93.44 673 ALA A N 1
ATOM 4832 C CA . ALA A 1 673 ? 3.799 -18.654 -13.997 1.00 93.44 673 ALA A CA 1
ATOM 4833 C C . ALA A 1 673 ? 3.649 -17.169 -13.622 1.00 93.44 673 ALA A C 1
ATOM 4835 O O . ALA A 1 673 ? 4.642 -16.502 -13.335 1.00 93.44 673 ALA A O 1
ATOM 4836 N N . PHE A 1 674 ? 2.417 -16.669 -13.595 1.00 96.56 674 PHE A N 1
ATOM 4837 C CA . PHE A 1 674 ? 2.080 -15.312 -13.160 1.00 96.56 674 PHE A CA 1
ATOM 4838 C C . PHE A 1 674 ? 1.029 -15.389 -12.062 1.00 96.56 674 PHE A C 1
ATOM 4840 O O . PHE A 1 674 ? 0.143 -16.243 -12.120 1.00 96.56 674 PHE A O 1
ATOM 4847 N N . LEU A 1 675 ? 1.109 -14.471 -11.103 1.00 97.62 675 LEU A N 1
ATOM 4848 C CA . LEU A 1 675 ? 0.105 -14.320 -10.062 1.00 97.62 675 LEU A CA 1
ATOM 4849 C C . LEU A 1 675 ? -0.884 -13.219 -10.464 1.00 97.62 675 LEU A C 1
ATOM 4851 O O . LEU A 1 675 ? -0.464 -12.108 -10.790 1.00 97.62 675 LEU A O 1
ATOM 4855 N N . VAL A 1 676 ? -2.183 -13.518 -10.431 1.00 97.62 676 VAL A N 1
ATOM 4856 C CA . VAL A 1 676 ? -3.266 -12.577 -10.766 1.00 97.62 676 VAL A CA 1
ATOM 4857 C C . VAL A 1 676 ? -4.265 -12.480 -9.609 1.00 97.62 676 VAL A C 1
ATOM 4859 O O . VAL A 1 676 ? -4.455 -13.487 -8.922 1.00 97.62 676 VAL A O 1
ATOM 4862 N N . PRO A 1 677 ? -4.892 -11.313 -9.361 1.00 97.75 677 PRO A N 1
ATOM 4863 C CA . PRO A 1 677 ? -5.926 -11.189 -8.339 1.00 97.75 677 PRO A CA 1
ATOM 4864 C C . PRO A 1 677 ? -7.093 -12.150 -8.575 1.00 97.75 677 PRO A C 1
ATOM 4866 O O . PRO A 1 677 ? -7.420 -12.486 -9.717 1.00 97.75 677 PRO A O 1
ATOM 4869 N N . GLN A 1 678 ? -7.743 -12.564 -7.491 1.00 97.19 678 GLN A N 1
ATOM 4870 C CA . GLN A 1 678 ? -8.937 -13.402 -7.561 1.00 97.19 678 GLN A CA 1
ATOM 4871 C C . GLN A 1 678 ? -10.125 -12.638 -8.185 1.00 97.19 678 GLN A C 1
ATOM 4873 O O . GLN A 1 678 ? -10.195 -11.409 -8.076 1.00 97.19 678 GLN A O 1
ATOM 4878 N N . PRO A 1 679 ? -11.099 -13.334 -8.801 1.00 93.31 679 PRO A N 1
ATOM 4879 C CA . PRO A 1 679 ? -12.346 -12.715 -9.244 1.00 93.31 679 PRO A CA 1
ATOM 4880 C C . PRO A 1 679 ? -13.098 -12.033 -8.089 1.00 93.31 679 PRO A C 1
ATOM 4882 O O . PRO A 1 679 ? -13.054 -12.494 -6.948 1.00 93.31 679 PRO A O 1
ATOM 4885 N N . GLY A 1 680 ? -13.811 -10.942 -8.388 1.00 90.62 680 GLY A N 1
ATOM 4886 C CA . GLY A 1 680 ? -14.614 -10.209 -7.397 1.00 90.62 680 GLY A CA 1
ATOM 4887 C C . GLY A 1 680 ? -13.806 -9.430 -6.350 1.00 90.62 680 GLY A C 1
ATOM 4888 O O . GLY A 1 680 ? -14.355 -9.063 -5.314 1.00 90.62 680 GLY A O 1
ATOM 4889 N N . ARG A 1 681 ? -12.511 -9.194 -6.590 1.00 95.25 681 ARG A N 1
ATOM 4890 C CA . ARG A 1 681 ? -11.655 -8.316 -5.775 1.00 95.25 681 ARG A CA 1
ATOM 4891 C C . ARG A 1 681 ? -11.532 -6.920 -6.423 1.00 95.25 681 ARG A C 1
ATOM 4893 O O . ARG A 1 681 ? -11.741 -6.820 -7.633 1.00 95.25 681 ARG A O 1
ATOM 4900 N N . PRO A 1 682 ? -11.179 -5.870 -5.653 1.00 96.31 682 PRO A N 1
ATOM 4901 C CA . PRO A 1 682 ? -10.938 -4.512 -6.154 1.00 96.31 682 PRO A CA 1
ATOM 4902 C C . PRO A 1 682 ? -10.079 -4.442 -7.428 1.00 96.31 682 PRO A C 1
ATOM 4904 O O . PRO A 1 682 ? -9.119 -5.200 -7.594 1.00 96.31 682 PRO A O 1
ATOM 4907 N N . ARG A 1 683 ? -10.406 -3.504 -8.328 1.00 93.69 683 ARG A N 1
ATOM 4908 C CA . ARG A 1 683 ? -9.757 -3.322 -9.645 1.00 93.69 683 ARG A CA 1
ATOM 4909 C C . ARG A 1 683 ? -8.269 -2.979 -9.523 1.00 93.69 683 ARG A C 1
ATOM 4911 O O . ARG A 1 683 ? -7.477 -3.394 -10.377 1.00 93.69 683 ARG A O 1
ATOM 4918 N N . THR A 1 684 ? -7.908 -2.251 -8.465 1.00 97.31 684 THR A N 1
ATOM 4919 C CA . THR A 1 684 ? -6.550 -1.780 -8.169 1.00 97.31 684 THR A CA 1
ATOM 4920 C C . THR A 1 684 ? -6.122 -2.138 -6.746 1.00 97.31 684 THR A C 1
ATOM 4922 O O . THR A 1 684 ? -6.888 -2.021 -5.793 1.00 97.31 684 THR A O 1
ATOM 4925 N N . PHE A 1 685 ? -4.858 -2.535 -6.597 1.00 98.44 685 PHE A N 1
ATOM 4926 C CA . PHE A 1 685 ? -4.229 -2.782 -5.304 1.00 98.44 685 PHE A CA 1
ATOM 4927 C C . PHE A 1 685 ? -2.839 -2.146 -5.286 1.00 98.44 685 PHE A C 1
ATOM 4929 O O . PHE A 1 685 ? -1.937 -2.603 -5.982 1.00 98.44 685 PHE A O 1
ATOM 4936 N N . ILE A 1 686 ? -2.687 -1.076 -4.507 1.00 98.75 686 ILE A N 1
ATOM 4937 C CA . ILE A 1 686 ? -1.437 -0.333 -4.349 1.00 98.75 686 ILE A CA 1
ATOM 4938 C C . ILE A 1 686 ? -0.769 -0.799 -3.057 1.00 98.75 686 ILE A C 1
ATOM 4940 O O . ILE A 1 686 ? -1.285 -0.588 -1.961 1.00 98.75 686 ILE A O 1
ATOM 4944 N N . ILE A 1 687 ? 0.397 -1.415 -3.198 1.00 98.81 687 ILE A N 1
ATOM 4945 C CA . ILE A 1 687 ? 1.302 -1.771 -2.110 1.00 98.81 687 ILE A CA 1
ATOM 4946 C C . ILE A 1 687 ? 2.302 -0.617 -1.961 1.00 98.81 687 ILE A C 1
ATOM 4948 O O . ILE A 1 687 ? 3.096 -0.354 -2.871 1.00 98.81 687 ILE A O 1
ATOM 4952 N N . GLY A 1 688 ? 2.244 0.092 -0.834 1.00 98.44 688 GLY A N 1
ATOM 4953 C CA . GLY A 1 688 ? 3.108 1.237 -0.546 1.00 98.44 688 GLY A CA 1
ATOM 4954 C C . GLY A 1 688 ? 4.489 0.820 -0.039 1.00 98.44 688 GLY A C 1
ATOM 4955 O O . GLY A 1 688 ? 4.599 0.065 0.926 1.00 98.44 688 GLY A O 1
ATOM 4956 N N . GLY A 1 689 ? 5.540 1.336 -0.668 1.00 98.00 689 GLY A N 1
ATOM 4957 C CA . GLY A 1 689 ? 6.937 1.216 -0.256 1.00 98.00 689 GLY A CA 1
ATOM 4958 C C . GLY A 1 689 ? 7.675 2.552 -0.378 1.00 98.00 689 GLY A C 1
ATOM 4959 O O . GLY A 1 689 ? 7.126 3.547 -0.862 1.00 98.00 689 GLY A O 1
ATOM 4960 N N . THR A 1 690 ? 8.948 2.549 0.003 1.00 97.25 690 THR A N 1
ATOM 4961 C CA . THR A 1 690 ? 9.851 3.704 -0.099 1.00 97.25 690 THR A CA 1
ATOM 4962 C C . THR A 1 690 ? 11.062 3.358 -0.966 1.00 97.25 690 THR A C 1
ATOM 4964 O O . THR A 1 690 ? 11.614 2.262 -0.863 1.00 97.25 690 THR A O 1
ATOM 4967 N N . VAL A 1 691 ? 11.488 4.289 -1.821 1.00 96.25 691 VAL A N 1
ATOM 4968 C CA . VAL A 1 691 ? 12.841 4.315 -2.389 1.00 96.25 691 VAL A CA 1
ATOM 4969 C C . VAL A 1 691 ? 13.701 5.141 -1.443 1.00 96.25 691 VAL A C 1
ATOM 4971 O O . VAL A 1 691 ? 13.448 6.334 -1.280 1.00 96.25 691 VAL A O 1
ATOM 4974 N N . GLU A 1 692 ? 14.677 4.498 -0.807 1.00 92.69 692 GLU A N 1
ATOM 4975 C CA . GLU A 1 692 ? 15.579 5.120 0.165 1.00 92.69 692 GLU A CA 1
ATOM 4976 C C . GLU A 1 692 ? 16.804 5.703 -0.573 1.00 92.69 692 GLU A C 1
ATOM 4978 O O . GLU A 1 692 ? 16.661 6.372 -1.600 1.00 92.69 692 GLU A O 1
ATOM 4983 N N . ALA A 1 693 ? 18.028 5.441 -0.099 1.00 90.94 693 ALA A N 1
ATOM 4984 C CA . ALA A 1 693 ? 19.260 5.865 -0.764 1.00 90.94 693 ALA A CA 1
ATOM 4985 C C . ALA A 1 693 ? 19.996 4.722 -1.498 1.00 90.94 693 ALA A C 1
ATOM 4987 O O . ALA A 1 693 ? 19.880 3.551 -1.113 1.00 90.94 693 ALA A O 1
ATOM 4988 N N . PRO A 1 694 ? 20.812 5.040 -2.523 1.00 88.06 694 PRO A N 1
ATOM 4989 C CA . PRO A 1 694 ? 21.754 4.091 -3.116 1.00 88.06 694 PRO A CA 1
ATOM 4990 C C . PRO A 1 694 ? 22.821 3.611 -2.124 1.00 88.06 694 PRO A C 1
ATOM 4992 O O . PRO A 1 694 ? 23.110 4.273 -1.125 1.00 88.06 694 PRO A O 1
ATOM 4995 N N . ASP A 1 695 ? 23.465 2.486 -2.429 1.00 79.06 695 ASP A N 1
ATOM 4996 C CA . ASP A 1 695 ? 24.471 1.870 -1.557 1.00 79.06 695 ASP A CA 1
ATOM 4997 C C . ASP A 1 695 ? 25.618 2.833 -1.219 1.00 79.06 695 ASP A C 1
ATOM 4999 O O . ASP A 1 695 ? 26.306 3.357 -2.104 1.00 79.06 695 ASP A O 1
ATOM 5003 N N . GLY A 1 696 ? 25.860 3.029 0.079 1.00 78.12 696 GLY A N 1
ATOM 5004 C CA . GLY A 1 696 ? 26.871 3.945 0.616 1.00 78.12 696 GLY A CA 1
ATOM 5005 C C . GLY A 1 696 ? 26.457 5.426 0.634 1.00 78.12 696 GLY A C 1
ATOM 5006 O O . GLY A 1 696 ? 27.327 6.302 0.667 1.00 78.12 696 GLY A O 1
ATOM 5007 N N . TYR A 1 697 ? 25.150 5.698 0.607 1.00 86.56 697 TYR A N 1
ATOM 5008 C CA . TYR A 1 697 ? 24.535 7.016 0.771 1.00 86.56 697 TYR A CA 1
ATOM 5009 C C . TYR A 1 697 ? 23.396 6.992 1.805 1.00 86.56 697 TYR A C 1
ATOM 5011 O O . TYR A 1 697 ? 22.973 5.924 2.250 1.00 86.56 697 TYR A O 1
ATOM 5019 N N . ARG A 1 698 ? 22.923 8.179 2.210 1.00 87.25 698 ARG A N 1
ATOM 5020 C CA . ARG A 1 698 ? 21.949 8.382 3.296 1.00 87.25 698 ARG A CA 1
ATOM 5021 C C . ARG A 1 698 ? 20.572 8.820 2.800 1.00 87.25 698 ARG A C 1
ATOM 5023 O O . ARG A 1 698 ? 20.472 9.745 1.991 1.00 87.25 698 ARG A O 1
ATOM 5030 N N . ALA A 1 699 ? 19.528 8.190 3.338 1.00 89.94 699 ALA A N 1
ATOM 5031 C CA . ALA A 1 699 ? 18.137 8.601 3.137 1.00 89.94 699 ALA A CA 1
ATOM 5032 C C . ALA A 1 699 ? 17.791 9.840 3.989 1.00 89.94 699 ALA A C 1
ATOM 5034 O O . ALA A 1 699 ? 18.346 10.026 5.074 1.00 89.94 699 ALA A O 1
ATOM 5035 N N . SER A 1 700 ? 16.883 10.692 3.511 1.00 90.06 700 SER A N 1
ATOM 5036 C CA . SER A 1 700 ? 16.349 11.857 4.229 1.00 90.06 700 SER A CA 1
ATOM 5037 C C . SER A 1 700 ? 14.971 12.274 3.694 1.00 90.06 700 SER A C 1
ATOM 5039 O O . SER A 1 700 ? 14.555 11.853 2.615 1.00 90.06 700 SER A O 1
ATOM 5041 N N . GLY A 1 701 ? 14.295 13.200 4.389 1.00 88.75 701 GLY A N 1
ATOM 5042 C CA . GLY A 1 701 ? 13.051 13.840 3.917 1.00 88.75 701 GLY A CA 1
ATOM 5043 C C . GLY A 1 701 ? 13.193 14.761 2.694 1.00 88.75 701 GLY A C 1
ATOM 5044 O O . GLY A 1 701 ? 12.231 15.436 2.322 1.00 88.75 701 GLY A O 1
ATOM 5045 N N . ASP A 1 702 ? 14.377 14.780 2.076 1.00 90.25 702 ASP A N 1
ATOM 5046 C CA . ASP A 1 702 ? 14.699 15.503 0.843 1.00 90.25 702 ASP A CA 1
ATOM 5047 C C . ASP A 1 702 ? 15.121 14.560 -0.298 1.00 90.25 702 ASP A C 1
ATOM 5049 O O . ASP A 1 702 ? 15.432 15.028 -1.397 1.00 90.25 702 ASP A O 1
ATOM 5053 N N . ASN A 1 703 ? 15.136 13.237 -0.071 1.00 93.00 703 ASN A N 1
ATOM 5054 C CA . ASN A 1 703 ? 15.509 12.258 -1.098 1.00 93.00 703 ASN A CA 1
ATOM 5055 C C . ASN A 1 703 ? 14.823 10.874 -1.020 1.00 93.00 703 ASN A C 1
ATOM 5057 O O . ASN A 1 703 ? 14.881 10.140 -2.008 1.00 93.00 703 ASN A O 1
ATOM 5061 N N . ALA A 1 704 ? 14.143 10.530 0.080 1.00 93.94 704 ALA A N 1
ATOM 5062 C CA . ALA A 1 704 ? 13.327 9.320 0.186 1.00 93.94 704 ALA A CA 1
ATOM 5063 C C . ALA A 1 704 ? 11.953 9.535 -0.480 1.00 93.94 704 ALA A C 1
ATOM 5065 O O . ALA A 1 704 ? 11.215 10.451 -0.111 1.00 93.94 704 ALA A O 1
ATOM 5066 N N . VAL A 1 705 ? 11.601 8.717 -1.478 1.00 95.25 705 VAL A N 1
ATOM 5067 C CA . VAL A 1 705 ? 10.414 8.936 -2.337 1.00 95.25 705 VAL A CA 1
ATOM 5068 C C . VAL A 1 705 ? 9.510 7.709 -2.443 1.00 95.25 705 VAL A C 1
ATOM 5070 O O . VAL A 1 705 ? 9.910 6.586 -2.148 1.00 95.25 705 VAL A O 1
ATOM 5073 N N . SER A 1 706 ? 8.269 7.912 -2.893 1.00 96.25 706 SER A N 1
ATOM 5074 C CA . SER A 1 706 ? 7.265 6.847 -2.984 1.00 96.25 706 SER A CA 1
ATOM 5075 C C . SER A 1 706 ? 7.627 5.767 -3.997 1.00 96.25 706 SER A C 1
ATOM 5077 O O . SER A 1 706 ? 7.806 6.048 -5.180 1.00 96.25 706 SER A O 1
ATOM 5079 N N . LEU A 1 707 ? 7.657 4.515 -3.545 1.00 98.06 707 LEU A N 1
ATOM 5080 C CA . LEU A 1 707 ? 7.572 3.343 -4.406 1.00 98.06 707 LEU A CA 1
ATOM 5081 C C . LEU A 1 707 ? 6.144 2.800 -4.330 1.00 98.06 707 LEU A C 1
ATOM 5083 O O . LEU A 1 707 ? 5.670 2.412 -3.266 1.00 98.06 707 LEU A O 1
ATOM 5087 N N . GLN A 1 708 ? 5.453 2.752 -5.462 1.00 98.31 708 GLN A N 1
ATOM 5088 C CA . GLN A 1 708 ? 4.114 2.182 -5.562 1.00 98.31 708 GLN A CA 1
ATOM 5089 C C . GLN A 1 708 ? 4.193 0.908 -6.385 1.00 98.31 708 GLN A C 1
ATOM 5091 O O . GLN A 1 708 ? 4.679 0.915 -7.516 1.00 98.31 708 GLN A O 1
ATOM 5096 N N . MET A 1 709 ? 3.744 -0.195 -5.793 1.00 98.56 709 MET A N 1
ATOM 5097 C CA . MET A 1 709 ? 3.807 -1.524 -6.391 1.00 98.56 709 MET A CA 1
ATOM 5098 C C . MET A 1 709 ? 2.383 -2.046 -6.571 1.00 98.56 709 MET A C 1
ATOM 5100 O O . MET A 1 709 ? 1.619 -2.099 -5.614 1.00 98.56 709 MET A O 1
ATOM 5104 N N . SER A 1 710 ? 2.006 -2.405 -7.795 1.00 98.19 710 SER A N 1
ATOM 5105 C CA . SER A 1 710 ? 0.647 -2.852 -8.144 1.00 98.19 710 SER A CA 1
ATOM 5106 C C . SER A 1 710 ? 0.725 -4.019 -9.132 1.00 98.19 710 SER A C 1
ATOM 5108 O O . SER A 1 710 ? 1.742 -4.153 -9.818 1.00 98.19 710 SER A O 1
ATOM 5110 N N . PRO A 1 711 ? -0.294 -4.890 -9.258 1.00 97.94 711 PRO A N 1
ATOM 5111 C CA . PRO A 1 711 ? -0.212 -6.051 -10.146 1.00 97.94 711 PRO A CA 1
ATOM 5112 C C . PRO A 1 711 ? -0.067 -5.701 -11.636 1.00 97.94 711 PRO A C 1
ATOM 5114 O O . PRO A 1 711 ? 0.402 -6.534 -12.403 1.00 97.94 711 PRO A O 1
ATOM 5117 N N . ASP A 1 712 ? -0.447 -4.489 -12.050 1.00 95.19 712 ASP A N 1
ATOM 5118 C CA . ASP A 1 712 ? -0.293 -3.956 -13.409 1.00 95.19 712 ASP A CA 1
ATOM 5119 C C . ASP A 1 712 ? 1.006 -3.161 -13.614 1.00 95.19 712 ASP A C 1
ATOM 5121 O O . ASP A 1 712 ? 1.847 -3.562 -14.418 1.00 95.19 712 ASP A O 1
ATOM 5125 N N . PHE A 1 713 ? 1.171 -2.050 -12.893 1.00 97.50 713 PHE A N 1
ATOM 5126 C CA . PHE A 1 713 ? 2.238 -1.070 -13.093 1.00 97.50 713 PHE A CA 1
ATOM 5127 C C . PHE A 1 713 ? 2.864 -0.655 -11.760 1.00 97.50 713 PHE A C 1
ATOM 5129 O O . PHE A 1 713 ? 2.153 -0.254 -10.838 1.00 97.50 713 PHE A O 1
ATOM 5136 N N . SER A 1 714 ? 4.195 -0.691 -11.687 1.00 97.88 714 SER A N 1
ATOM 5137 C CA . SER A 1 714 ? 4.976 -0.327 -10.498 1.00 97.88 714 SER A CA 1
ATOM 5138 C C . SER A 1 714 ? 6.016 0.749 -10.813 1.00 97.88 714 SER A C 1
ATOM 5140 O O . SER A 1 714 ? 6.537 0.811 -11.929 1.00 97.88 714 SER A O 1
ATOM 5142 N N . GLY A 1 715 ? 6.334 1.600 -9.837 1.00 96.81 715 GLY A N 1
ATOM 5143 C CA . GLY A 1 715 ? 7.302 2.686 -9.995 1.00 96.81 715 GLY A CA 1
ATOM 5144 C C . GLY A 1 715 ? 7.129 3.818 -8.986 1.00 96.81 715 GLY A C 1
ATOM 5145 O O . GLY A 1 715 ? 6.456 3.669 -7.968 1.00 96.81 715 GLY A O 1
ATOM 5146 N N . THR A 1 716 ? 7.729 4.963 -9.301 1.00 96.06 716 THR A N 1
ATOM 5147 C CA . THR A 1 716 ? 7.616 6.207 -8.530 1.00 96.06 716 THR A CA 1
ATOM 5148 C C . THR A 1 716 ? 6.891 7.229 -9.410 1.00 96.06 716 THR A C 1
ATOM 5150 O O . THR A 1 716 ? 7.511 7.802 -10.313 1.00 96.06 716 THR A O 1
ATOM 5153 N N . PRO A 1 717 ? 5.574 7.432 -9.221 1.00 95.50 717 PRO A N 1
ATOM 5154 C CA . PRO A 1 717 ? 4.841 8.451 -9.956 1.00 95.50 717 PRO A CA 1
ATOM 5155 C C . PRO A 1 717 ? 5.252 9.844 -9.463 1.00 95.50 717 PRO A C 1
ATOM 5157 O O . PRO A 1 717 ? 5.447 10.055 -8.267 1.00 95.50 717 PRO A O 1
ATOM 5160 N N . PHE A 1 718 ? 5.320 10.786 -10.403 1.00 95.12 718 PHE A N 1
ATOM 5161 C CA . PHE A 1 718 ? 5.844 12.149 -10.277 1.00 95.12 718 PHE A CA 1
ATOM 5162 C C . PHE A 1 718 ? 7.351 12.219 -9.976 1.00 95.12 718 PHE A C 1
ATOM 5164 O O . PHE A 1 718 ? 7.966 11.253 -9.527 1.00 95.12 718 PHE A O 1
ATOM 5171 N N . TYR A 1 719 ? 7.970 13.360 -10.293 1.00 93.56 719 TYR A N 1
ATOM 5172 C CA . TYR A 1 719 ? 9.294 13.711 -9.768 1.00 93.56 719 TYR A CA 1
ATOM 5173 C C . TYR A 1 719 ? 9.080 14.565 -8.508 1.00 93.56 719 TYR A C 1
ATOM 5175 O O . TYR A 1 719 ? 8.226 15.459 -8.551 1.00 93.56 719 TYR A O 1
ATOM 5183 N N . PRO A 1 720 ? 9.840 14.360 -7.421 1.00 91.94 720 PRO A N 1
ATOM 5184 C CA . PRO A 1 720 ? 9.696 15.149 -6.199 1.00 91.94 720 PRO A CA 1
ATOM 5185 C C . PRO A 1 720 ? 9.920 16.643 -6.480 1.00 91.94 720 PRO A C 1
ATOM 5187 O O . PRO A 1 720 ? 10.969 17.043 -6.983 1.00 91.94 720 PRO A O 1
ATOM 5190 N N . ASN A 1 721 ? 8.914 17.476 -6.193 1.00 89.56 721 ASN A N 1
ATOM 5191 C CA . ASN A 1 721 ? 8.890 18.914 -6.506 1.00 89.56 721 ASN A CA 1
ATOM 5192 C C . ASN A 1 721 ? 9.130 19.247 -7.999 1.00 89.56 721 ASN A C 1
ATOM 5194 O O . ASN A 1 721 ? 9.597 20.337 -8.315 1.00 89.56 721 ASN A O 1
ATOM 5198 N N . ASN A 1 722 ? 8.841 18.316 -8.921 1.00 85.94 722 ASN A N 1
ATOM 5199 C CA . ASN A 1 722 ? 9.206 18.382 -10.349 1.00 85.94 722 ASN A CA 1
ATOM 5200 C C . ASN A 1 722 ? 10.734 18.505 -10.616 1.00 85.94 722 ASN A C 1
ATOM 5202 O O . ASN A 1 722 ? 11.155 18.933 -11.694 1.00 85.94 722 ASN A O 1
ATOM 5206 N N . MET A 1 723 ? 11.571 18.123 -9.641 1.00 85.06 723 MET A N 1
ATOM 5207 C CA . MET A 1 723 ? 13.027 18.326 -9.617 1.00 85.06 723 MET A CA 1
ATOM 5208 C C . MET A 1 723 ? 13.818 17.025 -9.376 1.00 85.06 723 MET A C 1
ATOM 5210 O O . MET A 1 723 ? 13.270 15.932 -9.234 1.00 85.06 723 MET A O 1
ATOM 5214 N N . THR A 1 724 ? 15.146 17.152 -9.355 1.00 89.56 724 THR A N 1
ATOM 5215 C CA . THR A 1 724 ? 16.103 16.106 -8.966 1.00 89.56 724 THR A CA 1
ATOM 5216 C C . THR A 1 724 ? 16.409 16.132 -7.468 1.00 89.56 724 THR A C 1
ATOM 5218 O O . THR A 1 724 ? 16.545 17.212 -6.895 1.00 89.56 724 THR A O 1
ATOM 5221 N N . VAL A 1 725 ? 16.647 14.967 -6.866 1.00 92.12 725 VAL A N 1
ATOM 5222 C CA . VAL A 1 725 ? 17.104 14.820 -5.471 1.00 92.12 725 VAL A CA 1
ATOM 5223 C C . VAL A 1 725 ? 18.636 14.766 -5.370 1.00 92.12 725 VAL A C 1
ATOM 5225 O O . VAL A 1 725 ? 19.346 14.688 -6.378 1.00 92.12 725 VAL A O 1
ATOM 5228 N N . SER A 1 726 ? 19.160 14.821 -4.143 1.00 92.88 726 SER A N 1
ATOM 5229 C CA . SER A 1 726 ? 20.586 14.631 -3.836 1.00 92.88 726 SER A CA 1
ATOM 5230 C C . SER A 1 726 ? 20.767 13.731 -2.609 1.00 92.88 726 SER A C 1
ATOM 5232 O O . SER A 1 726 ? 19.925 13.719 -1.713 1.00 92.88 726 SER A O 1
ATOM 5234 N N . TYR A 1 727 ? 21.869 12.983 -2.558 1.00 91.44 727 TYR A N 1
ATOM 5235 C CA . TYR A 1 727 ? 22.166 12.023 -1.495 1.00 91.44 727 TYR A CA 1
ATOM 5236 C C . TYR A 1 727 ? 23.543 12.272 -0.879 1.00 91.44 727 TYR A C 1
ATOM 5238 O O . TYR A 1 727 ? 24.564 12.237 -1.574 1.00 91.44 727 TYR A O 1
ATOM 5246 N N . GLU A 1 728 ? 23.571 12.451 0.441 1.00 89.69 728 GLU A N 1
ATOM 5247 C CA . GLU A 1 728 ? 24.808 12.601 1.206 1.00 89.69 728 GLU A CA 1
ATOM 5248 C C . GLU A 1 728 ? 25.489 11.257 1.481 1.00 89.69 728 GLU A C 1
ATOM 5250 O O . GLU A 1 728 ? 24.841 10.220 1.644 1.00 89.69 728 GLU A O 1
ATOM 5255 N N . SER A 1 729 ? 26.821 11.273 1.505 1.00 85.69 729 SER A N 1
ATOM 5256 C CA . SER A 1 729 ? 27.661 10.079 1.662 1.00 85.69 729 SER A CA 1
ATOM 5257 C C . SER A 1 729 ? 27.459 9.411 3.027 1.00 85.69 729 SER A C 1
ATOM 5259 O O . SER A 1 729 ? 27.522 10.066 4.072 1.00 85.69 729 SER A O 1
ATOM 5261 N N . SER A 1 730 ? 27.287 8.082 3.059 1.00 75.38 730 SER A N 1
ATOM 5262 C CA . SER A 1 730 ? 27.342 7.356 4.336 1.00 75.38 730 SER A CA 1
ATOM 5263 C C . SER A 1 730 ? 28.775 7.271 4.874 1.00 75.38 730 SER A C 1
ATOM 5265 O O . SER A 1 730 ? 28.967 7.323 6.088 1.00 75.38 730 SER A O 1
ATOM 5267 N N . LEU A 1 731 ? 29.760 7.244 3.966 1.00 68.94 731 LEU A N 1
ATOM 5268 C CA . LEU A 1 731 ? 31.197 7.022 4.190 1.00 68.94 731 LEU A CA 1
ATOM 5269 C C . LEU A 1 731 ? 31.980 8.317 4.513 1.00 68.94 731 LEU A C 1
ATOM 5271 O O . LEU A 1 731 ? 33.213 8.349 4.448 1.00 68.94 731 LEU A O 1
ATOM 5275 N N . GLY A 1 732 ? 31.272 9.419 4.782 1.00 65.38 732 GLY A N 1
ATOM 5276 C CA . GLY A 1 732 ? 31.864 10.747 4.961 1.00 65.38 732 GLY A CA 1
ATOM 5277 C C . GLY A 1 732 ? 32.580 11.263 3.697 1.00 65.38 732 GLY A C 1
ATOM 5278 O O . GLY A 1 732 ? 32.253 10.830 2.585 1.00 65.38 732 GLY A O 1
ATOM 5279 N N . PRO A 1 733 ? 33.580 12.160 3.829 1.00 61.69 733 PRO A N 1
ATOM 5280 C CA . PRO A 1 733 ? 34.225 12.832 2.693 1.00 61.69 733 PRO A CA 1
ATOM 5281 C C . PRO A 1 733 ? 35.057 11.906 1.786 1.00 61.69 733 PRO A C 1
ATOM 5283 O O . PRO A 1 733 ? 35.527 12.342 0.740 1.00 61.69 733 PRO A O 1
ATOM 5286 N N . ARG A 1 734 ? 35.217 10.620 2.138 1.00 67.12 734 ARG A N 1
ATOM 5287 C CA . ARG A 1 734 ? 35.868 9.603 1.288 1.00 67.12 734 ARG A CA 1
ATOM 5288 C C . ARG A 1 734 ? 35.107 9.319 -0.013 1.00 67.12 734 ARG A C 1
ATOM 5290 O O . ARG A 1 734 ? 35.679 8.741 -0.933 1.00 67.12 734 ARG A O 1
ATOM 5297 N N . ARG A 1 735 ? 33.827 9.696 -0.090 1.00 76.69 735 ARG A N 1
ATOM 5298 C CA . ARG A 1 735 ? 32.985 9.562 -1.283 1.00 76.69 735 ARG A CA 1
ATOM 5299 C C . ARG A 1 735 ? 32.180 10.852 -1.479 1.00 76.69 735 ARG A C 1
ATOM 5301 O O . ARG A 1 735 ? 31.566 11.308 -0.517 1.00 76.69 735 ARG A O 1
ATOM 5308 N N . PRO A 1 736 ? 32.153 11.445 -2.685 1.00 85.00 736 PRO A N 1
ATOM 5309 C CA . PRO A 1 736 ? 31.375 12.653 -2.929 1.00 85.00 736 PRO A CA 1
ATOM 5310 C C . PRO A 1 736 ? 29.861 12.364 -2.891 1.00 85.00 736 PRO A C 1
ATOM 5312 O O . PRO A 1 736 ? 29.443 11.263 -3.281 1.00 85.00 736 PRO A O 1
ATOM 5315 N N . PRO A 1 737 ? 29.034 13.339 -2.466 1.00 87.62 737 PRO A N 1
ATOM 5316 C CA . PRO A 1 737 ? 27.577 13.232 -2.514 1.00 87.62 737 PRO A CA 1
ATOM 5317 C C . PRO A 1 737 ? 27.076 13.096 -3.956 1.00 87.62 737 PRO A C 1
ATOM 5319 O O . PRO A 1 737 ? 27.636 13.695 -4.880 1.00 87.62 737 PRO A O 1
ATOM 5322 N N . LEU A 1 738 ? 25.993 12.342 -4.155 1.00 88.94 738 LEU A N 1
ATOM 5323 C CA . LEU A 1 738 ? 25.293 12.326 -5.440 1.00 88.94 738 LEU A CA 1
ATOM 5324 C C . LEU A 1 738 ? 24.415 13.568 -5.530 1.00 88.94 738 LEU A C 1
ATOM 5326 O O . LEU A 1 738 ? 23.517 13.746 -4.711 1.00 88.94 738 LEU A O 1
ATOM 5330 N N . LYS A 1 739 ? 24.644 14.403 -6.541 1.00 90.50 739 LYS A N 1
ATOM 5331 C CA . LYS A 1 739 ? 23.818 15.579 -6.831 1.00 90.50 739 LYS A CA 1
ATOM 5332 C C . LYS A 1 739 ? 23.076 15.400 -8.150 1.00 90.50 739 LYS A C 1
ATOM 5334 O O . LYS A 1 739 ? 23.541 14.677 -9.031 1.00 90.50 739 LYS A O 1
ATOM 5339 N N . ASN A 1 740 ? 21.949 16.092 -8.291 1.00 87.56 740 ASN A N 1
ATOM 5340 C CA . ASN A 1 740 ? 21.141 16.142 -9.514 1.00 87.56 740 ASN A CA 1
ATOM 5341 C C . ASN A 1 740 ? 20.631 14.759 -9.982 1.00 87.56 740 ASN A C 1
ATOM 5343 O O . ASN A 1 740 ? 20.579 14.469 -11.182 1.00 87.56 740 ASN A O 1
ATOM 5347 N N . VAL A 1 741 ? 20.248 13.896 -9.035 1.00 90.00 741 VAL A N 1
ATOM 5348 C CA . VAL A 1 741 ? 19.691 12.567 -9.319 1.00 90.00 741 VAL A CA 1
ATOM 5349 C C . VAL A 1 741 ? 18.214 12.704 -9.689 1.00 90.00 741 VAL A C 1
ATOM 5351 O O . VAL A 1 741 ? 17.380 13.062 -8.861 1.00 90.00 741 VAL A O 1
ATOM 5354 N N . LEU A 1 742 ? 17.876 12.423 -10.947 1.00 89.44 742 LEU A N 1
ATOM 5355 C CA . LEU A 1 742 ? 16.484 12.343 -11.388 1.00 89.44 742 LEU A CA 1
ATOM 5356 C C . LEU A 1 742 ? 15.883 11.004 -10.946 1.00 89.44 742 LEU A C 1
ATOM 5358 O O . LEU A 1 742 ? 16.447 9.949 -11.238 1.00 89.44 742 LEU A O 1
ATOM 5362 N N . LEU A 1 743 ? 14.731 11.053 -10.278 1.00 90.75 743 LEU A N 1
ATOM 5363 C CA . LEU A 1 743 ? 14.047 9.884 -9.731 1.00 90.75 743 LEU A CA 1
ATOM 5364 C C . LEU A 1 743 ? 12.530 10.032 -9.916 1.00 90.75 743 LEU A C 1
ATOM 5366 O O . LEU A 1 743 ? 11.988 11.121 -9.739 1.00 90.75 743 LEU A O 1
ATOM 5370 N N . GLY A 1 744 ? 11.861 8.942 -10.297 1.00 92.94 744 GLY A N 1
ATOM 5371 C CA . GLY A 1 744 ? 10.420 8.915 -10.554 1.00 92.94 744 GLY A CA 1
ATOM 5372 C C . GLY A 1 744 ? 9.988 9.391 -11.939 1.00 92.94 744 GLY A C 1
ATOM 5373 O O . GLY A 1 744 ? 10.663 9.126 -12.935 1.00 92.94 744 GLY A O 1
ATOM 5374 N N . GLY A 1 745 ? 8.822 10.036 -11.994 1.00 92.31 745 GLY A N 1
ATOM 5375 C CA . GLY A 1 745 ? 8.174 10.523 -13.215 1.00 92.31 745 GLY A CA 1
ATOM 5376 C C . GLY A 1 745 ? 7.266 9.522 -13.929 1.00 92.31 745 GLY A C 1
ATOM 5377 O O . GLY A 1 745 ? 6.774 9.834 -15.014 1.00 92.31 745 GLY A O 1
ATOM 5378 N N . GLY A 1 746 ? 7.038 8.326 -13.377 1.00 93.88 746 GLY A N 1
ATOM 5379 C CA . GLY A 1 746 ? 6.194 7.324 -14.027 1.00 93.88 746 GLY A CA 1
ATOM 5380 C C . GLY A 1 746 ? 6.330 5.896 -13.505 1.00 93.88 746 GLY A C 1
ATOM 5381 O O . GLY A 1 746 ? 6.971 5.625 -12.488 1.00 93.88 746 GLY A O 1
ATOM 5382 N N . LEU A 1 747 ? 5.685 4.983 -14.230 1.00 95.75 747 LEU A N 1
ATOM 5383 C CA . LEU A 1 747 ? 5.525 3.569 -13.892 1.00 95.75 747 LEU A CA 1
ATOM 5384 C C . LEU A 1 747 ? 5.915 2.672 -15.082 1.00 95.75 747 LEU A C 1
ATOM 5386 O O . LEU A 1 747 ? 5.863 3.093 -16.239 1.00 95.75 747 LEU A O 1
ATOM 5390 N N . VAL A 1 748 ? 6.242 1.408 -14.809 1.00 95.50 748 VAL A N 1
ATOM 5391 C CA . VAL A 1 748 ? 6.495 0.357 -15.814 1.00 95.50 748 VAL A CA 1
ATOM 5392 C C . VAL A 1 748 ? 5.678 -0.893 -15.480 1.00 95.50 748 VAL A C 1
ATOM 5394 O O . VAL A 1 748 ? 5.371 -1.123 -14.309 1.00 95.50 748 VAL A O 1
ATOM 5397 N N . GLU A 1 749 ? 5.293 -1.693 -16.483 1.00 96.38 749 GLU A N 1
ATOM 5398 C CA . GLU A 1 749 ? 4.593 -2.967 -16.243 1.00 96.38 749 GLU A CA 1
ATOM 5399 C C . GLU A 1 749 ? 5.353 -3.834 -15.221 1.00 96.38 749 GLU A C 1
ATOM 5401 O O . GLU A 1 749 ? 6.563 -4.045 -15.333 1.00 96.38 749 GLU A O 1
ATOM 5406 N N . THR A 1 750 ? 4.649 -4.360 -14.220 1.00 97.00 750 THR A N 1
ATOM 5407 C CA . THR A 1 750 ? 5.261 -4.894 -12.990 1.00 97.00 750 THR A CA 1
ATOM 5408 C C . THR A 1 750 ? 6.196 -6.091 -13.202 1.00 97.00 750 THR A C 1
ATOM 5410 O O . THR A 1 750 ? 7.177 -6.236 -12.474 1.00 97.00 750 THR A O 1
ATOM 5413 N N . PHE A 1 751 ? 5.987 -6.905 -14.243 1.00 94.94 751 PHE A N 1
ATOM 5414 C CA . PHE A 1 751 ? 6.910 -7.993 -14.606 1.00 94.94 751 PHE A CA 1
ATOM 5415 C C . PHE A 1 751 ? 8.290 -7.505 -15.099 1.00 94.94 751 PHE A C 1
ATOM 5417 O O . PHE A 1 751 ? 9.232 -8.295 -15.160 1.00 94.94 751 PHE A O 1
ATOM 5424 N N . ALA A 1 752 ? 8.400 -6.224 -15.460 1.00 93.56 752 ALA A N 1
ATOM 5425 C CA . ALA A 1 752 ? 9.601 -5.567 -15.967 1.00 93.56 752 ALA A CA 1
ATOM 5426 C C . ALA A 1 752 ? 10.240 -4.590 -14.956 1.00 93.56 752 ALA A C 1
ATOM 5428 O O . ALA A 1 752 ? 11.360 -4.121 -15.177 1.00 93.56 752 ALA A O 1
ATOM 5429 N N . PHE A 1 753 ? 9.565 -4.300 -13.836 1.00 94.69 753 PHE A N 1
ATOM 5430 C CA . PHE A 1 753 ? 10.124 -3.491 -12.751 1.00 94.69 753 PHE A CA 1
ATOM 5431 C C . PHE A 1 753 ? 11.379 -4.158 -12.157 1.00 94.69 753 PHE A C 1
ATOM 5433 O O . PHE A 1 753 ? 11.423 -5.375 -11.986 1.00 94.69 753 PHE A O 1
ATOM 5440 N N . GLY A 1 754 ? 12.411 -3.362 -11.853 1.00 88.56 754 GLY A N 1
ATOM 5441 C CA . GLY A 1 754 ? 13.734 -3.856 -11.444 1.00 88.56 754 GLY A CA 1
ATOM 5442 C C . GLY A 1 754 ? 14.676 -4.225 -12.604 1.00 88.56 754 GLY A C 1
ATOM 5443 O O . GLY A 1 754 ? 15.785 -4.706 -12.358 1.00 88.56 754 GLY A O 1
ATOM 5444 N N . GLY A 1 755 ? 14.255 -4.039 -13.861 1.00 84.75 755 GLY A N 1
ATOM 5445 C CA . GLY A 1 755 ? 15.107 -4.197 -15.044 1.00 84.75 755 GLY A CA 1
ATOM 5446 C C . GLY A 1 755 ? 16.145 -3.078 -15.205 1.00 84.75 755 GLY A C 1
ATOM 5447 O O . GLY A 1 755 ? 16.083 -2.045 -14.534 1.00 84.75 755 GLY A O 1
ATOM 5448 N N . GLU A 1 756 ? 17.095 -3.265 -16.126 1.00 79.88 756 GLU A N 1
ATOM 5449 C CA . GLU A 1 756 ? 17.921 -2.145 -16.608 1.00 79.88 756 GLU A CA 1
ATOM 5450 C C . GLU A 1 756 ? 17.042 -1.197 -17.439 1.00 79.88 756 GLU A C 1
ATOM 5452 O O . GLU A 1 756 ? 16.164 -1.650 -18.173 1.00 79.88 756 GLU A O 1
ATOM 5457 N N . GLY A 1 757 ? 17.272 0.112 -17.340 1.00 76.44 757 GLY A N 1
ATOM 5458 C CA . GLY A 1 757 ? 16.506 1.110 -18.084 1.00 76.44 757 GLY A CA 1
ATOM 5459 C C . GLY A 1 757 ? 16.698 0.971 -19.601 1.00 76.44 757 GLY A C 1
ATOM 5460 O O . GLY A 1 757 ? 17.804 0.658 -20.052 1.00 76.44 757 GLY A O 1
ATOM 5461 N N . PRO A 1 758 ? 15.652 1.200 -20.414 1.00 76.94 758 PRO A N 1
ATOM 5462 C CA . PRO A 1 758 ? 15.759 1.099 -21.865 1.00 76.94 758 PRO A CA 1
ATOM 5463 C C . PRO A 1 758 ? 16.700 2.177 -22.423 1.00 76.94 758 PRO A C 1
ATOM 5465 O O . PRO A 1 758 ? 16.686 3.330 -21.988 1.00 76.94 758 PRO A O 1
ATOM 5468 N N . ALA A 1 759 ? 17.483 1.820 -23.445 1.00 67.50 759 ALA A N 1
ATOM 5469 C CA . ALA A 1 759 ? 18.447 2.728 -24.080 1.00 67.50 759 ALA A CA 1
ATOM 5470 C C . ALA A 1 759 ? 17.794 3.939 -24.782 1.00 67.50 759 ALA A C 1
ATOM 5472 O O . ALA A 1 759 ? 18.463 4.933 -25.056 1.00 67.50 759 ALA A O 1
ATOM 5473 N N . VAL A 1 760 ? 16.491 3.861 -25.070 1.00 66.50 760 VAL A N 1
ATOM 5474 C CA . VAL A 1 760 ? 15.651 4.959 -25.562 1.00 66.50 760 VAL A CA 1
ATOM 5475 C C . VAL A 1 760 ? 14.311 4.884 -24.833 1.00 66.50 760 VAL A C 1
ATOM 5477 O O . VAL A 1 760 ? 13.707 3.815 -24.768 1.00 66.50 760 VAL A O 1
ATOM 5480 N N . GLN A 1 761 ? 13.835 6.017 -24.318 1.00 71.00 761 GLN A N 1
ATOM 5481 C CA . GLN A 1 761 ? 12.487 6.162 -23.768 1.00 71.00 761 GLN A CA 1
ATOM 5482 C C . GLN A 1 761 ? 11.645 7.066 -24.688 1.00 71.00 761 GLN A C 1
ATOM 5484 O O . GLN A 1 761 ? 12.135 8.124 -25.093 1.00 71.00 761 GLN A O 1
ATOM 5489 N N . PRO A 1 762 ? 10.401 6.688 -25.035 1.00 67.56 762 PRO A N 1
ATOM 5490 C CA . PRO A 1 762 ? 9.463 7.584 -25.706 1.00 67.56 762 PRO A CA 1
ATOM 5491 C C . PRO A 1 762 ? 8.970 8.665 -24.718 1.00 67.56 762 PRO A C 1
ATOM 5493 O O . PRO A 1 762 ? 8.495 8.302 -23.642 1.00 67.56 762 PRO A O 1
ATOM 5496 N N . PRO A 1 763 ? 9.020 9.973 -25.053 1.00 64.19 763 PRO A N 1
ATOM 5497 C CA . PRO A 1 763 ? 8.685 11.053 -24.109 1.00 64.19 763 PRO A CA 1
ATOM 5498 C C . PRO A 1 763 ? 7.259 11.029 -23.539 1.00 64.19 763 PRO A C 1
ATOM 5500 O O . PRO A 1 763 ? 7.030 11.601 -22.480 1.00 64.19 763 PRO A O 1
ATOM 5503 N N . ASN A 1 764 ? 6.326 10.367 -24.234 1.00 69.12 764 ASN A N 1
ATOM 5504 C CA . ASN A 1 764 ? 4.909 10.263 -23.864 1.00 69.12 764 ASN A CA 1
ATOM 5505 C C . ASN A 1 764 ? 4.536 8.847 -23.370 1.00 69.12 764 ASN A C 1
ATOM 5507 O O . ASN A 1 764 ? 3.356 8.537 -23.204 1.00 69.12 764 ASN A O 1
ATOM 5511 N N . GLY A 1 765 ? 5.526 7.966 -23.172 1.00 77.38 765 GLY A N 1
ATOM 5512 C CA . GLY A 1 765 ? 5.312 6.556 -22.844 1.00 77.38 765 GLY A CA 1
ATOM 5513 C C . GLY A 1 765 ? 5.029 5.660 -24.048 1.00 77.38 765 GLY A C 1
ATOM 5514 O O . GLY A 1 765 ? 5.165 6.059 -25.205 1.00 77.38 765 GLY A O 1
ATOM 5515 N N . GLY A 1 766 ? 4.667 4.412 -23.754 1.00 79.38 766 GLY A N 1
ATOM 5516 C CA . GLY A 1 766 ? 4.430 3.353 -24.735 1.00 79.38 766 GLY A CA 1
ATOM 5517 C C . GLY A 1 766 ? 5.325 2.133 -24.514 1.00 79.38 766 GLY A C 1
ATOM 5518 O O . GLY A 1 766 ? 5.929 1.967 -23.454 1.00 79.38 766 GLY A O 1
ATOM 5519 N N . ALA A 1 767 ? 5.392 1.258 -25.517 1.00 83.81 767 ALA A N 1
ATOM 5520 C CA . ALA A 1 767 ? 6.227 0.063 -25.470 1.00 83.81 767 ALA A CA 1
ATOM 5521 C C . ALA A 1 767 ? 7.721 0.410 -25.599 1.00 83.81 767 ALA A C 1
ATOM 5523 O O . ALA A 1 767 ? 8.124 1.159 -26.489 1.00 83.81 767 ALA A O 1
ATOM 5524 N N . VAL A 1 768 ? 8.544 -0.186 -24.738 1.00 80.38 768 VAL A N 1
ATOM 5525 C CA . VAL A 1 768 ? 10.009 -0.131 -24.772 1.00 80.38 768 VAL A CA 1
ATOM 5526 C C . VAL A 1 768 ? 10.585 -1.543 -24.755 1.00 80.38 768 VAL A C 1
ATOM 5528 O O . VAL A 1 768 ? 9.956 -2.478 -24.255 1.00 80.38 768 VAL A O 1
ATOM 5531 N N . LEU A 1 769 ? 11.813 -1.689 -25.249 1.00 77.62 769 LEU A N 1
ATOM 5532 C CA . LEU A 1 769 ? 12.620 -2.886 -25.039 1.00 77.62 769 LEU A CA 1
ATOM 5533 C C . LEU A 1 769 ? 13.653 -2.610 -23.945 1.00 77.62 769 LEU A C 1
ATOM 5535 O O . LEU A 1 769 ? 14.452 -1.680 -24.071 1.00 77.62 769 LEU A O 1
ATOM 5539 N N . LEU A 1 770 ? 13.653 -3.425 -22.893 1.00 82.06 770 LEU A N 1
ATOM 5540 C CA . LEU A 1 770 ? 14.567 -3.295 -21.756 1.00 82.06 770 LEU A CA 1
ATOM 5541 C C . LEU A 1 770 ? 15.142 -4.656 -21.337 1.00 82.06 770 LEU A C 1
ATOM 5543 O O . LEU A 1 770 ? 14.610 -5.700 -21.724 1.00 82.06 770 LEU A O 1
ATOM 5547 N N . ARG A 1 771 ? 16.246 -4.680 -20.574 1.00 77.94 771 ARG A N 1
ATOM 5548 C CA . ARG A 1 771 ? 16.781 -5.947 -20.045 1.00 77.94 771 ARG A CA 1
ATOM 5549 C C . ARG A 1 771 ? 15.929 -6.390 -18.865 1.00 77.94 771 ARG A C 1
ATOM 5551 O O . ARG A 1 771 ? 15.725 -5.613 -17.934 1.00 77.94 771 ARG A O 1
ATOM 5558 N N . ALA A 1 772 ? 15.468 -7.637 -18.904 1.00 83.75 772 ALA A N 1
ATOM 5559 C CA . ALA A 1 772 ? 14.628 -8.211 -17.867 1.00 83.75 772 ALA A CA 1
ATOM 5560 C C . ALA A 1 772 ? 15.224 -8.014 -16.461 1.00 83.75 772 ALA A C 1
ATOM 5562 O O . ALA A 1 772 ? 16.445 -8.132 -16.298 1.00 83.75 772 ALA A O 1
ATOM 5563 N N . PRO A 1 773 ? 14.388 -7.766 -15.436 1.00 86.44 773 PRO A N 1
ATOM 5564 C CA . PRO A 1 773 ? 14.846 -7.841 -14.059 1.00 86.44 773 PRO A CA 1
ATOM 5565 C C . PRO A 1 773 ? 15.423 -9.231 -13.785 1.00 86.44 773 PRO A C 1
ATOM 5567 O O . PRO A 1 773 ? 14.776 -10.241 -14.061 1.00 86.44 773 PRO A O 1
ATOM 5570 N N . VAL A 1 774 ? 16.616 -9.288 -13.184 1.00 75.88 774 VAL A N 1
ATOM 5571 C CA . VAL A 1 774 ? 17.141 -10.551 -12.635 1.00 75.88 774 VAL A CA 1
ATOM 5572 C C . VAL A 1 774 ? 16.189 -11.062 -11.549 1.00 75.88 774 VAL A C 1
ATOM 5574 O O . VAL A 1 774 ? 15.931 -12.251 -11.469 1.00 75.88 774 VAL A O 1
ATOM 5577 N N . GLN A 1 775 ? 15.591 -10.161 -10.765 1.00 82.56 775 GLN A N 1
ATOM 5578 C CA . GLN A 1 775 ? 14.574 -10.490 -9.767 1.00 82.56 775 GLN A CA 1
ATOM 5579 C C . GLN A 1 775 ? 13.256 -9.806 -10.129 1.00 82.56 775 GLN A C 1
ATOM 5581 O O . GLN A 1 775 ? 13.096 -8.610 -9.886 1.00 82.56 775 GLN A O 1
ATOM 5586 N N . VAL A 1 776 ? 12.315 -10.554 -10.703 1.00 88.69 776 VAL A N 1
ATOM 5587 C CA . VAL A 1 776 ? 10.951 -10.064 -10.960 1.00 88.69 776 VAL A CA 1
ATOM 5588 C C . VAL A 1 776 ? 10.291 -9.558 -9.675 1.00 88.69 776 VAL A C 1
ATOM 5590 O O . VAL A 1 776 ? 10.460 -10.155 -8.608 1.00 88.69 776 VAL A O 1
ATOM 5593 N N . LEU A 1 777 ? 9.488 -8.495 -9.766 1.00 94.62 777 LEU A N 1
ATOM 5594 C CA . LEU A 1 777 ? 8.694 -8.016 -8.636 1.00 94.62 777 LEU A CA 1
ATOM 5595 C C . LEU A 1 777 ? 7.492 -8.948 -8.396 1.00 94.62 777 LEU A C 1
ATOM 5597 O O . LEU A 1 777 ? 6.400 -8.753 -8.933 1.00 94.62 777 LEU A O 1
ATOM 5601 N N . SER A 1 778 ? 7.712 -10.000 -7.604 1.00 96.56 778 SER A N 1
ATOM 5602 C CA . SER A 1 778 ? 6.636 -10.864 -7.113 1.00 96.56 778 SER A CA 1
ATOM 5603 C C . SER A 1 778 ? 5.853 -10.206 -5.977 1.00 96.56 778 SER A C 1
ATOM 5605 O O . SER A 1 778 ? 6.339 -9.276 -5.328 1.00 96.56 778 SER A O 1
ATOM 5607 N N . LEU A 1 779 ? 4.663 -10.737 -5.682 1.00 98.38 779 LEU A N 1
ATOM 5608 C CA . LEU A 1 779 ? 3.859 -10.302 -4.537 1.00 98.38 779 LEU A CA 1
ATOM 5609 C C . LEU A 1 779 ? 4.650 -10.392 -3.226 1.00 98.38 779 LEU A C 1
ATOM 5611 O O . LEU A 1 779 ? 4.702 -9.424 -2.477 1.00 98.38 779 LEU A O 1
ATOM 5615 N N . ALA A 1 780 ? 5.336 -11.512 -2.982 1.00 97.19 780 ALA A N 1
ATOM 5616 C CA . ALA A 1 780 ? 6.133 -11.692 -1.771 1.00 97.19 780 ALA A CA 1
ATOM 5617 C C . ALA A 1 780 ? 7.296 -10.691 -1.654 1.00 97.19 780 ALA A C 1
ATOM 5619 O O . ALA A 1 780 ? 7.622 -10.264 -0.547 1.00 97.19 780 ALA A O 1
ATOM 5620 N N . ARG A 1 781 ? 7.875 -10.249 -2.781 1.00 96.44 781 ARG A N 1
ATOM 5621 C CA . ARG A 1 781 ? 8.862 -9.158 -2.783 1.00 96.44 781 ARG A CA 1
ATOM 5622 C C . ARG A 1 781 ? 8.219 -7.805 -2.494 1.00 96.44 781 ARG A C 1
ATOM 5624 O O . ARG A 1 781 ? 8.725 -7.094 -1.635 1.00 96.44 781 ARG A O 1
ATOM 5631 N N . ALA A 1 782 ? 7.110 -7.468 -3.153 1.00 98.38 782 ALA A N 1
ATOM 5632 C CA . ALA A 1 782 ? 6.416 -6.196 -2.945 1.00 98.38 782 ALA A CA 1
ATOM 5633 C C . ALA A 1 782 ? 5.934 -6.034 -1.493 1.00 98.38 782 ALA A C 1
ATOM 5635 O O . ALA A 1 782 ? 6.190 -5.011 -0.866 1.00 98.38 782 ALA A O 1
ATOM 5636 N N . VAL A 1 783 ? 5.312 -7.075 -0.937 1.00 98.44 783 VAL A N 1
ATOM 5637 C CA . VAL A 1 783 ? 4.826 -7.126 0.451 1.00 98.44 783 VAL A CA 1
ATOM 5638 C C . VAL A 1 783 ? 5.993 -7.126 1.449 1.00 98.44 783 VAL A C 1
ATOM 5640 O O . VAL A 1 783 ? 5.929 -6.436 2.460 1.00 98.44 783 VAL A O 1
ATOM 5643 N N . GLY A 1 784 ? 7.093 -7.830 1.150 1.00 96.88 784 GLY A N 1
ATOM 5644 C CA . GLY A 1 784 ? 8.303 -7.828 1.981 1.00 96.88 784 GLY A CA 1
ATOM 5645 C C . GLY A 1 784 ? 9.037 -6.481 2.012 1.00 96.88 784 GLY A C 1
ATOM 5646 O O . GLY A 1 784 ? 9.512 -6.080 3.072 1.00 96.88 784 GLY A O 1
ATOM 5647 N N . ILE A 1 785 ? 9.094 -5.764 0.881 1.00 96.88 785 ILE A N 1
ATOM 5648 C CA . ILE A 1 785 ? 9.572 -4.371 0.806 1.00 96.88 785 ILE A CA 1
ATOM 5649 C C . ILE A 1 785 ? 8.635 -3.470 1.613 1.00 96.88 785 ILE A C 1
ATOM 5651 O O . ILE A 1 785 ? 9.085 -2.773 2.515 1.00 96.88 785 ILE A O 1
ATOM 5655 N N . SER A 1 786 ? 7.327 -3.561 1.351 1.00 98.00 786 SER A N 1
ATOM 5656 C CA . SER A 1 786 ? 6.281 -2.766 2.005 1.00 98.00 786 SER A CA 1
ATOM 5657 C C . SER A 1 786 ? 6.249 -2.901 3.523 1.00 98.00 786 SER A C 1
ATOM 5659 O O . SER A 1 786 ? 5.684 -2.027 4.162 1.00 98.00 786 SER A O 1
ATOM 5661 N N . SER A 1 787 ? 6.854 -3.942 4.107 1.00 96.00 787 SER A N 1
ATOM 5662 C CA . SER A 1 787 ? 6.965 -4.130 5.557 1.00 96.00 787 SER A CA 1
ATOM 5663 C C . SER A 1 787 ? 8.392 -4.088 6.115 1.00 96.00 787 SER A C 1
ATOM 5665 O O . SER A 1 787 ? 8.622 -4.538 7.238 1.00 96.00 787 SER A O 1
ATOM 5667 N N . ALA A 1 788 ? 9.384 -3.624 5.351 1.00 93.31 788 ALA A N 1
ATOM 5668 C CA . ALA A 1 788 ? 10.779 -3.511 5.790 1.00 93.31 788 ALA A CA 1
ATOM 5669 C C . ALA A 1 788 ? 11.009 -2.265 6.673 1.00 93.31 788 ALA A C 1
ATOM 5671 O O . ALA A 1 788 ? 11.814 -1.399 6.341 1.00 93.31 788 ALA A O 1
ATOM 5672 N N . ALA A 1 789 ? 10.289 -2.154 7.797 1.00 87.38 789 ALA A N 1
ATOM 5673 C CA . ALA A 1 789 ? 10.202 -0.933 8.617 1.00 87.38 789 ALA A CA 1
ATOM 5674 C C . ALA A 1 789 ? 11.542 -0.438 9.204 1.00 87.38 789 ALA A C 1
ATOM 5676 O O . ALA A 1 789 ? 11.655 0.705 9.635 1.00 87.38 789 ALA A O 1
ATOM 5677 N N . PHE A 1 790 ? 12.575 -1.283 9.213 1.00 84.62 790 PHE A N 1
ATOM 5678 C CA . PHE A 1 790 ? 13.933 -0.918 9.621 1.00 84.62 790 PHE A CA 1
ATOM 5679 C C . PHE A 1 790 ? 14.742 -0.212 8.514 1.00 84.62 790 PHE A C 1
ATOM 5681 O O . PHE A 1 790 ? 15.777 0.382 8.814 1.00 84.62 790 PHE A O 1
ATOM 5688 N N . ALA A 1 791 ? 14.323 -0.292 7.245 1.00 86.81 791 ALA A N 1
ATOM 5689 C CA . ALA A 1 791 ? 15.143 0.089 6.092 1.00 86.81 791 ALA A CA 1
ATOM 5690 C C . ALA A 1 791 ? 15.471 1.589 6.055 1.00 86.81 791 ALA A C 1
ATOM 5692 O O . ALA A 1 791 ? 16.643 1.939 5.918 1.00 86.81 791 ALA A O 1
ATOM 5693 N N . GLY A 1 792 ? 14.487 2.471 6.268 1.00 85.31 792 GLY A N 1
ATOM 5694 C CA . GLY A 1 792 ? 14.724 3.917 6.343 1.00 85.31 792 GLY A CA 1
ATOM 5695 C C . GLY A 1 792 ? 15.679 4.297 7.478 1.00 85.31 792 GLY A C 1
ATOM 5696 O O . GLY A 1 792 ? 16.560 5.137 7.296 1.00 85.31 792 GLY A O 1
ATOM 5697 N N . ALA A 1 793 ? 15.590 3.621 8.631 1.00 83.56 793 ALA A N 1
ATOM 5698 C CA . ALA A 1 793 ? 16.477 3.863 9.772 1.00 83.56 793 ALA A CA 1
ATOM 5699 C C . ALA A 1 793 ? 17.915 3.399 9.485 1.00 83.56 793 ALA A C 1
ATOM 5701 O O . ALA A 1 793 ? 18.864 4.140 9.735 1.00 83.56 793 ALA A O 1
ATOM 5702 N N . VAL A 1 794 ? 18.083 2.208 8.900 1.00 81.00 794 VAL A N 1
ATOM 5703 C CA . VAL A 1 794 ? 19.387 1.684 8.458 1.00 81.00 794 VAL A CA 1
ATOM 5704 C C . VAL A 1 794 ? 20.008 2.596 7.393 1.00 81.00 794 VAL A C 1
ATOM 5706 O O . VAL A 1 794 ? 21.169 2.993 7.523 1.00 81.00 794 VAL A O 1
ATOM 5709 N N . SER A 1 795 ? 19.228 2.988 6.381 1.00 82.00 795 SER A N 1
ATOM 5710 C CA . SER A 1 795 ? 19.698 3.821 5.274 1.00 82.00 795 SER A CA 1
ATOM 5711 C C . SER A 1 795 ? 20.047 5.244 5.718 1.00 82.00 795 SER A C 1
ATOM 5713 O O . SER A 1 795 ? 21.025 5.798 5.227 1.00 82.00 795 SER A O 1
ATOM 5715 N N . GLN A 1 796 ? 19.285 5.862 6.625 1.00 81.88 796 GLN A N 1
ATOM 5716 C CA . GLN A 1 796 ? 19.536 7.232 7.094 1.00 81.88 796 GLN A CA 1
ATOM 5717 C C . GLN A 1 796 ? 20.677 7.302 8.114 1.00 81.88 796 GLN A C 1
ATOM 5719 O O . GLN A 1 796 ? 21.592 8.125 7.974 1.00 81.88 796 GLN A O 1
ATOM 5724 N N . ALA A 1 797 ? 20.678 6.397 9.098 1.00 72.44 797 ALA A N 1
ATOM 5725 C CA . ALA A 1 797 ? 21.732 6.333 10.103 1.00 72.44 797 ALA A CA 1
ATOM 5726 C C . ALA A 1 797 ? 23.092 5.985 9.477 1.00 72.44 797 ALA A C 1
ATOM 5728 O O . ALA A 1 797 ? 24.129 6.392 10.008 1.00 72.44 797 ALA A O 1
ATOM 5729 N N . GLY A 1 798 ? 23.110 5.289 8.329 1.00 59.00 798 GLY A N 1
ATOM 5730 C CA . GLY A 1 798 ? 24.331 4.944 7.591 1.00 59.00 798 GLY A CA 1
ATOM 5731 C C . GLY A 1 798 ? 25.347 4.203 8.463 1.00 59.00 798 GLY A C 1
ATOM 5732 O O . GLY A 1 798 ? 26.553 4.354 8.276 1.00 59.00 798 GLY A O 1
ATOM 5733 N N . LEU A 1 799 ? 24.845 3.494 9.478 1.00 44.97 799 LEU A N 1
ATOM 5734 C CA . LEU A 1 799 ? 25.637 2.751 10.444 1.00 44.97 799 LEU A CA 1
ATOM 5735 C C . LEU A 1 799 ? 26.172 1.488 9.771 1.00 44.97 799 LEU A C 1
ATOM 5737 O O . LEU A 1 799 ? 25.459 0.842 9.005 1.00 44.97 799 LEU A O 1
ATOM 5741 N N . LEU A 1 800 ? 27.409 1.134 10.131 1.00 45.38 800 LEU A N 1
ATOM 5742 C CA . LEU A 1 800 ? 28.258 0.126 9.485 1.00 45.38 800 LEU A CA 1
ATOM 5743 C C . LEU A 1 800 ? 28.889 0.640 8.172 1.00 45.38 800 LEU A C 1
ATOM 5745 O O . LEU A 1 800 ? 28.367 0.439 7.079 1.00 45.38 800 LEU A O 1
ATOM 5749 N N . ASP A 1 801 ? 30.091 1.223 8.305 1.00 39.06 801 ASP A N 1
ATOM 5750 C CA . ASP A 1 801 ? 31.098 1.451 7.241 1.00 39.06 801 ASP A CA 1
ATOM 5751 C C . ASP A 1 801 ? 31.707 0.102 6.777 1.00 39.06 801 ASP A C 1
ATOM 5753 O O . ASP A 1 801 ? 32.916 -0.123 6.772 1.00 39.06 801 ASP A O 1
ATOM 5757 N N . SER A 1 802 ? 30.836 -0.877 6.522 1.00 38.50 802 SER A N 1
ATOM 5758 C CA . SER A 1 802 ? 31.155 -2.249 6.135 1.00 38.50 802 SER A CA 1
ATOM 5759 C C . SER A 1 802 ? 29.926 -2.929 5.518 1.00 38.50 802 SER A C 1
ATOM 5761 O O . SER A 1 802 ? 28.788 -2.483 5.674 1.00 38.50 802 SER A O 1
ATOM 5763 N N . SER A 1 803 ? 30.142 -4.037 4.809 1.00 38.75 803 SER A N 1
ATOM 5764 C CA . SER A 1 803 ? 29.150 -4.754 3.987 1.00 38.75 803 SER A CA 1
ATOM 5765 C C . SER A 1 803 ? 28.064 -5.524 4.771 1.00 38.75 803 SER A C 1
ATOM 5767 O O . SER A 1 803 ? 27.583 -6.564 4.316 1.00 38.75 803 SER A O 1
ATOM 5769 N N . ALA A 1 804 ? 27.658 -5.010 5.936 1.00 39.28 804 ALA A N 1
ATOM 5770 C CA . ALA A 1 804 ? 26.644 -5.577 6.829 1.00 39.28 804 ALA A CA 1
ATOM 5771 C C . ALA A 1 804 ? 25.415 -4.667 7.059 1.00 39.28 804 ALA A C 1
ATOM 5773 O O . ALA A 1 804 ? 24.355 -5.184 7.402 1.00 39.28 804 ALA A O 1
ATOM 5774 N N . GLY A 1 805 ? 25.548 -3.340 6.898 1.00 39.56 805 GLY A N 1
ATOM 5775 C CA . GLY A 1 805 ? 24.476 -2.370 7.180 1.00 39.56 805 GLY A CA 1
ATOM 5776 C C . GLY A 1 805 ? 23.464 -2.249 6.048 1.00 39.56 805 GLY A C 1
ATOM 5777 O O . GLY A 1 805 ? 22.357 -2.767 6.155 1.00 39.56 805 GLY A O 1
ATOM 5778 N N . ALA A 1 806 ? 23.864 -1.624 4.934 1.00 48.34 806 ALA A N 1
ATOM 5779 C CA . ALA A 1 806 ? 23.022 -1.512 3.736 1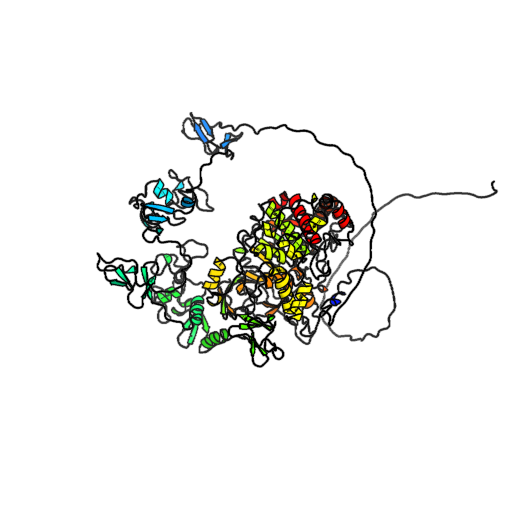.00 48.34 806 ALA A CA 1
ATOM 5780 C C . ALA A 1 806 ? 22.459 -2.881 3.305 1.00 48.34 806 ALA A C 1
ATOM 5782 O O . ALA A 1 806 ? 21.279 -3.005 2.995 1.00 48.34 806 ALA A O 1
ATOM 5783 N N . THR A 1 807 ? 23.269 -3.940 3.429 1.00 59.75 807 THR A N 1
ATOM 5784 C CA . THR A 1 807 ? 22.922 -5.340 3.139 1.00 59.75 807 THR A CA 1
ATOM 5785 C C . THR A 1 807 ? 21.913 -5.985 4.105 1.00 59.75 807 THR A C 1
ATOM 5787 O O . THR A 1 807 ? 21.754 -7.201 4.048 1.00 59.75 807 THR A O 1
ATOM 5790 N N . LEU A 1 808 ? 21.216 -5.227 4.959 1.00 72.50 808 LEU A N 1
ATOM 5791 C CA . LEU A 1 808 ? 19.978 -5.647 5.640 1.00 72.50 808 LEU A CA 1
ATOM 5792 C C . LEU A 1 808 ? 18.717 -5.270 4.849 1.00 72.50 808 LEU A C 1
ATOM 5794 O O . LEU A 1 808 ? 17.720 -5.990 4.912 1.00 72.50 808 LEU A O 1
ATOM 5798 N N . SER A 1 809 ? 18.748 -4.157 4.116 1.00 83.44 809 SER A N 1
ATOM 5799 C CA . SER A 1 809 ? 17.602 -3.654 3.358 1.00 83.44 809 SER A CA 1
ATOM 5800 C C . SER A 1 809 ? 17.302 -4.542 2.138 1.00 83.44 809 SER A C 1
ATOM 5802 O O . SER A 1 809 ? 18.221 -5.105 1.531 1.00 83.44 809 SER A O 1
ATOM 5804 N N . PRO A 1 810 ? 16.036 -4.648 1.704 1.00 87.50 810 PRO A N 1
ATOM 5805 C CA . PRO A 1 810 ? 15.713 -5.005 0.326 1.00 87.50 810 PRO A CA 1
ATOM 5806 C C . PRO A 1 810 ? 16.390 -4.036 -0.658 1.00 87.50 810 PRO A C 1
ATOM 5808 O O . PRO A 1 810 ? 16.541 -2.855 -0.355 1.00 87.50 810 PRO A O 1
ATOM 5811 N N . HIS A 1 811 ? 16.771 -4.511 -1.846 1.00 86.06 811 HIS A N 1
ATOM 5812 C CA . HIS A 1 811 ? 17.350 -3.667 -2.901 1.00 86.06 811 HIS A CA 1
ATOM 5813 C C . HIS A 1 811 ? 16.602 -3.846 -4.225 1.00 86.06 811 HIS A C 1
ATOM 5815 O O . HIS A 1 811 ? 16.073 -4.926 -4.514 1.00 86.06 811 HIS A O 1
ATOM 5821 N N . GLY A 1 812 ? 16.611 -2.806 -5.059 1.00 86.62 812 GLY A N 1
ATOM 5822 C CA . GLY A 1 812 ? 16.084 -2.862 -6.419 1.00 86.62 812 GLY A CA 1
ATOM 5823 C C . GLY A 1 812 ? 16.724 -1.839 -7.351 1.00 86.62 812 GLY A C 1
ATOM 5824 O O . GLY A 1 812 ? 17.158 -0.766 -6.937 1.00 86.62 812 GLY A O 1
ATOM 5825 N N . ASN A 1 813 ? 16.780 -2.186 -8.633 1.00 87.50 813 ASN A N 1
ATOM 5826 C CA . ASN A 1 813 ? 17.213 -1.284 -9.693 1.00 87.50 813 ASN A CA 1
ATOM 5827 C C . ASN A 1 813 ? 16.078 -0.322 -10.051 1.00 87.50 813 ASN A C 1
ATOM 5829 O O . ASN A 1 813 ? 14.987 -0.769 -10.408 1.00 87.50 813 ASN A O 1
ATOM 5833 N N . ILE A 1 814 ? 16.343 0.982 -10.005 1.00 91.19 814 ILE A N 1
ATOM 5834 C CA . ILE A 1 814 ? 15.387 2.022 -10.392 1.00 91.19 814 ILE A CA 1
ATOM 5835 C C . ILE A 1 814 ? 16.047 2.985 -11.383 1.00 91.19 814 ILE A C 1
ATOM 5837 O O . ILE A 1 814 ? 17.246 3.271 -11.333 1.00 91.19 814 ILE A O 1
ATOM 5841 N N . TRP A 1 815 ? 15.240 3.459 -12.324 1.00 90.12 815 TRP A N 1
ATOM 5842 C CA . TRP A 1 815 ? 15.576 4.463 -13.322 1.00 90.12 815 TRP A CA 1
ATOM 5843 C C . TRP A 1 815 ? 14.353 5.378 -13.506 1.00 90.12 815 TRP A C 1
ATOM 5845 O O . TRP A 1 815 ? 13.224 4.891 -13.427 1.00 90.12 815 TRP A O 1
ATOM 5855 N N . PRO A 1 816 ? 14.537 6.693 -13.707 1.00 89.44 816 PRO A N 1
ATOM 5856 C CA . PRO A 1 816 ? 13.426 7.621 -13.893 1.00 89.44 816 PRO A CA 1
ATOM 5857 C C . PRO A 1 816 ? 12.782 7.464 -15.273 1.00 89.44 816 PRO A C 1
ATOM 5859 O O . PRO A 1 816 ? 13.471 7.227 -16.275 1.00 89.44 816 PRO A O 1
ATOM 5862 N N . VAL A 1 817 ? 11.470 7.682 -15.332 1.00 89.38 817 VAL A N 1
ATOM 5863 C CA . VAL A 1 817 ? 10.752 7.838 -16.598 1.00 89.38 817 VAL A CA 1
ATOM 5864 C C . VAL A 1 817 ? 10.988 9.260 -17.105 1.00 89.38 817 VAL A C 1
ATOM 5866 O O . VAL A 1 817 ? 10.759 10.235 -16.389 1.00 89.38 817 VAL A O 1
ATOM 5869 N N . THR A 1 818 ? 11.504 9.399 -18.323 1.00 82.00 818 THR A N 1
ATOM 5870 C CA . THR A 1 818 ? 11.855 10.700 -18.910 1.00 82.00 818 THR A CA 1
ATOM 5871 C C . THR A 1 818 ? 10.634 11.414 -19.470 1.00 82.00 818 THR A C 1
ATOM 5873 O O . THR A 1 818 ? 9.747 10.772 -20.024 1.00 82.00 818 THR A O 1
ATOM 5876 N N . SER A 1 819 ? 10.654 12.743 -19.433 1.00 78.94 819 SER A N 1
ATOM 5877 C CA . SER A 1 819 ? 9.632 13.610 -20.031 1.00 78.94 819 SER A CA 1
ATOM 5878 C C . SER A 1 819 ? 10.285 14.692 -20.896 1.00 78.94 819 SER A C 1
ATOM 5880 O O . SER A 1 819 ? 11.509 14.833 -20.913 1.00 78.94 819 SER A O 1
ATOM 5882 N N . ALA A 1 820 ? 9.483 15.502 -21.591 1.00 75.31 820 ALA A N 1
ATOM 5883 C CA . ALA A 1 820 ? 9.992 16.650 -22.350 1.00 75.31 820 ALA A CA 1
ATOM 5884 C C . ALA A 1 820 ? 10.732 17.687 -21.472 1.00 75.31 820 ALA A C 1
ATOM 5886 O O . ALA A 1 820 ? 11.637 18.357 -21.961 1.00 75.31 820 ALA A O 1
ATOM 5887 N N . GLN A 1 821 ? 10.378 17.799 -20.182 1.00 73.56 821 GLN A N 1
ATOM 5888 C CA . GLN A 1 821 ? 11.061 18.677 -19.219 1.00 73.56 821 GLN A CA 1
ATOM 5889 C C . GLN A 1 821 ? 12.279 18.017 -18.559 1.00 73.56 821 GLN A C 1
ATOM 5891 O O . GLN A 1 821 ? 13.225 18.708 -18.195 1.00 73.56 821 GLN A O 1
ATOM 5896 N N . GLN A 1 822 ? 12.267 16.689 -18.416 1.00 77.81 822 GLN A N 1
ATOM 5897 C CA . GLN A 1 822 ? 13.349 15.907 -17.813 1.00 77.81 822 GLN A CA 1
ATOM 5898 C C . GLN A 1 822 ? 13.871 14.861 -18.822 1.00 77.81 822 GLN A C 1
ATOM 5900 O O . GLN A 1 822 ? 13.554 13.670 -18.708 1.00 77.81 822 GLN A O 1
ATOM 5905 N N . PRO A 1 823 ? 14.629 15.295 -19.851 1.00 68.00 823 PRO A N 1
ATOM 5906 C CA . PRO A 1 823 ? 14.993 14.452 -20.983 1.00 68.00 823 PRO A CA 1
ATOM 5907 C C . PRO A 1 823 ? 16.223 13.564 -20.733 1.00 68.00 823 PRO A C 1
ATOM 5909 O O . PRO A 1 823 ? 17.057 13.806 -19.850 1.00 68.00 823 PRO A O 1
ATOM 5912 N N . GLY A 1 824 ? 16.363 12.579 -21.626 1.00 59.97 824 GLY A N 1
ATOM 5913 C CA . GLY A 1 824 ? 17.544 11.731 -21.793 1.00 59.97 824 GLY A CA 1
ATOM 5914 C C . GLY A 1 824 ? 17.546 10.496 -20.881 1.00 59.97 824 GLY A C 1
ATOM 5915 O O . GLY A 1 824 ? 17.318 10.640 -19.679 1.00 59.97 824 GLY A O 1
ATOM 5916 N N . PRO A 1 825 ? 17.819 9.285 -21.412 1.00 56.84 825 PRO A N 1
ATOM 5917 C CA . PRO A 1 825 ? 17.857 8.069 -20.604 1.00 56.84 825 PRO A CA 1
ATOM 5918 C C . PRO A 1 825 ? 18.923 8.211 -19.512 1.00 56.84 825 PRO A C 1
ATOM 5920 O O . PRO A 1 825 ? 20.096 8.461 -19.795 1.00 56.84 825 PRO A O 1
ATOM 5923 N N . ARG A 1 826 ? 18.509 8.078 -18.250 1.00 71.00 826 ARG A N 1
ATOM 5924 C CA . ARG A 1 826 ? 19.412 8.145 -17.096 1.00 71.00 826 ARG A CA 1
ATOM 5925 C C . ARG A 1 826 ? 19.897 6.751 -16.719 1.00 71.00 826 ARG A C 1
ATOM 5927 O O . ARG A 1 826 ? 19.196 5.761 -16.920 1.00 71.00 826 ARG A O 1
ATOM 5934 N N . GLN A 1 827 ? 21.105 6.688 -16.167 1.00 69.19 827 GLN A N 1
ATOM 5935 C CA . GLN A 1 827 ? 21.691 5.445 -15.681 1.00 69.19 827 GLN A CA 1
ATOM 5936 C C . GLN A 1 827 ? 20.798 4.819 -14.600 1.00 69.19 827 GLN A C 1
ATOM 5938 O O . GLN A 1 827 ? 20.367 5.498 -13.671 1.00 69.19 827 GLN A O 1
ATOM 5943 N N . THR A 1 828 ? 20.555 3.513 -14.709 1.00 83.25 828 THR A N 1
ATOM 5944 C CA . THR A 1 828 ? 19.908 2.731 -13.652 1.00 83.25 828 THR A CA 1
ATOM 5945 C C . THR A 1 828 ? 20.803 2.663 -12.421 1.00 83.25 828 THR A C 1
ATOM 5947 O O . THR A 1 828 ? 21.984 2.328 -12.524 1.00 83.25 828 THR A O 1
ATOM 5950 N N . ILE A 1 829 ? 20.227 2.960 -11.261 1.00 85.31 829 ILE A N 1
ATOM 5951 C CA . ILE A 1 829 ? 20.901 2.940 -9.963 1.00 85.31 829 ILE A CA 1
ATOM 5952 C C . ILE A 1 829 ? 20.219 1.875 -9.098 1.00 85.31 829 ILE A C 1
ATOM 5954 O O . ILE A 1 829 ? 18.996 1.727 -9.133 1.00 85.31 829 ILE A O 1
ATOM 5958 N N . THR A 1 830 ? 21.002 1.108 -8.341 1.00 86.19 830 THR A N 1
ATOM 5959 C CA . THR A 1 830 ? 20.472 0.215 -7.303 1.00 86.19 830 THR A CA 1
ATOM 5960 C C . THR A 1 830 ? 20.216 1.037 -6.041 1.00 86.19 830 THR A C 1
ATOM 5962 O O . THR A 1 830 ? 21.119 1.721 -5.560 1.00 86.19 830 THR A O 1
ATOM 5965 N N . TYR A 1 831 ? 18.988 0.982 -5.530 1.00 89.94 831 TYR A N 1
ATOM 5966 C CA . TYR A 1 831 ? 18.566 1.638 -4.293 1.00 89.94 831 TYR A CA 1
ATOM 5967 C C . TYR A 1 831 ? 18.246 0.598 -3.224 1.00 89.94 831 TYR A C 1
ATOM 5969 O O . TYR A 1 831 ? 17.727 -0.479 -3.539 1.00 89.94 831 TYR A O 1
ATOM 5977 N N . GLN A 1 832 ? 18.471 0.968 -1.965 1.00 91.00 832 GLN A N 1
ATOM 5978 C CA . GLN A 1 832 ? 17.785 0.354 -0.832 1.00 91.00 832 GLN A CA 1
ATOM 5979 C C . GLN A 1 832 ? 16.288 0.699 -0.917 1.00 91.00 832 GLN A C 1
ATOM 5981 O O . GLN A 1 832 ? 15.926 1.829 -1.256 1.00 91.00 832 GLN A O 1
ATOM 5986 N N . LEU A 1 833 ? 15.418 -0.268 -0.632 1.00 93.50 833 LEU A N 1
ATOM 5987 C CA . LEU A 1 833 ? 13.961 -0.117 -0.669 1.00 93.50 833 LEU A CA 1
ATOM 5988 C C . LEU A 1 833 ? 13.365 -0.441 0.704 1.00 93.50 833 LEU A C 1
ATOM 5990 O O . LEU A 1 833 ? 13.776 -1.414 1.337 1.00 93.50 833 LEU A O 1
ATOM 5994 N N . GLY A 1 834 ? 12.386 0.348 1.141 1.00 93.69 834 GLY A N 1
ATOM 5995 C CA . GLY A 1 834 ? 11.822 0.290 2.489 1.00 93.69 834 GLY A CA 1
ATOM 5996 C C . GLY A 1 834 ? 10.301 0.182 2.558 1.00 93.69 834 GLY A C 1
ATOM 5997 O O . GLY A 1 834 ? 9.596 0.212 1.544 1.00 93.69 834 GLY A O 1
ATOM 5998 N N . ASP A 1 835 ? 9.811 0.079 3.793 1.00 96.31 835 ASP A N 1
ATOM 5999 C CA . ASP A 1 835 ? 8.388 0.139 4.143 1.00 96.31 835 ASP A CA 1
ATOM 6000 C C . ASP A 1 835 ? 7.785 1.477 3.684 1.00 96.31 835 ASP A C 1
ATOM 6002 O O . ASP A 1 835 ? 8.438 2.521 3.762 1.00 96.31 835 ASP A O 1
ATOM 6006 N N . GLY A 1 836 ? 6.535 1.475 3.214 1.00 94.56 836 GLY A N 1
ATOM 6007 C CA . GLY A 1 836 ? 5.835 2.718 2.866 1.00 94.56 836 GLY A CA 1
ATOM 6008 C C . GLY A 1 836 ? 5.717 3.657 4.070 1.00 94.56 836 GLY A C 1
ATOM 6009 O O . GLY A 1 836 ? 5.793 4.872 3.914 1.00 94.56 836 GLY A O 1
ATOM 6010 N N . ALA A 1 837 ? 5.659 3.096 5.281 1.00 93.75 837 ALA A N 1
ATOM 6011 C CA . ALA A 1 837 ? 5.635 3.819 6.541 1.00 93.75 837 ALA A CA 1
ATOM 6012 C C . ALA A 1 837 ? 6.868 4.700 6.780 1.00 93.75 837 ALA A C 1
ATOM 6014 O O . ALA A 1 837 ? 6.759 5.632 7.570 1.00 93.75 837 ALA A O 1
ATOM 6015 N N . SER A 1 838 ? 8.003 4.490 6.098 1.00 92.94 838 SER A N 1
ATOM 6016 C CA . SER A 1 838 ? 9.139 5.420 6.189 1.00 92.94 838 SER A CA 1
ATOM 6017 C C . SER A 1 838 ? 8.820 6.799 5.604 1.00 92.94 838 SER A C 1
ATOM 6019 O O . SER A 1 838 ? 9.318 7.794 6.125 1.00 92.94 838 SER A O 1
ATOM 6021 N N . ILE A 1 839 ? 7.915 6.909 4.626 1.00 94.00 839 ILE A N 1
ATOM 6022 C CA . ILE A 1 839 ? 7.449 8.208 4.105 1.00 94.00 839 ILE A CA 1
ATOM 6023 C C . ILE A 1 839 ? 5.987 8.517 4.423 1.00 94.00 839 ILE A C 1
ATOM 6025 O O . ILE A 1 839 ? 5.689 9.680 4.641 1.00 94.00 839 ILE A O 1
ATOM 6029 N N . GLU A 1 840 ? 5.075 7.541 4.441 1.00 93.75 840 GLU A N 1
ATOM 6030 C CA . GLU A 1 840 ? 3.621 7.749 4.528 1.00 93.75 840 GLU A CA 1
ATOM 6031 C C . GLU A 1 840 ? 2.924 6.442 4.954 1.00 93.75 840 GLU A C 1
ATOM 6033 O O . GLU A 1 840 ? 2.790 5.501 4.174 1.00 93.75 840 GLU A O 1
ATOM 6038 N N . ASN A 1 841 ? 2.479 6.360 6.209 1.00 95.38 841 ASN A N 1
ATOM 6039 C CA . ASN A 1 841 ? 1.997 5.103 6.791 1.00 95.38 841 ASN A CA 1
ATOM 6040 C C . ASN A 1 841 ? 0.530 4.741 6.460 1.00 95.38 841 ASN A C 1
ATOM 6042 O O . ASN A 1 841 ? 0.111 3.632 6.775 1.00 95.38 841 ASN A O 1
ATOM 6046 N N . THR A 1 842 ? -0.277 5.631 5.873 1.00 97.38 842 THR A N 1
ATOM 6047 C CA . THR A 1 842 ? -1.735 5.422 5.694 1.00 97.38 842 THR A CA 1
ATOM 6048 C C . THR A 1 842 ? -2.135 4.826 4.345 1.00 97.38 842 THR A C 1
ATOM 6050 O O . THR A 1 842 ? -3.131 4.110 4.272 1.00 97.38 842 THR A O 1
ATOM 6053 N N . GLY A 1 843 ? -1.385 5.121 3.280 1.00 97.75 843 GLY A N 1
ATOM 6054 C CA . GLY A 1 843 ? -1.758 4.822 1.896 1.00 97.75 843 GLY A CA 1
ATOM 6055 C C . GLY A 1 843 ? -2.616 5.910 1.228 1.00 97.75 843 GLY A C 1
ATOM 6056 O O . GLY A 1 843 ? -2.927 5.774 0.040 1.00 97.75 843 GLY A O 1
ATOM 6057 N N . LEU A 1 844 ? -2.992 6.979 1.943 1.00 98.69 844 LEU A N 1
ATOM 6058 C CA . LEU A 1 844 ? -3.886 8.042 1.462 1.00 98.69 844 LEU A CA 1
ATOM 6059 C C . LEU A 1 844 ? -3.306 8.796 0.264 1.00 98.69 844 LEU A C 1
ATOM 6061 O O . LEU A 1 844 ? -4.015 9.055 -0.710 1.00 98.69 844 LEU A O 1
ATOM 6065 N N . LEU A 1 845 ? -2.018 9.149 0.311 1.00 98.44 845 LEU A N 1
ATOM 6066 C CA . LEU A 1 845 ? -1.442 10.069 -0.677 1.00 98.44 845 LEU A CA 1
ATOM 6067 C C . LEU A 1 845 ? -1.389 9.458 -2.087 1.00 98.44 845 LEU A C 1
ATOM 6069 O O . LEU A 1 845 ? -1.564 10.172 -3.074 1.00 98.44 845 LEU A O 1
ATOM 6073 N N . ALA A 1 846 ? -1.283 8.130 -2.191 1.00 97.88 846 ALA A N 1
ATOM 6074 C CA . ALA A 1 846 ? -1.400 7.415 -3.461 1.00 97.88 846 ALA A CA 1
ATOM 6075 C C . ALA A 1 846 ? -2.819 7.497 -4.069 1.00 97.88 846 ALA A C 1
ATOM 6077 O O . ALA A 1 846 ? -2.963 7.512 -5.293 1.00 97.88 846 ALA A O 1
ATOM 6078 N N . LEU A 1 847 ? -3.874 7.590 -3.254 1.00 98.56 847 LEU A N 1
ATOM 6079 C CA . LEU A 1 847 ? -5.242 7.775 -3.752 1.00 98.56 847 LEU A CA 1
ATOM 6080 C C . LEU A 1 847 ? -5.544 9.246 -4.078 1.00 98.56 847 LEU A C 1
ATOM 6082 O O . LEU A 1 847 ? -6.177 9.526 -5.096 1.00 98.56 847 LEU A O 1
ATOM 6086 N N . LEU A 1 848 ? -5.014 10.199 -3.303 1.00 98.44 848 LEU A N 1
ATOM 6087 C CA . LEU A 1 848 ? -5.134 11.630 -3.620 1.00 98.44 848 LEU A CA 1
ATOM 6088 C C . LEU A 1 848 ? -4.396 12.007 -4.918 1.00 98.44 848 LEU A C 1
ATOM 6090 O O . LEU A 1 848 ? -4.913 12.804 -5.700 1.00 98.44 848 LEU A O 1
ATOM 6094 N N . GLN A 1 849 ? -3.250 11.379 -5.215 1.00 96.94 849 GLN A N 1
ATOM 6095 C CA . GLN A 1 849 ? -2.586 11.472 -6.529 1.00 96.94 849 GLN A CA 1
ATOM 6096 C C . GLN A 1 849 ? -3.511 11.077 -7.691 1.00 96.94 849 GLN A C 1
ATOM 6098 O O . GLN A 1 849 ? -3.457 11.680 -8.761 1.00 96.94 849 GLN A O 1
ATOM 6103 N N . ARG A 1 850 ? -4.365 10.069 -7.479 1.00 96.50 850 ARG A N 1
ATOM 6104 C CA . ARG A 1 850 ? -5.319 9.533 -8.464 1.00 96.50 850 ARG A CA 1
ATOM 6105 C C . ARG A 1 850 ? -6.671 10.267 -8.451 1.00 96.50 850 ARG A C 1
ATOM 6107 O O . ARG A 1 850 ? -7.558 9.897 -9.213 1.00 96.50 850 ARG A O 1
ATOM 6114 N N . ARG A 1 851 ? -6.811 11.313 -7.618 1.00 96.69 851 ARG A N 1
ATOM 6115 C CA . ARG A 1 851 ? -8.041 12.095 -7.378 1.00 96.69 851 ARG A CA 1
ATOM 6116 C C . ARG A 1 851 ? -9.267 11.239 -7.023 1.00 96.69 851 ARG A C 1
ATOM 6118 O O . ARG A 1 851 ? -10.365 11.507 -7.504 1.00 96.69 851 ARG A O 1
ATOM 6125 N N . VAL A 1 852 ? -9.084 10.216 -6.186 1.00 98.19 852 VAL A N 1
ATOM 6126 C CA . VAL A 1 852 ? -10.203 9.394 -5.691 1.00 98.19 852 VAL A CA 1
ATOM 6127 C C . VAL A 1 852 ? -11.131 10.259 -4.821 1.00 98.19 852 VAL A C 1
ATOM 6129 O O . VAL A 1 852 ? -10.656 10.798 -3.820 1.00 98.19 852 VAL A O 1
ATOM 6132 N N . PRO A 1 853 ? -12.425 10.418 -5.168 1.00 98.12 853 PRO A N 1
ATOM 6133 C CA . PRO A 1 853 ? -13.310 11.368 -4.496 1.00 98.12 853 PRO A CA 1
ATOM 6134 C C . PRO A 1 853 ? -13.858 10.867 -3.154 1.00 98.12 853 PRO A C 1
ATOM 6136 O O . PRO A 1 853 ? -14.074 11.692 -2.270 1.00 98.12 853 PRO A O 1
ATOM 6139 N N . LYS A 1 854 ? -14.069 9.552 -2.983 1.00 98.75 854 LYS A N 1
ATOM 6140 C CA . LYS A 1 854 ? -14.543 8.928 -1.735 1.00 98.75 854 LYS A CA 1
ATOM 6141 C C . LYS A 1 854 ? -13.486 7.969 -1.175 1.00 98.75 854 LYS A C 1
ATOM 6143 O O . LYS A 1 854 ? -13.092 7.031 -1.868 1.00 98.75 854 LYS A O 1
ATOM 6148 N N . ILE A 1 855 ? -13.032 8.152 0.065 1.00 98.88 855 ILE A N 1
ATOM 6149 C CA . ILE A 1 855 ? -11.988 7.309 0.679 1.00 98.88 855 ILE A CA 1
ATOM 6150 C C . ILE A 1 855 ? -12.367 6.939 2.116 1.00 98.88 855 ILE A C 1
ATOM 6152 O O . ILE A 1 855 ? -12.610 7.821 2.932 1.00 98.88 855 ILE A O 1
ATOM 6156 N N . ALA A 1 856 ? -12.324 5.651 2.464 1.00 98.88 856 ALA A N 1
ATOM 6157 C CA . ALA A 1 856 ? -12.240 5.206 3.856 1.00 98.88 856 ALA A CA 1
ATOM 6158 C C . ALA A 1 856 ? -10.770 4.968 4.238 1.00 98.88 856 ALA A C 1
ATOM 6160 O O . ALA A 1 856 ? -10.065 4.229 3.549 1.00 98.88 856 ALA A O 1
ATOM 6161 N N . MET A 1 857 ? -10.299 5.578 5.326 1.00 98.75 857 MET A N 1
ATOM 6162 C CA . MET A 1 857 ? -8.906 5.509 5.774 1.00 98.75 857 MET A CA 1
ATOM 6163 C C . MET A 1 857 ? -8.792 4.920 7.178 1.00 98.75 857 MET A C 1
ATOM 6165 O O . MET A 1 857 ? -9.142 5.564 8.165 1.00 98.75 857 MET A O 1
ATOM 6169 N N . VAL A 1 858 ? -8.243 3.706 7.250 1.00 98.81 858 VAL A N 1
ATOM 6170 C CA . VAL A 1 858 ? -8.056 2.940 8.485 1.00 98.81 858 VAL A CA 1
ATOM 6171 C C . VAL A 1 858 ? -6.636 3.132 9.017 1.00 98.81 858 VAL A C 1
ATOM 6173 O O . VAL A 1 858 ? -5.669 2.634 8.434 1.00 98.81 858 VAL A O 1
ATOM 6176 N N . ILE A 1 859 ? -6.514 3.848 10.139 1.00 98.38 859 ILE A N 1
ATOM 6177 C CA . ILE A 1 859 ? -5.248 4.133 10.823 1.00 98.38 859 ILE A CA 1
ATOM 6178 C C . ILE A 1 859 ? -5.099 3.209 12.036 1.00 98.38 859 ILE A C 1
ATOM 6180 O O . ILE A 1 859 ? -5.568 3.488 13.140 1.00 98.38 859 ILE A O 1
ATOM 6184 N N . ASN A 1 860 ? -4.381 2.109 11.825 1.00 97.19 860 ASN A N 1
ATOM 6185 C CA . ASN A 1 860 ? -4.091 1.071 12.809 1.00 97.19 860 ASN A CA 1
ATOM 6186 C C . ASN A 1 860 ? -2.895 1.461 13.689 1.00 97.19 860 ASN A C 1
ATOM 6188 O O . ASN A 1 860 ? -1.813 0.882 13.595 1.00 97.19 860 ASN A O 1
ATOM 6192 N N . THR A 1 861 ? -3.083 2.469 14.538 1.00 93.75 861 THR A N 1
ATOM 6193 C CA . THR A 1 861 ? -2.044 3.099 15.374 1.00 93.75 861 THR A CA 1
ATOM 6194 C C . THR A 1 861 ? -1.793 2.396 16.720 1.00 93.75 861 THR A C 1
ATOM 6196 O O . THR A 1 861 ? -2.718 1.911 17.366 1.00 93.75 861 THR A O 1
ATOM 6199 N N . ASP A 1 862 ? -0.535 2.374 17.175 1.00 90.38 862 ASP A N 1
ATOM 6200 C CA . ASP A 1 862 ? -0.124 2.074 18.561 1.00 90.38 862 ASP A CA 1
ATOM 6201 C C . ASP A 1 862 ? -0.069 3.327 19.468 1.00 90.38 862 ASP A C 1
ATOM 6203 O O . ASP A 1 862 ? 0.184 3.225 20.666 1.00 90.38 862 ASP A O 1
ATOM 6207 N N . VAL A 1 863 ? -0.360 4.506 18.912 1.00 91.00 863 VAL A N 1
ATOM 6208 C CA . VAL A 1 863 ? -0.525 5.783 19.628 1.00 91.00 863 VAL A CA 1
ATOM 6209 C C . VAL A 1 863 ? -2.023 6.118 19.748 1.00 91.00 863 VAL A C 1
ATOM 6211 O O . VAL A 1 863 ? -2.629 6.350 18.695 1.00 91.00 863 VAL A O 1
ATOM 6214 N N . PRO A 1 864 ? -2.621 6.150 20.958 1.00 92.56 864 PRO A N 1
ATOM 6215 C CA . PRO A 1 864 ? -4.006 6.585 21.179 1.00 92.56 864 PRO A CA 1
ATOM 6216 C C . PRO A 1 864 ? -4.202 8.089 20.942 1.00 92.56 864 PRO A C 1
ATOM 6218 O O . PRO A 1 864 ? -3.248 8.868 20.964 1.00 92.56 864 PRO A O 1
ATOM 6221 N N . LEU A 1 865 ? -5.458 8.516 20.787 1.00 95.12 865 LEU A N 1
ATOM 6222 C CA . LEU A 1 865 ? -5.840 9.925 20.939 1.00 95.12 865 LEU A CA 1
ATOM 6223 C C . LEU A 1 865 ? -5.766 10.332 22.423 1.00 95.12 865 LEU A C 1
ATOM 6225 O O . LEU A 1 865 ? -6.387 9.684 23.264 1.00 95.12 865 LEU A O 1
ATOM 6229 N N . SER A 1 866 ? -5.045 11.405 22.748 1.00 93.12 866 SER A N 1
ATOM 6230 C CA . SER A 1 866 ? -4.825 11.851 24.131 1.00 93.12 866 SER A CA 1
ATOM 6231 C C . SER A 1 866 ? -6.128 12.107 24.899 1.00 93.12 866 SER A C 1
ATOM 6233 O O . SER A 1 866 ? -7.078 12.685 24.372 1.00 93.12 866 SER A O 1
ATOM 6235 N N . THR A 1 867 ? -6.143 11.699 26.168 1.00 89.69 867 THR A N 1
ATOM 6236 C CA . THR A 1 867 ? -7.193 12.007 27.152 1.00 89.69 867 THR A CA 1
ATOM 6237 C C . THR A 1 867 ? -6.988 13.344 27.854 1.00 89.69 867 THR A C 1
ATOM 6239 O O . THR A 1 867 ? -7.925 13.871 28.448 1.00 89.69 867 THR A O 1
ATOM 6242 N N . ASP A 1 868 ? -5.773 13.887 27.792 1.00 91.81 868 ASP A N 1
ATOM 6243 C CA . ASP A 1 868 ? -5.314 14.964 28.675 1.00 91.81 868 ASP A CA 1
ATOM 6244 C C . ASP A 1 868 ? -5.547 16.355 28.054 1.00 91.81 868 ASP A C 1
ATOM 6246 O O . ASP A 1 868 ? -5.239 17.383 28.655 1.00 91.81 868 ASP A O 1
ATOM 6250 N N . VAL A 1 869 ? -6.088 16.381 26.831 1.00 92.88 869 VAL A N 1
ATOM 6251 C CA . VAL A 1 869 ? -6.315 17.570 26.007 1.00 92.88 869 VAL A CA 1
ATOM 6252 C C . VAL A 1 869 ? -7.780 17.616 25.595 1.00 92.88 869 VAL A C 1
ATOM 6254 O O . VAL A 1 869 ? -8.273 16.726 24.902 1.00 92.88 869 VAL A O 1
ATOM 6257 N N . ASP A 1 870 ? -8.485 18.679 25.979 1.00 94.38 870 ASP A N 1
ATOM 6258 C CA . ASP A 1 870 ? -9.840 18.921 25.492 1.00 94.38 870 ASP A CA 1
ATOM 6259 C C . ASP A 1 870 ? -9.808 19.716 24.182 1.00 94.38 870 ASP A C 1
ATOM 6261 O O . ASP A 1 870 ? -9.944 20.937 24.181 1.00 94.38 870 ASP A O 1
ATOM 6265 N N . PHE A 1 871 ? -9.619 19.019 23.057 1.00 95.25 871 PHE A N 1
ATOM 6266 C CA . PHE A 1 871 ? -9.472 19.610 21.715 1.00 95.25 871 PHE A CA 1
ATOM 6267 C C . PHE A 1 871 ? -10.613 20.551 21.285 1.00 95.25 871 PHE A C 1
ATOM 6269 O O . PHE A 1 871 ? -10.435 21.341 20.364 1.00 95.25 871 PHE A O 1
ATOM 6276 N N . CYS A 1 872 ? -11.773 20.496 21.944 1.00 95.44 872 CYS A N 1
ATOM 6277 C CA . CYS A 1 872 ? -12.888 21.413 21.704 1.00 95.44 872 CYS A CA 1
ATOM 6278 C C . CYS A 1 872 ? -12.718 22.793 22.371 1.00 95.44 872 CYS A C 1
ATOM 6280 O O . CYS A 1 872 ? -13.464 23.712 22.049 1.00 95.44 872 CYS A O 1
ATOM 6282 N N . ASN A 1 873 ? -11.773 22.932 23.308 1.00 95.25 873 ASN A N 1
ATOM 6283 C CA . ASN A 1 873 ? -11.571 24.108 24.162 1.00 95.25 873 ASN A CA 1
ATOM 6284 C C . ASN A 1 873 ? -10.093 24.566 24.223 1.00 95.25 873 ASN A C 1
ATOM 6286 O O . ASN A 1 873 ? -9.698 25.274 25.151 1.00 95.25 873 ASN A O 1
ATOM 6290 N N . VAL A 1 874 ? -9.262 24.167 23.251 1.00 94.12 874 VAL A N 1
ATOM 6291 C CA . VAL A 1 874 ? -7.887 24.681 23.085 1.00 94.12 874 VAL A CA 1
ATOM 6292 C C . VAL A 1 874 ? -7.863 25.994 22.292 1.00 94.12 874 VAL A C 1
ATOM 6294 O O . VAL A 1 874 ? -8.816 26.330 21.588 1.00 94.12 874 VAL A O 1
ATOM 6297 N N . ALA A 1 875 ? -6.758 26.738 22.383 1.00 91.88 875 ALA A N 1
ATOM 6298 C CA . ALA A 1 875 ? -6.518 27.900 21.530 1.00 91.88 875 ALA A CA 1
ATOM 6299 C C . ALA A 1 875 ? -6.329 27.483 20.056 1.00 91.88 875 ALA A C 1
ATOM 6301 O O . ALA A 1 875 ? -5.880 26.375 19.763 1.00 91.88 875 ALA A O 1
ATOM 6302 N N . SER A 1 876 ? -6.664 28.366 19.112 1.00 86.25 876 SER A N 1
ATOM 6303 C CA . SER A 1 876 ? -6.651 28.063 17.669 1.00 86.25 876 SER A CA 1
ATOM 6304 C C . SER A 1 876 ? -5.253 27.885 17.061 1.00 86.25 876 SER A C 1
ATOM 6306 O O . SER A 1 876 ? -5.131 27.424 15.930 1.00 86.25 876 SER A O 1
ATOM 6308 N N . ASP A 1 877 ? -4.213 28.276 17.793 1.00 87.56 877 ASP A N 1
ATOM 6309 C CA . ASP A 1 877 ? -2.790 28.115 17.485 1.00 87.56 877 ASP A CA 1
ATOM 6310 C C . ASP A 1 877 ? -2.148 26.912 18.206 1.00 87.56 877 ASP A C 1
ATOM 6312 O O . ASP A 1 877 ? -0.947 26.680 18.067 1.00 87.56 877 ASP A O 1
ATOM 6316 N N . TYR A 1 878 ? -2.936 26.129 18.954 1.00 92.88 878 TYR A N 1
ATOM 6317 C CA . TYR A 1 878 ? -2.467 24.938 19.660 1.00 92.88 878 TYR A CA 1
ATOM 6318 C C . TYR A 1 878 ? -1.839 23.911 18.706 1.00 92.88 878 TYR A C 1
ATOM 6320 O O . TYR A 1 878 ? -2.423 23.559 17.680 1.00 92.88 878 TYR A O 1
ATOM 6328 N N . ASP A 1 879 ? -0.671 23.387 19.083 1.00 92.19 879 ASP A N 1
ATOM 6329 C CA . ASP A 1 879 ? 0.016 22.318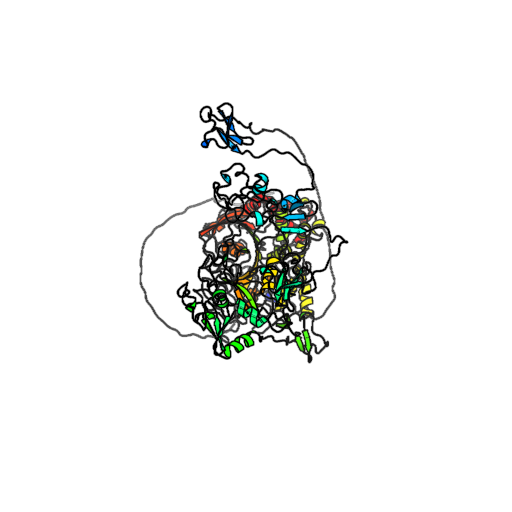 18.362 1.00 92.19 879 ASP A CA 1
ATOM 6330 C C . ASP A 1 879 ? -0.388 20.935 18.924 1.00 92.19 879 ASP A C 1
ATOM 6332 O O . ASP A 1 879 ? 0.033 20.581 20.028 1.00 92.19 879 ASP A O 1
ATOM 6336 N N . PRO A 1 880 ? -1.172 20.118 18.189 1.00 90.81 880 PRO A N 1
ATOM 6337 C CA . PRO A 1 880 ? -1.549 18.761 18.596 1.00 90.81 880 PRO A CA 1
ATOM 6338 C C . PRO A 1 880 ? -0.429 17.719 18.386 1.00 90.81 880 PRO A C 1
ATOM 6340 O O . PRO A 1 880 ? -0.668 16.509 18.447 1.00 90.81 880 PRO A O 1
ATOM 6343 N N . SER A 1 881 ? 0.807 18.141 18.103 1.00 88.12 881 SER A N 1
ATOM 6344 C CA . SER A 1 881 ? 1.950 17.241 17.940 1.00 88.12 881 SER A CA 1
ATOM 6345 C C . SER A 1 881 ? 2.151 16.331 19.159 1.00 88.12 881 SER A C 1
ATOM 6347 O O . SER A 1 881 ? 2.450 16.774 20.264 1.00 88.12 881 SER A O 1
ATOM 6349 N N . GLY A 1 882 ? 2.017 15.021 18.943 1.00 86.75 882 GLY A N 1
ATOM 6350 C CA . GLY A 1 882 ? 2.204 13.985 19.961 1.00 86.75 882 GLY A CA 1
ATOM 6351 C C . GLY A 1 882 ? 0.943 13.647 20.759 1.00 86.75 882 GLY A C 1
ATOM 6352 O O . GLY A 1 882 ? 0.953 12.666 21.497 1.00 86.75 882 GLY A O 1
ATOM 6353 N N . THR A 1 883 ? -0.159 14.383 20.577 1.00 92.19 883 THR A N 1
ATOM 6354 C CA . THR A 1 883 ? -1.450 14.088 21.225 1.00 92.19 883 THR A CA 1
ATOM 6355 C C . THR A 1 883 ? -2.285 13.059 20.456 1.00 92.19 883 THR A C 1
ATOM 6357 O O . THR A 1 883 ? -3.376 12.697 20.891 1.00 92.19 883 THR A O 1
ATOM 6360 N N . VAL A 1 884 ? -1.822 12.641 19.278 1.00 93.06 884 VAL A N 1
ATOM 6361 C CA . VAL A 1 884 ? -2.476 11.710 18.351 1.00 93.06 884 VAL A CA 1
ATOM 6362 C C . VAL A 1 884 ? -1.412 11.103 17.427 1.00 93.06 884 VAL A C 1
ATOM 6364 O O . VAL A 1 884 ? -0.292 11.611 17.332 1.00 93.06 884 VAL A O 1
ATOM 6367 N N . SER A 1 885 ? -1.738 10.016 16.726 1.00 92.38 885 SER A N 1
ATOM 6368 C CA . SER A 1 885 ? -0.830 9.381 15.764 1.00 92.38 885 SER A CA 1
ATOM 6369 C C . SER A 1 885 ? -0.335 10.361 14.690 1.00 92.38 885 SER A C 1
ATOM 6371 O O . SER A 1 885 ? -1.127 10.908 13.919 1.00 92.38 885 SER A O 1
ATOM 6373 N N . SER A 1 886 ? 0.987 10.531 14.565 1.00 91.75 886 SER A N 1
ATOM 6374 C CA . SER A 1 886 ? 1.573 11.424 13.551 1.00 91.75 886 SER A CA 1
ATOM 6375 C C . SER A 1 886 ? 1.357 10.947 12.106 1.00 91.75 886 SER A C 1
ATOM 6377 O O . SER A 1 886 ? 1.626 11.721 11.196 1.00 91.75 886 SER A O 1
ATOM 6379 N N . ALA A 1 887 ? 0.838 9.732 11.888 1.00 92.50 887 ALA A N 1
ATOM 6380 C CA . ALA A 1 887 ? 0.389 9.255 10.574 1.00 92.50 887 ALA A CA 1
ATOM 6381 C C . ALA A 1 887 ? -0.949 9.883 10.120 1.00 92.50 887 ALA A C 1
ATOM 6383 O O . ALA A 1 887 ? -1.313 9.774 8.948 1.00 92.50 887 ALA A O 1
ATOM 6384 N N . LEU A 1 888 ? -1.681 10.512 11.049 1.00 96.19 888 LEU A N 1
ATOM 6385 C CA . LEU A 1 888 ? -2.804 11.405 10.764 1.00 96.19 888 LEU A CA 1
ATOM 6386 C C . LEU A 1 888 ? -2.333 12.868 10.736 1.00 96.19 888 LEU A C 1
ATOM 6388 O O . LEU A 1 888 ? -2.672 13.607 9.817 1.00 96.19 888 LEU A O 1
ATOM 6392 N N . ALA A 1 889 ? -1.547 13.280 11.738 1.00 96.00 889 ALA A N 1
ATOM 6393 C CA . ALA A 1 889 ? -1.163 14.680 11.946 1.00 96.00 889 ALA A CA 1
ATOM 6394 C C . ALA A 1 889 ? -0.255 15.258 10.840 1.00 96.00 889 ALA A C 1
ATOM 6396 O O . ALA A 1 889 ? -0.335 16.447 10.523 1.00 96.00 889 ALA A O 1
ATOM 6397 N N . ASP A 1 890 ? 0.560 14.423 10.190 1.00 95.31 890 ASP A N 1
ATOM 6398 C CA . ASP A 1 890 ? 1.391 14.808 9.045 1.00 95.31 890 ASP A CA 1
ATOM 6399 C C . ASP A 1 890 ? 0.564 15.332 7.853 1.00 95.31 890 ASP A C 1
ATOM 6401 O O . ASP A 1 890 ? 0.979 16.288 7.196 1.00 95.31 890 ASP A O 1
ATOM 6405 N N . LYS A 1 891 ? -0.641 14.787 7.624 1.00 97.69 891 LYS A N 1
ATOM 6406 C CA . LYS A 1 891 ? -1.567 15.218 6.557 1.00 97.69 891 LYS A CA 1
ATOM 6407 C C . LYS A 1 891 ? -2.067 16.651 6.747 1.00 97.69 891 LYS A C 1
ATOM 6409 O O . LYS A 1 891 ? -2.379 17.322 5.764 1.00 97.69 891 LYS A O 1
ATOM 6414 N N . PHE A 1 892 ? -2.072 17.133 7.988 1.00 97.38 892 PHE A N 1
ATOM 6415 C CA . PHE A 1 892 ? -2.431 18.498 8.377 1.00 97.38 892 PHE A CA 1
ATOM 6416 C C . PHE A 1 892 ? -1.194 19.370 8.674 1.00 97.38 892 PHE A C 1
ATOM 6418 O O . PHE A 1 892 ? -1.326 20.489 9.160 1.00 97.38 892 PHE A O 1
ATOM 6425 N N . GLY A 1 893 ? 0.022 18.887 8.386 1.00 94.81 893 GLY A N 1
ATOM 6426 C CA . GLY A 1 893 ? 1.260 19.653 8.560 1.00 94.81 893 GLY A CA 1
ATOM 6427 C C . GLY A 1 893 ? 1.825 19.665 9.983 1.00 94.81 893 GLY A C 1
ATOM 6428 O O . GLY A 1 893 ? 2.552 20.596 10.332 1.00 94.81 893 GLY A O 1
ATOM 6429 N N . PHE A 1 894 ? 1.518 18.659 10.806 1.00 93.38 894 PHE A N 1
ATOM 6430 C CA . PHE A 1 894 ? 2.078 18.465 12.153 1.00 93.38 894 PHE A CA 1
ATOM 6431 C C . PHE A 1 894 ? 2.874 17.138 12.251 1.00 93.38 894 PHE A C 1
ATOM 6433 O O . PHE A 1 894 ? 2.433 16.186 12.897 1.00 93.38 894 PHE A O 1
ATOM 6440 N N . PRO A 1 895 ? 4.028 17.017 11.559 1.00 86.19 895 PRO A N 1
ATOM 6441 C CA . PRO A 1 895 ? 4.874 15.825 11.598 1.00 86.19 895 PRO A CA 1
ATOM 6442 C C . PRO A 1 895 ? 5.712 15.784 12.887 1.00 86.19 895 PRO A C 1
ATOM 6444 O O . PRO A 1 895 ? 6.538 16.661 13.126 1.00 86.19 895 PRO A O 1
ATOM 6447 N N . THR A 1 896 ? 5.558 14.737 13.699 1.00 72.62 896 THR A N 1
ATOM 6448 C CA . THR A 1 896 ? 6.201 14.652 15.031 1.00 72.62 896 THR A CA 1
ATOM 6449 C C . THR A 1 896 ? 7.376 13.673 15.085 1.00 72.62 896 THR A C 1
ATOM 6451 O O . THR A 1 896 ? 7.986 13.476 16.137 1.00 72.62 896 THR A O 1
ATOM 6454 N N . VAL A 1 897 ? 7.667 13.000 13.971 1.00 65.50 897 VAL A N 1
ATOM 6455 C CA . VAL A 1 897 ? 8.709 11.974 13.872 1.00 65.50 897 VAL A CA 1
ATOM 6456 C C . VAL A 1 897 ? 10.050 12.600 13.494 1.00 65.50 897 VAL A C 1
ATOM 6458 O O . VAL A 1 897 ? 10.157 13.355 12.530 1.00 65.50 897 VAL A O 1
ATOM 6461 N N . SER A 1 898 ? 11.100 12.283 14.253 1.00 56.09 898 SER A N 1
ATOM 6462 C CA . SER A 1 898 ? 12.458 12.720 13.914 1.00 56.09 898 SER A CA 1
ATOM 6463 C C . SER A 1 898 ? 12.985 11.921 12.725 1.00 56.09 898 SER A C 1
ATOM 6465 O O . SER A 1 898 ? 12.886 10.693 12.722 1.00 56.09 898 SER A O 1
ATOM 6467 N N . SER A 1 899 ? 13.652 12.584 11.777 1.00 55.50 899 SER A N 1
ATOM 6468 C CA . SER A 1 899 ? 14.349 11.917 10.667 1.00 55.50 899 SER A CA 1
ATOM 6469 C C . SER A 1 899 ? 15.340 10.847 11.144 1.00 55.50 899 SER A C 1
ATOM 6471 O O . SER A 1 899 ? 15.486 9.824 10.481 1.00 55.50 899 SER A O 1
ATOM 6473 N N . MET A 1 900 ? 15.928 11.021 12.338 1.00 48.25 900 MET A N 1
ATOM 6474 C CA . MET A 1 900 ? 16.803 10.052 13.024 1.00 48.25 900 MET A CA 1
ATOM 6475 C C . MET A 1 900 ? 16.139 8.704 13.363 1.00 48.25 900 MET A C 1
ATOM 6477 O O . MET A 1 900 ? 16.820 7.787 13.813 1.00 48.25 900 MET A O 1
ATOM 6481 N N . SER A 1 901 ? 14.820 8.578 13.184 1.00 65.56 901 SER A N 1
ATOM 6482 C CA . SER A 1 901 ? 14.081 7.317 13.331 1.00 65.56 901 SER A CA 1
ATOM 6483 C C . SER A 1 901 ? 13.873 6.562 12.011 1.00 65.56 901 SER A C 1
ATOM 6485 O O . SER A 1 901 ? 13.290 5.482 12.025 1.00 65.56 901 SER A O 1
ATOM 6487 N N . GLY A 1 902 ? 14.341 7.100 10.875 1.00 78.69 902 GLY A N 1
ATOM 6488 C CA . GLY A 1 902 ? 14.065 6.532 9.550 1.00 78.69 902 GLY A CA 1
ATOM 6489 C C . GLY A 1 902 ? 12.667 6.840 9.009 1.00 78.69 902 GLY A C 1
ATOM 6490 O O . GLY A 1 902 ? 12.171 6.103 8.156 1.00 78.69 902 GLY A O 1
ATOM 6491 N N . LEU A 1 903 ? 12.030 7.889 9.541 1.00 88.69 903 LEU A N 1
ATOM 6492 C CA . LEU A 1 903 ? 10.687 8.348 9.189 1.00 88.69 903 LEU A CA 1
ATOM 6493 C C . LEU A 1 903 ? 10.751 9.797 8.676 1.00 88.69 903 LEU A C 1
ATOM 6495 O O . LEU A 1 903 ? 11.387 10.657 9.287 1.00 88.69 903 LEU A O 1
ATOM 6499 N N . PHE A 1 904 ? 10.092 10.071 7.550 1.00 90.81 904 PHE A N 1
ATOM 6500 C CA . PHE A 1 904 ? 10.335 11.251 6.707 1.00 90.81 904 PHE A CA 1
ATOM 6501 C C . PHE A 1 904 ? 9.066 12.073 6.410 1.00 90.81 904 PHE A C 1
ATOM 6503 O O . PHE A 1 904 ? 8.952 12.720 5.371 1.00 90.81 904 PHE A O 1
ATOM 6510 N N . TRP A 1 905 ? 8.097 12.068 7.329 1.00 91.69 905 TRP A N 1
ATOM 6511 C CA . TRP A 1 905 ? 6.709 12.500 7.081 1.00 91.69 905 TRP A CA 1
ATOM 6512 C C . TRP A 1 905 ? 6.511 14.020 6.896 1.00 91.69 905 TRP A C 1
ATOM 6514 O O . TRP A 1 905 ? 5.396 14.488 6.678 1.00 91.69 905 TRP A O 1
ATOM 6524 N N . ALA A 1 906 ? 7.586 14.815 6.925 1.00 90.19 906 ALA A N 1
ATOM 6525 C CA . ALA A 1 906 ? 7.547 16.273 6.772 1.00 90.19 906 ALA A CA 1
ATOM 6526 C C . ALA A 1 906 ? 7.048 16.768 5.396 1.00 90.19 906 ALA A C 1
ATOM 6528 O O . ALA A 1 906 ? 6.778 17.955 5.227 1.00 90.19 906 ALA A O 1
ATOM 6529 N N . ARG A 1 907 ? 6.915 15.875 4.407 1.00 92.94 907 ARG A N 1
ATOM 6530 C CA . ARG A 1 907 ? 6.458 16.188 3.043 1.00 92.94 907 ARG A CA 1
ATOM 6531 C C . ARG A 1 907 ? 4.974 15.875 2.789 1.00 92.94 907 ARG A C 1
ATOM 6533 O O . ARG A 1 907 ? 4.545 15.938 1.641 1.00 92.94 907 ARG A O 1
ATOM 6540 N N . ASN A 1 908 ? 4.184 15.553 3.817 1.00 96.12 908 ASN A N 1
ATOM 6541 C CA . ASN A 1 908 ? 2.872 14.905 3.644 1.00 96.12 908 ASN A CA 1
ATOM 6542 C C . ASN A 1 908 ? 1.632 15.794 3.798 1.00 96.12 908 ASN A C 1
ATOM 6544 O O . ASN A 1 908 ? 0.521 15.281 3.656 1.00 96.12 908 ASN A O 1
ATOM 6548 N N . GLN A 1 909 ? 1.783 17.097 4.062 1.00 97.56 909 GLN A N 1
ATOM 6549 C CA . GLN A 1 909 ? 0.622 17.976 4.214 1.00 97.56 909 GLN A CA 1
ATOM 6550 C C . GLN A 1 909 ? -0.214 18.021 2.923 1.00 97.56 909 GLN A C 1
ATOM 6552 O O . GLN A 1 909 ? 0.312 18.254 1.833 1.00 97.56 909 GLN A O 1
ATOM 6557 N N . VAL A 1 910 ? -1.519 17.792 3.072 1.00 98.31 910 VAL A N 1
ATOM 6558 C CA . VAL A 1 910 ? -2.545 17.822 2.015 1.00 98.31 910 VAL A CA 1
ATOM 6559 C C . VAL A 1 910 ? -3.876 18.421 2.486 1.00 98.31 910 VAL A C 1
ATOM 6561 O O . VAL A 1 910 ? -4.772 18.597 1.667 1.00 98.31 910 VAL A O 1
ATOM 6564 N N . PHE A 1 911 ? -4.008 18.771 3.766 1.00 98.50 911 PHE A N 1
ATOM 6565 C CA . PHE A 1 911 ? -5.164 19.453 4.358 1.00 98.50 911 PHE A CA 1
ATOM 6566 C C . PHE A 1 911 ? -4.702 20.691 5.145 1.00 98.50 911 PHE A C 1
ATOM 6568 O O . PHE A 1 911 ? -3.506 20.848 5.420 1.00 98.50 911 PHE A O 1
ATOM 6575 N N . SER A 1 912 ? -5.618 21.597 5.499 1.00 97.19 912 SER A N 1
ATOM 6576 C CA . SER A 1 912 ? -5.245 22.816 6.223 1.00 97.19 912 SER A CA 1
ATOM 6577 C C . SER A 1 912 ? -5.040 22.555 7.714 1.00 97.19 912 SER A C 1
ATOM 6579 O O . SER A 1 912 ? -5.792 21.804 8.331 1.00 97.19 912 SER A O 1
ATOM 6581 N N . LYS A 1 913 ? -4.073 23.246 8.332 1.00 96.12 913 LYS A N 1
ATOM 6582 C CA . LYS A 1 913 ? -3.856 23.212 9.792 1.00 96.12 913 LYS A CA 1
ATOM 6583 C C . LYS A 1 913 ? -5.124 23.573 10.580 1.00 96.12 913 LYS A C 1
ATOM 6585 O O . LYS A 1 913 ? -5.362 22.990 11.633 1.00 96.12 913 LYS A O 1
ATOM 6590 N N . SER A 1 914 ? -5.947 24.478 10.039 1.00 95.12 914 SER A N 1
ATOM 6591 C CA . SER A 1 914 ? -7.246 24.890 10.597 1.00 95.12 914 SER A CA 1
ATOM 6592 C C . SER A 1 914 ? -8.229 23.740 10.794 1.00 95.12 914 SER A C 1
ATOM 6594 O O . SER A 1 914 ? -9.038 23.775 11.717 1.00 95.12 914 SER A O 1
ATOM 6596 N N . ASP A 1 915 ? -8.164 22.726 9.935 1.00 96.25 915 ASP A N 1
ATOM 6597 C CA . ASP A 1 915 ? -9.196 21.693 9.829 1.00 96.25 915 ASP A CA 1
ATOM 6598 C C . ASP A 1 915 ? -8.965 20.579 10.864 1.00 96.25 915 ASP A C 1
ATOM 6600 O O . ASP A 1 915 ? -9.847 19.764 11.136 1.00 96.25 915 ASP A O 1
ATOM 6604 N N . PHE A 1 916 ? -7.774 20.554 11.478 1.00 96.69 916 PHE A N 1
ATOM 6605 C CA . PHE A 1 916 ? -7.338 19.455 12.328 1.00 96.69 916 PHE A CA 1
ATOM 6606 C C . PHE A 1 916 ? -7.889 19.527 13.756 1.00 96.69 916 PHE A C 1
ATOM 6608 O O . PHE A 1 916 ? -8.343 18.512 14.276 1.00 96.69 916 PHE A O 1
ATOM 6615 N N . LEU A 1 917 ? -7.911 20.706 14.391 1.00 95.94 917 LEU A N 1
ATOM 6616 C CA . LEU A 1 917 ? -8.465 20.852 15.747 1.00 95.94 917 LEU A CA 1
ATOM 6617 C C . LEU A 1 917 ? -9.981 20.542 15.808 1.00 95.94 917 LEU A C 1
ATOM 6619 O O . LEU A 1 917 ? -10.376 19.796 16.706 1.00 95.94 917 LEU A O 1
ATOM 6623 N N . PRO A 1 918 ? -10.829 20.979 14.848 1.00 95.69 918 PRO A N 1
ATOM 6624 C CA . PRO A 1 918 ? -12.227 20.540 14.765 1.00 95.69 918 PRO A CA 1
ATOM 6625 C C . PRO A 1 918 ? -12.380 19.018 14.631 1.00 95.69 918 PRO A C 1
ATOM 6627 O O . PRO A 1 918 ? -13.188 18.418 15.341 1.00 95.69 918 PRO A O 1
ATOM 6630 N N . LEU A 1 919 ? -11.565 18.376 13.786 1.00 97.31 919 LEU A N 1
ATOM 6631 C CA . LEU A 1 919 ? -11.557 16.919 13.623 1.00 97.31 919 LEU A CA 1
ATOM 6632 C C . LEU A 1 919 ? -11.152 16.208 14.927 1.00 97.31 919 LEU A C 1
ATOM 6634 O O . LEU A 1 919 ? -11.799 15.244 15.332 1.00 97.31 919 LEU A O 1
ATOM 6638 N N . LEU A 1 920 ? -10.130 16.700 15.636 1.00 97.31 920 LEU A N 1
ATOM 6639 C CA . LEU A 1 920 ? -9.713 16.144 16.930 1.00 97.31 920 LEU A CA 1
ATOM 6640 C C . LEU A 1 920 ? -10.754 16.378 18.039 1.00 97.31 920 LEU A C 1
ATOM 6642 O O . LEU A 1 920 ? -10.908 15.519 18.907 1.00 97.31 920 LEU A O 1
ATOM 6646 N N . CYS A 1 921 ? -11.514 17.477 17.996 1.00 97.25 921 CYS A N 1
ATOM 6647 C CA . CYS A 1 921 ? -12.666 17.701 18.876 1.00 97.25 921 CYS A CA 1
ATOM 6648 C C . CYS A 1 921 ? -13.786 16.672 18.633 1.00 97.25 921 CYS A C 1
ATOM 6650 O O . CYS A 1 921 ? -14.334 16.123 19.594 1.00 97.25 921 CYS A O 1
ATOM 6652 N N . GLU A 1 922 ? -14.096 16.339 17.375 1.00 97.44 922 GLU A N 1
ATOM 6653 C CA . GLU A 1 922 ? -15.079 15.295 17.057 1.00 97.44 922 GLU A CA 1
ATOM 6654 C C . GLU A 1 922 ? -14.610 13.915 17.544 1.00 97.44 922 GLU A C 1
ATOM 6656 O O . GLU A 1 922 ? -15.341 13.239 18.272 1.00 97.44 922 GLU A O 1
ATOM 6661 N N . LEU A 1 923 ? -13.370 13.516 17.232 1.00 97.94 923 LEU A N 1
ATOM 6662 C CA . LEU A 1 923 ? -12.811 12.246 17.713 1.00 97.94 923 LEU A CA 1
ATOM 6663 C C . LEU A 1 923 ? -12.748 12.200 19.249 1.00 97.94 923 LEU A C 1
ATOM 6665 O O . LEU A 1 923 ? -13.091 11.185 19.852 1.00 97.94 923 LEU A O 1
ATOM 6669 N N . GLY A 1 924 ? -12.381 13.306 19.902 1.00 97.25 924 GLY A N 1
ATOM 6670 C CA . GLY A 1 924 ? -12.411 13.432 21.360 1.00 97.25 924 GLY A CA 1
ATOM 6671 C C . GLY A 1 924 ? -13.825 13.304 21.934 1.00 97.25 924 GLY A C 1
ATOM 6672 O O . GLY A 1 924 ? -14.009 12.718 23.000 1.00 97.25 924 GLY A O 1
ATOM 6673 N N . THR A 1 925 ? -14.841 13.781 21.215 1.00 97.31 925 THR A N 1
ATOM 6674 C CA . THR A 1 925 ? -16.255 13.644 21.596 1.00 97.31 925 THR A CA 1
ATOM 6675 C C . THR A 1 925 ? -16.741 12.201 21.446 1.00 97.31 925 THR A C 1
ATOM 6677 O O . THR A 1 925 ? -17.365 11.675 22.369 1.00 97.31 925 THR A O 1
ATOM 6680 N N . LEU A 1 926 ? -16.384 11.515 20.353 1.00 97.69 926 LEU A N 1
ATOM 6681 C CA . LEU A 1 926 ? -16.641 10.078 20.178 1.00 97.69 926 LEU A CA 1
ATOM 6682 C C . LEU A 1 926 ? -15.958 9.246 21.277 1.00 97.69 926 LEU A C 1
ATOM 6684 O O . LEU A 1 926 ? -16.607 8.382 21.872 1.00 97.69 926 LEU A O 1
ATOM 6688 N N . ARG A 1 927 ? -14.701 9.575 21.621 1.00 95.94 927 ARG A N 1
ATOM 6689 C CA . ARG A 1 927 ? -13.948 8.948 22.721 1.00 95.94 927 ARG A CA 1
ATOM 6690 C C . ARG A 1 927 ? -14.663 9.111 24.063 1.00 95.94 927 ARG A C 1
ATOM 6692 O O . ARG A 1 927 ? -14.867 8.126 24.768 1.00 95.94 927 ARG A O 1
ATOM 6699 N N . LYS A 1 928 ? -15.069 10.340 24.409 1.00 95.62 928 LYS A N 1
ATOM 6700 C CA . LYS A 1 928 ? -15.815 10.651 25.645 1.00 95.62 928 LYS A CA 1
ATOM 6701 C C . LYS A 1 928 ? -17.167 9.928 25.704 1.00 95.62 928 LYS A C 1
ATOM 6703 O O . LYS A 1 928 ? -17.594 9.545 26.787 1.00 95.62 928 LYS A O 1
ATOM 6708 N N . ALA A 1 929 ? -17.811 9.704 24.558 1.00 96.69 929 ALA A N 1
ATOM 6709 C CA . ALA A 1 929 ? -19.042 8.921 24.435 1.00 96.69 929 ALA A CA 1
ATOM 6710 C C . ALA A 1 929 ? -18.820 7.390 24.418 1.00 96.69 929 ALA A C 1
ATOM 6712 O O . ALA A 1 929 ? -19.777 6.637 24.252 1.00 96.69 929 ALA A O 1
ATOM 6713 N N . GLY A 1 930 ? -17.576 6.914 24.546 1.00 97.19 930 GLY A N 1
ATOM 6714 C CA . GLY A 1 930 ? -17.224 5.491 24.535 1.00 97.19 930 GLY A CA 1
ATOM 6715 C C . GLY A 1 930 ? -17.352 4.795 23.170 1.00 97.19 930 GLY A C 1
ATOM 6716 O O . GLY A 1 930 ? -17.229 3.567 23.094 1.00 97.19 930 GLY A O 1
ATOM 6717 N N . ARG A 1 931 ? -17.608 5.551 22.095 1.00 98.06 931 ARG A N 1
ATOM 6718 C CA . ARG A 1 931 ? -17.871 5.037 20.742 1.00 98.06 931 ARG A CA 1
ATOM 6719 C C . ARG A 1 931 ? -16.569 4.805 19.956 1.00 98.06 931 ARG A C 1
ATOM 6721 O O . ARG A 1 931 ? -15.563 5.448 20.253 1.00 98.06 931 ARG A O 1
ATOM 6728 N N . PRO A 1 932 ? -16.577 3.938 18.925 1.00 98.44 932 PRO A N 1
ATOM 6729 C CA . PRO A 1 932 ? -15.455 3.806 17.997 1.00 98.44 932 PRO A CA 1
ATOM 6730 C C . PRO A 1 932 ? -15.122 5.139 17.311 1.00 98.44 932 PRO A C 1
ATOM 6732 O O . PRO A 1 932 ? -16.028 5.897 16.957 1.00 98.44 932 PRO A O 1
ATOM 6735 N N . LEU A 1 933 ? -13.833 5.414 17.090 1.00 98.44 933 LEU A N 1
ATOM 6736 C CA . LEU A 1 933 ? -13.354 6.680 16.520 1.00 98.44 933 LEU A CA 1
ATOM 6737 C C . LEU A 1 933 ? -13.467 6.689 14.987 1.00 98.44 933 LEU A C 1
ATOM 6739 O O . LEU A 1 933 ? -12.476 6.600 14.258 1.00 98.44 933 LEU A O 1
ATOM 6743 N N . VAL A 1 934 ? -14.710 6.772 14.514 1.00 98.62 934 VAL A N 1
ATOM 6744 C CA . VAL A 1 934 ? -15.082 6.816 13.097 1.00 98.62 934 VAL A CA 1
ATOM 6745 C C . VAL A 1 934 ? -15.823 8.116 12.803 1.00 98.62 934 VAL A C 1
ATOM 6747 O O . VAL A 1 934 ? -16.867 8.367 13.400 1.00 98.62 934 VAL A O 1
ATOM 6750 N N . SER A 1 935 ? -15.312 8.918 11.870 1.00 97.75 935 SER A N 1
ATOM 6751 C CA . SER A 1 935 ? -15.918 10.193 11.469 1.00 97.75 935 SER A CA 1
ATOM 6752 C C . SER A 1 935 ? -15.738 10.487 9.979 1.00 97.75 935 SER A C 1
ATOM 6754 O O . SER A 1 935 ? -14.790 10.017 9.348 1.00 97.75 935 SER A O 1
ATOM 6756 N N . ARG A 1 936 ? -16.665 11.250 9.387 1.00 98.06 936 ARG A N 1
ATOM 6757 C CA . ARG A 1 936 ? -16.725 11.504 7.936 1.00 98.06 936 ARG A CA 1
ATOM 6758 C C . ARG A 1 936 ? -16.598 12.995 7.632 1.00 98.06 936 ARG A C 1
ATOM 6760 O O . ARG A 1 936 ? -17.425 13.790 8.065 1.00 98.06 936 ARG A O 1
ATOM 6767 N N . HIS A 1 937 ? -15.587 13.348 6.843 1.00 98.06 937 HIS A N 1
ATOM 6768 C CA . HIS A 1 937 ? -15.151 14.723 6.600 1.00 98.06 937 HIS A CA 1
ATOM 6769 C C . HIS A 1 937 ? -15.110 15.046 5.108 1.00 98.06 937 HIS A C 1
ATOM 6771 O O . HIS A 1 937 ? -14.575 14.269 4.325 1.00 98.06 937 HIS A O 1
ATOM 6777 N N . GLN A 1 938 ? -15.600 16.222 4.712 1.00 98.12 938 GLN A N 1
ATOM 6778 C CA . GLN A 1 938 ? -15.365 16.769 3.372 1.00 98.12 938 GLN A CA 1
ATOM 6779 C C . GLN A 1 938 ? -14.195 17.756 3.436 1.00 98.12 938 GLN A C 1
ATOM 6781 O O . GLN A 1 938 ? -14.375 18.904 3.837 1.00 98.12 938 GLN A O 1
ATOM 6786 N N . LEU A 1 939 ? -12.991 17.301 3.077 1.00 98.38 939 LEU A N 1
ATOM 6787 C CA . LEU A 1 939 ? -11.753 18.069 3.251 1.00 98.38 939 LEU A CA 1
ATOM 6788 C C . LEU A 1 939 ? -11.252 18.666 1.924 1.00 98.38 939 LEU A C 1
ATOM 6790 O O . LEU A 1 939 ? -11.056 17.918 0.959 1.00 98.38 939 LEU A O 1
ATOM 6794 N N . PRO A 1 940 ? -10.992 19.986 1.849 1.00 98.56 940 PRO A N 1
ATOM 6795 C CA . PRO A 1 940 ? -10.318 20.599 0.707 1.00 98.56 940 PRO A CA 1
ATOM 6796 C C . PRO A 1 940 ? -8.867 20.111 0.593 1.00 98.56 940 PRO A C 1
ATOM 6798 O O . PRO A 1 940 ? -8.037 20.354 1.469 1.00 98.56 940 PRO A O 1
ATOM 6801 N N . VAL A 1 941 ? -8.542 19.443 -0.512 1.00 98.69 941 VAL A N 1
ATOM 6802 C CA . VAL A 1 941 ? -7.197 18.932 -0.792 1.00 98.69 941 VAL A CA 1
ATOM 6803 C C . VAL A 1 941 ? -6.292 20.086 -1.230 1.00 98.69 941 VAL A C 1
ATOM 6805 O O . VAL A 1 941 ? -6.543 20.758 -2.236 1.00 98.69 941 VAL A O 1
ATOM 6808 N N . GLN A 1 942 ? -5.210 20.297 -0.490 1.00 98.38 942 GLN A N 1
ATOM 6809 C CA . GLN A 1 942 ? -4.158 21.268 -0.780 1.00 98.38 942 GLN A CA 1
ATOM 6810 C C . GLN A 1 942 ? -3.150 20.722 -1.811 1.00 98.38 942 GLN A C 1
ATOM 6812 O O . GLN A 1 942 ? -2.964 19.505 -1.921 1.00 98.38 942 GLN A O 1
ATOM 6817 N N . PRO A 1 943 ? -2.496 21.593 -2.603 1.00 97.44 943 PRO A N 1
ATOM 6818 C CA . PRO A 1 943 ? -1.448 21.178 -3.528 1.00 97.44 943 PRO A CA 1
ATOM 6819 C C . PRO A 1 943 ? -0.207 20.687 -2.775 1.00 97.44 943 PRO A C 1
ATOM 6821 O O . PRO A 1 943 ? 0.265 21.333 -1.843 1.00 97.44 943 PRO A O 1
ATOM 6824 N N . ASN A 1 944 ? 0.371 19.579 -3.232 1.00 97.25 944 ASN A N 1
ATOM 6825 C CA . ASN A 1 944 ? 1.608 19.027 -2.696 1.00 97.25 944 ASN A CA 1
ATOM 6826 C C . ASN A 1 944 ? 2.527 18.609 -3.853 1.00 97.25 944 ASN A C 1
ATOM 6828 O O . ASN A 1 944 ? 2.333 17.568 -4.482 1.00 97.25 944 ASN A O 1
ATOM 6832 N N . ALA A 1 945 ? 3.535 19.438 -4.138 1.00 94.62 945 ALA A N 1
ATOM 6833 C CA . ALA A 1 945 ? 4.457 19.240 -5.257 1.00 94.62 945 ALA A CA 1
ATOM 6834 C C . ALA A 1 945 ? 5.448 18.078 -5.049 1.00 94.62 945 ALA A C 1
ATOM 6836 O O . ALA A 1 945 ? 5.955 17.542 -6.033 1.00 94.62 945 ALA A O 1
ATOM 6837 N N . TRP A 1 946 ? 5.692 17.647 -3.806 1.00 94.81 946 TRP A N 1
ATOM 6838 C CA . TRP A 1 946 ? 6.525 16.475 -3.514 1.00 94.81 946 TRP A CA 1
ATOM 6839 C C . TRP A 1 946 ? 5.841 15.194 -3.994 1.00 94.81 946 TRP A C 1
ATOM 6841 O O . TRP A 1 946 ? 6.449 14.373 -4.676 1.00 94.81 946 TRP A O 1
ATOM 6851 N N . TRP A 1 947 ? 4.545 15.074 -3.700 1.00 95.56 947 TRP A N 1
ATOM 6852 C CA . TRP A 1 947 ? 3.700 13.956 -4.116 1.00 95.56 947 TRP A CA 1
ATOM 6853 C C . TRP A 1 947 ? 3.022 14.162 -5.482 1.00 95.56 947 TRP A C 1
ATOM 6855 O O . TRP A 1 947 ? 2.339 13.258 -5.953 1.00 95.56 947 TRP A O 1
ATOM 6865 N N . GLY A 1 948 ? 3.171 15.321 -6.129 1.00 95.25 948 GLY A N 1
ATOM 6866 C CA . GLY A 1 948 ? 2.501 15.639 -7.399 1.00 95.25 948 GLY A CA 1
ATOM 6867 C C . GLY A 1 948 ? 0.978 15.824 -7.302 1.00 95.25 948 GLY A C 1
ATOM 6868 O O . GLY A 1 948 ? 0.284 15.792 -8.317 1.00 95.25 948 GLY A O 1
ATOM 6869 N N . ILE A 1 949 ? 0.443 16.022 -6.095 1.00 96.88 949 ILE A N 1
ATOM 6870 C CA . ILE A 1 949 ? -0.990 16.228 -5.851 1.00 96.88 949 ILE A CA 1
ATOM 6871 C C . ILE A 1 949 ? -1.338 17.678 -6.210 1.00 96.88 949 ILE A C 1
ATOM 6873 O O . ILE A 1 949 ? -0.749 18.614 -5.676 1.00 96.88 949 ILE A O 1
ATOM 6877 N N . SER A 1 950 ? -2.307 17.885 -7.106 1.00 92.44 950 SER A N 1
ATOM 6878 C CA . SER A 1 950 ? -2.628 19.227 -7.624 1.00 92.44 950 SER A CA 1
ATOM 6879 C C . SER A 1 950 ? -3.344 20.148 -6.635 1.00 92.44 950 SER A C 1
ATOM 6881 O O . SER A 1 950 ? -3.402 21.350 -6.873 1.00 92.44 950 SER A O 1
ATOM 6883 N N . GLY A 1 951 ? -3.976 19.581 -5.603 1.00 95.31 951 GLY A N 1
ATOM 6884 C CA . GLY A 1 951 ? -4.983 20.267 -4.794 1.00 95.31 951 GLY A CA 1
ATOM 6885 C C . GLY A 1 951 ? -6.161 20.815 -5.612 1.00 95.31 951 GLY A C 1
ATOM 6886 O O . GLY A 1 951 ? -6.311 20.488 -6.796 1.00 95.31 951 GLY A O 1
ATOM 6887 N N . GLY A 1 952 ? -6.984 21.647 -4.969 1.00 96.75 952 GLY A N 1
ATOM 6888 C CA . GLY A 1 952 ? -8.075 22.402 -5.603 1.00 96.75 952 GLY A CA 1
ATOM 6889 C C . GLY A 1 952 ? -9.389 21.631 -5.782 1.00 96.75 952 GLY A C 1
ATOM 6890 O O . GLY A 1 952 ? -10.199 21.998 -6.627 1.00 96.75 952 GLY A O 1
ATOM 6891 N N . TRP A 1 953 ? -9.589 20.552 -5.025 1.00 97.94 953 TRP A N 1
ATOM 6892 C CA . TRP A 1 953 ? -10.799 19.720 -5.023 1.00 97.94 953 TRP A CA 1
ATOM 6893 C C . TRP A 1 953 ? -11.067 19.192 -3.607 1.00 97.94 953 TRP A C 1
ATOM 6895 O O . TRP A 1 953 ? -10.166 19.204 -2.772 1.00 97.94 953 TRP A O 1
ATOM 6905 N N . THR A 1 954 ? -12.287 18.734 -3.331 1.00 98.56 954 THR A N 1
ATOM 6906 C CA . THR A 1 954 ? -12.691 18.221 -2.010 1.00 98.56 954 THR A CA 1
ATOM 6907 C C . THR A 1 954 ? -12.762 16.697 -2.029 1.00 98.56 954 THR A C 1
ATOM 6909 O O . THR A 1 954 ? -13.358 16.133 -2.946 1.00 98.56 954 THR A O 1
ATOM 6912 N N . VAL A 1 955 ? -12.189 16.039 -1.018 1.00 98.69 955 VAL A N 1
ATOM 6913 C CA . VAL A 1 955 ? -12.313 14.588 -0.798 1.00 98.69 955 VAL A CA 1
ATOM 6914 C C . VAL A 1 955 ? -13.334 14.299 0.304 1.00 98.69 955 VAL A C 1
ATOM 6916 O O . VAL A 1 955 ? -13.353 14.979 1.328 1.00 98.69 955 VAL A O 1
ATOM 6919 N N . ASP A 1 956 ? -14.172 13.286 0.095 1.00 98.69 956 ASP A N 1
ATOM 6920 C CA . ASP A 1 956 ? -15.082 12.710 1.088 1.00 98.69 956 ASP A CA 1
ATOM 6921 C C . ASP A 1 956 ? -14.338 11.589 1.832 1.00 98.69 956 ASP A C 1
ATOM 6923 O O . ASP A 1 956 ? -14.172 10.476 1.323 1.00 98.69 956 ASP A O 1
ATOM 6927 N N . LEU A 1 957 ? -13.791 11.928 3.000 1.00 98.75 957 LEU A N 1
ATOM 6928 C CA . LEU A 1 957 ? -12.874 11.106 3.783 1.00 98.75 957 LEU A CA 1
ATOM 6929 C C . LEU A 1 957 ? -13.569 10.552 5.033 1.00 98.75 957 LEU A C 1
ATOM 6931 O O . LEU A 1 957 ? -13.822 11.273 5.997 1.00 98.75 957 LEU A O 1
ATOM 6935 N N . LEU A 1 958 ? -13.812 9.246 5.043 1.00 98.88 958 LEU A N 1
ATOM 6936 C CA . LEU A 1 958 ? -14.214 8.492 6.226 1.00 98.88 958 LEU A CA 1
ATOM 6937 C C . LEU A 1 958 ? -12.964 8.049 6.995 1.00 98.88 958 LEU A C 1
ATOM 6939 O O . LEU A 1 958 ? -12.301 7.077 6.630 1.00 98.88 958 LEU A O 1
ATOM 6943 N N . LEU A 1 959 ? -12.629 8.775 8.056 1.00 98.69 959 LEU A N 1
ATOM 6944 C CA . LEU A 1 959 ? -11.551 8.429 8.972 1.00 98.69 959 LEU A CA 1
ATOM 6945 C C . LEU A 1 959 ? -12.000 7.308 9.916 1.00 98.69 959 LEU A C 1
ATOM 6947 O O . LEU A 1 959 ? -13.078 7.364 10.501 1.00 98.69 959 LEU A O 1
ATOM 6951 N N . VAL A 1 960 ? -11.133 6.314 10.094 1.00 98.75 960 VAL A N 1
ATOM 6952 C CA . VAL A 1 960 ? -11.274 5.227 11.063 1.00 98.75 960 VAL A CA 1
ATOM 6953 C C . VAL A 1 960 ? -9.972 5.158 11.859 1.00 98.75 960 VAL A C 1
ATOM 6955 O O . VAL A 1 960 ? -8.971 4.617 11.384 1.00 98.75 960 VAL A O 1
ATOM 6958 N N . LEU A 1 961 ? -9.958 5.736 13.059 1.00 98.56 961 LEU A N 1
ATOM 6959 C CA . LEU A 1 961 ? -8.803 5.699 13.954 1.00 98.56 961 LEU A CA 1
ATOM 6960 C C . LEU A 1 961 ? -8.943 4.517 14.924 1.00 98.56 961 LEU A C 1
ATOM 6962 O O . LEU A 1 961 ? -9.954 4.386 15.610 1.00 98.56 961 LEU A O 1
ATOM 6966 N N . LEU A 1 962 ? -7.930 3.651 14.989 1.00 98.50 962 LEU A N 1
ATOM 6967 C CA . LEU A 1 962 ? -7.905 2.555 15.957 1.00 98.50 962 LEU A CA 1
ATOM 6968 C C . LEU A 1 962 ? -7.732 3.110 17.377 1.00 98.50 962 LEU A C 1
ATOM 6970 O O . LEU A 1 962 ? -6.698 3.708 17.660 1.00 98.50 962 LEU A O 1
ATOM 6974 N N . ASP A 1 963 ? -8.705 2.872 18.259 1.00 97.81 963 ASP A N 1
ATOM 6975 C CA . ASP A 1 963 ? -8.660 3.223 19.685 1.00 97.81 963 ASP A CA 1
ATOM 6976 C C . ASP A 1 963 ? -9.698 2.407 20.492 1.00 97.81 963 ASP A C 1
ATOM 6978 O O . ASP A 1 963 ? -10.479 1.651 19.908 1.00 97.81 963 ASP A O 1
ATOM 6982 N N . ARG A 1 964 ? -9.706 2.521 21.829 1.00 96.06 964 ARG A N 1
ATOM 6983 C CA . ARG A 1 964 ? -10.676 1.833 22.705 1.00 96.06 964 ARG A CA 1
ATOM 6984 C C . ARG A 1 964 ? -12.109 2.300 22.451 1.00 96.06 964 ARG A C 1
ATOM 6986 O O . ARG A 1 964 ? -12.364 3.490 22.281 1.00 96.06 964 ARG A O 1
ATOM 6993 N N . SER A 1 965 ? -13.055 1.367 22.557 1.00 97.88 965 SER A N 1
ATOM 6994 C CA . SER A 1 965 ? -14.487 1.663 22.628 1.00 97.88 965 SER A CA 1
ATOM 6995 C C . SER A 1 965 ? -15.097 0.961 23.846 1.00 97.88 965 SER A C 1
ATOM 6997 O O . SER A 1 965 ? -15.411 -0.225 23.769 1.00 97.88 965 SER A O 1
ATOM 6999 N N . PRO A 1 966 ? -15.302 1.684 24.962 1.00 98.00 966 PRO A N 1
ATOM 7000 C CA . PRO A 1 966 ? -16.083 1.215 26.104 1.00 98.00 966 PRO A CA 1
ATOM 7001 C C . PRO A 1 966 ? -17.452 0.614 25.746 1.00 98.00 966 PRO A C 1
ATOM 7003 O O . PRO A 1 966 ? -17.902 -0.290 26.439 1.00 98.00 966 PRO A O 1
ATOM 7006 N N . ALA A 1 967 ? -18.096 1.059 24.657 1.00 98.25 967 ALA A N 1
ATOM 7007 C CA . ALA A 1 967 ? -19.334 0.451 24.160 1.00 98.25 967 ALA A CA 1
ATOM 7008 C C . ALA A 1 967 ? -19.125 -0.998 23.671 1.00 98.25 967 ALA A C 1
ATOM 7010 O O . ALA A 1 967 ? -19.818 -1.898 24.136 1.00 98.25 967 ALA A O 1
ATOM 7011 N N . PHE A 1 968 ? -18.119 -1.243 22.818 1.00 98.62 968 PHE A N 1
ATOM 7012 C CA . PHE A 1 968 ? -17.717 -2.601 22.415 1.00 98.62 968 PHE A CA 1
ATOM 7013 C C . PHE A 1 968 ? -17.302 -3.451 23.619 1.00 98.62 968 PHE A C 1
ATOM 7015 O O . PHE A 1 968 ? -17.684 -4.612 23.737 1.00 98.62 968 PHE A O 1
ATOM 7022 N N . GLU A 1 969 ? -16.504 -2.871 24.516 1.00 98.50 969 GLU A N 1
ATOM 7023 C CA . GLU A 1 969 ? -15.954 -3.573 25.674 1.00 98.50 969 GLU A CA 1
ATOM 7024 C C . GLU A 1 969 ? -17.063 -4.012 26.643 1.00 98.50 969 GLU A C 1
ATOM 7026 O O . GLU A 1 969 ? -17.013 -5.135 27.140 1.00 98.50 969 GLU A O 1
ATOM 7031 N N . ALA A 1 970 ? -18.104 -3.194 26.836 1.00 98.44 970 ALA A N 1
ATOM 7032 C CA . ALA A 1 970 ? -19.269 -3.527 27.656 1.00 98.44 970 ALA A CA 1
ATOM 7033 C C . ALA A 1 970 ? -20.139 -4.668 27.086 1.00 98.44 970 ALA A C 1
ATOM 7035 O O . ALA A 1 970 ? -20.864 -5.307 27.850 1.00 98.44 970 ALA A O 1
ATOM 7036 N N . GLU A 1 971 ? -20.065 -4.959 25.781 1.00 98.50 971 GLU A N 1
ATOM 7037 C CA . GLU A 1 971 ? -20.736 -6.122 25.182 1.00 98.50 971 GLU A CA 1
ATOM 7038 C C . GLU A 1 971 ? -19.966 -7.439 25.382 1.00 98.50 971 GLU A C 1
ATOM 7040 O O . GLU A 1 971 ? -20.551 -8.510 25.225 1.00 98.50 971 GLU A O 1
ATOM 7045 N N . LEU A 1 972 ? -18.673 -7.402 25.725 1.00 98.69 972 LEU A N 1
ATOM 7046 C CA . LEU A 1 972 ? -17.862 -8.612 25.916 1.00 98.69 972 LEU A CA 1
ATOM 7047 C C . LEU A 1 972 ? -18.309 -9.400 27.165 1.00 98.69 972 LEU A C 1
ATOM 7049 O O . LEU A 1 972 ? -18.736 -8.797 28.148 1.00 98.69 972 LEU A O 1
ATOM 7053 N N . PRO A 1 973 ? -18.134 -10.734 27.217 1.00 98.62 973 PRO A N 1
ATOM 7054 C CA . PRO A 1 973 ? -18.285 -11.500 28.453 1.00 98.62 973 PRO A CA 1
ATOM 7055 C C . PRO A 1 973 ? -17.408 -10.960 29.589 1.00 98.62 973 PRO A C 1
ATOM 7057 O O . PRO A 1 973 ? -16.256 -10.591 29.367 1.00 98.62 973 PRO A O 1
ATOM 7060 N N . ALA A 1 974 ? -17.923 -10.973 30.823 1.00 98.44 974 ALA A N 1
ATOM 7061 C CA . ALA A 1 974 ? -17.267 -10.357 31.984 1.00 98.44 974 ALA A CA 1
ATOM 7062 C C . ALA A 1 974 ? -15.835 -10.870 32.261 1.00 98.44 974 ALA A C 1
ATOM 7064 O O . ALA A 1 974 ? -14.983 -10.106 32.703 1.00 98.44 974 ALA A O 1
ATOM 7065 N N . GLU A 1 975 ? -15.532 -12.138 31.953 1.00 97.94 975 GLU A N 1
ATOM 7066 C CA . GLU A 1 975 ? -14.161 -12.675 32.035 1.00 97.94 975 GLU A CA 1
ATOM 7067 C C . GLU A 1 975 ? -13.190 -12.017 31.037 1.00 97.94 975 GLU A C 1
ATOM 7069 O O . GLU A 1 975 ? -12.015 -11.827 31.344 1.00 97.94 975 GLU A O 1
ATOM 7074 N N . THR A 1 976 ? -13.683 -11.620 29.863 1.00 98.44 976 THR A N 1
ATOM 7075 C CA . THR A 1 976 ? -12.917 -10.912 28.836 1.00 98.44 976 THR A CA 1
ATOM 7076 C C . THR A 1 976 ? -12.792 -9.432 29.184 1.00 98.44 976 THR A C 1
ATOM 7078 O O . THR A 1 976 ? -11.693 -8.892 29.060 1.00 98.44 976 THR A O 1
ATOM 7081 N N . GLN A 1 977 ? -13.855 -8.799 29.702 1.00 98.44 977 GLN A N 1
ATOM 7082 C CA . GLN A 1 977 ? -13.784 -7.438 30.258 1.00 98.44 977 GLN A CA 1
ATOM 7083 C C . GLN A 1 977 ? -12.673 -7.351 31.316 1.00 98.44 977 GLN A C 1
ATOM 7085 O O . GLN A 1 977 ? -11.741 -6.562 31.170 1.00 98.44 977 GLN A O 1
ATOM 7090 N N . ALA A 1 978 ? -12.680 -8.263 32.294 1.00 97.81 978 ALA A N 1
ATOM 7091 C CA . ALA A 1 978 ? -11.693 -8.310 33.371 1.00 97.81 978 ALA A CA 1
ATOM 7092 C C . ALA A 1 978 ? -10.247 -8.617 32.910 1.00 97.81 978 ALA A C 1
ATOM 7094 O O . ALA A 1 978 ? -9.302 -8.305 33.634 1.00 97.81 978 ALA A O 1
ATOM 7095 N N . GLU A 1 979 ? -10.024 -9.215 31.731 1.00 97.94 979 GLU A N 1
ATOM 7096 C CA . GLU A 1 979 ? -8.679 -9.330 31.131 1.00 97.94 979 GLU A CA 1
ATOM 7097 C C . GLU A 1 979 ? -8.266 -8.085 30.324 1.00 97.94 979 GLU A C 1
ATOM 7099 O O . GLU A 1 979 ? -7.069 -7.816 30.214 1.00 97.94 979 GLU A O 1
ATOM 7104 N N . VAL A 1 980 ? -9.218 -7.322 29.773 1.00 97.12 980 VAL A N 1
ATOM 7105 C CA . VAL A 1 980 ? -8.965 -6.049 29.068 1.00 97.12 980 VAL A CA 1
ATOM 7106 C C . VAL A 1 980 ? -8.701 -4.908 30.058 1.00 97.12 980 VAL A C 1
ATOM 7108 O O . VAL A 1 980 ? -7.791 -4.105 29.848 1.00 97.12 980 VAL A O 1
ATOM 7111 N N . GLU A 1 981 ? -9.425 -4.861 31.178 1.00 96.25 981 GLU A N 1
ATOM 7112 C CA . GLU A 1 981 ? -9.260 -3.857 32.244 1.00 96.25 981 GLU A CA 1
ATOM 7113 C C . GLU A 1 981 ? -7.856 -3.844 32.868 1.00 96.25 981 GLU A C 1
ATOM 7115 O O . GLU A 1 981 ? -7.405 -2.810 33.361 1.00 96.25 981 GLU A O 1
ATOM 7120 N N . LYS A 1 982 ? -7.114 -4.955 32.775 1.00 95.88 982 LYS A N 1
ATOM 7121 C CA . LYS A 1 982 ? -5.709 -5.056 33.208 1.00 95.88 982 LYS A CA 1
ATOM 7122 C C . LYS A 1 982 ? -4.748 -4.174 32.393 1.00 95.88 982 LYS A C 1
ATOM 7124 O O . LYS A 1 982 ? -3.616 -3.947 32.824 1.00 95.88 982 LYS A O 1
ATOM 7129 N N . GLY A 1 983 ? -5.188 -3.637 31.251 1.00 91.38 983 GLY A N 1
ATOM 7130 C CA . GLY A 1 983 ? -4.545 -2.523 30.555 1.00 91.38 983 GLY A CA 1
ATOM 7131 C C . GLY A 1 983 ? -3.166 -2.855 29.984 1.00 91.38 983 GLY A C 1
ATOM 7132 O O . GLY A 1 983 ? -3.055 -3.304 28.849 1.00 91.38 983 GLY A O 1
ATOM 7133 N N . THR A 1 984 ? -2.095 -2.587 30.734 1.00 90.31 984 THR A N 1
ATOM 7134 C CA . THR A 1 984 ? -0.698 -2.850 30.326 1.00 90.31 984 THR A CA 1
ATOM 7135 C C . THR A 1 984 ? -0.147 -4.184 30.837 1.00 90.31 984 THR A C 1
ATOM 7137 O O . THR A 1 984 ? 0.946 -4.583 30.435 1.00 90.31 984 THR A O 1
ATOM 7140 N N . VAL A 1 985 ? -0.901 -4.896 31.680 1.00 86.12 985 VAL A N 1
ATOM 7141 C CA . VAL A 1 985 ? -0.605 -6.261 32.145 1.00 86.12 985 VAL A CA 1
ATOM 7142 C C . VAL A 1 985 ? -1.750 -7.214 31.772 1.00 86.12 985 VAL A C 1
ATOM 7144 O O . VAL A 1 985 ? -2.778 -6.787 31.254 1.00 86.12 985 VAL A O 1
ATOM 7147 N N . GLY A 1 986 ? -1.584 -8.518 32.008 1.00 92.12 986 GLY A N 1
ATOM 7148 C CA . GLY A 1 986 ? -2.596 -9.524 31.657 1.00 92.12 986 GLY A CA 1
ATOM 7149 C C . GLY A 1 986 ? -2.579 -9.944 30.183 1.00 92.12 986 GLY A C 1
ATOM 7150 O O . GLY A 1 986 ? -1.620 -9.685 29.454 1.00 92.12 986 GLY A O 1
ATOM 7151 N N . ARG A 1 987 ? -3.629 -10.655 29.752 1.00 94.25 987 ARG A N 1
ATOM 7152 C CA . ARG A 1 987 ? -3.666 -11.347 28.448 1.00 94.25 987 ARG A CA 1
ATOM 7153 C C . ARG A 1 987 ? -3.729 -10.394 27.249 1.00 94.25 987 ARG A C 1
ATOM 7155 O O . ARG A 1 987 ? -3.070 -10.617 26.231 1.00 94.25 987 ARG A O 1
ATOM 7162 N N . PHE A 1 988 ? -4.478 -9.304 27.395 1.00 96.94 988 PHE A N 1
ATOM 7163 C CA . PHE A 1 988 ? -4.691 -8.288 26.362 1.00 96.94 988 PHE A CA 1
ATOM 7164 C C . PHE A 1 988 ? -3.853 -7.025 26.601 1.00 96.94 988 PHE A C 1
ATOM 7166 O O . PHE A 1 988 ? -4.272 -5.924 26.255 1.00 96.94 988 PHE A O 1
ATOM 7173 N N . ALA A 1 989 ? -2.655 -7.176 27.176 1.00 95.44 989 ALA A N 1
ATOM 7174 C CA . ALA A 1 989 ? -1.756 -6.065 27.463 1.00 95.44 989 ALA A CA 1
ATOM 7175 C C . ALA A 1 989 ? -1.554 -5.146 26.239 1.00 95.44 989 ALA A C 1
ATOM 7177 O O . ALA A 1 989 ? -1.107 -5.600 25.183 1.00 95.44 989 ALA A O 1
ATOM 7178 N N . HIS A 1 990 ? -1.795 -3.846 26.418 1.00 95.31 990 HIS A N 1
ATOM 7179 C CA . HIS A 1 990 ? -1.787 -2.780 25.404 1.00 95.31 990 HIS A CA 1
ATOM 7180 C C . HIS A 1 990 ? -2.972 -2.792 24.412 1.00 95.31 990 HIS A C 1
ATOM 7182 O O . HIS A 1 990 ? -2.888 -2.126 23.386 1.00 95.31 990 HIS A O 1
ATOM 7188 N N . PHE A 1 991 ? -4.076 -3.505 24.670 1.00 97.31 991 PHE A N 1
ATOM 7189 C CA . PHE A 1 991 ? -5.252 -3.485 23.784 1.00 97.31 991 PHE A CA 1
ATOM 7190 C C . PHE A 1 991 ? -5.881 -2.077 23.661 1.00 97.31 991 PHE A C 1
ATOM 7192 O O . PHE A 1 991 ? -6.014 -1.382 24.672 1.00 97.31 991 PHE A O 1
ATOM 7199 N N . PRO A 1 992 ? -6.314 -1.652 22.454 1.00 97.44 992 PRO A N 1
ATOM 7200 C CA . PRO A 1 992 ? -6.125 -2.292 21.143 1.00 97.44 992 PRO A CA 1
ATOM 7201 C C . PRO A 1 992 ? -4.810 -1.903 20.440 1.00 97.44 992 PRO A C 1
ATOM 7203 O O . PRO A 1 992 ? -4.469 -2.452 19.391 1.00 97.44 992 PRO A O 1
ATOM 7206 N N . HIS A 1 993 ? -4.051 -0.981 21.030 1.00 96.50 993 HIS A N 1
ATOM 7207 C CA . HIS A 1 993 ? -2.761 -0.448 20.583 1.00 96.50 993 HIS A CA 1
ATOM 7208 C C . HIS A 1 993 ? -1.585 -1.438 20.745 1.00 96.50 993 HIS A C 1
ATOM 7210 O O . HIS A 1 993 ? -0.491 -1.068 21.175 1.00 96.50 993 HIS A O 1
ATOM 7216 N N . PHE A 1 994 ? -1.797 -2.712 20.400 1.00 96.56 994 PHE A N 1
ATOM 7217 C CA . PHE A 1 994 ? -0.780 -3.763 20.476 1.00 96.56 994 PHE A CA 1
ATOM 7218 C C . PHE A 1 994 ? 0.493 -3.367 19.726 1.00 96.56 994 PHE A C 1
ATOM 7220 O O . PHE A 1 994 ? 0.423 -2.869 18.603 1.00 96.56 994 PHE A O 1
ATOM 7227 N N . LYS A 1 995 ? 1.669 -3.601 20.311 1.00 92.19 995 LYS A N 1
ATOM 7228 C CA . LYS A 1 995 ? 2.936 -3.096 19.758 1.00 92.19 995 LYS A CA 1
ATOM 7229 C C . LYS A 1 995 ? 3.213 -3.660 18.366 1.00 92.19 995 LYS A C 1
ATOM 7231 O O . LYS A 1 995 ? 3.026 -4.847 18.116 1.00 92.19 995 LYS A O 1
ATOM 7236 N N . THR A 1 996 ? 3.729 -2.812 17.473 1.00 86.00 996 THR A N 1
ATOM 7237 C CA . THR A 1 996 ? 4.136 -3.231 16.117 1.00 86.00 996 THR A CA 1
ATOM 7238 C C . THR A 1 996 ? 5.257 -4.286 16.147 1.00 86.00 996 THR A C 1
ATOM 7240 O O . THR A 1 996 ? 5.339 -5.130 15.257 1.00 86.00 996 THR A O 1
ATOM 7243 N N . VAL A 1 997 ? 6.109 -4.244 17.180 1.00 86.19 997 VAL A N 1
ATOM 7244 C CA . VAL A 1 997 ? 7.259 -5.135 17.397 1.00 86.19 997 VAL A CA 1
ATOM 7245 C C . VAL A 1 997 ? 7.309 -5.556 18.871 1.00 86.19 997 VAL A C 1
ATOM 7247 O O . VAL A 1 997 ? 7.076 -4.722 19.747 1.00 86.19 997 VAL A O 1
ATOM 7250 N N . LEU A 1 998 ? 7.626 -6.829 19.147 1.00 88.31 998 LEU A N 1
ATOM 7251 C CA . LEU A 1 998 ? 7.734 -7.409 20.501 1.00 88.31 998 LEU A CA 1
ATOM 7252 C C . LEU A 1 998 ? 6.486 -7.177 21.386 1.00 88.31 998 LEU A C 1
ATOM 7254 O O . LEU A 1 998 ? 6.580 -6.860 22.574 1.00 88.31 998 LEU A O 1
ATOM 7258 N N . GLN A 1 999 ? 5.297 -7.351 20.801 1.00 90.81 999 GLN A N 1
ATOM 7259 C CA . GLN A 1 999 ? 4.045 -7.521 21.554 1.00 90.81 999 GLN A CA 1
ATOM 7260 C C . GLN A 1 999 ? 3.995 -8.885 22.266 1.00 90.81 999 GLN A C 1
ATOM 7262 O O . GLN A 1 999 ? 3.400 -9.006 23.335 1.00 90.81 999 GLN A O 1
ATOM 7267 N N . THR A 1 1000 ? 4.628 -9.904 21.680 1.00 91.00 1000 THR A N 1
ATOM 7268 C CA . THR A 1 1000 ? 4.814 -11.238 22.264 1.00 91.00 1000 THR A CA 1
ATOM 7269 C C . THR A 1 1000 ? 6.310 -11.596 22.260 1.00 91.00 1000 THR A C 1
ATOM 7271 O O . THR A 1 1000 ? 7.160 -10.735 22.034 1.00 91.00 1000 THR A O 1
ATOM 7274 N N . ALA A 1 1001 ? 6.658 -12.861 22.517 1.00 87.81 1001 ALA A N 1
ATOM 7275 C CA . ALA A 1 1001 ? 8.034 -13.353 22.382 1.00 87.81 1001 ALA A CA 1
ATOM 7276 C C . ALA A 1 1001 ? 8.492 -13.534 20.915 1.00 87.81 1001 ALA A C 1
ATOM 7278 O O . ALA A 1 1001 ? 9.672 -13.782 20.666 1.00 87.81 1001 ALA A O 1
ATOM 7279 N N . ASP A 1 1002 ? 7.579 -13.436 19.943 1.00 92.62 1002 ASP A N 1
ATOM 7280 C CA . ASP A 1 1002 ? 7.926 -13.318 18.525 1.00 92.62 1002 ASP A CA 1
ATOM 7281 C C . ASP A 1 1002 ? 8.104 -11.837 18.144 1.00 92.62 1002 ASP A C 1
ATOM 7283 O O . ASP A 1 1002 ? 7.511 -10.947 18.756 1.00 92.62 1002 ASP A O 1
ATOM 7287 N N . LEU A 1 1003 ? 8.925 -11.562 17.127 1.00 84.56 1003 LEU A N 1
ATOM 7288 C CA . LEU A 1 1003 ? 9.252 -10.205 16.700 1.00 84.56 1003 LEU A CA 1
ATOM 7289 C C . LEU A 1 1003 ? 7.999 -9.433 16.278 1.00 84.56 1003 LEU A C 1
ATOM 7291 O O . LEU A 1 1003 ? 7.918 -8.240 16.566 1.00 84.56 1003 LEU A O 1
ATOM 7295 N N . THR A 1 1004 ? 7.033 -10.096 15.630 1.00 89.94 1004 THR A N 1
ATOM 7296 C CA . THR A 1 1004 ? 5.824 -9.437 15.109 1.00 89.94 1004 THR A CA 1
ATOM 7297 C C . THR A 1 1004 ? 4.511 -10.151 15.416 1.00 89.94 1004 THR A C 1
ATOM 7299 O O . THR A 1 1004 ? 3.469 -9.519 15.267 1.00 89.94 1004 THR A O 1
ATOM 7302 N N . ALA A 1 1005 ? 4.490 -11.436 15.786 1.00 94.44 1005 ALA A N 1
ATOM 7303 C CA . ALA A 1 1005 ? 3.221 -12.147 15.991 1.00 94.44 1005 ALA A CA 1
ATOM 7304 C C . ALA A 1 1005 ? 2.414 -11.616 17.195 1.00 94.44 1005 ALA A C 1
ATOM 7306 O O . ALA A 1 1005 ? 2.965 -11.384 18.275 1.00 94.44 1005 ALA A O 1
ATOM 7307 N N . LEU A 1 1006 ? 1.093 -11.504 17.024 1.00 97.00 1006 LEU A N 1
ATOM 7308 C CA . LEU A 1 1006 ? 0.122 -11.442 18.120 1.00 97.00 1006 LEU A CA 1
ATOM 7309 C C . LEU A 1 1006 ? -0.196 -12.855 18.632 1.00 97.00 1006 LEU A C 1
ATOM 7311 O O . LEU A 1 1006 ? 0.005 -13.852 17.932 1.00 97.00 1006 LEU A O 1
ATOM 7315 N N . HIS A 1 1007 ? -0.775 -12.942 19.829 1.00 97.00 1007 HIS A N 1
ATOM 7316 C CA . HIS A 1 1007 ? -1.518 -14.140 20.220 1.00 97.00 1007 HIS A CA 1
ATOM 7317 C C . HIS A 1 1007 ? -2.848 -14.245 19.446 1.00 97.00 1007 HIS A C 1
ATOM 7319 O O . HIS A 1 1007 ? -3.382 -13.249 18.956 1.00 97.00 1007 HIS A O 1
ATOM 7325 N N . VAL A 1 1008 ? -3.381 -15.465 19.321 1.00 98.00 1008 VAL A N 1
ATOM 7326 C CA . VAL A 1 1008 ? -4.634 -15.754 18.589 1.00 98.00 1008 VAL A CA 1
ATOM 7327 C C . VAL A 1 1008 ? -5.814 -14.956 19.151 1.00 98.00 1008 VAL A C 1
ATOM 7329 O O . VAL A 1 1008 ? -6.573 -14.348 18.403 1.00 98.00 1008 VAL A O 1
ATOM 7332 N N . ASP A 1 1009 ? -5.906 -14.892 20.475 1.00 98.06 1009 ASP A N 1
ATOM 7333 C CA . ASP A 1 1009 ? -6.916 -14.132 21.210 1.00 98.06 1009 ASP A CA 1
ATOM 7334 C C . ASP A 1 1009 ? -6.797 -12.614 21.008 1.00 98.06 1009 ASP A C 1
ATOM 7336 O O . ASP A 1 1009 ? -7.801 -11.955 20.749 1.00 98.06 1009 ASP A O 1
ATOM 7340 N N . GLN A 1 1010 ? -5.582 -12.064 21.035 1.00 98.12 1010 GLN A N 1
ATOM 7341 C CA . GLN A 1 1010 ? -5.296 -10.670 20.689 1.00 98.12 1010 GLN A CA 1
ATOM 7342 C C . GLN A 1 1010 ? -5.721 -10.352 19.243 1.00 98.12 1010 GLN A C 1
ATOM 7344 O O . GLN A 1 1010 ? -6.387 -9.345 19.004 1.00 98.12 1010 GLN A O 1
ATOM 7349 N N . ALA A 1 1011 ? -5.394 -11.221 18.280 1.00 98.25 1011 ALA A N 1
ATOM 7350 C CA . ALA A 1 1011 ? -5.788 -11.046 16.883 1.00 98.25 1011 ALA A CA 1
ATOM 7351 C C . ALA A 1 1011 ? -7.317 -11.111 16.693 1.00 98.25 1011 ALA A C 1
ATOM 7353 O O . ALA A 1 1011 ? -7.885 -10.255 16.015 1.00 98.25 1011 ALA A O 1
ATOM 7354 N N . ASN A 1 1012 ? -7.992 -12.076 17.328 1.00 98.56 1012 ASN A N 1
ATOM 7355 C CA . ASN A 1 1012 ? -9.448 -12.223 17.266 1.00 98.56 1012 ASN A CA 1
ATOM 7356 C C . ASN A 1 1012 ? -10.184 -11.044 17.928 1.00 98.56 1012 ASN A C 1
ATOM 7358 O O . ASN A 1 1012 ? -11.132 -10.520 17.343 1.00 98.56 1012 ASN A O 1
ATOM 7362 N N . LEU A 1 1013 ? -9.738 -10.583 19.104 1.00 98.69 1013 LEU A N 1
ATOM 7363 C CA . LEU A 1 1013 ? -10.367 -9.467 19.822 1.00 98.69 1013 LEU A CA 1
ATOM 7364 C C . LEU A 1 1013 ? -10.214 -8.140 19.060 1.00 98.69 1013 LEU A C 1
ATOM 7366 O O . LEU A 1 1013 ? -11.162 -7.364 18.970 1.00 98.69 1013 LEU A O 1
ATOM 7370 N N . LEU A 1 1014 ? -9.043 -7.893 18.463 1.00 98.75 1014 LEU A N 1
ATOM 7371 C CA . LEU A 1 1014 ? -8.803 -6.699 17.649 1.00 98.75 1014 LEU A CA 1
ATOM 7372 C C . LEU A 1 1014 ? -9.574 -6.729 16.320 1.00 98.75 1014 LEU A C 1
ATOM 7374 O O . LEU A 1 1014 ? -10.113 -5.702 15.908 1.00 98.75 1014 LEU A O 1
ATOM 7378 N N . ALA A 1 1015 ? -9.686 -7.896 15.678 1.00 98.81 1015 ALA A N 1
ATOM 7379 C CA . ALA A 1 1015 ? -10.553 -8.062 14.513 1.00 98.81 1015 ALA A CA 1
ATOM 7380 C C . ALA A 1 1015 ? -12.026 -7.791 14.867 1.00 98.81 1015 ALA A C 1
ATOM 7382 O O . ALA A 1 1015 ? -12.720 -7.120 14.109 1.00 98.81 1015 ALA A O 1
ATOM 7383 N N . ALA A 1 1016 ? -12.494 -8.252 16.030 1.00 98.75 1016 ALA A N 1
ATOM 7384 C CA . ALA A 1 1016 ? -13.858 -8.013 16.494 1.00 98.75 1016 ALA A CA 1
ATOM 7385 C C . ALA A 1 1016 ? -14.144 -6.533 16.809 1.00 98.75 1016 ALA A C 1
ATOM 7387 O O . ALA A 1 1016 ? -15.182 -6.025 16.388 1.00 98.75 1016 ALA A O 1
ATOM 7388 N N . LEU A 1 1017 ? -13.222 -5.823 17.474 1.00 98.88 1017 LEU A N 1
ATOM 7389 C CA . LEU A 1 1017 ? -13.344 -4.376 17.715 1.00 98.88 1017 LEU A CA 1
ATOM 7390 C C . LEU A 1 1017 ? -13.465 -3.599 16.398 1.00 98.88 1017 LEU A C 1
ATOM 7392 O O . LEU A 1 1017 ? -14.294 -2.701 16.273 1.00 98.88 1017 LEU A O 1
ATOM 7396 N N . MET A 1 1018 ? -12.644 -3.944 15.405 1.00 98.81 1018 MET A N 1
ATOM 7397 C CA . MET A 1 1018 ? -12.619 -3.237 14.122 1.00 98.81 1018 MET A CA 1
ATOM 7398 C C . MET A 1 1018 ? -13.782 -3.614 13.205 1.00 98.81 1018 MET A C 1
ATOM 7400 O O . MET A 1 1018 ? -14.250 -2.783 12.432 1.00 98.81 1018 MET A O 1
ATOM 7404 N N . GLU A 1 1019 ? -14.309 -4.829 13.334 1.00 98.81 1019 GLU A N 1
ATOM 7405 C CA . GLU A 1 1019 ? -15.594 -5.207 12.753 1.00 98.81 1019 GLU A CA 1
ATOM 7406 C C . GLU A 1 1019 ? -16.744 -4.400 13.379 1.00 98.81 1019 GLU A C 1
ATOM 7408 O O . GLU A 1 1019 ? -17.521 -3.782 12.652 1.00 98.81 1019 GLU A O 1
ATOM 7413 N N . TYR A 1 1020 ? -16.815 -4.332 14.712 1.00 98.81 1020 TYR A N 1
ATOM 7414 C CA . TYR A 1 1020 ? -17.799 -3.532 15.449 1.00 98.81 1020 TYR A CA 1
ATOM 7415 C C . TYR A 1 1020 ? -17.734 -2.045 15.068 1.00 98.81 1020 TYR A C 1
ATOM 7417 O O . TYR A 1 1020 ? -18.761 -1.442 14.768 1.00 98.81 1020 TYR A O 1
ATOM 7425 N N . ALA A 1 1021 ? -16.529 -1.471 14.970 1.00 98.75 1021 ALA A N 1
ATOM 7426 C CA . ALA A 1 1021 ? -16.316 -0.086 14.551 1.00 98.75 1021 ALA A CA 1
ATOM 7427 C C . ALA A 1 1021 ? -16.919 0.236 13.172 1.00 98.75 1021 ALA A C 1
ATOM 7429 O O . ALA A 1 1021 ? -17.448 1.333 12.975 1.00 98.75 1021 ALA A O 1
ATOM 7430 N N . VAL A 1 1022 ? -16.877 -0.717 12.233 1.00 98.75 1022 VAL A N 1
ATOM 7431 C CA . VAL A 1 1022 ? -17.510 -0.584 10.912 1.00 98.75 1022 VAL A CA 1
ATOM 7432 C C . VAL A 1 1022 ? -19.021 -0.814 10.984 1.00 98.75 1022 VAL A C 1
ATOM 7434 O O . VAL A 1 1022 ? -19.772 -0.082 10.342 1.00 98.75 1022 VAL A O 1
ATOM 7437 N N . MET A 1 1023 ? -19.485 -1.790 11.771 1.00 98.38 1023 MET A N 1
ATOM 7438 C CA . MET A 1 1023 ? -20.914 -2.104 11.909 1.00 98.38 1023 MET A CA 1
ATOM 7439 C C . MET A 1 1023 ? -21.709 -0.970 12.579 1.00 98.38 1023 MET A C 1
ATOM 7441 O O . MET A 1 1023 ? -22.739 -0.564 12.044 1.00 98.38 1023 MET A O 1
ATOM 7445 N N . GLU A 1 1024 ? -21.205 -0.392 13.673 1.00 98.19 1024 GLU A N 1
ATOM 7446 C CA . GLU A 1 1024 ? -21.854 0.721 14.393 1.00 98.19 1024 GLU A CA 1
ATOM 7447 C C . GLU A 1 1024 ? -21.848 2.048 13.627 1.00 98.19 1024 GLU A C 1
ATOM 7449 O O . GLU A 1 1024 ? -22.564 2.989 13.969 1.00 98.19 1024 GLU A O 1
ATOM 7454 N N . ASN A 1 1025 ? -21.049 2.132 12.564 1.00 98.56 1025 ASN A N 1
ATOM 7455 C CA . ASN A 1 1025 ? -20.983 3.287 11.676 1.00 98.56 1025 ASN A CA 1
ATOM 7456 C C . ASN A 1 1025 ? -21.351 2.900 10.236 1.00 98.56 1025 ASN A C 1
ATOM 7458 O O . ASN A 1 1025 ? -20.978 3.591 9.286 1.00 98.56 1025 ASN A O 1
ATOM 7462 N N . ALA A 1 1026 ? -22.106 1.806 10.061 1.00 98.44 1026 ALA A N 1
ATOM 7463 C CA . ALA A 1 1026 ? -22.379 1.205 8.759 1.00 98.44 1026 ALA A CA 1
ATOM 7464 C C . ALA A 1 1026 ? -23.014 2.173 7.753 1.00 98.44 1026 ALA A C 1
ATOM 7466 O O . ALA A 1 1026 ? -22.833 1.969 6.555 1.00 98.44 1026 ALA A O 1
ATOM 7467 N N . GLN A 1 1027 ? -23.734 3.213 8.192 1.00 98.31 1027 GLN A N 1
ATOM 7468 C CA . GLN A 1 1027 ? -24.246 4.246 7.287 1.00 98.31 1027 GLN A CA 1
ATOM 7469 C C . GLN A 1 1027 ? -23.108 5.007 6.595 1.00 98.31 1027 GLN A C 1
ATOM 7471 O O . GLN A 1 1027 ? -23.135 5.134 5.379 1.00 98.31 1027 GLN A O 1
ATOM 7476 N N . HIS A 1 1028 ? -22.062 5.424 7.315 1.00 98.38 1028 HIS A N 1
ATOM 7477 C CA . HIS A 1 1028 ? -20.928 6.130 6.709 1.00 98.38 1028 HIS A CA 1
ATOM 7478 C C . HIS A 1 1028 ? -20.179 5.256 5.695 1.00 98.38 1028 HIS A C 1
ATOM 7480 O O . HIS A 1 1028 ? -19.798 5.733 4.630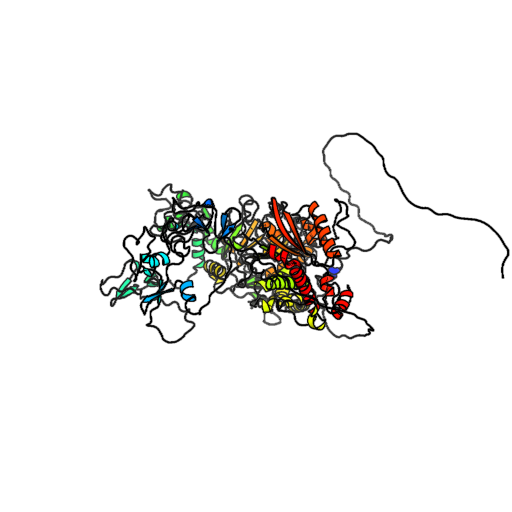 1.00 98.38 1028 HIS A O 1
ATOM 7486 N N . PHE A 1 1029 ? -20.032 3.955 5.966 1.00 98.69 1029 PHE A N 1
ATOM 7487 C CA . PHE A 1 1029 ? -19.460 3.020 4.991 1.00 98.69 1029 PHE A CA 1
ATOM 7488 C C . PHE A 1 1029 ? -20.384 2.786 3.787 1.00 98.69 1029 PHE A C 1
ATOM 7490 O O . PHE A 1 1029 ? -19.891 2.633 2.673 1.00 98.69 1029 PHE A O 1
ATOM 7497 N N . GLN A 1 1030 ? -21.708 2.803 3.979 1.00 98.44 1030 GLN A N 1
ATOM 7498 C CA . GLN A 1 1030 ? -22.683 2.769 2.882 1.00 98.44 1030 GLN A CA 1
ATOM 7499 C C . GLN A 1 1030 ? -22.642 4.053 2.044 1.00 98.44 1030 GLN A C 1
ATOM 7501 O O . GLN A 1 1030 ? -22.756 3.964 0.829 1.00 98.44 1030 GLN A O 1
ATOM 7506 N N . ASP A 1 1031 ? -22.430 5.221 2.655 1.00 97.69 1031 ASP A N 1
ATOM 7507 C CA . ASP A 1 1031 ? -22.286 6.492 1.937 1.00 97.69 1031 ASP A CA 1
ATOM 7508 C C . ASP A 1 1031 ? -21.016 6.524 1.067 1.00 97.69 1031 ASP A C 1
ATOM 7510 O O . ASP A 1 1031 ? -20.996 7.171 0.018 1.00 97.69 1031 ASP A O 1
ATOM 7514 N N . ILE A 1 1032 ? -19.951 5.835 1.500 1.00 98.06 1032 ILE A N 1
ATOM 7515 C CA . ILE A 1 1032 ? -18.663 5.759 0.796 1.00 98.06 1032 ILE A CA 1
ATOM 7516 C C . ILE A 1 1032 ? -18.659 4.676 -0.297 1.00 98.06 1032 ILE A C 1
ATOM 7518 O O . ILE A 1 1032 ? -18.182 4.935 -1.399 1.00 98.06 1032 ILE A O 1
ATOM 7522 N N . PHE A 1 1033 ? -19.199 3.485 -0.014 1.00 98.12 1033 PHE A N 1
ATOM 7523 C CA . PHE A 1 1033 ? -19.098 2.288 -0.869 1.00 98.12 1033 PHE A CA 1
ATOM 7524 C C . PHE A 1 1033 ? -20.431 1.847 -1.517 1.00 98.12 1033 PHE A C 1
ATOM 7526 O O . PHE A 1 1033 ? -20.587 0.682 -1.894 1.00 98.12 1033 PHE A O 1
ATOM 7533 N N . ARG A 1 1034 ? -21.388 2.771 -1.656 1.00 91.12 1034 ARG A N 1
ATOM 7534 C CA . ARG A 1 1034 ? -22.527 2.695 -2.590 1.00 91.12 1034 ARG A CA 1
ATOM 7535 C C . ARG A 1 1034 ? -22.588 3.947 -3.475 1.00 91.12 1034 ARG A C 1
ATOM 7537 O O . ARG A 1 1034 ? -23.294 3.856 -4.498 1.00 91.12 1034 ARG A O 1
#